Protein AF-0000000085197711 (afdb_homodimer)

pLDDT: mean 88.4, std 12.2, range [24.56, 98.56]

InterPro domains:
  IPR007246 GPI transamidase component Gaa1 [PF04114] (125-385)
  IPR007246 GPI transamidase component Gaa1 [PF04114] (389-580)
  IPR007246 GPI transamidase component Gaa1 [PIRSF036762] (1-586)
  IPR007246 GPI transamidase component Gaa1 [PTHR13304] (1-585)

Secondary structure (DSSP, 8-state):
--STT-HHHHHHHHHHHHHTHHHHHHHHHHHHHHHHHHTTSGGG-EEP----HHHHS---------HHHHHHHHHHHHHHHHHHTS--HHHHHHHHHHTT-EEEEEEEEEEEEEEETTTTEEEEEEEEEEEEE--SSS-TTEEEEEE--B-STTSSHHHHHHHHHHHHHHHT-S---SEEEEEE-BTHHHHHHHHHHHHHT--SS--EEPPPS---SEEEEEEEEE---S-BSEEEEE---GGG----HHHHHHHHHHHHHHT--EEETTEE--S-TTSHHHHHHHHHHHHHHHHHHHH-S-SSGGGGTGGGT-EEEEEEEE--S-S--B-HHHHHHHHHHHHHHHHT-SS-S-SS-SSEE-SSSSEEEEHHHHHHHHHHHHHTTHHHHHHHHHHHHHHHHHHHHHHHHHHHTHHHHHHHSS--HHHHHHHHHHHHHHHGGGTTTTHHHHS-SS-HHHHHHHHHHHHHHHHHHHHHHHHHH-HHHHHHHHHHHHHHHHH--TTS-HHHHHHHHHHTSHHHHHHHHHHHHHHHTT----HHHHHHHHHHHHHHHHHHHHHH--SHHHHIIIIIHHHHHHHHHHHT--/--STT-HHHHHHHHHHHHHTHHHHHHHHHHHHHHHHHHTTSGGG-EEP----HHHHH---------HHHHHHHHHHHHHHHHHHTS--HHHHHHHHHHTT-EEEEEEEEEEEEEEETTTTEEEEEEEEEEEEE--SSS-TTEEEEEE--B-STTTTHHHHHHHHHHHHHHHT-S---SEEEEEE-BTHHHHHHHHHHHHHT--SS--EEPPPS---SEEEEEEEEE---S-BSEEEEE---GGG----HHHHHHHHHHHHHHT--EEETTEE--S-TTSHHHHHHHHHHHHHHHHHHHH-S-SSGGGGTGGGT-EEEEEEEE--S-SPPBPHHHHHHHHHHHHHHHHT-SS-S-SS-SSEE-SSSSEEEEHHHHHHHHHHHHHTTHHHHHHHHHHHHHHHHHHHHHHHHHHHTHHHHHHHSS--HHHHHHHHHHHHHHHGGGTTSSHHHHS-SS-HHHHHHHHHHHHHHHHHHHHHHHHHH-HHHHHHHHHHHHHHHHH--TTS-HHHHHHHHHHTSHHHHHHHHHHHHHHHTT----HHHHHHHHHHHHHHHHHHHHHH--SHHHHIIIIIHHHHHHHHHHHT--

Nearest PDB structures (foldseek):
  8imx-assembly1_G  TM=6.578E-01  e=3.356E-67  Homo sapiens
  7w72-assembly1_A  TM=6.608E-01  e=1.188E-65  Homo sapiens
  8imy-assembly1_G  TM=6.482E-01  e=4.054E-66  Homo sapiens
  7wld-assembly1_G  TM=6.496E-01  e=4.002E-64  Homo sapiens
  8imx-assembly1_G  TM=6.578E-01  e=3.254E-66  Homo sapiens

Structure (mmCIF, N/CA/C/O backbone):
data_AF-0000000085197711-model_v1
#
loop_
_entity.id
_entity.type
_entity.pdbx_description
1 polymer 'GPI-anchor transamidase component GPAA1'
#
loop_
_atom_site.group_PDB
_atom_site.id
_atom_site.type_symbol
_atom_site.label_atom_id
_atom_site.label_alt_id
_atom_site.label_comp_id
_atom_site.label_asym_id
_atom_site.label_entity_id
_atom_site.label_seq_id
_atom_site.pdbx_PDB_ins_code
_atom_site.Cartn_x
_atom_site.Cartn_y
_atom_site.Cartn_z
_atom_site.occupancy
_atom_site.B_iso_or_equiv
_atom_site.auth_seq_id
_atom_site.auth_comp_id
_atom_site.auth_asym_id
_atom_site.auth_atom_id
_atom_site.pdbx_PDB_model_num
ATOM 1 N N . MET A 1 1 ? 33.625 -8.664 27.953 1 24.56 1 MET A N 1
ATOM 2 C CA . MET A 1 1 ? 34.188 -7.426 27.406 1 24.56 1 MET A CA 1
ATOM 3 C C . MET A 1 1 ? 35.125 -7.707 26.234 1 24.56 1 MET A C 1
ATOM 5 O O . MET A 1 1 ? 35.438 -6.809 25.469 1 24.56 1 MET A O 1
ATOM 9 N N . GLY A 1 2 ? 35.938 -8.727 26.344 1 32.25 2 GLY A N 1
ATOM 10 C CA . GLY A 1 2 ? 37.312 -8.984 25.984 1 32.25 2 GLY A CA 1
ATOM 11 C C . GLY A 1 2 ? 37.531 -9.336 24.531 1 32.25 2 GLY A C 1
ATOM 12 O O . GLY A 1 2 ? 38.531 -8.977 23.922 1 32.25 2 GLY A O 1
ATOM 13 N N . LEU A 1 3 ? 36.969 -10.461 24.172 1 36.84 3 LEU A N 1
ATOM 14 C CA . LEU A 1 3 ? 37.375 -11.102 22.938 1 36.84 3 LEU A CA 1
ATOM 15 C C . LEU A 1 3 ? 37.062 -10.227 21.719 1 36.84 3 LEU A C 1
ATOM 17 O O . LEU A 1 3 ? 37.812 -10.195 20.75 1 36.84 3 LEU A O 1
ATOM 21 N N . LEU A 1 4 ? 35.906 -9.617 21.75 1 40.38 4 LEU A N 1
ATOM 22 C CA . LEU A 1 4 ? 35.406 -8.789 20.656 1 40.38 4 LEU A CA 1
ATOM 23 C C . LEU A 1 4 ? 36.094 -7.43 20.656 1 40.38 4 LEU A C 1
ATOM 25 O O . LEU A 1 4 ? 35.875 -6.605 19.766 1 40.38 4 LEU A O 1
ATOM 29 N N . SER A 1 5 ? 36.875 -7.148 21.703 1 41.56 5 SER A N 1
ATOM 30 C CA . SER A 1 5 ? 37.531 -5.863 21.922 1 41.56 5 SER A CA 1
ATOM 31 C C . SER A 1 5 ? 38.906 -5.805 21.234 1 41.56 5 SER A C 1
ATOM 33 O O . SER A 1 5 ? 39.531 -4.758 21.219 1 41.56 5 SER A O 1
ATOM 35 N N . ASP A 1 6 ? 39.5 -6.969 21.016 1 42.88 6 ASP A N 1
ATOM 36 C CA . ASP A 1 6 ? 40.844 -6.898 20.484 1 42.88 6 ASP A CA 1
ATOM 37 C C . ASP A 1 6 ? 40.844 -6.629 18.984 1 42.88 6 ASP A C 1
ATOM 39 O O . ASP A 1 6 ? 40.25 -7.383 18.219 1 42.88 6 ASP A O 1
ATOM 43 N N . PRO A 1 7 ? 41.25 -5.445 18.5 1 52.22 7 PRO A N 1
ATOM 44 C CA . PRO A 1 7 ? 41.281 -5.031 17.094 1 52.22 7 PRO A CA 1
ATOM 45 C C . PRO A 1 7 ? 41.938 -6.066 16.188 1 52.22 7 PRO A C 1
ATOM 47 O O . PRO A 1 7 ? 41.5 -6.246 15.039 1 52.22 7 PRO A O 1
ATOM 50 N N . ASN A 1 8 ? 42.969 -6.734 16.734 1 53.31 8 ASN A N 1
ATOM 51 C CA . ASN A 1 8 ? 43.656 -7.73 15.914 1 53.31 8 ASN A CA 1
ATOM 52 C C . ASN A 1 8 ? 42.75 -8.922 15.617 1 53.31 8 ASN A C 1
ATOM 54 O O . ASN A 1 8 ? 42.75 -9.461 14.508 1 53.31 8 ASN A O 1
ATOM 58 N N . ARG A 1 9 ? 42.031 -9.312 16.516 1 52.09 9 ARG A N 1
ATOM 59 C CA . ARG A 1 9 ? 41.156 -10.453 16.328 1 52.09 9 ARG A CA 1
ATOM 60 C C . ARG A 1 9 ? 39.969 -10.086 15.438 1 52.09 9 ARG A C 1
ATOM 62 O O . ARG A 1 9 ? 39.531 -10.898 14.625 1 52.09 9 ARG A O 1
ATOM 69 N N . ARG A 1 10 ? 39.594 -8.898 15.594 1 49.94 10 ARG A N 1
ATOM 70 C CA . ARG A 1 10 ? 38.531 -8.43 14.719 1 49.94 10 ARG A CA 1
ATOM 71 C C . ARG A 1 10 ? 39 -8.391 13.266 1 49.94 10 ARG A C 1
ATOM 73 O O . ARG A 1 10 ? 38.25 -8.781 12.359 1 49.94 10 ARG A O 1
ATOM 80 N N . ARG A 1 11 ? 40.25 -7.965 13.148 1 53.25 11 ARG A N 1
ATOM 81 C CA . ARG A 1 11 ? 40.875 -7.996 11.82 1 53.25 11 ARG A CA 1
ATOM 82 C C . ARG A 1 11 ? 41 -9.43 11.305 1 53.25 11 ARG A C 1
ATOM 84 O O . ARG A 1 11 ? 40.75 -9.695 10.125 1 53.25 11 ARG A O 1
ATOM 91 N N . ALA A 1 12 ? 41.438 -10.148 12.18 1 54.91 12 ALA A N 1
ATOM 92 C CA . ALA A 1 12 ? 41.562 -11.555 11.805 1 54.91 12 ALA A CA 1
ATOM 93 C C . ALA A 1 12 ? 40.219 -12.148 11.453 1 54.91 12 ALA A C 1
ATOM 95 O O . ALA A 1 12 ? 40.094 -12.914 10.492 1 54.91 12 ALA A O 1
ATOM 96 N N . LEU A 1 13 ? 39.188 -11.75 12.125 1 52.06 13 LEU A N 1
ATOM 97 C CA . LEU A 1 13 ? 37.844 -12.25 11.867 1 52.06 13 LEU A CA 1
ATOM 98 C C . LEU A 1 13 ? 37.312 -11.68 10.562 1 52.06 13 LEU A C 1
ATOM 100 O O . LEU A 1 13 ? 36.688 -12.398 9.773 1 52.06 13 LEU A O 1
ATOM 104 N N . ILE A 1 14 ? 37.531 -10.5 10.383 1 50.88 14 ILE A N 1
ATOM 105 C CA . ILE A 1 14 ? 37.062 -9.875 9.148 1 50.88 14 ILE A CA 1
ATOM 106 C C . ILE A 1 14 ? 37.844 -10.445 7.961 1 50.88 14 ILE A C 1
ATOM 108 O O . ILE A 1 14 ? 37.25 -10.734 6.914 1 50.88 14 ILE A O 1
ATOM 112 N N . ASN A 1 15 ? 39.156 -10.531 8.133 1 52.81 15 ASN A N 1
ATOM 113 C CA . ASN A 1 15 ? 39.969 -11.172 7.094 1 52.81 15 ASN A CA 1
ATOM 114 C C . ASN A 1 15 ? 39.5 -12.602 6.836 1 52.81 15 ASN A C 1
ATOM 116 O O . ASN A 1 15 ? 39.438 -13.039 5.684 1 52.81 15 ASN A O 1
ATOM 120 N N . LEU A 1 16 ? 39.312 -13.164 7.879 1 52.69 16 LEU A N 1
ATOM 121 C CA . LEU A 1 16 ? 38.781 -14.531 7.766 1 52.69 16 LEU A CA 1
ATOM 122 C C . LEU A 1 16 ? 37.438 -14.539 7.094 1 52.69 16 LEU A C 1
ATOM 124 O O . LEU A 1 16 ? 37.156 -15.383 6.238 1 52.69 16 LEU A O 1
ATOM 128 N N . LEU A 1 17 ? 36.656 -13.594 7.488 1 53.94 17 LEU A N 1
ATOM 129 C CA . LEU A 1 17 ? 35.312 -13.516 6.887 1 53.94 17 LEU A CA 1
ATOM 130 C C . LEU A 1 17 ? 35.406 -13.148 5.41 1 53.94 17 LEU A C 1
ATOM 132 O O . LEU A 1 17 ? 34.656 -13.664 4.586 1 53.94 17 LEU A O 1
ATOM 136 N N . THR A 1 18 ? 36.312 -12.281 5.113 1 54.72 18 THR A N 1
ATOM 137 C CA . THR A 1 18 ? 36.5 -11.891 3.723 1 54.72 18 THR A CA 1
ATOM 138 C C . THR A 1 18 ? 37.125 -13.023 2.926 1 54.72 18 THR A C 1
ATOM 140 O O . THR A 1 18 ? 36.812 -13.234 1.76 1 54.72 18 THR A O 1
ATOM 143 N N . ARG A 1 19 ? 38.219 -13.617 3.533 1 55 19 ARG A N 1
ATOM 144 C CA . ARG A 1 19 ? 38.844 -14.758 2.873 1 55 19 ARG A CA 1
ATOM 145 C C . ARG A 1 19 ? 37.875 -15.93 2.764 1 55 19 ARG A C 1
ATOM 147 O O . ARG A 1 19 ? 37.906 -16.688 1.788 1 55 19 ARG A O 1
ATOM 154 N N . LEU A 1 20 ? 37.062 -15.992 3.852 1 55.34 20 LEU A N 1
ATOM 155 C CA . LEU A 1 20 ? 36.156 -17.141 3.924 1 55.34 20 LEU A CA 1
ATOM 156 C C . LEU A 1 20 ? 34.781 -16.781 3.361 1 55.34 20 LEU A C 1
ATOM 158 O O . LEU A 1 20 ? 33.812 -17.516 3.58 1 55.34 20 LEU A O 1
ATOM 162 N N . ASN A 1 21 ? 34.812 -15.719 2.66 1 67.56 21 ASN A N 1
ATOM 163 C CA . ASN A 1 21 ? 33.531 -15.305 2.127 1 67.56 21 ASN A CA 1
ATOM 164 C C . ASN A 1 21 ? 33 -16.297 1.1 1 67.56 21 ASN A C 1
ATOM 166 O O . ASN A 1 21 ? 31.828 -16.688 1.146 1 67.56 21 ASN A O 1
ATOM 170 N N . ALA A 1 22 ? 33.969 -16.797 0.358 1 76.44 22 ALA A N 1
ATOM 171 C CA . ALA A 1 22 ? 33.5 -17.688 -0.702 1 76.44 22 ALA A CA 1
ATOM 172 C C . ALA A 1 22 ? 33.062 -19.031 -0.134 1 76.44 22 ALA A C 1
ATOM 174 O O . ALA A 1 22 ? 31.969 -19.516 -0.425 1 76.44 22 ALA A O 1
ATOM 175 N N . PRO A 1 23 ? 33.969 -19.562 0.782 1 81.44 23 PRO A N 1
ATOM 176 C CA . PRO A 1 23 ? 33.531 -20.828 1.343 1 81.44 23 PRO A CA 1
ATOM 177 C C . PRO A 1 23 ? 32.25 -20.703 2.16 1 81.44 23 PRO A C 1
ATOM 179 O O . PRO A 1 23 ? 31.391 -21.609 2.141 1 81.44 23 PRO A O 1
ATOM 182 N N . ILE A 1 24 ? 32.062 -19.688 2.828 1 82.62 24 ILE A N 1
ATOM 183 C CA . ILE A 1 24 ? 30.859 -19.469 3.623 1 82.62 24 ILE A CA 1
ATOM 184 C C . ILE A 1 24 ? 29.656 -19.344 2.699 1 82.62 24 ILE A C 1
ATOM 186 O O . ILE A 1 24 ? 28.578 -19.859 3.004 1 82.62 24 ILE A O 1
ATOM 190 N N . CYS A 1 25 ? 29.875 -18.672 1.586 1 86.31 25 CYS A N 1
ATOM 191 C CA . CYS A 1 25 ? 28.797 -18.531 0.62 1 86.31 25 CYS A CA 1
ATOM 192 C C . CYS A 1 25 ? 28.359 -19.891 0.071 1 86.31 25 CYS A C 1
ATOM 194 O O . CYS A 1 25 ? 27.172 -20.156 -0.068 1 86.31 25 CYS A O 1
ATOM 196 N N . VAL A 1 26 ? 29.359 -20.688 -0.141 1 89.5 26 VAL A N 1
ATOM 197 C CA . VAL A 1 26 ? 29.062 -22.016 -0.691 1 89.5 26 VAL A CA 1
ATOM 198 C C . VAL A 1 26 ? 28.359 -22.859 0.361 1 89.5 26 VAL A C 1
ATOM 200 O O . VAL A 1 26 ? 27.391 -23.562 0.053 1 89.5 26 VAL A O 1
ATOM 203 N N . VAL A 1 27 ? 28.812 -22.766 1.55 1 91.56 27 VAL A N 1
ATOM 204 C CA . VAL A 1 27 ? 28.203 -23.547 2.625 1 91.56 27 VAL A CA 1
ATOM 205 C C . VAL A 1 27 ? 26.766 -23.078 2.846 1 91.56 27 VAL A C 1
ATOM 207 O O . VAL A 1 27 ? 25.859 -23.891 3.018 1 91.56 27 VAL A O 1
ATOM 210 N N . CYS A 1 28 ? 26.562 -21.797 2.818 1 91.62 28 CYS A N 1
ATOM 211 C CA . CYS A 1 28 ? 25.219 -21.25 3 1 91.62 28 CYS A CA 1
ATOM 212 C C . CYS A 1 28 ? 24.312 -21.672 1.856 1 91.62 28 CYS A C 1
ATOM 214 O O . CYS A 1 28 ? 23.141 -22 2.078 1 91.62 28 CYS A O 1
ATOM 216 N N . TYR A 1 29 ? 24.875 -21.625 0.708 1 93.38 29 TYR A N 1
ATOM 217 C CA . TYR A 1 29 ? 24.094 -22.047 -0.452 1 93.38 29 TYR A CA 1
ATOM 218 C C . TYR A 1 29 ? 23.688 -23.516 -0.331 1 93.38 29 TYR A C 1
ATOM 220 O O . TYR A 1 29 ? 22.516 -23.859 -0.5 1 93.38 29 TYR A O 1
ATOM 228 N N . MET A 1 30 ? 24.609 -24.375 0.024 1 95.75 30 MET A N 1
ATOM 229 C CA . MET A 1 30 ? 24.344 -25.797 0.162 1 95.75 30 MET A CA 1
ATOM 230 C C . MET A 1 30 ? 23.391 -26.062 1.325 1 95.75 30 MET A C 1
ATOM 232 O O . MET A 1 30 ? 22.516 -26.922 1.234 1 95.75 30 MET A O 1
ATOM 236 N N . ALA A 1 31 ? 23.562 -25.328 2.354 1 95.56 31 ALA A N 1
ATOM 237 C CA . ALA A 1 31 ? 22.672 -25.469 3.508 1 95.56 31 ALA A CA 1
ATOM 238 C C . ALA A 1 31 ? 21.25 -25.062 3.154 1 95.56 31 ALA A C 1
ATOM 240 O O . ALA A 1 31 ? 20.297 -25.688 3.611 1 95.56 31 ALA A O 1
ATOM 241 N N . GLY A 1 32 ? 21.125 -23.953 2.375 1 95.06 32 GLY A N 1
ATOM 242 C CA . GLY A 1 32 ? 19.797 -23.531 1.941 1 95.06 32 GLY A CA 1
ATOM 243 C C . GLY A 1 32 ? 19.094 -24.578 1.097 1 95.06 32 GLY A C 1
ATOM 244 O O . GLY A 1 32 ? 17.922 -24.875 1.322 1 95.06 32 GLY A O 1
ATOM 245 N N . VAL A 1 33 ? 19.828 -25.203 0.199 1 95.44 33 VAL A N 1
ATOM 246 C CA . VAL A 1 33 ? 19.281 -26.234 -0.669 1 95.44 33 VAL A CA 1
ATOM 247 C C . VAL A 1 33 ? 18.953 -27.469 0.152 1 95.44 33 VAL A C 1
ATOM 249 O O . VAL A 1 33 ? 17.875 -28.062 -0.005 1 95.44 33 VAL A O 1
ATOM 252 N N . ALA A 1 34 ? 19.812 -27.844 1.036 1 95.69 34 ALA A N 1
ATOM 253 C CA . ALA A 1 34 ? 19.594 -29.016 1.881 1 95.69 34 ALA A CA 1
ATOM 254 C C . ALA A 1 34 ? 18.391 -28.812 2.801 1 95.69 34 ALA A C 1
ATOM 256 O O . ALA A 1 34 ? 17.594 -29.734 2.998 1 95.69 34 ALA A O 1
ATOM 257 N N . TRP A 1 35 ? 18.328 -27.641 3.35 1 95.31 35 TRP A N 1
ATOM 258 C CA . TRP A 1 35 ? 17.188 -27.328 4.207 1 95.31 35 TRP A CA 1
ATOM 259 C C . TRP A 1 35 ? 15.883 -27.469 3.441 1 95.31 35 TRP A C 1
ATOM 261 O O . TRP A 1 35 ? 14.93 -28.078 3.932 1 95.31 35 TRP A O 1
ATOM 271 N N . PHE A 1 36 ? 15.852 -26.938 2.27 1 96 36 PHE A N 1
ATOM 272 C CA . PHE A 1 36 ? 14.641 -27.031 1.457 1 96 36 PHE A CA 1
ATOM 273 C C . PHE A 1 36 ? 14.305 -28.484 1.143 1 96 36 PHE A C 1
ATOM 275 O O . PHE A 1 36 ? 13.148 -28.891 1.261 1 96 36 PHE A O 1
ATOM 282 N N . MET A 1 37 ? 15.32 -29.25 0.783 1 94.75 37 MET A N 1
ATOM 283 C CA . MET A 1 37 ? 15.102 -30.656 0.476 1 94.75 37 MET A CA 1
ATOM 284 C C . MET A 1 37 ? 14.672 -31.422 1.722 1 94.75 37 MET A C 1
ATOM 286 O O . MET A 1 37 ? 13.953 -32.406 1.627 1 94.75 37 MET A O 1
ATOM 290 N N . GLY A 1 38 ? 15.055 -30.938 2.836 1 93.56 38 GLY A N 1
ATOM 291 C CA . GLY A 1 38 ? 14.711 -31.578 4.094 1 93.56 38 GLY A CA 1
ATOM 292 C C . GLY A 1 38 ? 13.289 -31.297 4.535 1 93.56 38 GLY A C 1
ATOM 293 O O . GLY A 1 38 ? 12.766 -31.953 5.434 1 93.56 38 GLY A O 1
ATOM 294 N N . LEU A 1 39 ? 12.625 -30.391 3.869 1 93.19 39 LEU A N 1
ATOM 295 C CA . LEU A 1 39 ? 11.281 -30 4.266 1 93.19 39 LEU A CA 1
ATOM 296 C C . LEU A 1 39 ? 10.297 -31.156 4.066 1 93.19 39 LEU A C 1
ATOM 298 O O . LEU A 1 39 ? 9.25 -31.203 4.711 1 93.19 39 LEU A O 1
ATOM 302 N N . ALA A 1 40 ? 10.609 -32.062 3.16 1 90.81 40 ALA A N 1
ATOM 303 C CA . ALA A 1 40 ? 9.719 -33.188 2.852 1 90.81 40 ALA A CA 1
ATOM 304 C C . ALA A 1 40 ? 9.938 -34.344 3.816 1 90.81 40 ALA A C 1
ATOM 306 O O . ALA A 1 40 ? 9.242 -35.375 3.75 1 90.81 40 ALA A O 1
ATOM 307 N N . PHE A 1 41 ? 10.898 -34.125 4.766 1 87.94 41 PHE A N 1
ATOM 308 C CA . PHE A 1 41 ? 11.164 -35.156 5.77 1 87.94 41 PHE A CA 1
ATOM 309 C C . PHE A 1 41 ? 10.172 -35.062 6.922 1 87.94 41 PHE A C 1
ATOM 311 O O . PHE A 1 41 ? 9.758 -33.938 7.293 1 87.94 41 PHE A O 1
ATOM 318 N N . GLU A 1 42 ? 9.852 -36.156 7.535 1 80.31 42 GLU A N 1
ATOM 319 C CA . GLU A 1 42 ? 8.766 -36.312 8.492 1 80.31 42 GLU A CA 1
ATOM 320 C C . GLU A 1 42 ? 8.938 -35.375 9.68 1 80.31 42 GLU A C 1
ATOM 322 O O . GLU A 1 42 ? 7.984 -34.719 10.109 1 80.31 42 GLU A O 1
ATOM 327 N N . PRO A 1 43 ? 10.148 -35.094 10.109 1 78.44 43 PRO A N 1
ATOM 328 C CA . PRO A 1 43 ? 10.25 -34.219 11.281 1 78.44 43 PRO A CA 1
ATOM 329 C C . PRO A 1 43 ? 9.914 -32.781 10.953 1 78.44 43 PRO A C 1
ATOM 331 O O . PRO A 1 43 ? 9.586 -32 11.852 1 78.44 43 PRO A O 1
ATOM 334 N N . PHE A 1 44 ? 9.977 -32.406 9.703 1 82.5 44 PHE A N 1
ATOM 335 C CA . PHE A 1 44 ? 9.742 -31 9.344 1 82.5 44 PHE A CA 1
ATOM 336 C C . PHE A 1 44 ? 8.328 -30.812 8.812 1 82.5 44 PHE A C 1
ATOM 338 O O . PHE A 1 44 ? 7.953 -29.703 8.406 1 82.5 44 PHE A O 1
ATOM 345 N N . THR A 1 45 ? 7.617 -31.859 8.805 1 84.75 45 THR A N 1
ATOM 346 C CA . THR A 1 45 ? 6.242 -31.781 8.328 1 84.75 45 THR A CA 1
ATOM 347 C C . THR A 1 45 ? 5.262 -31.875 9.5 1 84.75 45 THR A C 1
ATOM 349 O O . THR A 1 45 ? 5.527 -32.562 10.477 1 84.75 45 THR A O 1
ATOM 352 N N . LEU A 1 46 ? 4.281 -31.094 9.406 1 83.81 46 LEU A N 1
ATOM 353 C CA . LEU A 1 46 ? 3.205 -31.141 10.391 1 83.81 46 LEU A CA 1
ATOM 354 C C . LEU A 1 46 ? 1.984 -31.859 9.844 1 83.81 46 LEU A C 1
ATOM 356 O O . LEU A 1 46 ? 1.663 -31.734 8.656 1 83.81 46 LEU A O 1
ATOM 360 N N . ARG A 1 47 ? 1.406 -32.625 10.664 1 84.94 47 ARG A N 1
ATOM 361 C CA . ARG A 1 47 ? 0.16 -33.25 10.258 1 84.94 47 ARG A CA 1
ATOM 362 C C . ARG A 1 47 ? -0.968 -32.219 10.148 1 84.94 47 ARG A C 1
ATOM 364 O O . ARG A 1 47 ? -1.064 -31.312 10.969 1 84.94 47 ARG A O 1
ATOM 371 N N . THR A 1 48 ? -1.733 -32.406 9.156 1 82.62 48 THR A N 1
ATOM 372 C CA . THR A 1 48 ? -2.84 -31.484 8.945 1 82.62 48 THR A CA 1
ATOM 373 C C . THR A 1 48 ? -3.926 -31.688 10 1 82.62 48 THR A C 1
ATOM 375 O O . THR A 1 48 ? -4.148 -32.812 10.461 1 82.62 48 THR A O 1
ATOM 378 N N . TYR A 1 49 ? -4.535 -30.641 10.539 1 78.25 49 TYR A N 1
ATOM 379 C CA . TYR A 1 49 ? -5.633 -30.672 11.492 1 78.25 49 TYR A CA 1
ATOM 380 C C . TYR A 1 49 ? -6.645 -29.578 11.203 1 78.25 49 TYR A C 1
ATOM 382 O O . TYR A 1 49 ? -6.32 -28.578 10.547 1 78.25 49 TYR A O 1
ATOM 390 N N . MET A 1 50 ? -7.906 -29.859 11.539 1 76.38 50 MET A N 1
ATOM 391 C CA . MET A 1 50 ? -8.945 -28.844 11.375 1 76.38 50 MET A CA 1
ATOM 392 C C . MET A 1 50 ? -8.891 -27.812 12.492 1 76.38 50 MET A C 1
ATOM 394 O O . MET A 1 50 ? -9.062 -28.156 13.664 1 76.38 50 MET A O 1
ATOM 398 N N . SER A 1 51 ? -8.641 -26.594 12.117 1 72.5 51 SER A N 1
ATOM 399 C CA . SER A 1 51 ? -8.523 -25.547 13.133 1 72.5 51 SER A CA 1
ATOM 400 C C . SER A 1 51 ? -9.875 -24.906 13.43 1 72.5 51 SER A C 1
ATOM 402 O O . SER A 1 51 ? -10.133 -24.484 14.555 1 72.5 51 SER A O 1
ATOM 404 N N . GLU A 1 52 ? -10.688 -24.875 12.375 1 69.81 52 GLU A N 1
ATOM 405 C CA . GLU A 1 52 ? -12 -24.266 12.555 1 69.81 52 GLU A CA 1
ATOM 406 C C . GLU A 1 52 ? -12.938 -25.203 13.32 1 69.81 52 GLU A C 1
ATOM 408 O O . GLU A 1 52 ? -13.266 -26.281 12.836 1 69.81 52 GLU A O 1
ATOM 413 N N . ASN A 1 53 ? -13.344 -24.828 14.391 1 64.62 53 ASN A N 1
ATOM 414 C CA . ASN A 1 53 ? -14.164 -25.656 15.266 1 64.62 53 ASN A CA 1
ATOM 415 C C . ASN A 1 53 ? -15.516 -25.969 14.625 1 64.62 53 ASN A C 1
ATOM 417 O O . ASN A 1 53 ? -16.047 -27.062 14.805 1 64.62 53 ASN A O 1
ATOM 421 N N . ALA A 1 54 ? -15.984 -24.984 13.938 1 65.06 54 ALA A N 1
ATOM 422 C CA . ALA A 1 54 ? -17.297 -25.172 13.336 1 65.06 54 ALA A CA 1
ATOM 423 C C . ALA A 1 54 ? -17.281 -26.312 12.312 1 65.06 54 ALA A C 1
ATOM 425 O O . ALA A 1 54 ? -18.297 -26.953 12.07 1 65.06 54 ALA A O 1
ATOM 426 N N . MET A 1 55 ? -16.172 -26.672 11.805 1 71 55 MET A N 1
ATOM 427 C CA . MET A 1 55 ? -16.047 -27.703 10.781 1 71 55 MET A CA 1
ATOM 428 C C . MET A 1 55 ? -15.805 -29.078 11.414 1 71 55 MET A C 1
ATOM 430 O O . MET A 1 55 ? -16.172 -30.094 10.844 1 71 55 MET A O 1
ATOM 434 N N . GLY A 1 56 ? -15.18 -29.078 12.562 1 63.03 56 GLY A N 1
ATOM 435 C CA . GLY A 1 56 ? -14.844 -30.344 13.203 1 63.03 56 GLY A CA 1
ATOM 436 C C . GLY A 1 56 ? -15.984 -30.906 14.031 1 63.03 56 GLY A C 1
ATOM 437 O O . GLY A 1 56 ? -16.047 -32.125 14.242 1 63.03 56 GLY A O 1
ATOM 438 N N . SER A 1 57 ? -16.906 -30.141 14.578 1 56.59 57 SER A N 1
ATOM 439 C CA . SER A 1 57 ? -17.812 -30.547 15.641 1 56.59 57 SER A CA 1
ATOM 440 C C . SER A 1 57 ? -19.078 -31.188 15.078 1 56.59 57 SER A C 1
ATOM 442 O O . SER A 1 57 ? -19.719 -32 15.734 1 56.59 57 SER A O 1
ATOM 444 N N . THR A 1 58 ? -19.484 -30.828 13.891 1 59.38 58 THR A N 1
ATOM 445 C CA . THR A 1 58 ? -20.797 -31.297 13.5 1 59.38 58 THR A CA 1
ATOM 446 C C . THR A 1 58 ? -20.703 -32.438 12.5 1 59.38 58 THR A C 1
ATOM 448 O O . THR A 1 58 ? -19.953 -32.344 11.516 1 59.38 58 THR A O 1
ATOM 451 N N . MET A 1 59 ? -21.219 -33.562 12.938 1 69.75 59 MET A N 1
ATOM 452 C CA . MET A 1 59 ? -21.312 -34.688 12.016 1 69.75 59 MET A CA 1
ATOM 453 C C . MET A 1 59 ? -22.406 -34.438 10.984 1 69.75 59 MET A C 1
ATOM 455 O O . MET A 1 59 ? -23.5 -33.969 11.328 1 69.75 59 MET A O 1
ATOM 459 N N . VAL A 1 60 ? -22.062 -34.406 9.719 1 77.56 60 VAL A N 1
ATOM 460 C CA . VAL A 1 60 ? -23.031 -34.219 8.633 1 77.56 60 VAL A CA 1
ATOM 461 C C . VAL A 1 60 ? -23.25 -35.562 7.898 1 77.56 60 VAL A C 1
ATOM 463 O O . VAL A 1 60 ? -22.297 -36.281 7.617 1 77.56 60 VAL A O 1
ATOM 466 N N . GLU A 1 61 ? -24.562 -35.938 7.82 1 81.81 61 GLU A N 1
ATOM 467 C CA . GLU A 1 61 ? -24.906 -37.125 7.039 1 81.81 61 GLU A CA 1
ATOM 468 C C . GLU A 1 61 ? -25.25 -36.781 5.598 1 81.81 61 GLU A C 1
ATOM 470 O O . GLU A 1 61 ? -26.156 -35.969 5.359 1 81.81 61 GLU A O 1
ATOM 475 N N . GLU A 1 62 ? -24.469 -37.312 4.68 1 85.88 62 GLU A N 1
ATOM 476 C CA . GLU A 1 62 ? -24.672 -37.031 3.258 1 85.88 62 GLU A CA 1
ATOM 477 C C . GLU A 1 62 ? -25.641 -38.062 2.643 1 85.88 62 GLU A C 1
ATOM 479 O O . GLU A 1 62 ? -25.531 -39.25 2.9 1 85.88 62 GLU A O 1
ATOM 484 N N . ARG A 1 63 ? -26.641 -37.625 1.872 1 90.12 63 ARG A N 1
ATOM 485 C CA . ARG A 1 63 ? -27.672 -38.5 1.362 1 90.12 63 ARG A CA 1
ATOM 486 C C . ARG A 1 63 ? -27.938 -38.25 -0.121 1 90.12 63 ARG A C 1
ATOM 488 O O . ARG A 1 63 ? -28.984 -38.656 -0.649 1 90.12 63 ARG A O 1
ATOM 495 N N . PHE A 1 64 ? -27 -37.656 -0.798 1 92.88 64 PHE A N 1
ATOM 496 C CA . PHE A 1 64 ? -27.203 -37.375 -2.217 1 92.88 64 PHE A CA 1
ATOM 497 C C . PHE A 1 64 ? -27.438 -38.688 -2.977 1 92.88 64 PHE A C 1
ATOM 499 O O . PHE A 1 64 ? -26.547 -39.531 -3.035 1 92.88 64 PHE A O 1
ATOM 506 N N . PRO A 1 65 ? -28.562 -38.938 -3.568 1 88.5 65 PRO A N 1
ATOM 507 C CA . PRO A 1 65 ? -28.891 -40.219 -4.156 1 88.5 65 PRO A CA 1
ATOM 508 C C . PRO A 1 65 ? -28.812 -40.219 -5.684 1 88.5 65 PRO A C 1
ATOM 510 O O . PRO A 1 65 ? -28.844 -41.281 -6.312 1 88.5 65 PRO A O 1
ATOM 513 N N . SER A 1 66 ? -28.625 -39.156 -6.383 1 87.5 66 SER A N 1
ATOM 514 C CA . SER A 1 66 ? -28.984 -39.031 -7.789 1 87.5 66 SER A CA 1
ATOM 515 C C . SER A 1 66 ? -27.734 -38.906 -8.672 1 87.5 66 SER A C 1
ATOM 517 O O . SER A 1 66 ? -27.688 -38.094 -9.586 1 87.5 66 SER A O 1
ATOM 519 N N . GLY A 1 67 ? -26.828 -39.844 -8.484 1 91.31 67 GLY A N 1
ATOM 520 C CA . GLY A 1 67 ? -25.641 -39.844 -9.297 1 91.31 67 GLY A CA 1
ATOM 521 C C . GLY A 1 67 ? -25.891 -40.25 -10.742 1 91.31 67 GLY A C 1
ATOM 522 O O . GLY A 1 67 ? -25.359 -39.625 -11.664 1 91.31 67 GLY A O 1
ATOM 523 N N . GLU A 1 68 ? -26.703 -41.188 -10.953 1 92.44 68 GLU A N 1
ATOM 524 C CA . GLU A 1 68 ? -27.016 -41.656 -12.289 1 92.44 68 GLU A CA 1
ATOM 525 C C . GLU A 1 68 ? -27.781 -40.625 -13.094 1 92.44 68 GLU A C 1
ATOM 527 O O . GLU A 1 68 ? -27.547 -40.438 -14.289 1 92.44 68 GLU A O 1
ATOM 532 N N . ARG A 1 69 ? -28.688 -39.969 -12.461 1 94.56 69 ARG A N 1
ATOM 533 C CA . ARG A 1 69 ? -29.422 -38.906 -13.125 1 94.56 69 ARG A CA 1
ATOM 534 C C . ARG A 1 69 ? -28.5 -37.75 -13.516 1 94.56 69 ARG A C 1
ATOM 536 O O . ARG A 1 69 ? -28.703 -37.125 -14.555 1 94.56 69 ARG A O 1
ATOM 543 N N . ALA A 1 70 ? -27.562 -37.5 -12.68 1 95.06 70 ALA A N 1
ATOM 544 C CA . ALA A 1 70 ? -26.609 -36.438 -12.953 1 95.06 70 ALA A CA 1
ATOM 545 C C . ALA A 1 70 ? -25.766 -36.75 -14.188 1 95.06 70 ALA A C 1
ATOM 547 O O . ALA A 1 70 ? -25.5 -35.875 -15.008 1 95.06 70 ALA A O 1
ATOM 548 N N . VAL A 1 71 ? -25.375 -38.031 -14.297 1 95.12 71 VAL A N 1
ATOM 549 C CA . VAL A 1 71 ? -24.594 -38.469 -15.453 1 95.12 71 VAL A CA 1
ATOM 550 C C . VAL A 1 71 ? -25.438 -38.344 -16.719 1 95.12 71 VAL A C 1
ATOM 552 O O . VAL A 1 71 ? -24.938 -37.906 -17.766 1 95.12 71 VAL A O 1
ATOM 555 N N . ALA A 1 72 ? -26.672 -38.656 -16.609 1 95.81 72 ALA A N 1
ATOM 556 C CA . ALA A 1 72 ? -27.578 -38.531 -17.734 1 95.81 72 ALA A CA 1
ATOM 557 C C . ALA A 1 72 ? -27.75 -37.062 -18.141 1 95.81 72 ALA A C 1
ATOM 559 O O . ALA A 1 72 ? -27.781 -36.75 -19.328 1 95.81 72 ALA A O 1
ATOM 560 N N . THR A 1 73 ? -27.891 -36.25 -17.203 1 96.25 73 THR A N 1
ATOM 561 C CA . THR A 1 73 ? -28 -34.812 -17.469 1 96.25 73 THR A CA 1
ATOM 562 C C . THR A 1 73 ? -26.734 -34.312 -18.141 1 96.25 73 THR A C 1
ATOM 564 O O . THR A 1 73 ? -26.781 -33.438 -19 1 96.25 73 THR A O 1
ATOM 567 N N . GLY A 1 74 ? -25.625 -34.844 -17.719 1 95.88 74 GLY A N 1
ATOM 568 C CA . GLY A 1 74 ? -24.359 -34.469 -18.344 1 95.88 74 GLY A CA 1
ATOM 569 C C . GLY A 1 74 ? -24.297 -34.875 -19.812 1 95.88 74 GLY A C 1
ATOM 570 O O . GLY A 1 74 ? -23.781 -34.094 -20.641 1 95.88 74 GLY A O 1
ATOM 571 N N . ARG A 1 75 ? -24.844 -35.938 -20.109 1 95.62 75 ARG A N 1
ATOM 572 C CA . ARG A 1 75 ? -24.891 -36.375 -21.5 1 95.62 75 ARG A CA 1
ATOM 573 C C . ARG A 1 75 ? -25.844 -35.5 -22.312 1 95.62 75 ARG A C 1
ATOM 575 O O . ARG A 1 75 ? -25.578 -35.219 -23.484 1 95.62 75 ARG A O 1
ATOM 582 N N . GLU A 1 76 ? -26.906 -35.156 -21.688 1 96.38 76 GLU A N 1
ATOM 583 C CA . GLU A 1 76 ? -27.828 -34.25 -22.344 1 96.38 76 GLU A CA 1
ATOM 584 C C . GLU A 1 76 ? -27.141 -32.906 -22.625 1 96.38 76 GLU A C 1
ATOM 586 O O . GLU A 1 76 ? -27.312 -32.344 -23.703 1 96.38 76 GLU A O 1
ATOM 591 N N . PHE A 1 77 ? -26.469 -32.438 -21.672 1 96.56 77 PHE A N 1
ATOM 592 C CA . PHE A 1 77 ? -25.719 -31.219 -21.828 1 96.56 77 PHE A CA 1
ATOM 593 C C . PHE A 1 77 ? -24.734 -31.312 -22.984 1 96.56 77 PHE A C 1
ATOM 595 O O . PHE A 1 77 ? -24.625 -30.406 -23.812 1 96.56 77 PHE A O 1
ATOM 602 N N . ALA A 1 78 ? -24.047 -32.438 -23.031 1 95.94 78 ALA A N 1
ATOM 603 C CA . ALA A 1 78 ? -23.062 -32.656 -24.094 1 95.94 78 ALA A CA 1
ATOM 604 C C . ALA A 1 78 ? -23.703 -32.625 -25.469 1 95.94 78 ALA A C 1
ATOM 606 O O . ALA A 1 78 ? -23.125 -32.094 -26.422 1 95.94 78 ALA A O 1
ATOM 607 N N . ALA A 1 79 ? -24.844 -33.125 -25.562 1 96.06 79 ALA A N 1
ATOM 608 C CA . ALA A 1 79 ? -25.578 -33.156 -26.828 1 96.06 79 ALA A CA 1
ATOM 609 C C . ALA A 1 79 ? -25.969 -31.75 -27.266 1 96.06 79 ALA A C 1
ATOM 611 O O . ALA A 1 79 ? -25.812 -31.391 -28.438 1 96.06 79 ALA A O 1
ATOM 612 N N . HIS A 1 80 ? -26.438 -31 -26.359 1 95.75 80 HIS A N 1
ATOM 613 C CA . HIS A 1 80 ? -26.844 -29.625 -26.672 1 95.75 80 HIS A CA 1
ATOM 614 C C . HIS A 1 80 ? -25.625 -28.75 -26.969 1 95.75 80 HIS A C 1
ATOM 616 O O . HIS A 1 80 ? -25.688 -27.859 -27.812 1 95.75 80 HIS A O 1
ATOM 622 N N . LYS A 1 81 ? -24.609 -29.031 -26.25 1 95.19 81 LYS A N 1
ATOM 623 C CA . LYS A 1 81 ? -23.344 -28.328 -26.484 1 95.19 81 LYS A CA 1
ATOM 624 C C . LYS A 1 81 ? -22.828 -28.562 -27.891 1 95.19 81 LYS A C 1
ATOM 626 O O . LYS A 1 81 ? -22.391 -27.625 -28.562 1 95.19 81 LYS A O 1
ATOM 631 N N . LYS A 1 82 ? -22.859 -29.766 -28.312 1 94.06 82 LYS A N 1
ATOM 632 C CA . LYS A 1 82 ? -22.438 -30.125 -29.672 1 94.06 82 LYS A CA 1
ATOM 633 C C . LYS A 1 82 ? -23.328 -29.484 -30.719 1 94.06 82 LYS A C 1
ATOM 635 O O . LYS A 1 82 ? -22.859 -29.031 -31.766 1 94.06 82 LYS A O 1
ATOM 640 N N . LYS A 1 83 ? -24.562 -29.406 -30.422 1 93.88 83 LYS A N 1
ATOM 641 C CA . LYS A 1 83 ? -25.531 -28.844 -31.344 1 93.88 83 LYS A CA 1
ATOM 642 C C . LYS A 1 83 ? -25.297 -27.359 -31.562 1 93.88 83 LYS A C 1
ATOM 644 O O . LYS A 1 83 ? -25.359 -26.875 -32.688 1 93.88 83 LYS A O 1
ATOM 649 N N . VAL A 1 84 ? -24.969 -26.641 -30.531 1 92.81 84 VAL A N 1
ATOM 650 C CA . VAL A 1 84 ? -24.797 -25.203 -30.641 1 92.81 84 VAL A CA 1
ATOM 651 C C . VAL A 1 84 ? -23.328 -24.859 -30.828 1 92.81 84 VAL A C 1
ATOM 653 O O . VAL A 1 84 ? -22.984 -23.703 -31.078 1 92.81 84 VAL A O 1
ATOM 656 N N . SER A 1 85 ? -22.422 -25.797 -30.844 1 89.44 85 SER A N 1
ATOM 657 C CA . SER A 1 85 ? -20.984 -25.609 -30.953 1 89.44 85 SER A CA 1
ATOM 658 C C . SER A 1 85 ? -20.484 -24.594 -29.938 1 89.44 85 SER A C 1
ATOM 660 O O . SER A 1 85 ? -19.781 -23.641 -30.281 1 89.44 85 SER A O 1
ATOM 662 N N . GLY A 1 86 ? -20.906 -24.719 -28.75 1 89.94 86 GLY A N 1
ATOM 663 C CA . GLY A 1 86 ? -20.547 -23.828 -27.656 1 89.94 86 GLY A CA 1
ATOM 664 C C . GLY A 1 86 ? -21.406 -24.047 -26.422 1 89.94 86 GLY A C 1
ATOM 665 O O . GLY A 1 86 ? -22 -25.109 -26.234 1 89.94 86 GLY A O 1
ATOM 666 N N . MET A 1 87 ? -21.375 -23.062 -25.578 1 93.75 87 MET A N 1
ATOM 667 C CA . MET A 1 87 ? -22.172 -23.141 -24.359 1 93.75 87 MET A CA 1
ATOM 668 C C . MET A 1 87 ? -23.672 -23.078 -24.672 1 93.75 87 MET A C 1
ATOM 670 O O . MET A 1 87 ? -24.125 -22.125 -25.312 1 93.75 87 MET A O 1
ATOM 674 N N . PRO A 1 88 ? -24.422 -24.062 -24.344 1 96.5 88 PRO A N 1
ATOM 675 C CA . PRO A 1 88 ? -25.859 -24.031 -24.578 1 96.5 88 PRO A CA 1
ATOM 676 C C . PRO A 1 88 ? -26.609 -23.188 -23.547 1 96.5 88 PRO A C 1
ATOM 678 O O . PRO A 1 88 ? -27.297 -23.75 -22.688 1 96.5 88 PRO A O 1
ATOM 681 N N . VAL A 1 89 ? -26.609 -21.953 -23.766 1 97.44 89 VAL A N 1
ATOM 682 C CA . VAL A 1 89 ? -27.094 -20.969 -22.797 1 97.44 89 VAL A CA 1
ATOM 683 C C . VAL A 1 89 ? -28.594 -21.172 -22.578 1 97.44 89 VAL A C 1
ATOM 685 O O . VAL A 1 89 ? -29.047 -21.25 -21.438 1 97.44 89 VAL A O 1
ATOM 688 N N . GLU A 1 90 ? -29.391 -21.281 -23.609 1 96.81 90 GLU A N 1
ATOM 689 C CA . GLU A 1 90 ? -30.828 -21.406 -23.5 1 96.81 90 GLU A CA 1
ATOM 690 C C . GLU A 1 90 ? -31.234 -22.672 -22.75 1 96.81 90 GLU A C 1
ATOM 692 O O . GLU A 1 90 ? -32.094 -22.641 -21.875 1 96.81 90 GLU A O 1
ATOM 697 N N . TRP A 1 91 ? -30.594 -23.719 -23.109 1 97.56 91 TRP A N 1
ATOM 698 C CA . TRP A 1 91 ? -30.875 -24.984 -22.453 1 97.56 91 TRP A CA 1
ATOM 699 C C . TRP A 1 91 ? -30.531 -24.922 -20.969 1 97.56 91 TRP A C 1
ATOM 701 O O . TRP A 1 91 ? -31.297 -25.391 -20.125 1 97.56 91 TRP A O 1
ATOM 711 N N . LEU A 1 92 ? -29.375 -24.422 -20.672 1 98 92 LEU A N 1
ATOM 712 C CA . LEU A 1 92 ? -28.922 -24.297 -19.281 1 98 92 LEU A CA 1
ATOM 713 C C . LEU A 1 92 ? -29.891 -23.438 -18.469 1 98 92 LEU A C 1
ATOM 715 O O . LEU A 1 92 ? -30.234 -23.797 -17.344 1 98 92 LEU A O 1
ATOM 719 N N . VAL A 1 93 ? -30.297 -22.281 -19.016 1 97.81 93 VAL A N 1
ATOM 720 C CA . VAL A 1 93 ? -31.219 -21.375 -18.328 1 97.81 93 VAL A CA 1
ATOM 721 C C . VAL A 1 93 ? -32.531 -22.109 -18.031 1 97.81 93 VAL A C 1
ATOM 723 O O . VAL A 1 93 ? -33.031 -22.078 -16.906 1 97.81 93 VAL A O 1
ATOM 726 N N . LYS A 1 94 ? -33.031 -22.812 -19 1 97.38 94 LYS A N 1
ATOM 727 C CA . LYS A 1 94 ? -34.281 -23.547 -18.844 1 97.38 94 LYS A CA 1
ATOM 728 C C . LYS A 1 94 ? -34.125 -24.672 -17.812 1 97.38 94 LYS A C 1
ATOM 730 O O . LYS A 1 94 ? -35.031 -24.859 -16.984 1 97.38 94 LYS A O 1
ATOM 735 N N . THR A 1 95 ? -33.062 -25.375 -17.938 1 97.56 95 THR A N 1
ATOM 736 C CA . THR A 1 95 ? -32.844 -26.5 -17.047 1 97.56 95 THR A CA 1
ATOM 737 C C . THR A 1 95 ? -32.688 -26.016 -15.602 1 97.56 95 THR A C 1
ATOM 739 O O . THR A 1 95 ? -33.219 -26.641 -14.68 1 97.56 95 THR A O 1
ATOM 742 N N . MET A 1 96 ? -31.953 -24.969 -15.328 1 97.44 96 MET A N 1
ATOM 743 C CA . MET A 1 96 ? -31.75 -24.422 -13.984 1 97.44 96 MET A CA 1
ATOM 744 C C . MET A 1 96 ? -33.062 -23.828 -13.438 1 97.44 96 MET A C 1
ATOM 746 O O . MET A 1 96 ? -33.344 -23.984 -12.258 1 97.44 96 MET A O 1
ATOM 750 N N . GLN A 1 97 ? -33.781 -23.172 -14.328 1 96.88 97 GLN A N 1
ATOM 751 C CA . GLN A 1 97 ? -35.062 -22.625 -13.906 1 96.88 97 GLN A CA 1
ATOM 752 C C . GLN A 1 97 ? -36.031 -23.734 -13.492 1 96.88 97 GLN A C 1
ATOM 754 O O . GLN A 1 97 ? -36.781 -23.594 -12.516 1 96.88 97 GLN A O 1
ATOM 759 N N . ALA A 1 98 ? -36 -24.719 -14.25 1 95.19 98 ALA A N 1
ATOM 760 C CA . ALA A 1 98 ? -36.875 -25.859 -13.961 1 95.19 98 ALA A CA 1
ATOM 761 C C . ALA A 1 98 ? -36.562 -26.469 -12.594 1 95.19 98 ALA A C 1
ATOM 763 O O . ALA A 1 98 ? -37.406 -27.094 -11.969 1 95.19 98 ALA A O 1
ATOM 764 N N . ARG A 1 99 ? -35.406 -26.234 -12.164 1 91.94 99 ARG A N 1
ATOM 765 C CA . ARG A 1 99 ? -34.969 -26.766 -10.883 1 91.94 99 ARG A CA 1
ATOM 766 C C . ARG A 1 99 ? -35.156 -25.75 -9.766 1 91.94 99 ARG A C 1
ATOM 768 O O . ARG A 1 99 ? -34.688 -25.922 -8.648 1 91.94 99 ARG A O 1
ATOM 775 N N . GLY A 1 100 ? -35.812 -24.578 -10.055 1 92 100 GLY A N 1
ATOM 776 C CA . GLY A 1 100 ? -36.25 -23.609 -9.055 1 92 100 GLY A CA 1
ATOM 777 C C . GLY A 1 100 ? -35.156 -22.594 -8.703 1 92 100 GLY A C 1
ATOM 778 O O . GLY A 1 100 ? -35.25 -21.953 -7.656 1 92 100 GLY A O 1
ATOM 779 N N . LEU A 1 101 ? -34.188 -22.484 -9.492 1 95.88 101 LEU A N 1
ATOM 780 C CA . LEU A 1 101 ? -33.125 -21.5 -9.227 1 95.88 101 LEU A CA 1
ATOM 781 C C . LEU A 1 101 ? -33.469 -20.156 -9.836 1 95.88 101 LEU A C 1
ATOM 783 O O . LEU A 1 101 ? -34.281 -20.078 -10.773 1 95.88 101 LEU A O 1
ATOM 787 N N . GLU A 1 102 ? -32.969 -19.062 -9.172 1 96.12 102 GLU A N 1
ATOM 788 C CA . GLU A 1 102 ? -32.938 -17.766 -9.82 1 96.12 102 GLU A CA 1
ATOM 789 C C . GLU A 1 102 ? -31.781 -17.672 -10.836 1 96.12 102 GLU A C 1
ATOM 791 O O . GLU A 1 102 ? -30.625 -17.547 -10.453 1 96.12 102 GLU A O 1
ATOM 796 N N . VAL A 1 103 ? -32.188 -17.672 -12.117 1 97.19 103 VAL A N 1
ATOM 797 C CA . VAL A 1 103 ? -31.172 -17.875 -13.133 1 97.19 103 VAL A CA 1
ATOM 798 C C . VAL A 1 103 ? -30.891 -16.547 -13.844 1 97.19 103 VAL A C 1
ATOM 800 O O . VAL A 1 103 ? -31.812 -15.789 -14.141 1 97.19 103 VAL A O 1
ATOM 803 N N . TYR A 1 104 ? -29.547 -16.312 -14.094 1 96.62 104 TYR A N 1
ATOM 804 C CA . TYR A 1 104 ? -29.094 -15.109 -14.781 1 96.62 104 TYR A CA 1
ATOM 805 C C . TYR A 1 104 ? -27.984 -15.438 -15.781 1 96.62 104 TYR A C 1
ATOM 807 O O . TYR A 1 104 ? -27.375 -16.5 -15.703 1 96.62 104 TYR A O 1
ATOM 815 N N . THR A 1 105 ? -27.844 -14.602 -16.719 1 96.88 105 THR A N 1
ATOM 816 C CA . THR A 1 105 ? -26.781 -14.719 -17.719 1 96.88 105 THR A CA 1
ATOM 817 C C . THR A 1 105 ? -25.906 -13.477 -17.734 1 96.88 105 THR A C 1
ATOM 819 O O . THR A 1 105 ? -26.344 -12.391 -17.328 1 96.88 105 THR A O 1
ATOM 822 N N . GLN A 1 106 ? -24.656 -13.625 -18 1 96.19 106 GLN A N 1
ATOM 823 C CA . GLN A 1 106 ? -23.703 -12.523 -18.125 1 96.19 106 GLN A CA 1
ATOM 824 C C . GLN A 1 106 ? -22.922 -12.633 -19.422 1 96.19 106 GLN A C 1
ATOM 826 O O . GLN A 1 106 ? -22.172 -13.594 -19.625 1 96.19 106 GLN A O 1
ATOM 831 N N . ARG A 1 107 ? -23.125 -11.664 -20.391 1 96.31 107 ARG A N 1
ATOM 832 C CA . ARG A 1 107 ? -22.328 -11.594 -21.609 1 96.31 107 ARG A CA 1
ATOM 833 C C . ARG A 1 107 ? -21 -10.891 -21.359 1 96.31 107 ARG A C 1
ATOM 835 O O . ARG A 1 107 ? -20.938 -9.953 -20.562 1 96.31 107 ARG A O 1
ATOM 842 N N . PHE A 1 108 ? -19.875 -11.453 -21.953 1 95.06 108 PHE A N 1
ATOM 843 C CA . PHE A 1 108 ? -18.594 -10.789 -21.828 1 95.06 108 PHE A CA 1
ATOM 844 C C . PHE A 1 108 ? -17.797 -10.914 -23.125 1 95.06 108 PHE A C 1
ATOM 846 O O . PHE A 1 108 ? -18.094 -11.781 -23.969 1 95.06 108 PHE A O 1
ATOM 853 N N . SER A 1 109 ? -16.938 -10.047 -23.328 1 94.5 109 SER A N 1
ATOM 854 C CA . SER A 1 109 ? -16.047 -10.078 -24.484 1 94.5 109 SER A CA 1
ATOM 855 C C . SER A 1 109 ? -14.68 -9.516 -24.125 1 94.5 109 SER A C 1
ATOM 857 O O . SER A 1 109 ? -14.57 -8.594 -23.312 1 94.5 109 SER A O 1
ATOM 859 N N . ARG A 1 110 ? -13.68 -10.172 -24.672 1 91.94 110 ARG A N 1
ATOM 860 C CA . ARG A 1 110 ? -12.312 -9.727 -24.453 1 91.94 110 ARG A CA 1
ATOM 861 C C . ARG A 1 110 ? -11.445 -9.977 -25.672 1 91.94 110 ARG A C 1
ATOM 863 O O . ARG A 1 110 ? -11.445 -11.078 -26.234 1 91.94 110 ARG A O 1
ATOM 870 N N . THR A 1 111 ? -10.812 -8.93 -26.109 1 91.25 111 THR A N 1
ATOM 871 C CA . THR A 1 111 ? -9.812 -9.086 -27.156 1 91.25 111 THR A CA 1
ATOM 872 C C . THR A 1 111 ? -8.414 -9.227 -26.562 1 91.25 111 THR A C 1
ATOM 874 O O . THR A 1 111 ? -7.98 -8.375 -25.781 1 91.25 111 THR A O 1
ATOM 877 N N . LEU A 1 112 ? -7.754 -10.305 -26.906 1 91.5 112 LEU A N 1
ATOM 878 C CA . LEU A 1 112 ? -6.418 -10.562 -26.391 1 91.5 112 LEU A CA 1
ATOM 879 C C . LEU A 1 112 ? -5.391 -9.641 -27.047 1 91.5 112 LEU A C 1
ATOM 881 O O . LEU A 1 112 ? -5.605 -9.172 -28.172 1 91.5 112 LEU A O 1
ATOM 885 N N . PRO A 1 113 ? -4.277 -9.305 -26.359 1 89.38 113 PRO A N 1
ATOM 886 C CA . PRO A 1 113 ? -3.244 -8.445 -26.953 1 89.38 113 PRO A CA 1
ATOM 887 C C . PRO A 1 113 ? -2.576 -9.086 -28.172 1 89.38 113 PRO A C 1
ATOM 889 O O . PRO A 1 113 ? -2.064 -8.383 -29.031 1 89.38 113 PRO A O 1
ATOM 892 N N . PHE A 1 114 ? -2.535 -10.406 -28.266 1 91.81 114 PHE A N 1
ATOM 893 C CA . PHE A 1 114 ? -2.096 -11.227 -29.391 1 91.81 114 PHE A CA 1
ATOM 894 C C . PHE A 1 114 ? -2.721 -12.609 -29.328 1 91.81 114 PHE A C 1
ATOM 896 O O . PHE A 1 114 ? -3.23 -13.023 -28.281 1 91.81 114 PHE A O 1
ATOM 903 N N . PRO A 1 115 ? -2.775 -13.305 -30.406 1 91.69 115 PRO A N 1
ATOM 904 C CA . PRO A 1 115 ? -3.486 -14.586 -30.422 1 91.69 115 PRO A CA 1
ATOM 905 C C . PRO A 1 115 ? -2.857 -15.625 -29.5 1 91.69 115 PRO A C 1
ATOM 907 O O . PRO A 1 115 ? -1.631 -15.695 -29.391 1 91.69 115 PRO A O 1
ATOM 910 N N . ASP A 1 116 ? -3.768 -16.281 -28.797 1 91.19 116 ASP A N 1
ATOM 911 C CA . ASP A 1 116 ? -3.365 -17.469 -28.031 1 91.19 116 ASP A CA 1
ATOM 912 C C . ASP A 1 116 ? -3.314 -18.703 -28.922 1 91.19 116 ASP A C 1
ATOM 914 O O . ASP A 1 116 ? -4.352 -19.297 -29.234 1 91.19 116 ASP A O 1
ATOM 918 N N . GLU A 1 117 ? -2.16 -19.156 -29.266 1 88 117 GLU A N 1
ATOM 919 C CA . GLU A 1 117 ? -1.994 -20.281 -30.188 1 88 117 GLU A CA 1
ATOM 920 C C . GLU A 1 117 ? -2.311 -21.609 -29.5 1 88 117 GLU A C 1
ATOM 922 O O . GLU A 1 117 ? -2.719 -22.562 -30.156 1 88 117 GLU A O 1
ATOM 927 N N . ASN A 1 118 ? -2.066 -21.625 -28.203 1 84.06 118 ASN A N 1
ATOM 928 C CA . ASN A 1 118 ? -2.355 -22.859 -27.469 1 84.06 118 ASN A CA 1
ATOM 929 C C . ASN A 1 118 ? -3.85 -23.172 -27.469 1 84.06 118 ASN A C 1
ATOM 931 O O . ASN A 1 118 ? -4.246 -24.328 -27.625 1 84.06 118 ASN A O 1
ATOM 935 N N . LYS A 1 119 ? -4.707 -22.156 -27.375 1 86.31 119 LYS A N 1
ATOM 936 C CA . LYS A 1 119 ? -6.152 -22.344 -27.312 1 86.31 119 LYS A CA 1
ATOM 937 C C . LYS A 1 119 ? -6.832 -21.812 -28.562 1 86.31 119 LYS A C 1
ATOM 939 O O . LYS A 1 119 ? -8.062 -21.812 -28.656 1 86.31 119 LYS A O 1
ATOM 944 N N . GLU A 1 120 ? -6.074 -21.297 -29.516 1 86.12 120 GLU A N 1
ATOM 945 C CA . GLU A 1 120 ? -6.547 -20.812 -30.797 1 86.12 120 GLU A CA 1
ATOM 946 C C . GLU A 1 120 ? -7.641 -19.75 -30.641 1 86.12 120 GLU A C 1
ATOM 948 O O . GLU A 1 120 ? -8.727 -19.891 -31.203 1 86.12 120 GLU A O 1
ATOM 953 N N . ARG A 1 121 ? -7.262 -18.703 -29.906 1 90.06 121 ARG A N 1
ATOM 954 C CA . ARG A 1 121 ? -8.242 -17.656 -29.656 1 90.06 121 ARG A CA 1
ATOM 955 C C . ARG A 1 121 ? -7.586 -16.266 -29.719 1 90.06 121 ARG A C 1
ATOM 957 O O . ARG A 1 121 ? -6.426 -16.109 -29.328 1 90.06 121 ARG A O 1
ATOM 964 N N . TYR A 1 122 ? -8.312 -15.305 -30.25 1 89.62 122 TYR A N 1
ATOM 965 C CA . TYR A 1 122 ? -7.898 -13.906 -30.281 1 89.62 122 TYR A CA 1
ATOM 966 C C . TYR A 1 122 ? -8.984 -13 -29.703 1 89.62 122 TYR A C 1
ATOM 968 O O . TYR A 1 122 ? -8.742 -12.25 -28.75 1 89.62 122 TYR A O 1
ATOM 976 N N . MET A 1 123 ? -10.156 -13.102 -30.25 1 91.31 123 MET A N 1
ATOM 977 C CA . MET A 1 123 ? -11.328 -12.453 -29.672 1 91.31 123 MET A CA 1
ATOM 978 C C . MET A 1 123 ? -12.25 -13.469 -29.016 1 91.31 123 MET A C 1
ATOM 980 O O . MET A 1 123 ? -12.672 -14.43 -29.672 1 91.31 123 MET A O 1
ATOM 984 N N . VAL A 1 124 ? -12.453 -13.289 -27.75 1 92.12 124 VAL A N 1
ATOM 985 C CA . VAL A 1 124 ? -13.289 -14.234 -27.016 1 92.12 124 VAL A CA 1
ATOM 986 C C . VAL A 1 124 ? -14.617 -13.578 -26.641 1 92.12 124 VAL A C 1
ATOM 988 O O . VAL A 1 124 ? -14.633 -12.477 -26.094 1 92.12 124 VAL A O 1
ATOM 991 N N . LYS A 1 125 ? -15.695 -14.109 -27.109 1 94.06 125 LYS A N 1
ATOM 992 C CA . LYS A 1 125 ? -17.047 -13.734 -26.703 1 94.06 125 LYS A CA 1
ATOM 993 C C . LYS A 1 125 ? -17.766 -14.906 -26.047 1 94.06 125 LYS A C 1
ATOM 995 O O . LYS A 1 125 ? -17.797 -16 -26.594 1 94.06 125 LYS A O 1
ATOM 1000 N N . GLY A 1 126 ? -18.203 -14.711 -24.828 1 95 126 GLY A N 1
ATOM 1001 C CA . GLY A 1 126 ? -18.844 -15.805 -24.125 1 95 126 GLY A CA 1
ATOM 1002 C C . GLY A 1 126 ? -19.984 -15.344 -23.219 1 95 126 GLY A C 1
ATOM 1003 O O . GLY A 1 126 ? -20.281 -14.148 -23.156 1 95 126 GLY A O 1
ATOM 1004 N N . THR A 1 127 ? -20.734 -16.297 -22.688 1 97 127 THR A N 1
ATOM 1005 C CA . THR A 1 127 ? -21.844 -16.047 -21.766 1 97 127 THR A CA 1
ATOM 1006 C C . THR A 1 127 ? -21.766 -16.969 -20.562 1 97 127 THR A C 1
ATOM 1008 O O . THR A 1 127 ? -21.688 -18.203 -20.719 1 97 127 THR A O 1
ATOM 1011 N N . ASN A 1 128 ? -21.672 -16.406 -19.438 1 97.5 128 ASN A N 1
ATOM 1012 C CA . ASN A 1 128 ? -21.781 -17.172 -18.203 1 97.5 128 ASN A CA 1
ATOM 1013 C C . ASN A 1 128 ? -23.234 -17.375 -17.781 1 97.5 128 ASN A C 1
ATOM 1015 O O . ASN A 1 128 ? -24.078 -16.484 -18 1 97.5 128 ASN A O 1
ATOM 1019 N N . VAL A 1 129 ? -23.547 -18.547 -17.297 1 98.25 129 VAL A N 1
ATOM 1020 C CA . VAL A 1 129 ? -24.875 -18.828 -16.75 1 98.25 129 VAL A CA 1
ATOM 1021 C C . VAL A 1 129 ? -24.766 -19.234 -15.289 1 98.25 129 VAL A C 1
ATOM 1023 O O . VAL A 1 129 ? -23.938 -20.078 -14.93 1 98.25 129 VAL A O 1
ATOM 1026 N N . TYR A 1 130 ? -25.484 -18.562 -14.453 1 97.88 130 TYR A N 1
ATOM 1027 C CA . TYR A 1 130 ? -25.438 -18.906 -13.039 1 97.88 130 TYR A CA 1
ATOM 1028 C C . TYR A 1 130 ? -26.812 -18.859 -12.406 1 97.88 130 TYR A C 1
ATOM 1030 O O . TYR A 1 130 ? -27.672 -18.078 -12.836 1 97.88 130 TYR A O 1
ATOM 1038 N N . GLY A 1 131 ? -27.078 -19.781 -11.5 1 97.69 131 GLY A N 1
ATOM 1039 C CA . GLY A 1 131 ? -28.297 -19.859 -10.711 1 97.69 131 GLY A CA 1
ATOM 1040 C C . GLY A 1 131 ? -28.062 -19.688 -9.227 1 97.69 131 GLY A C 1
ATOM 1041 O O . GLY A 1 131 ? -27.078 -20.188 -8.688 1 97.69 131 GLY A O 1
ATOM 1042 N N . ILE A 1 132 ? -28.984 -18.984 -8.586 1 96.19 132 ILE A N 1
ATOM 1043 C CA . ILE A 1 132 ? -28.859 -18.719 -7.16 1 96.19 132 ILE A CA 1
ATOM 1044 C C . ILE A 1 132 ? -29.953 -19.453 -6.395 1 96.19 132 ILE A C 1
ATOM 1046 O O . ILE A 1 132 ? -31.141 -19.281 -6.691 1 96.19 132 ILE A O 1
ATOM 1050 N N . LEU A 1 133 ? -29.516 -20.297 -5.535 1 95.69 133 LEU A N 1
ATOM 1051 C CA . LEU A 1 133 ? -30.422 -20.875 -4.547 1 95.69 133 LEU A CA 1
ATOM 1052 C C . LEU A 1 133 ? -30.469 -20.031 -3.281 1 95.69 133 LEU A C 1
ATOM 1054 O O . LEU A 1 133 ? -29.484 -19.984 -2.527 1 95.69 133 LEU A O 1
ATOM 1058 N N . ARG A 1 134 ? -31.594 -19.438 -3.047 1 91.69 134 ARG A N 1
ATOM 1059 C CA . ARG A 1 134 ? -31.734 -18.547 -1.889 1 91.69 134 ARG A CA 1
ATOM 1060 C C . ARG A 1 134 ? -31.953 -19.359 -0.614 1 91.69 134 ARG A C 1
ATOM 1062 O O . ARG A 1 134 ? -32.75 -20.297 -0.602 1 91.69 134 ARG A O 1
ATOM 1069 N N . ALA A 1 135 ? -31.219 -18.938 0.394 1 86.94 135 ALA A N 1
ATOM 1070 C CA . ALA A 1 135 ? -31.406 -19.594 1.685 1 86.94 135 ALA A CA 1
ATOM 1071 C C . ALA A 1 135 ? -32.781 -19.281 2.266 1 86.94 135 ALA A C 1
ATOM 1073 O O . ALA A 1 135 ? -33.219 -18.125 2.262 1 86.94 135 ALA A O 1
ATOM 1074 N N . PRO A 1 136 ? -33.5 -20.172 2.74 1 79.62 136 PRO A N 1
ATOM 1075 C CA . PRO A 1 136 ? -34.875 -19.953 3.219 1 79.62 136 PRO A CA 1
ATOM 1076 C C . PRO A 1 136 ? -34.906 -19.188 4.539 1 79.62 136 PRO A C 1
ATOM 1078 O O . PRO A 1 136 ? -35.844 -18.422 4.777 1 79.62 136 PRO A O 1
ATOM 1081 N N . ARG A 1 137 ? -34.031 -19.391 5.555 1 68.88 137 ARG A N 1
ATOM 1082 C CA . ARG A 1 137 ? -34.188 -18.844 6.902 1 68.88 137 ARG A CA 1
ATOM 1083 C C . ARG A 1 137 ? -33.031 -17.938 7.281 1 68.88 137 ARG A C 1
ATOM 1085 O O . ARG A 1 137 ? -32.75 -17.734 8.461 1 68.88 137 ARG A O 1
ATOM 1092 N N . ALA A 1 138 ? -32.25 -17.5 6.418 1 65.31 138 ALA A N 1
ATOM 1093 C CA . ALA A 1 138 ? -31.078 -16.766 6.863 1 65.31 138 ALA A CA 1
ATOM 1094 C C . ALA A 1 138 ? -30.938 -15.445 6.109 1 65.31 138 ALA A C 1
ATOM 1096 O O . ALA A 1 138 ? -31.516 -15.273 5.035 1 65.31 138 ALA A O 1
ATOM 1097 N N . PRO A 1 139 ? -30.328 -14.578 6.902 1 65 139 PRO A N 1
ATOM 1098 C CA . PRO A 1 139 ? -30.062 -13.312 6.219 1 65 139 PRO A CA 1
ATOM 1099 C C . PRO A 1 139 ? -29.219 -13.484 4.957 1 65 139 PRO A C 1
ATOM 1101 O O . PRO A 1 139 ? -28.328 -14.336 4.922 1 65 139 PRO A O 1
ATOM 1104 N N . ARG A 1 140 ? -29.641 -13.305 3.822 1 71.81 140 ARG A N 1
ATOM 1105 C CA . ARG A 1 140 ? -29.062 -13.398 2.484 1 71.81 140 ARG A CA 1
ATOM 1106 C C . ARG A 1 140 ? -27.797 -12.562 2.371 1 71.81 140 ARG A C 1
ATOM 1108 O O . ARG A 1 140 ? -27.578 -11.891 1.361 1 71.81 140 ARG A O 1
ATOM 1115 N N . THR A 1 141 ? -26.859 -12.758 3.445 1 75.25 141 THR A N 1
ATOM 1116 C CA . THR A 1 141 ? -25.688 -11.898 3.471 1 75.25 141 THR A CA 1
ATOM 1117 C C . THR A 1 141 ? -24.438 -12.664 3.029 1 75.25 141 THR A C 1
ATOM 1119 O O . THR A 1 141 ? -23.422 -12.055 2.662 1 75.25 141 THR A O 1
ATOM 1122 N N . GLU A 1 142 ? -24.578 -13.961 3.092 1 86.56 142 GLU A N 1
ATOM 1123 C CA . GLU A 1 142 ? -23.422 -14.781 2.715 1 86.56 142 GLU A CA 1
ATOM 1124 C C . GLU A 1 142 ? -23.797 -15.781 1.624 1 86.56 142 GLU A C 1
ATOM 1126 O O . GLU A 1 142 ? -24.953 -16.156 1.482 1 86.56 142 GLU A O 1
ATOM 1131 N N . ALA A 1 143 ? -22.75 -16.203 0.875 1 93 143 ALA A N 1
ATOM 1132 C CA . ALA A 1 143 ? -23.016 -17.125 -0.223 1 93 143 ALA A CA 1
ATOM 1133 C C . ALA A 1 143 ? -21.859 -18.094 -0.418 1 93 143 ALA A C 1
ATOM 1135 O O . ALA A 1 143 ? -20.75 -17.859 0.075 1 93 143 ALA A O 1
ATOM 1136 N N . LEU A 1 144 ? -22.156 -19.188 -1.048 1 96.44 144 LEU A N 1
ATOM 1137 C CA . LEU A 1 144 ? -21.203 -20.188 -1.521 1 96.44 144 LEU A CA 1
ATOM 1138 C C . LEU A 1 144 ? -21.328 -20.391 -3.027 1 96.44 144 LEU A C 1
ATOM 1140 O O . LEU A 1 144 ? -22.391 -20.156 -3.602 1 96.44 144 LEU A O 1
ATOM 1144 N N . VAL A 1 145 ? -20.172 -20.797 -3.646 1 98.25 145 VAL A N 1
ATOM 1145 C CA . VAL A 1 145 ? -20.219 -20.938 -5.098 1 98.25 145 VAL A CA 1
ATOM 1146 C C . VAL A 1 145 ? -19.75 -22.328 -5.5 1 98.25 145 VAL A C 1
ATOM 1148 O O . VAL A 1 145 ? -18.734 -22.812 -4.984 1 98.25 145 VAL A O 1
ATOM 1151 N N . LEU A 1 146 ? -20.484 -23.016 -6.277 1 98.56 146 LEU A N 1
ATOM 1152 C CA . LEU A 1 146 ? -20.078 -24.219 -7 1 98.56 146 LEU A CA 1
ATOM 1153 C C . LEU A 1 146 ? -20.031 -23.953 -8.5 1 98.56 146 LEU A C 1
ATOM 1155 O O . LEU A 1 146 ? -21.047 -23.609 -9.109 1 98.56 146 LEU A O 1
ATOM 1159 N N . SER A 1 147 ? -18.844 -24.094 -9.07 1 98.44 147 SER A N 1
ATOM 1160 C CA . SER A 1 147 ? -18.703 -23.766 -10.484 1 98.44 147 SER A CA 1
ATOM 1161 C C . SER A 1 147 ? -18.188 -24.953 -11.281 1 98.44 147 SER A C 1
ATOM 1163 O O . SER A 1 147 ? -17.5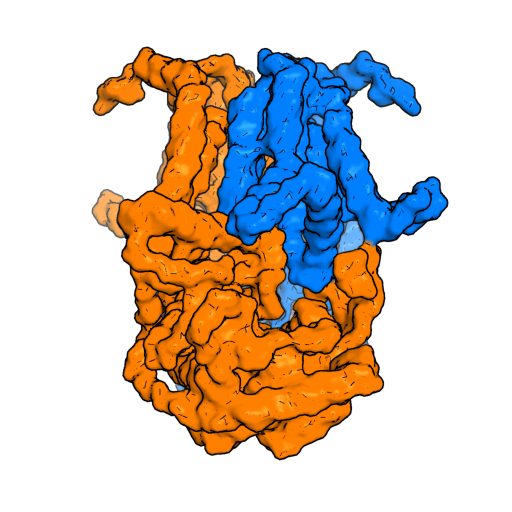62 -25.859 -10.727 1 98.44 147 SER A O 1
ATOM 1165 N N . ALA A 1 148 ? -18.547 -25.016 -12.516 1 98 148 ALA A N 1
ATOM 1166 C CA . ALA A 1 148 ? -18.062 -25.969 -13.508 1 98 148 ALA A CA 1
ATOM 1167 C C . ALA A 1 148 ? -17.859 -25.312 -14.867 1 98 148 ALA A C 1
ATOM 1169 O O . ALA A 1 148 ? -18.828 -24.875 -15.5 1 98 148 ALA A O 1
ATOM 1170 N N . PRO A 1 149 ? -16.656 -25.234 -15.305 1 96.31 149 PRO A N 1
ATOM 1171 C CA . PRO A 1 149 ? -16.406 -24.578 -16.594 1 96.31 149 PRO A CA 1
ATOM 1172 C C . PRO A 1 149 ? -16.906 -25.406 -17.781 1 96.31 149 PRO A C 1
ATOM 1174 O O . PRO A 1 149 ? -16.812 -26.625 -17.766 1 96.31 149 PRO A O 1
ATOM 1177 N N . CYS A 1 150 ? -17.422 -24.672 -18.703 1 94.81 150 CYS A N 1
ATOM 1178 C CA . CYS A 1 150 ? -17.781 -25.281 -19.984 1 94.81 150 CYS A CA 1
ATOM 1179 C C . CYS A 1 150 ? -16.578 -25.281 -20.938 1 94.81 150 CYS A C 1
ATOM 1181 O O . CYS A 1 150 ? -16.25 -24.25 -21.516 1 94.81 150 CYS A O 1
ATOM 1183 N N . THR A 1 151 ? -15.891 -26.359 -21.016 1 87.69 151 THR A N 1
ATOM 1184 C CA . THR A 1 151 ? -14.711 -26.469 -21.859 1 87.69 151 THR A CA 1
ATOM 1185 C C . THR A 1 151 ? -15.078 -27.031 -23.234 1 87.69 151 THR A C 1
ATOM 1187 O O . THR A 1 151 ? -16.031 -27.797 -23.359 1 87.69 151 THR A O 1
ATOM 1190 N N . PRO A 1 152 ? -14.359 -26.594 -24.219 1 84.06 152 PRO A N 1
ATOM 1191 C CA . PRO A 1 152 ? -14.656 -27.109 -25.562 1 84.06 152 PRO A CA 1
ATOM 1192 C C . PRO A 1 152 ? -14.453 -28.625 -25.656 1 84.06 152 PRO A C 1
ATOM 1194 O O . PRO A 1 152 ? -13.633 -29.188 -24.938 1 84.06 152 PRO A O 1
ATOM 1197 N N . GLY A 1 153 ? -15.227 -29.281 -26.562 1 83 153 GLY A N 1
ATOM 1198 C CA . GLY A 1 153 ? -15.125 -30.719 -26.75 1 83 153 GLY A CA 1
ATOM 1199 C C . GLY A 1 153 ? -15.953 -31.516 -25.766 1 83 153 GLY A C 1
ATOM 1200 O O . GLY A 1 153 ? -17.047 -31.094 -25.391 1 83 153 GLY A O 1
ATOM 1201 N N . ASP A 1 154 ? -15.469 -32.688 -25.422 1 84.31 154 ASP A N 1
ATOM 1202 C CA . ASP A 1 154 ? -16.219 -33.594 -24.547 1 84.31 154 ASP A CA 1
ATOM 1203 C C . ASP A 1 154 ? -15.695 -33.562 -23.125 1 84.31 154 ASP A C 1
ATOM 1205 O O . ASP A 1 154 ? -15.984 -34.438 -22.328 1 84.31 154 ASP A O 1
ATOM 1209 N N . ASN A 1 155 ? -15.078 -32.469 -22.922 1 88.81 155 ASN A N 1
ATOM 1210 C CA . ASN A 1 155 ? -14.492 -32.375 -21.594 1 88.81 155 ASN A CA 1
ATOM 1211 C C . ASN A 1 155 ? -15.422 -31.703 -20.609 1 88.81 155 ASN A C 1
ATOM 1213 O O . ASN A 1 155 ? -16.203 -30.812 -20.984 1 88.81 155 ASN A O 1
ATOM 1217 N N . ASN A 1 156 ? -15.5 -32.125 -19.406 1 93.44 156 ASN A N 1
ATOM 1218 C CA . ASN A 1 156 ? -16.078 -31.531 -18.203 1 93.44 156 ASN A CA 1
ATOM 1219 C C . ASN A 1 156 ? -17.594 -31.5 -18.266 1 93.44 156 ASN A C 1
ATOM 1221 O O . ASN A 1 156 ? -18.25 -30.781 -17.516 1 93.44 156 ASN A O 1
ATOM 1225 N N . ASN A 1 157 ? -18.203 -32.281 -19.172 1 95.75 157 ASN A N 1
ATOM 1226 C CA . ASN A 1 157 ? -19.672 -32.375 -19.234 1 95.75 157 ASN A CA 1
ATOM 1227 C C . ASN A 1 157 ? -20.234 -33.031 -17.969 1 95.75 157 ASN A C 1
ATOM 1229 O O . ASN A 1 157 ? -21.297 -32.625 -17.5 1 95.75 157 ASN A O 1
ATOM 1233 N N . GLN A 1 158 ? -19.531 -34 -17.453 1 95.31 158 GLN A N 1
ATOM 1234 C CA . GLN A 1 158 ? -19.969 -34.688 -16.266 1 95.31 158 GLN A CA 1
ATOM 1235 C C . GLN A 1 158 ? -20.031 -33.781 -15.062 1 95.31 158 GLN A C 1
ATOM 1237 O O . GLN A 1 158 ? -20.906 -33.906 -14.211 1 95.31 158 GLN A O 1
ATOM 1242 N N . ALA A 1 159 ? -19.094 -32.875 -15.023 1 97.25 159 ALA A N 1
ATOM 1243 C CA . ALA A 1 159 ? -19.078 -31.906 -13.922 1 97.25 159 ALA A CA 1
ATOM 1244 C C . ALA A 1 159 ? -20.328 -31.031 -13.953 1 97.25 159 ALA A C 1
ATOM 1246 O O . ALA A 1 159 ? -20.922 -30.75 -12.906 1 97.25 159 ALA A O 1
ATOM 1247 N N . VAL A 1 160 ? -20.719 -30.594 -15.148 1 97.56 160 VAL A N 1
ATOM 1248 C CA . VAL A 1 160 ? -21.922 -29.766 -15.281 1 97.56 160 VAL A CA 1
ATOM 1249 C C . VAL A 1 160 ? -23.156 -30.578 -14.891 1 97.56 160 VAL A C 1
ATOM 1251 O O . VAL A 1 160 ? -24.047 -30.062 -14.203 1 97.56 160 VAL A O 1
ATOM 1254 N N . GLY A 1 161 ? -23.188 -31.797 -15.352 1 97.38 161 GLY A N 1
ATOM 1255 C CA . GLY A 1 161 ? -24.281 -32.656 -14.953 1 97.38 161 GLY A CA 1
ATOM 1256 C C . GLY A 1 161 ? -24.406 -32.844 -13.453 1 97.38 161 GLY A C 1
ATOM 1257 O O . GLY A 1 161 ? -25.5 -32.75 -12.906 1 97.38 161 GLY A O 1
ATOM 1258 N N . LEU A 1 162 ? -23.312 -33.062 -12.805 1 97.38 162 LEU A N 1
ATOM 1259 C CA . LEU A 1 162 ? -23.312 -33.25 -11.359 1 97.38 162 LEU A CA 1
ATOM 1260 C C . LEU A 1 162 ? -23.719 -31.953 -10.656 1 97.38 162 LEU A C 1
ATOM 1262 O O . LEU A 1 162 ? -24.453 -32 -9.664 1 97.38 162 LEU A O 1
ATOM 1266 N N . LEU A 1 163 ? -23.203 -30.828 -11.148 1 97.94 163 LEU A N 1
ATOM 1267 C CA . LEU A 1 163 ? -23.562 -29.531 -10.602 1 97.94 163 LEU A CA 1
ATOM 1268 C C . LEU A 1 163 ? -25.078 -29.328 -10.633 1 97.94 163 LEU A C 1
ATOM 1270 O O . LEU A 1 163 ? -25.672 -28.938 -9.625 1 97.94 163 LEU A O 1
ATOM 1274 N N . LEU A 1 164 ? -25.703 -29.656 -11.742 1 97.81 164 LEU A N 1
ATOM 1275 C CA . LEU A 1 164 ? -27.156 -29.5 -11.891 1 97.81 164 LEU A CA 1
ATOM 1276 C C . LEU A 1 164 ? -27.891 -30.5 -11 1 97.81 164 LEU A C 1
ATOM 1278 O O . LEU A 1 164 ? -28.953 -30.172 -10.461 1 97.81 164 LEU A O 1
ATOM 1282 N N . GLY A 1 165 ? -27.328 -31.672 -10.938 1 96.94 165 GLY A N 1
ATOM 1283 C CA . GLY A 1 165 ? -27.922 -32.656 -10.031 1 96.94 165 GLY A CA 1
ATOM 1284 C C . GLY A 1 165 ? -27.891 -32.219 -8.578 1 96.94 165 GLY A C 1
ATOM 1285 O O . GLY A 1 165 ? -28.875 -32.375 -7.855 1 96.94 165 GLY A O 1
ATOM 1286 N N . LEU A 1 166 ? -26.812 -31.703 -8.148 1 97.19 166 LEU A N 1
ATOM 1287 C CA . LEU A 1 166 ? -26.688 -31.203 -6.785 1 97.19 166 LEU A CA 1
ATOM 1288 C C . LEU A 1 166 ? -27.609 -30.016 -6.547 1 97.19 166 LEU A C 1
ATOM 1290 O O . LEU A 1 166 ? -28.203 -29.891 -5.469 1 97.19 166 LEU A O 1
ATOM 1294 N N . ALA A 1 167 ? -27.703 -29.141 -7.551 1 96.94 167 ALA A N 1
ATOM 1295 C CA . ALA A 1 167 ? -28.594 -28 -7.43 1 96.94 167 ALA A CA 1
ATOM 1296 C C . ALA A 1 167 ? -30.016 -28.438 -7.141 1 96.94 167 ALA A C 1
ATOM 1298 O O . ALA A 1 167 ? -30.688 -27.891 -6.266 1 96.94 167 ALA A O 1
ATOM 1299 N N . GLN A 1 168 ? -30.469 -29.406 -7.855 1 95.56 168 GLN A N 1
ATOM 1300 C CA . GLN A 1 168 ? -31.812 -29.953 -7.652 1 95.56 168 GLN A CA 1
ATOM 1301 C C . GLN A 1 168 ? -31.969 -30.531 -6.254 1 95.56 168 GLN A C 1
ATOM 1303 O O . GLN A 1 168 ? -32.969 -30.312 -5.586 1 95.56 168 GLN A O 1
ATOM 1308 N N . TYR A 1 169 ? -31 -31.219 -5.863 1 95.38 169 TYR A N 1
ATOM 1309 C CA . TYR A 1 169 ? -31.031 -31.859 -4.551 1 95.38 169 TYR A CA 1
ATOM 1310 C C . TYR A 1 169 ? -31 -30.812 -3.441 1 95.38 169 TYR A C 1
ATOM 1312 O O . TYR A 1 169 ? -31.75 -30.922 -2.463 1 95.38 169 TYR A O 1
ATOM 1320 N N . PHE A 1 170 ? -30.078 -29.844 -3.523 1 95.38 170 PHE A N 1
ATOM 1321 C CA . PHE A 1 170 ? -29.906 -28.812 -2.51 1 95.38 170 PHE A CA 1
ATOM 1322 C C . PHE A 1 170 ? -31.188 -28 -2.332 1 95.38 170 PHE A C 1
ATOM 1324 O O . PHE A 1 170 ? -31.5 -27.562 -1.225 1 95.38 170 PHE A O 1
ATOM 1331 N N . ARG A 1 171 ? -31.906 -27.797 -3.408 1 93.38 171 ARG A N 1
ATOM 1332 C CA . ARG A 1 171 ? -33.125 -27.016 -3.367 1 93.38 171 ARG A CA 1
ATOM 1333 C C . ARG A 1 171 ? -34.156 -27.641 -2.416 1 93.38 171 ARG A C 1
ATOM 1335 O O . ARG A 1 171 ? -34.906 -26.938 -1.758 1 93.38 171 ARG A O 1
ATOM 1342 N N . ASN A 1 172 ? -34.094 -28.891 -2.283 1 90.38 172 ASN A N 1
ATOM 1343 C CA . ASN A 1 172 ? -35.094 -29.609 -1.487 1 90.38 172 ASN A CA 1
ATOM 1344 C C . ASN A 1 172 ? -34.625 -29.781 -0.043 1 90.38 172 ASN A C 1
ATOM 1346 O O . ASN A 1 172 ? -35.312 -30.438 0.758 1 90.38 172 ASN A O 1
ATOM 1350 N N . GLN A 1 173 ? -33.531 -29.266 0.222 1 89.75 173 GLN A N 1
ATOM 1351 C CA . GLN A 1 173 ? -33 -29.359 1.584 1 89.75 173 GLN A CA 1
ATOM 1352 C C . GLN A 1 173 ? -33.281 -28.094 2.373 1 89.75 173 GLN A C 1
ATOM 1354 O O . GLN A 1 173 ? -33.281 -27 1.811 1 89.75 173 GLN A O 1
ATOM 1359 N N . ILE A 1 174 ? -33.469 -28.094 3.744 1 85.5 174 ILE A N 1
ATOM 1360 C CA . ILE A 1 174 ? -33.906 -26.953 4.543 1 85.5 174 ILE A CA 1
ATOM 1361 C C . ILE A 1 174 ? -32.781 -26.422 5.387 1 85.5 174 ILE A C 1
ATOM 1363 O O . ILE A 1 174 ? -32.906 -25.375 6.031 1 85.5 174 ILE A O 1
ATOM 1367 N N . TYR A 1 175 ? -31.594 -27 5.285 1 83.62 175 TYR A N 1
ATOM 1368 C CA . TYR A 1 175 ? -30.562 -26.656 6.258 1 83.62 175 TYR A CA 1
ATOM 1369 C C . TYR A 1 175 ? -29.625 -25.594 5.699 1 83.62 175 TYR A C 1
ATOM 1371 O O . TYR A 1 175 ? -28.625 -25.25 6.336 1 83.62 175 TYR A O 1
ATOM 1379 N N . TRP A 1 176 ? -29.969 -25.047 4.645 1 90.44 176 TRP A N 1
ATOM 1380 C CA . TRP A 1 176 ? -29.062 -24.047 4.074 1 90.44 176 TRP A CA 1
ATOM 1381 C C . TRP A 1 176 ? -29.25 -22.703 4.746 1 90.44 176 TRP A C 1
ATOM 1383 O O . TRP A 1 176 ? -30.359 -22.172 4.793 1 90.44 176 TRP A O 1
ATOM 1393 N N . ALA A 1 177 ? -28.141 -22.141 5.227 1 88.12 177 ALA A N 1
ATOM 1394 C CA . ALA A 1 177 ? -28.141 -20.844 5.879 1 88.12 177 ALA A CA 1
ATOM 1395 C C . ALA A 1 177 ? -27.516 -19.781 4.973 1 88.12 177 ALA A C 1
ATOM 1397 O O . ALA A 1 177 ? -27.656 -18.578 5.238 1 88.12 177 ALA A O 1
ATOM 1398 N N . LYS A 1 178 ? -26.938 -20.188 3.934 1 91.44 178 LYS A N 1
ATOM 1399 C CA . LYS A 1 178 ? -26.281 -19.312 2.975 1 91.44 178 LYS A CA 1
ATOM 1400 C C . LYS A 1 178 ? -26.812 -19.547 1.562 1 91.44 178 LYS A C 1
ATOM 1402 O O . LYS A 1 178 ? -27.234 -20.656 1.229 1 91.44 178 LYS A O 1
ATOM 1407 N N . ASP A 1 179 ? -26.734 -18.469 0.768 1 93.81 179 ASP A N 1
ATOM 1408 C CA . ASP A 1 179 ? -27.062 -18.656 -0.641 1 93.81 179 ASP A CA 1
ATOM 1409 C C . ASP A 1 179 ? -26.031 -19.531 -1.342 1 93.81 179 ASP A C 1
ATOM 1411 O O . ASP A 1 179 ? -24.844 -19.5 -0.987 1 93.81 179 ASP A O 1
ATOM 1415 N N . ILE A 1 180 ? -26.5 -20.297 -2.242 1 96.25 180 ILE A N 1
ATOM 1416 C CA . ILE A 1 180 ? -25.578 -21.109 -3.029 1 96.25 180 ILE A CA 1
ATOM 1417 C C . ILE A 1 180 ? -25.688 -20.734 -4.504 1 96.25 180 ILE A C 1
ATOM 1419 O O . ILE A 1 180 ? -26.781 -20.734 -5.07 1 96.25 180 ILE A O 1
ATOM 1423 N N . ILE A 1 181 ? -24.578 -20.391 -5.059 1 97.75 181 ILE A N 1
ATOM 1424 C CA . ILE A 1 181 ? -24.547 -19.984 -6.461 1 97.75 181 ILE A CA 1
ATOM 1425 C C . ILE A 1 181 ? -23.953 -21.109 -7.305 1 97.75 181 ILE A C 1
ATOM 1427 O O . ILE A 1 181 ? -22.859 -21.609 -7.02 1 97.75 181 ILE A O 1
ATOM 1431 N N . PHE A 1 182 ? -24.703 -21.562 -8.25 1 98.5 182 PHE A N 1
ATOM 1432 C CA . PHE A 1 182 ? -24.25 -22.547 -9.227 1 98.5 182 PHE A CA 1
ATOM 1433 C C . PHE A 1 182 ? -23.859 -21.875 -10.531 1 98.5 182 PHE A C 1
ATOM 1435 O O . PHE A 1 182 ? -24.719 -21.344 -11.242 1 98.5 182 PHE A O 1
ATOM 1442 N N . LEU A 1 183 ? -22.562 -21.922 -10.828 1 98.44 183 LEU A N 1
ATOM 1443 C CA . LEU A 1 183 ? -22.031 -21.125 -11.938 1 98.44 183 LEU A CA 1
ATOM 1444 C C . LEU A 1 183 ? -21.438 -22.031 -13.016 1 98.44 183 LEU A C 1
ATOM 1446 O O . LEU A 1 183 ? -20.609 -22.891 -12.719 1 98.44 183 LEU A O 1
ATOM 1450 N N . VAL A 1 184 ? -21.906 -21.922 -14.211 1 98.25 184 VAL A N 1
ATOM 1451 C CA . VAL A 1 184 ? -21.281 -22.516 -15.398 1 98.25 184 VAL A CA 1
ATOM 1452 C C . VAL A 1 184 ? -20.656 -21.422 -16.266 1 98.25 184 VAL A C 1
ATOM 1454 O O . VAL A 1 184 ? -21.375 -20.609 -16.844 1 98.25 184 VAL A O 1
ATOM 1457 N N . ASN A 1 185 ? -19.359 -21.375 -16.25 1 97.25 185 ASN A N 1
ATOM 1458 C CA . ASN A 1 185 ? -18.672 -20.312 -16.969 1 97.25 185 ASN A CA 1
ATOM 1459 C C . ASN A 1 185 ? -18.141 -20.781 -18.312 1 97.25 185 ASN A C 1
ATOM 1461 O O . ASN A 1 185 ? -17.734 -21.938 -18.469 1 97.25 185 ASN A O 1
ATOM 1465 N N . ASP A 1 186 ? -18.172 -19.875 -19.219 1 95 186 ASP A N 1
ATOM 1466 C CA . ASP A 1 186 ? -17.672 -20.078 -20.578 1 95 186 ASP A CA 1
ATOM 1467 C C . ASP A 1 186 ? -16.219 -19.656 -20.703 1 95 186 ASP A C 1
ATOM 1469 O O . ASP A 1 186 ? -15.758 -18.766 -19.984 1 95 186 ASP A O 1
ATOM 1473 N N . HIS A 1 187 ? -15.438 -20.391 -21.531 1 91.56 187 HIS A N 1
ATOM 1474 C CA . HIS A 1 187 ? -14.055 -20.047 -21.859 1 91.56 187 HIS A CA 1
ATOM 1475 C C . HIS A 1 187 ? -13.164 -20.078 -20.625 1 91.56 187 HIS A C 1
ATOM 1477 O O . HIS A 1 187 ? -12.336 -19.203 -20.438 1 91.56 187 HIS A O 1
ATOM 1483 N N . ASP A 1 188 ? -13.445 -20.969 -19.75 1 90.44 188 ASP A N 1
ATOM 1484 C CA . ASP A 1 188 ? -12.617 -21.328 -18.594 1 90.44 188 ASP A CA 1
ATOM 1485 C C . ASP A 1 188 ? -12.258 -20.094 -17.766 1 90.44 188 ASP A C 1
ATOM 1487 O O . ASP A 1 188 ? -13.141 -19.391 -17.281 1 90.44 188 ASP A O 1
ATOM 1491 N N . LEU A 1 189 ? -11.016 -19.719 -17.672 1 94.19 189 LEU A N 1
ATOM 1492 C CA . LEU A 1 189 ? -10.539 -18.672 -16.766 1 94.19 189 LEU A CA 1
ATOM 1493 C C . LEU A 1 189 ? -11.078 -17.312 -17.188 1 94.19 189 LEU A C 1
ATOM 1495 O O . LEU A 1 189 ? -11.391 -16.484 -16.328 1 94.19 189 LEU A O 1
ATOM 1499 N N . ILE A 1 190 ? -11.242 -17.047 -18.469 1 94 190 ILE A N 1
ATOM 1500 C CA . ILE A 1 190 ? -11.688 -15.75 -18.938 1 94 190 ILE A CA 1
ATOM 1501 C C . ILE A 1 190 ? -13.125 -15.492 -18.484 1 94 190 ILE A C 1
ATOM 1503 O O . ILE A 1 190 ? -13.438 -14.398 -18 1 94 190 ILE A O 1
ATOM 1507 N N . GLY A 1 191 ? -13.961 -16.5 -18.641 1 95.94 191 GLY A N 1
ATOM 1508 C CA . GLY A 1 191 ? -15.328 -16.359 -18.156 1 95.94 191 GLY A CA 1
ATOM 1509 C C . GLY A 1 191 ? -15.422 -16.172 -16.656 1 95.94 191 GLY A C 1
ATOM 1510 O O . GLY A 1 191 ? -16.234 -15.375 -16.188 1 95.94 191 GLY A O 1
ATOM 1511 N N . MET A 1 192 ? -14.609 -16.922 -15.969 1 96.44 192 MET A N 1
ATOM 1512 C CA . MET A 1 192 ? -14.602 -16.781 -14.516 1 96.44 192 MET A CA 1
ATOM 1513 C C . MET A 1 192 ? -14.156 -15.391 -14.109 1 96.44 192 MET A C 1
ATOM 1515 O O . MET A 1 192 ? -14.734 -14.797 -13.195 1 96.44 192 MET A O 1
ATOM 1519 N N . GLN A 1 193 ? -13.148 -14.891 -14.797 1 94.94 193 GLN A N 1
ATOM 1520 C CA . GLN A 1 193 ? -12.664 -13.547 -14.516 1 94.94 193 GLN A CA 1
ATOM 1521 C C . GLN A 1 193 ? -13.758 -12.508 -14.742 1 94.94 193 GLN A C 1
ATOM 1523 O O . GLN A 1 193 ? -13.945 -11.602 -13.93 1 94.94 193 GLN A O 1
ATOM 1528 N N . ALA A 1 194 ? -14.477 -12.656 -15.828 1 95.06 194 ALA A N 1
ATOM 1529 C CA . ALA A 1 194 ? -15.57 -11.734 -16.125 1 95.06 194 ALA A CA 1
ATOM 1530 C C . ALA A 1 194 ? -16.625 -11.766 -15.031 1 95.06 194 ALA A C 1
ATOM 1532 O O . ALA A 1 194 ? -17.125 -10.719 -14.609 1 95.06 194 ALA A O 1
ATOM 1533 N N . TRP A 1 195 ? -16.922 -12.945 -14.594 1 96.56 195 TRP A N 1
ATOM 1534 C CA . TRP A 1 195 ? -17.969 -13.094 -13.594 1 96.56 195 TRP A CA 1
ATOM 1535 C C . TRP A 1 195 ? -17.531 -12.492 -12.258 1 96.56 195 TRP A C 1
ATOM 1537 O O . TRP A 1 195 ? -18.312 -11.789 -11.609 1 96.56 195 TRP A O 1
ATOM 1547 N N . LEU A 1 196 ? -16.359 -12.734 -11.883 1 95 196 LEU A N 1
ATOM 1548 C CA . LEU A 1 196 ? -15.844 -12.227 -10.609 1 95 196 LEU A CA 1
ATOM 1549 C C . LEU A 1 196 ? -15.719 -10.711 -10.633 1 95 196 LEU A C 1
ATOM 1551 O O . LEU A 1 196 ? -16.016 -10.039 -9.641 1 95 196 LEU A O 1
ATOM 1555 N N . GLU A 1 197 ? -15.219 -10.172 -11.789 1 90.25 197 GLU A N 1
ATOM 1556 C CA . GLU A 1 197 ? -15.148 -8.719 -11.906 1 90.25 197 GLU A CA 1
ATOM 1557 C C . GLU A 1 197 ? -16.547 -8.094 -11.836 1 90.25 197 GLU A C 1
ATOM 1559 O O . GLU A 1 197 ? -16.734 -7.059 -11.188 1 90.25 197 GLU A O 1
ATOM 1564 N N . GLY A 1 198 ? -17.5 -8.773 -12.43 1 89.06 198 GLY A N 1
ATOM 1565 C CA . GLY A 1 198 ? -18.859 -8.297 -12.367 1 89.06 198 GLY A CA 1
ATOM 1566 C C . GLY A 1 198 ? -19.469 -8.391 -10.977 1 89.06 198 GLY A C 1
ATOM 1567 O O . GLY A 1 198 ? -20.172 -7.488 -10.539 1 89.06 198 GLY A O 1
ATOM 1568 N N . TYR A 1 199 ? -19.156 -9.477 -10.352 1 90.94 199 TYR A N 1
ATOM 1569 C CA . TYR A 1 199 ? -19.703 -9.711 -9.016 1 90.94 199 TYR A CA 1
ATOM 1570 C C . TYR A 1 199 ? -19.188 -8.68 -8.023 1 90.94 199 TYR A C 1
ATOM 1572 O O . TYR A 1 199 ? -19.922 -8.234 -7.137 1 90.94 199 TYR A O 1
ATOM 1580 N N . HIS A 1 200 ? -17.953 -8.25 -8.117 1 83.5 200 HIS A N 1
ATOM 1581 C CA . HIS A 1 200 ? -17.328 -7.324 -7.176 1 83.5 200 HIS A CA 1
ATOM 1582 C C . HIS A 1 200 ? -17.25 -5.918 -7.754 1 83.5 200 HIS A C 1
ATOM 1584 O O . HIS A 1 200 ? -16.719 -5.008 -7.113 1 83.5 200 HIS A O 1
ATOM 1590 N N . HIS A 1 201 ? -17.672 -5.75 -8.914 1 77.44 201 HIS A N 1
ATOM 1591 C CA . HIS A 1 201 ? -17.703 -4.465 -9.609 1 77.44 201 HIS A CA 1
ATOM 1592 C C . HIS A 1 201 ? -16.312 -3.857 -9.695 1 77.44 201 HIS A C 1
ATOM 1594 O O . HIS A 1 201 ? -16.109 -2.691 -9.352 1 77.44 201 HIS A O 1
ATOM 1600 N N . THR A 1 202 ? -15.445 -4.668 -10.102 1 72.69 202 THR A N 1
ATOM 1601 C CA . THR A 1 202 ? -14.07 -4.25 -10.352 1 72.69 202 THR A CA 1
ATOM 1602 C C . THR A 1 202 ? -13.672 -4.523 -11.797 1 72.69 202 THR A C 1
ATOM 1604 O O . THR A 1 202 ? -14.336 -5.297 -12.492 1 72.69 202 THR A O 1
ATOM 1607 N N . ASN A 1 203 ? -12.867 -3.715 -12.352 1 76.81 203 ASN A N 1
ATOM 1608 C CA . ASN A 1 203 ? -12.336 -3.961 -13.688 1 76.81 203 ASN A CA 1
ATOM 1609 C C . ASN A 1 203 ? -10.812 -3.809 -13.711 1 76.81 203 ASN A C 1
ATOM 1611 O O . ASN A 1 203 ? -10.297 -2.748 -14.07 1 76.81 203 ASN A O 1
ATOM 1615 N N . THR A 1 204 ? -10.133 -4.801 -13.422 1 68.5 204 THR A N 1
ATOM 1616 C CA . THR A 1 204 ? -8.68 -4.789 -13.352 1 68.5 204 THR A CA 1
ATOM 1617 C C . THR A 1 204 ? -8.062 -5.184 -14.688 1 68.5 204 THR A C 1
ATOM 1619 O O . THR A 1 204 ? -6.922 -4.82 -14.984 1 68.5 204 THR A O 1
ATOM 1622 N N . THR A 1 205 ? -8.703 -5.914 -15.555 1 76.81 205 THR A N 1
ATOM 1623 C CA . THR A 1 205 ? -8.117 -6.48 -16.766 1 76.81 205 THR A CA 1
ATOM 1624 C C . THR A 1 205 ? -8.602 -5.738 -18 1 76.81 205 THR A C 1
ATOM 1626 O O . THR A 1 205 ? -8.055 -5.906 -19.094 1 76.81 205 THR A O 1
ATOM 1629 N N . GLY A 1 206 ? -9.578 -4.926 -17.891 1 77.81 206 GLY A N 1
ATOM 1630 C CA . GLY A 1 206 ? -10.109 -4.188 -19.031 1 77.81 206 GLY A CA 1
ATOM 1631 C C . GLY A 1 206 ? -11.109 -4.984 -19.844 1 77.81 206 GLY A C 1
ATOM 1632 O O . GLY A 1 206 ? -11.453 -4.605 -20.969 1 77.81 206 GLY A O 1
ATOM 1633 N N . MET A 1 207 ? -11.648 -6.066 -19.359 1 87.06 207 MET A N 1
ATOM 1634 C CA . MET A 1 207 ? -12.648 -6.914 -20.016 1 87.06 207 MET A CA 1
ATOM 1635 C C . MET A 1 207 ? -14.008 -6.223 -20.047 1 87.06 207 MET A C 1
ATOM 1637 O O . MET A 1 207 ? -14.359 -5.477 -19.141 1 87.06 207 MET A O 1
ATOM 1641 N N . ASP A 1 208 ? -14.703 -6.465 -21.172 1 88.75 208 ASP A N 1
ATOM 1642 C CA . ASP A 1 208 ? -16.062 -5.961 -21.281 1 88.75 208 ASP A CA 1
ATOM 1643 C C . ASP A 1 208 ? -17.078 -7.008 -20.812 1 88.75 208 ASP A C 1
ATOM 1645 O O . ASP A 1 208 ? -17.078 -8.141 -21.312 1 88.75 208 ASP A O 1
ATOM 1649 N N . TRP A 1 209 ? -17.797 -6.773 -19.812 1 89.19 209 TRP A N 1
ATOM 1650 C CA . TRP A 1 209 ? -18.812 -7.684 -19.312 1 89.19 209 TRP A CA 1
ATOM 1651 C C . TRP A 1 209 ? -20.109 -6.93 -18.984 1 89.19 209 TRP A C 1
ATOM 1653 O O . TRP A 1 209 ? -20.078 -5.727 -18.719 1 89.19 209 TRP A O 1
ATOM 1663 N N . SER A 1 210 ? -21.188 -7.633 -19.094 1 89.69 210 SER A N 1
ATOM 1664 C CA . SER A 1 210 ? -22.484 -7.062 -18.734 1 89.69 210 SER A CA 1
ATOM 1665 C C . SER A 1 210 ? -22.703 -7.125 -17.219 1 89.69 210 SER A C 1
ATOM 1667 O O . SER A 1 210 ? -22.281 -8.078 -16.562 1 89.69 210 SER A O 1
ATOM 1669 N N . PRO A 1 211 ? -23.312 -6.121 -16.703 1 85 211 PRO A N 1
ATOM 1670 C CA . PRO A 1 211 ? -23.578 -6.152 -15.258 1 85 211 PRO A CA 1
ATOM 1671 C C . PRO A 1 211 ? -24.438 -7.336 -14.844 1 85 211 PRO A C 1
ATOM 1673 O O . PRO A 1 211 ? -25.312 -7.766 -15.609 1 85 211 PRO A O 1
ATOM 1676 N N . LEU A 1 212 ? -24.125 -7.809 -13.648 1 86 212 LEU A N 1
ATOM 1677 C CA . LEU A 1 212 ? -24.875 -8.953 -13.141 1 86 212 LEU A CA 1
ATOM 1678 C C . LEU A 1 212 ? -26.281 -8.531 -12.711 1 86 212 LEU A C 1
ATOM 1680 O O . LEU A 1 212 ? -26.453 -7.543 -12 1 86 212 LEU A O 1
ATOM 1684 N N . GLN A 1 213 ? -27.25 -9.25 -13.195 1 85.12 213 GLN A N 1
ATOM 1685 C CA . GLN A 1 213 ? -28.641 -8.945 -12.883 1 85.12 213 GLN A CA 1
ATOM 1686 C C . GLN A 1 213 ? -29.016 -9.453 -11.492 1 85.12 213 GLN A C 1
ATOM 1688 O O . GLN A 1 213 ? -29.906 -8.914 -10.852 1 85.12 213 GLN A O 1
ATOM 1693 N N . GLY A 1 214 ? -28.344 -10.508 -11.07 1 86.56 214 GLY A N 1
ATOM 1694 C CA . GLY A 1 214 ? -28.562 -11.07 -9.742 1 86.56 214 GLY A CA 1
ATOM 1695 C C . GLY A 1 214 ? -27.266 -11.305 -8.977 1 86.56 214 GLY A C 1
ATOM 1696 O O . GLY A 1 214 ? -26.266 -11.711 -9.562 1 86.56 214 GLY A O 1
ATOM 1697 N N . ARG A 1 215 ? -27.344 -10.961 -7.629 1 85 215 ARG A N 1
ATOM 1698 C CA . ARG A 1 215 ? -26.188 -11.164 -6.77 1 85 215 ARG A CA 1
ATOM 1699 C C . ARG A 1 215 ? -26.594 -11.828 -5.457 1 85 215 ARG A C 1
ATOM 1701 O O . ARG A 1 215 ? -27.703 -11.648 -4.98 1 85 215 ARG A O 1
ATOM 1708 N N . GLY A 1 216 ? -25.734 -12.68 -5.039 1 84.88 216 GLY A N 1
ATOM 1709 C CA . GLY A 1 216 ? -25.891 -13.219 -3.697 1 84.88 216 GLY A CA 1
ATOM 1710 C C . GLY A 1 216 ? -25.109 -12.445 -2.648 1 84.88 216 GLY A C 1
ATOM 1711 O O . GLY A 1 216 ? -24.672 -11.32 -2.898 1 84.88 216 GLY A O 1
ATOM 1712 N N . GLY A 1 217 ? -25.031 -12.961 -1.525 1 82.06 217 GLY A N 1
ATOM 1713 C CA . GLY A 1 217 ? -24.266 -12.344 -0.456 1 82.06 217 GLY A CA 1
ATOM 1714 C C . GLY A 1 217 ? -22.766 -12.406 -0.685 1 82.06 217 GLY A C 1
ATOM 1715 O O . GLY A 1 217 ? -22.312 -12.719 -1.789 1 82.06 217 GLY A O 1
ATOM 1716 N N . SER A 1 218 ? -21.984 -12.039 0.303 1 83.75 218 SER A N 1
ATOM 1717 C CA . SER A 1 218 ? -20.531 -12.148 0.238 1 83.75 218 SER A CA 1
ATOM 1718 C C . SER A 1 218 ? -20.094 -13.602 0.129 1 83.75 218 SER A C 1
ATOM 1720 O O . SER A 1 218 ? -20.516 -14.445 0.923 1 83.75 218 SER A O 1
ATOM 1722 N N . ILE A 1 219 ? -19.359 -13.844 -0.857 1 92.12 219 ILE A N 1
ATOM 1723 C CA . ILE A 1 219 ? -18.938 -15.211 -1.109 1 92.12 219 ILE A CA 1
ATOM 1724 C C . ILE A 1 219 ? -17.891 -15.633 -0.081 1 92.12 219 ILE A C 1
ATOM 1726 O O . ILE A 1 219 ? -16.844 -14.992 0.046 1 92.12 219 ILE A O 1
ATOM 1730 N N . GLN A 1 220 ? -18.156 -16.656 0.594 1 91.56 220 GLN A N 1
ATOM 1731 C CA . GLN A 1 220 ? -17.266 -17.125 1.641 1 91.56 220 GLN A CA 1
ATOM 1732 C C . GLN A 1 220 ? -16.312 -18.203 1.11 1 91.56 220 GLN A C 1
ATOM 1734 O O . GLN A 1 220 ? -15.133 -18.234 1.489 1 91.56 220 GLN A O 1
ATOM 1739 N N . ALA A 1 221 ? -16.812 -19.031 0.338 1 95.88 221 ALA A N 1
ATOM 1740 C CA . ALA A 1 221 ? -16.031 -20.125 -0.216 1 95.88 221 ALA A CA 1
ATOM 1741 C C . ALA A 1 221 ? -16.562 -20.547 -1.583 1 95.88 221 ALA A C 1
ATOM 1743 O O . ALA A 1 221 ? -17.719 -20.297 -1.907 1 95.88 221 ALA A O 1
ATOM 1744 N N . ALA A 1 222 ? -15.688 -21.109 -2.363 1 97.94 222 ALA A N 1
ATOM 1745 C CA . ALA A 1 222 ? -16.062 -21.562 -3.701 1 97.94 222 ALA A CA 1
ATOM 1746 C C . ALA A 1 222 ? -15.305 -22.844 -4.07 1 97.94 222 ALA A C 1
ATOM 1748 O O . ALA A 1 222 ? -14.141 -23.016 -3.715 1 97.94 222 ALA A O 1
ATOM 1749 N N . LEU A 1 223 ? -15.992 -23.734 -4.703 1 98.31 223 LEU A N 1
ATOM 1750 C CA . LEU A 1 223 ? -15.375 -24.938 -5.266 1 98.31 223 LEU A CA 1
ATOM 1751 C C . LEU A 1 223 ? -15.641 -25.031 -6.766 1 98.31 223 LEU A C 1
ATOM 1753 O O . LEU A 1 223 ? -16.75 -24.75 -7.227 1 98.31 223 LEU A O 1
ATOM 1757 N N . SER A 1 224 ? -14.57 -25.297 -7.488 1 98.12 224 SER A N 1
ATOM 1758 C CA . SER A 1 224 ? -14.695 -25.578 -8.914 1 98.12 224 SER A CA 1
ATOM 1759 C C . SER A 1 224 ? -14.555 -27.062 -9.203 1 98.12 224 SER A C 1
ATOM 1761 O O . SER A 1 224 ? -13.695 -27.734 -8.625 1 98.12 224 SER A O 1
ATOM 1763 N N . LEU A 1 225 ? -15.453 -27.609 -10.031 1 97.75 225 LEU A N 1
ATOM 1764 C CA . LEU A 1 225 ? -15.484 -29.031 -10.312 1 97.75 225 LEU A CA 1
ATOM 1765 C C . LEU A 1 225 ? -15.031 -29.312 -11.75 1 97.75 225 LEU A C 1
ATOM 1767 O O . LEU A 1 225 ? -15.469 -28.641 -12.68 1 97.75 225 LEU A O 1
ATOM 1771 N N . GLU A 1 226 ? -14.094 -30.281 -11.906 1 96.81 226 GLU A N 1
ATOM 1772 C CA . GLU A 1 226 ? -13.648 -30.75 -13.211 1 96.81 226 GLU A CA 1
ATOM 1773 C C . GLU A 1 226 ? -13.742 -32.281 -13.305 1 96.81 226 GLU A C 1
ATOM 1775 O O . GLU A 1 226 ? -12.984 -33 -12.648 1 96.81 226 GLU A O 1
ATOM 1780 N N . LEU A 1 227 ? -14.711 -32.75 -14.086 1 95.5 227 LEU A N 1
ATOM 1781 C CA . LEU A 1 227 ? -14.953 -34.156 -14.336 1 95.5 227 LEU A CA 1
ATOM 1782 C C . LEU A 1 227 ? -15.102 -34.438 -15.828 1 95.5 227 LEU A C 1
ATOM 1784 O O . LEU A 1 227 ? -16.094 -34.031 -16.438 1 95.5 227 LEU A O 1
ATOM 1788 N N . SER A 1 228 ? -14.133 -35.188 -16.422 1 91.31 228 SER A N 1
ATOM 1789 C CA . SER A 1 228 ? -14.148 -35.375 -17.859 1 91.31 228 SER A CA 1
ATOM 1790 C C . SER A 1 228 ? -14.422 -36.812 -18.234 1 91.31 228 SER A C 1
ATOM 1792 O O . SER A 1 228 ? -14.398 -37.188 -19.406 1 91.31 228 SER A O 1
ATOM 1794 N N . SER A 1 229 ? -14.625 -37.625 -17.219 1 89.19 229 SER A N 1
ATOM 1795 C CA . SER A 1 229 ? -14.883 -39.031 -17.484 1 89.19 229 SER A CA 1
ATOM 1796 C C . SER A 1 229 ? -15.984 -39.562 -16.578 1 89.19 229 SER A C 1
ATOM 1798 O O . SER A 1 229 ? -16.219 -39.031 -15.484 1 89.19 229 SER A O 1
ATOM 1800 N N . ASP A 1 230 ? -16.609 -40.594 -17.078 1 86.5 230 ASP A N 1
ATOM 1801 C CA . ASP A 1 230 ? -17.641 -41.25 -16.297 1 86.5 230 ASP A CA 1
ATOM 1802 C C . ASP A 1 230 ? -17.016 -42.094 -15.18 1 86.5 230 ASP A C 1
ATOM 1804 O O . ASP A 1 230 ? -17.672 -42.375 -14.164 1 86.5 230 ASP A O 1
ATOM 1808 N N . VAL A 1 231 ? -15.797 -42.438 -15.539 1 87.88 231 VAL A N 1
ATOM 1809 C CA . VAL A 1 231 ? -15.094 -43.25 -14.562 1 87.88 231 VAL A CA 1
ATOM 1810 C C . VAL A 1 231 ? -14.039 -42.406 -13.844 1 87.88 231 VAL A C 1
ATOM 1812 O O . VAL A 1 231 ? -13.156 -41.844 -14.484 1 87.88 231 VAL A O 1
ATOM 1815 N N . VAL A 1 232 ? -14.188 -42.312 -12.578 1 92.38 232 VAL A N 1
ATOM 1816 C CA . VAL A 1 232 ? -13.25 -41.562 -11.766 1 92.38 232 VAL A CA 1
ATOM 1817 C C . VAL A 1 232 ? -12.57 -42.5 -10.758 1 92.38 232 VAL A C 1
ATOM 1819 O O . VAL A 1 232 ? -13.25 -43.219 -10.016 1 92.38 232 VAL A O 1
ATOM 1822 N N . THR A 1 233 ? -11.266 -42.469 -10.797 1 93.12 233 THR A N 1
ATOM 1823 C CA . THR A 1 233 ? -10.531 -43.375 -9.914 1 93.12 233 THR A CA 1
ATOM 1824 C C . THR A 1 233 ? -10.055 -42.625 -8.664 1 93.12 233 THR A C 1
ATOM 1826 O O . THR A 1 233 ? -9.867 -43.25 -7.609 1 93.12 233 THR A O 1
ATOM 1829 N N . SER A 1 234 ? -9.75 -41.406 -8.82 1 93.38 234 SER A N 1
ATOM 1830 C CA . SER A 1 234 ? -9.344 -40.625 -7.672 1 93.38 234 SER A CA 1
ATOM 1831 C C . SER A 1 234 ? -9.734 -39.156 -7.859 1 93.38 234 SER A C 1
ATOM 1833 O O . SER A 1 234 ? -9.953 -38.688 -8.984 1 93.38 234 SER A O 1
ATOM 1835 N N . MET A 1 235 ? -9.906 -38.5 -6.73 1 95.56 235 MET A N 1
ATOM 1836 C CA . MET A 1 235 ? -10.219 -37.062 -6.746 1 95.56 235 MET A CA 1
ATOM 1837 C C . MET A 1 235 ? -8.992 -36.219 -6.375 1 95.56 235 MET A C 1
ATOM 1839 O O . MET A 1 235 ? -8.383 -36.438 -5.324 1 95.56 235 MET A O 1
ATOM 1843 N N . ASP A 1 236 ? -8.617 -35.312 -7.266 1 96.88 236 ASP A N 1
ATOM 1844 C CA . ASP A 1 236 ? -7.43 -34.469 -7.066 1 96.88 236 ASP A CA 1
ATOM 1845 C C . ASP A 1 236 ? -7.809 -33.062 -6.617 1 96.88 236 ASP A C 1
ATOM 1847 O O . ASP A 1 236 ? -8.773 -32.5 -7.125 1 96.88 236 ASP A O 1
ATOM 1851 N N . LEU A 1 237 ? -7.035 -32.594 -5.676 1 97.62 237 LEU A N 1
ATOM 1852 C CA . LEU A 1 237 ? -7.254 -31.25 -5.168 1 97.62 237 LEU A CA 1
ATOM 1853 C C . LEU A 1 237 ? -6.238 -30.281 -5.754 1 97.62 237 LEU A C 1
ATOM 1855 O O . LEU A 1 237 ? -5.031 -30.516 -5.695 1 97.62 237 LEU A O 1
ATOM 1859 N N . VAL A 1 238 ? -6.695 -29.234 -6.379 1 98 238 VAL A N 1
ATOM 1860 C CA . VAL A 1 238 ? -5.844 -28.188 -6.922 1 98 238 VAL A CA 1
ATOM 1861 C C . VAL A 1 238 ? -5.996 -26.922 -6.086 1 98 238 VAL A C 1
ATOM 1863 O O . VAL A 1 238 ? -7.102 -26.406 -5.918 1 98 238 VAL A O 1
ATOM 1866 N N . LEU A 1 239 ? -4.871 -26.375 -5.598 1 97.62 239 LEU A N 1
ATOM 1867 C CA . LEU A 1 239 ? -4.938 -25.297 -4.625 1 97.62 239 LEU A CA 1
ATOM 1868 C C . LEU A 1 239 ? -4.27 -24.031 -5.168 1 97.62 239 LEU A C 1
ATOM 1870 O O . LEU A 1 239 ? -4.566 -22.922 -4.715 1 97.62 239 LEU A O 1
ATOM 1874 N N . GLU A 1 240 ? -3.34 -24.203 -6.098 1 96.75 240 GLU A N 1
ATOM 1875 C CA . GLU A 1 240 ? -2.482 -23.094 -6.512 1 96.75 240 GLU A CA 1
ATOM 1876 C C . GLU A 1 240 ? -3.271 -22.047 -7.293 1 96.75 240 GLU A C 1
ATOM 1878 O O . GLU A 1 240 ? -3.84 -22.359 -8.344 1 96.75 240 GLU A O 1
ATOM 1883 N N . GLY A 1 241 ? -3.254 -20.859 -6.801 1 96.38 241 GLY A N 1
ATOM 1884 C CA . GLY A 1 241 ? -4 -19.766 -7.414 1 96.38 241 GLY A CA 1
ATOM 1885 C C . GLY A 1 241 ? -3.109 -18.703 -8.031 1 96.38 241 GLY A C 1
ATOM 1886 O O . GLY A 1 241 ? -1.923 -18.938 -8.273 1 96.38 241 GLY A O 1
ATOM 1887 N N . LEU A 1 242 ? -3.725 -17.609 -8.367 1 95.12 242 LEU A N 1
ATOM 1888 C CA . LEU A 1 242 ? -3.053 -16.484 -9.023 1 95.12 242 LEU A CA 1
ATOM 1889 C C . LEU A 1 242 ? -1.955 -15.914 -8.133 1 95.12 242 LEU A C 1
ATOM 1891 O O . LEU A 1 242 ? -2.158 -15.727 -6.934 1 95.12 242 LEU A O 1
ATOM 1895 N N . ASN A 1 243 ? -0.717 -15.719 -8.711 1 93.69 243 ASN A N 1
ATOM 1896 C CA . ASN A 1 243 ? 0.423 -15.086 -8.055 1 93.69 243 ASN A CA 1
ATOM 1897 C C . ASN A 1 243 ? 0.85 -15.859 -6.812 1 93.69 243 ASN A C 1
ATOM 1899 O O . ASN A 1 243 ? 1.282 -15.266 -5.824 1 93.69 243 ASN A O 1
ATOM 1903 N N . GLY A 1 244 ? 0.542 -17.188 -6.816 1 93.62 244 GLY A N 1
ATOM 1904 C CA . GLY A 1 244 ? 1.017 -18.062 -5.754 1 93.62 244 GLY A CA 1
ATOM 1905 C C . GLY A 1 244 ? 0.116 -18.062 -4.531 1 93.62 244 GLY A C 1
ATOM 1906 O O . GLY A 1 244 ? 0.465 -18.625 -3.494 1 93.62 244 GLY A O 1
ATOM 1907 N N . GLN A 1 245 ? -1.01 -17.484 -4.609 1 94.19 245 GLN A N 1
ATOM 1908 C CA . GLN A 1 245 ? -1.946 -17.453 -3.49 1 94.19 245 GLN A CA 1
ATOM 1909 C C . GLN A 1 245 ? -2.57 -18.828 -3.266 1 94.19 245 GLN A C 1
ATOM 1911 O O . GLN A 1 245 ? -2.846 -19.562 -4.223 1 94.19 245 GLN A O 1
ATOM 1916 N N . LEU A 1 246 ? -2.729 -19.156 -1.996 1 95.75 246 LEU A N 1
ATOM 1917 C CA . LEU A 1 246 ? -3.346 -20.422 -1.604 1 95.75 246 LEU A CA 1
ATOM 1918 C C . LEU A 1 246 ? -4.562 -20.188 -0.72 1 95.75 246 LEU A C 1
ATOM 1920 O O . LEU A 1 246 ? -4.656 -19.156 -0.05 1 95.75 246 LEU A O 1
ATOM 1924 N N . PRO A 1 247 ? -5.539 -21.062 -0.816 1 95.38 247 PRO A N 1
ATOM 1925 C CA . PRO A 1 247 ? -6.645 -20.984 0.142 1 95.38 247 PRO A CA 1
ATOM 1926 C C . PRO A 1 247 ? -6.234 -21.391 1.555 1 95.38 247 PRO A C 1
ATOM 1928 O O . PRO A 1 247 ? -5.141 -21.922 1.753 1 95.38 247 PRO A O 1
ATOM 1931 N N . ASN A 1 248 ? -7.137 -21.078 2.488 1 93.62 248 ASN A N 1
ATOM 1932 C CA . ASN A 1 248 ? -6.914 -21.531 3.859 1 93.62 248 ASN A CA 1
ATOM 1933 C C . ASN A 1 248 ? -6.75 -23.047 3.93 1 93.62 248 ASN A C 1
ATOM 1935 O O . ASN A 1 248 ? -7.48 -23.781 3.271 1 93.62 248 ASN A O 1
ATOM 1939 N N . LEU A 1 249 ? -5.809 -23.5 4.688 1 93.56 249 LEU A N 1
ATOM 1940 C CA . LEU A 1 249 ? -5.453 -24.906 4.762 1 93.56 249 LEU A CA 1
ATOM 1941 C C . LEU A 1 249 ? -6.641 -25.75 5.234 1 93.56 249 LEU A C 1
ATOM 1943 O O . LEU A 1 249 ? -6.734 -26.938 4.922 1 93.56 249 LEU A O 1
ATOM 1947 N N . ASP A 1 250 ? -7.539 -25.156 5.875 1 92.62 250 ASP A N 1
ATOM 1948 C CA . ASP A 1 250 ? -8.703 -25.891 6.375 1 92.62 250 ASP A CA 1
ATOM 1949 C C . ASP A 1 250 ? -9.586 -26.375 5.227 1 92.62 250 ASP A C 1
ATOM 1951 O O . ASP A 1 250 ? -10.297 -27.375 5.359 1 92.62 250 ASP A O 1
ATOM 1955 N N . LEU A 1 251 ? -9.539 -25.672 4.188 1 94.5 251 LEU A N 1
ATOM 1956 C CA . LEU A 1 251 ? -10.297 -26.141 3.027 1 94.5 251 LEU A CA 1
ATOM 1957 C C . LEU A 1 251 ? -9.734 -27.453 2.496 1 94.5 251 LEU A C 1
ATOM 1959 O O . LEU A 1 251 ? -10.484 -28.359 2.145 1 94.5 251 LEU A O 1
ATOM 1963 N N . ALA A 1 252 ? -8.43 -27.531 2.438 1 94.69 252 ALA A N 1
ATOM 1964 C CA . ALA A 1 252 ? -7.785 -28.766 2.025 1 94.69 252 ALA A CA 1
ATOM 1965 C C . ALA A 1 252 ? -8.047 -29.891 3.037 1 94.69 252 ALA A C 1
ATOM 1967 O O . ALA A 1 252 ? -8.289 -31.031 2.658 1 94.69 252 ALA A O 1
ATOM 1968 N N . ASN A 1 253 ? -7.996 -29.516 4.273 1 93.12 253 ASN A N 1
ATOM 1969 C CA . ASN A 1 253 ? -8.266 -30.484 5.324 1 93.12 253 ASN A CA 1
ATOM 1970 C C . ASN A 1 253 ? -9.695 -31.016 5.254 1 93.12 253 ASN A C 1
ATOM 1972 O O . ASN A 1 253 ? -9.945 -32.188 5.504 1 93.12 253 ASN A O 1
ATOM 1976 N N . LEU A 1 254 ? -10.562 -30.094 4.988 1 93.06 254 LEU A N 1
ATOM 1977 C CA . LEU A 1 254 ? -11.969 -30.469 4.832 1 93.06 254 LEU A CA 1
ATOM 1978 C C . LEU A 1 254 ? -12.125 -31.5 3.711 1 93.06 254 LEU A C 1
ATOM 1980 O O . LEU A 1 254 ? -12.789 -32.531 3.891 1 93.06 254 LEU A O 1
ATOM 1984 N N . PHE A 1 255 ? -11.539 -31.281 2.635 1 95.56 255 PHE A N 1
ATOM 1985 C CA . PHE A 1 255 ? -11.57 -32.219 1.505 1 95.56 255 PHE A CA 1
ATOM 1986 C C . PHE A 1 255 ? -11.008 -33.562 1.9 1 95.56 255 PHE A C 1
ATOM 1988 O O . PHE A 1 255 ? -11.633 -34.594 1.637 1 95.56 255 PHE A O 1
ATOM 1995 N N . TYR A 1 256 ? -9.867 -33.531 2.475 1 93.25 256 TYR A N 1
ATOM 1996 C CA . TYR A 1 256 ? -9.203 -34.75 2.877 1 93.25 256 TYR A CA 1
ATOM 1997 C C . TYR A 1 256 ? -10.047 -35.531 3.883 1 93.25 256 TYR A C 1
ATOM 1999 O O . TYR A 1 256 ? -10.203 -36.75 3.766 1 93.25 256 TYR A O 1
ATOM 2007 N N . ALA A 1 257 ? -10.602 -34.906 4.848 1 91.88 257 ALA A N 1
ATOM 2008 C CA . ALA A 1 257 ? -11.422 -35.531 5.883 1 91.88 257 ALA A CA 1
ATOM 2009 C C . ALA A 1 257 ? -12.633 -36.219 5.27 1 91.88 257 ALA A C 1
ATOM 2011 O O . ALA A 1 257 ? -12.953 -37.375 5.645 1 91.88 257 ALA A O 1
ATOM 2012 N N . PHE A 1 258 ? -13.25 -35.656 4.332 1 93.56 258 PHE A N 1
ATOM 2013 C CA . PHE A 1 258 ? -14.453 -36.25 3.744 1 93.56 258 PHE A CA 1
ATOM 2014 C C . PHE A 1 258 ? -14.086 -37.375 2.787 1 93.56 258 PHE A C 1
ATOM 2016 O O . PHE A 1 258 ? -14.844 -38.344 2.646 1 93.56 258 PHE A O 1
ATOM 2023 N N . CYS A 1 259 ? -12.969 -37.219 2.104 1 93.19 259 CYS A N 1
ATOM 2024 C CA . CYS A 1 259 ? -12.508 -38.344 1.287 1 93.19 259 CYS A CA 1
ATOM 2025 C C . CYS A 1 259 ? -12.281 -39.594 2.141 1 93.19 259 CYS A C 1
ATOM 2027 O O . CYS A 1 259 ? -12.656 -40.688 1.746 1 93.19 259 CYS A O 1
ATOM 2029 N N . GLN A 1 260 ? -11.727 -39.375 3.305 1 90.69 260 GLN A N 1
ATOM 2030 C CA . GLN A 1 260 ? -11.484 -40.469 4.219 1 90.69 260 GLN A CA 1
ATOM 2031 C C . GLN A 1 260 ? -12.797 -41.031 4.77 1 90.69 260 GLN A C 1
ATOM 2033 O O . GLN A 1 260 ? -12.961 -42.25 4.891 1 90.69 260 GLN A O 1
ATOM 2038 N N . LYS A 1 261 ? -13.656 -40.156 5.051 1 90.12 261 LYS A N 1
ATOM 2039 C CA . LYS A 1 261 ? -14.938 -40.562 5.617 1 90.12 261 LYS A CA 1
ATOM 2040 C C . LYS A 1 261 ? -15.742 -41.406 4.617 1 90.12 261 LYS A C 1
ATOM 2042 O O . LYS A 1 261 ? -16.312 -42.438 4.973 1 90.12 261 LYS A O 1
ATOM 2047 N N . ILE A 1 262 ? -15.773 -40.938 3.318 1 90.88 262 ILE A N 1
ATOM 2048 C CA . ILE A 1 262 ? -16.609 -41.562 2.299 1 90.88 262 ILE A CA 1
ATOM 2049 C C . ILE A 1 262 ? -15.844 -42.719 1.626 1 90.88 262 ILE A C 1
ATOM 2051 O O . ILE A 1 262 ? -16.438 -43.594 0.99 1 90.88 262 ILE A O 1
ATOM 2055 N N . GLY A 1 263 ? -14.578 -42.75 1.818 1 89.19 263 GLY A N 1
ATOM 2056 C CA . GLY A 1 263 ? -13.758 -43.812 1.264 1 89.19 263 GLY A CA 1
ATOM 2057 C C . GLY A 1 263 ? -13.383 -43.562 -0.188 1 89.19 263 GLY A C 1
ATOM 2058 O O . GLY A 1 263 ? -13.414 -44.5 -0.998 1 89.19 263 GLY A O 1
ATOM 2059 N N . VAL A 1 264 ? -13.172 -42.375 -0.591 1 91.69 264 VAL A N 1
ATOM 2060 C CA . VAL A 1 264 ? -12.727 -42 -1.933 1 91.69 264 VAL A CA 1
ATOM 2061 C C . VAL A 1 264 ? -11.219 -41.75 -1.926 1 91.69 264 VAL A C 1
ATOM 2063 O O . VAL A 1 264 ? -10.695 -41.125 -0.996 1 91.69 264 VAL A O 1
ATOM 2066 N N . LEU A 1 265 ? -10.57 -42.281 -2.941 1 92.81 265 LEU A N 1
ATOM 2067 C CA . LEU A 1 265 ? -9.148 -41.969 -3.062 1 92.81 265 LEU A CA 1
ATOM 2068 C C . LEU A 1 265 ? -8.914 -40.531 -3.465 1 92.81 265 LEU A C 1
ATOM 2070 O O . LEU A 1 265 ? -9.523 -40.031 -4.414 1 92.81 265 LEU A O 1
ATOM 2074 N N . CYS A 1 266 ? -8.109 -39.906 -2.742 1 93.69 266 CYS A N 1
ATOM 2075 C CA . CYS A 1 266 ? -7.832 -38.5 -3.027 1 93.69 266 CYS A CA 1
ATOM 2076 C C . CYS A 1 266 ? -6.352 -38.281 -3.309 1 93.69 266 CYS A C 1
ATOM 2078 O O . CYS A 1 266 ? -5.504 -39 -2.768 1 93.69 266 CYS A O 1
ATOM 2080 N N . THR A 1 267 ? -6.02 -37.375 -4.145 1 94.88 267 THR A N 1
ATOM 2081 C CA . THR A 1 267 ? -4.656 -37.062 -4.559 1 94.88 267 THR A CA 1
ATOM 2082 C C . THR A 1 267 ? -4.406 -35.562 -4.539 1 94.88 267 THR A C 1
ATOM 2084 O O . THR A 1 267 ? -5.352 -34.781 -4.488 1 94.88 267 THR A O 1
ATOM 2087 N N . ILE A 1 268 ? -3.176 -35.219 -4.496 1 95.62 268 ILE A N 1
ATOM 2088 C CA . ILE A 1 268 ? -2.695 -33.844 -4.727 1 95.62 268 ILE A CA 1
ATOM 2089 C C . ILE A 1 268 ? -1.564 -33.875 -5.754 1 95.62 268 ILE A C 1
ATOM 2091 O O . ILE A 1 268 ? -0.728 -34.781 -5.746 1 95.62 268 ILE A O 1
ATOM 2095 N N . GLN A 1 269 ? -1.576 -33.062 -6.652 1 95.56 269 GLN A N 1
ATOM 2096 C CA . GLN A 1 269 ? -0.636 -33.031 -7.766 1 95.56 269 GLN A CA 1
ATOM 2097 C C . GLN A 1 269 ? -0.703 -34.344 -8.555 1 95.56 269 GLN A C 1
ATOM 2099 O O . GLN A 1 269 ? 0.31 -34.812 -9.078 1 95.56 269 GLN A O 1
ATOM 2104 N N . GLY A 1 270 ? -1.867 -35 -8.492 1 91.81 270 GLY A N 1
ATOM 2105 C CA . GLY A 1 270 ? -2.068 -36.25 -9.203 1 91.81 270 GLY A CA 1
ATOM 2106 C C . GLY A 1 270 ? -1.399 -37.438 -8.531 1 91.81 270 GLY A C 1
ATOM 2107 O O . GLY A 1 270 ? -1.343 -38.531 -9.102 1 91.81 270 GLY A O 1
ATOM 2108 N N . LYS A 1 271 ? -0.902 -37.25 -7.324 1 92.19 271 LYS A N 1
ATOM 2109 C CA . LYS A 1 271 ? -0.154 -38.281 -6.645 1 92.19 271 LYS A CA 1
ATOM 2110 C C . LYS A 1 271 ? -0.884 -38.781 -5.391 1 92.19 271 LYS A C 1
ATOM 2112 O O . LYS A 1 271 ? -1.454 -37.969 -4.656 1 92.19 271 LYS A O 1
ATOM 2117 N N . LEU A 1 272 ? -0.806 -40.094 -5.188 1 90.56 272 LEU A N 1
ATOM 2118 C CA . LEU A 1 272 ? -1.427 -40.688 -4.016 1 90.56 272 LEU A CA 1
ATOM 2119 C C . LEU A 1 272 ? -0.527 -40.562 -2.791 1 90.56 272 LEU A C 1
ATOM 2121 O O . LEU A 1 272 ? 0.7 -40.594 -2.91 1 90.56 272 LEU A O 1
ATOM 2125 N N . GLN A 1 273 ? -1.169 -40.406 -1.751 1 86.81 273 GLN A N 1
ATOM 2126 C CA . GLN A 1 273 ? -0.41 -40.312 -0.508 1 86.81 273 GLN A CA 1
ATOM 2127 C C . GLN A 1 273 ? 0.192 -41.656 -0.13 1 86.81 273 GLN A C 1
ATOM 2129 O O . GLN A 1 273 ? -0.453 -42.719 -0.285 1 86.81 273 GLN A O 1
ATOM 2134 N N . ARG A 1 274 ? 1.473 -41.562 0.185 1 86.25 274 ARG A N 1
ATOM 2135 C CA . ARG A 1 274 ? 2.146 -42.75 0.673 1 86.25 274 ARG A CA 1
ATOM 2136 C C . ARG A 1 274 ? 2.363 -42.688 2.182 1 86.25 274 ARG A C 1
ATOM 2138 O O . ARG A 1 274 ? 2.547 -41.594 2.738 1 86.25 274 ARG A O 1
ATOM 2145 N N . ASN A 1 275 ? 2.322 -43.844 2.855 1 80.75 275 ASN A N 1
ATOM 2146 C CA . ASN A 1 275 ? 2.459 -43.875 4.309 1 80.75 275 ASN A CA 1
ATOM 2147 C C . ASN A 1 275 ? 3.871 -44.25 4.73 1 80.75 275 ASN A C 1
ATOM 2149 O O . ASN A 1 275 ? 4.191 -44.25 5.922 1 80.75 275 ASN A O 1
ATOM 2153 N N . ASP A 1 276 ? 4.742 -44.562 3.781 1 84.19 276 ASP A N 1
ATOM 2154 C CA . ASP A 1 276 ? 6.113 -44.938 4.113 1 84.19 276 ASP A CA 1
ATOM 2155 C C . ASP A 1 276 ? 7.039 -43.719 4.062 1 84.19 276 ASP A C 1
ATOM 2157 O O . ASP A 1 276 ? 7.984 -43.688 3.275 1 84.19 276 ASP A O 1
ATOM 2161 N N . TRP A 1 277 ? 6.926 -42.906 4.988 1 78.06 277 TRP A N 1
ATOM 2162 C CA . TRP A 1 277 ? 7.633 -41.625 5 1 78.06 277 TRP A CA 1
ATOM 2163 C C . TRP A 1 277 ? 9.109 -41.844 5.32 1 78.06 277 TRP A C 1
ATOM 2165 O O . TRP A 1 277 ? 9.938 -40.969 5 1 78.06 277 TRP A O 1
ATOM 2175 N N . ASP A 1 278 ? 9.469 -43 5.895 1 81.81 278 ASP A N 1
ATOM 2176 C CA . ASP A 1 278 ? 10.836 -43.219 6.352 1 81.81 278 ASP A CA 1
ATOM 2177 C C . ASP A 1 278 ? 11.672 -43.875 5.262 1 81.81 278 ASP A C 1
ATOM 2179 O O . ASP A 1 278 ? 12.891 -43.969 5.379 1 81.81 278 ASP A O 1
ATOM 2183 N N . SER A 1 279 ? 11.008 -44.312 4.242 1 88.75 279 SER A N 1
ATOM 2184 C CA . SER A 1 279 ? 11.734 -44.969 3.15 1 88.75 279 SER A CA 1
ATOM 2185 C C . SER A 1 279 ? 12.211 -43.938 2.123 1 88.75 279 SER A C 1
ATOM 2187 O O . SER A 1 279 ? 11.703 -42.844 2.066 1 88.75 279 SER A O 1
ATOM 2189 N N . VAL A 1 280 ? 13.18 -44.312 1.377 1 90.31 280 VAL A N 1
ATOM 2190 C CA . VAL A 1 280 ? 13.75 -43.438 0.345 1 90.31 280 VAL A CA 1
ATOM 2191 C C . VAL A 1 280 ? 12.703 -43.188 -0.73 1 90.31 280 VAL A C 1
ATOM 2193 O O . VAL A 1 280 ? 12.594 -42.062 -1.229 1 90.31 280 VAL A O 1
ATOM 2196 N N . SER A 1 281 ? 12 -44.188 -1.025 1 91.25 281 SER A N 1
ATOM 2197 C CA . SER A 1 281 ? 10.961 -44 -2.035 1 91.25 281 SER A CA 1
ATOM 2198 C C . SER A 1 281 ? 9.852 -43.062 -1.539 1 91.25 281 SER A C 1
ATOM 2200 O O . SER A 1 281 ? 9.336 -42.25 -2.299 1 91.25 281 SER A O 1
ATOM 2202 N N . GLY A 1 282 ? 9.57 -43.25 -0.288 1 90.88 282 GLY A N 1
ATOM 2203 C CA . GLY A 1 282 ? 8.578 -42.375 0.301 1 90.88 282 GLY A CA 1
ATOM 2204 C C . GLY A 1 282 ? 9.023 -40.938 0.35 1 90.88 282 GLY A C 1
ATOM 2205 O O . GLY A 1 282 ? 8.25 -40.031 0.052 1 90.88 282 GLY A O 1
ATOM 2206 N N . TYR A 1 283 ? 10.234 -40.781 0.682 1 91.75 283 TYR A N 1
ATOM 2207 C CA . TYR A 1 283 ? 10.797 -39.438 0.714 1 91.75 283 TYR A CA 1
ATOM 2208 C C . TYR A 1 283 ? 10.82 -38.844 -0.679 1 91.75 283 TYR A C 1
ATOM 2210 O O . TYR A 1 283 ? 10.422 -37.688 -0.86 1 91.75 283 TYR A O 1
ATOM 2218 N N . SER A 1 284 ? 11.266 -39.562 -1.619 1 93.12 284 SER A N 1
ATOM 2219 C CA . SER A 1 284 ? 11.328 -39.094 -2.99 1 93.12 284 SER A CA 1
ATOM 2220 C C . SER A 1 284 ? 9.945 -38.688 -3.504 1 93.12 284 SER A C 1
ATOM 2222 O O . SER A 1 284 ? 9.797 -37.688 -4.195 1 93.12 284 SER A O 1
ATOM 2224 N N . HIS A 1 285 ? 9 -39.438 -3.123 1 93.62 285 HIS A N 1
ATOM 2225 C CA . HIS A 1 285 ? 7.629 -39.156 -3.518 1 93.62 285 HIS A CA 1
ATOM 2226 C C . HIS A 1 285 ? 7.133 -37.875 -2.881 1 93.62 285 HIS A C 1
ATOM 2228 O O . HIS A 1 285 ? 6.496 -37.062 -3.547 1 93.62 285 HIS A O 1
ATOM 2234 N N . ALA A 1 286 ? 7.469 -37.688 -1.663 1 93.75 286 ALA A N 1
ATOM 2235 C CA . ALA A 1 286 ? 7.051 -36.469 -0.936 1 93.75 286 ALA A CA 1
ATOM 2236 C C . ALA A 1 286 ? 7.73 -35.219 -1.497 1 93.75 286 ALA A C 1
ATOM 2238 O O . ALA A 1 286 ? 7.09 -34.188 -1.662 1 93.75 286 ALA A O 1
ATOM 2239 N N . VAL A 1 287 ? 8.969 -35.375 -1.796 1 94.44 287 VAL A N 1
ATOM 2240 C CA . VAL A 1 287 ? 9.719 -34.25 -2.344 1 94.44 287 VAL A CA 1
ATOM 2241 C C . VAL A 1 287 ? 9.188 -33.875 -3.73 1 94.44 287 VAL A C 1
ATOM 2243 O O . VAL A 1 287 ? 9.055 -32.719 -4.07 1 94.44 287 VAL A O 1
ATOM 2246 N N . GLN A 1 288 ? 8.898 -34.875 -4.477 1 95.31 288 GLN A N 1
ATOM 2247 C CA . GLN A 1 288 ? 8.359 -34.656 -5.816 1 95.31 288 GLN A CA 1
ATOM 2248 C C . GLN A 1 288 ? 7.016 -33.938 -5.75 1 95.31 288 GLN A C 1
ATOM 2250 O O . GLN A 1 288 ? 6.766 -33 -6.516 1 95.31 288 GLN A O 1
ATOM 2255 N N . THR A 1 289 ? 6.176 -34.312 -4.887 1 95.56 289 THR A N 1
ATOM 2256 C CA . THR A 1 289 ? 4.867 -33.688 -4.715 1 95.56 289 THR A CA 1
ATOM 2257 C C . THR A 1 289 ? 5.016 -32.25 -4.27 1 95.56 289 THR A C 1
ATOM 2259 O O . THR A 1 289 ? 4.367 -31.359 -4.82 1 95.56 289 THR A O 1
ATOM 2262 N N . MET A 1 290 ? 5.883 -32.094 -3.35 1 96 290 MET A N 1
ATOM 2263 C CA . MET A 1 290 ? 6.121 -30.734 -2.842 1 96 290 MET A CA 1
ATOM 2264 C C . MET A 1 290 ? 6.715 -29.844 -3.928 1 96 290 MET A C 1
ATOM 2266 O O . MET A 1 290 ? 6.305 -28.688 -4.078 1 96 290 MET A O 1
ATOM 2270 N N . MET A 1 291 ? 7.641 -30.375 -4.691 1 96.75 291 MET A N 1
ATOM 2271 C CA . MET A 1 291 ? 8.305 -29.609 -5.742 1 96.75 291 MET A CA 1
ATOM 2272 C C . MET A 1 291 ? 7.316 -29.234 -6.848 1 96.75 291 MET A C 1
ATOM 2274 O O . MET A 1 291 ? 7.426 -28.172 -7.457 1 96.75 291 MET A O 1
ATOM 2278 N N . LEU A 1 292 ? 6.375 -30.094 -7.078 1 97.25 292 LEU A N 1
ATOM 2279 C CA . LEU A 1 292 ? 5.336 -29.766 -8.047 1 97.25 292 LEU A CA 1
ATOM 2280 C C . LEU A 1 292 ? 4.508 -28.578 -7.582 1 97.25 292 LEU A C 1
ATOM 2282 O O . LEU A 1 292 ? 4.207 -27.688 -8.375 1 97.25 292 LEU A O 1
ATOM 2286 N N . MET A 1 293 ? 4.199 -28.578 -6.367 1 97.19 293 MET A N 1
ATOM 2287 C CA . MET A 1 293 ? 3.467 -27.438 -5.816 1 97.19 293 MET A CA 1
ATOM 2288 C C . MET A 1 293 ? 4.293 -26.156 -5.922 1 97.19 293 MET A C 1
ATOM 2290 O O . MET A 1 293 ? 3.768 -25.109 -6.293 1 97.19 293 MET A O 1
ATOM 2294 N N . VAL A 1 294 ? 5.59 -26.266 -5.633 1 97.19 294 VAL A N 1
ATOM 2295 C CA . VAL A 1 294 ? 6.496 -25.125 -5.668 1 97.19 294 VAL A CA 1
ATOM 2296 C C . VAL A 1 294 ? 6.562 -24.562 -7.09 1 97.19 294 VAL A C 1
ATOM 2298 O O . VAL A 1 294 ? 6.465 -23.359 -7.289 1 97.19 294 VAL A O 1
ATOM 2301 N N . MET A 1 295 ? 6.648 -25.469 -8.023 1 97.12 295 MET A N 1
ATOM 2302 C CA . MET A 1 295 ? 6.738 -25.031 -9.414 1 97.12 295 MET A CA 1
ATOM 2303 C C . MET A 1 295 ? 5.438 -24.375 -9.867 1 97.12 295 MET A C 1
ATOM 2305 O O . MET A 1 295 ? 5.461 -23.359 -10.547 1 97.12 295 MET A O 1
ATOM 2309 N N . LYS A 1 296 ? 4.379 -24.875 -9.453 1 96.94 296 LYS A N 1
ATOM 2310 C CA . LYS A 1 296 ? 3.082 -24.328 -9.828 1 96.94 296 LYS A CA 1
ATOM 2311 C C . LYS A 1 296 ? 2.855 -22.969 -9.164 1 96.94 296 LYS A C 1
ATOM 2313 O O . LYS A 1 296 ? 2.361 -22.031 -9.797 1 96.94 296 LYS A O 1
ATOM 2318 N N . GLN A 1 297 ? 3.244 -22.891 -7.98 1 96.44 297 GLN A N 1
ATOM 2319 C CA . GLN A 1 297 ? 3.127 -21.625 -7.273 1 96.44 297 GLN A CA 1
ATOM 2320 C C . GLN A 1 297 ? 4.008 -20.547 -7.914 1 96.44 297 GLN A C 1
ATOM 2322 O O . GLN A 1 297 ? 3.588 -19.406 -8.07 1 96.44 297 GLN A O 1
ATOM 2327 N N . ALA A 1 298 ? 5.188 -20.953 -8.227 1 96.31 298 ALA A N 1
ATOM 2328 C CA . ALA A 1 298 ? 6.168 -20.016 -8.766 1 96.31 298 ALA A CA 1
ATOM 2329 C C . ALA A 1 298 ? 5.723 -19.484 -10.125 1 96.31 298 ALA A C 1
ATOM 2331 O O . ALA A 1 298 ? 6.078 -18.359 -10.5 1 96.31 298 ALA A O 1
ATOM 2332 N N . SER A 1 299 ? 4.906 -20.203 -10.836 1 94.62 299 SER A N 1
ATOM 2333 C CA . SER A 1 299 ? 4.469 -19.781 -12.164 1 94.62 299 SER A CA 1
ATOM 2334 C C . SER A 1 299 ? 3.535 -18.578 -12.086 1 94.62 299 SER A C 1
ATOM 2336 O O . SER A 1 299 ? 3.377 -17.844 -13.07 1 94.62 299 SER A O 1
ATOM 2338 N N . GLY A 1 300 ? 2.92 -18.438 -11.008 1 93.25 300 GLY A N 1
ATOM 2339 C CA . GLY A 1 300 ? 2.068 -17.281 -10.805 1 93.25 300 GLY A CA 1
ATOM 2340 C C . GLY A 1 300 ? 0.745 -17.375 -11.539 1 93.25 300 GLY A C 1
ATOM 2341 O O . GLY A 1 300 ? -0.092 -16.469 -11.438 1 93.25 300 GLY A O 1
ATOM 2342 N N . ARG A 1 301 ? 0.505 -18.375 -12.297 1 94.25 301 ARG A N 1
ATOM 2343 C CA . ARG A 1 301 ? -0.768 -18.562 -12.984 1 94.25 301 ARG A CA 1
ATOM 2344 C C . ARG A 1 301 ? -1.735 -19.375 -12.148 1 94.25 301 ARG A C 1
ATOM 2346 O O . ARG A 1 301 ? -1.312 -20.172 -11.297 1 94.25 301 ARG A O 1
ATOM 2353 N N . PRO A 1 302 ? -2.986 -19.156 -12.367 1 95.12 302 PRO A N 1
ATOM 2354 C CA . PRO A 1 302 ? -3.955 -20.047 -11.719 1 95.12 302 PRO A CA 1
ATOM 2355 C C . PRO A 1 302 ? -4.031 -21.422 -12.375 1 95.12 302 PRO A C 1
ATOM 2357 O O . PRO A 1 302 ? -3.986 -21.516 -13.609 1 95.12 302 PRO A O 1
ATOM 2360 N N . TRP A 1 303 ? -4.043 -22.438 -11.602 1 96.12 303 TRP A N 1
ATOM 2361 C CA . TRP A 1 303 ? -4.062 -23.797 -12.133 1 96.12 303 TRP A CA 1
ATOM 2362 C C . TRP A 1 303 ? -5.477 -24.375 -12.117 1 96.12 303 TRP A C 1
ATOM 2364 O O . TRP A 1 303 ? -5.676 -25.562 -12.398 1 96.12 303 TRP A O 1
ATOM 2374 N N . GLY A 1 304 ? -6.402 -23.562 -11.859 1 95.38 304 GLY A N 1
ATOM 2375 C CA . GLY A 1 304 ? -7.836 -23.812 -11.891 1 95.38 304 GLY A CA 1
ATOM 2376 C C . GLY A 1 304 ? -8.656 -22.547 -11.773 1 95.38 304 GLY A C 1
ATOM 2377 O O . GLY A 1 304 ? -8.133 -21.484 -11.422 1 95.38 304 GLY A O 1
ATOM 2378 N N . ASP A 1 305 ? -9.906 -22.688 -12.031 1 95.56 305 ASP A N 1
ATOM 2379 C CA . ASP A 1 305 ? -10.781 -21.516 -11.969 1 95.56 305 ASP A CA 1
ATOM 2380 C C . ASP A 1 305 ? -10.797 -20.922 -10.57 1 95.56 305 ASP A C 1
ATOM 2382 O O . ASP A 1 305 ? -10.984 -19.703 -10.406 1 95.56 305 ASP A O 1
ATOM 2386 N N . HIS A 1 306 ? -10.539 -21.781 -9.625 1 96.81 306 HIS A N 1
ATOM 2387 C CA . HIS A 1 306 ? -10.586 -21.328 -8.234 1 96.81 306 HIS A CA 1
ATOM 2388 C C . HIS A 1 306 ? -9.547 -20.25 -7.973 1 96.81 306 HIS A C 1
ATOM 2390 O O . HIS A 1 306 ? -9.703 -19.438 -7.062 1 96.81 306 HIS A O 1
ATOM 2396 N N . GLY A 1 307 ? -8.492 -20.281 -8.719 1 96.38 307 GLY A N 1
ATOM 2397 C CA . GLY A 1 307 ? -7.352 -19.406 -8.477 1 96.38 307 GLY A CA 1
ATOM 2398 C C . GLY A 1 307 ? -7.703 -17.938 -8.578 1 96.38 307 GLY A C 1
ATOM 2399 O O . GLY A 1 307 ? -7.016 -17.094 -7.996 1 96.38 307 GLY A O 1
ATOM 2400 N N . LEU A 1 308 ? -8.758 -17.609 -9.289 1 96 308 LEU A N 1
ATOM 2401 C CA . LEU A 1 308 ? -9.133 -16.219 -9.492 1 96 308 LEU A CA 1
ATOM 2402 C C . LEU A 1 308 ? -9.992 -15.711 -8.344 1 96 308 LEU A C 1
ATOM 2404 O O . LEU A 1 308 ? -10.156 -14.5 -8.172 1 96 308 LEU A O 1
ATOM 2408 N N . PHE A 1 309 ? -10.523 -16.641 -7.492 1 96.62 309 PHE A N 1
ATOM 2409 C CA . PHE A 1 309 ? -11.344 -16.266 -6.348 1 96.62 309 PHE A CA 1
ATOM 2410 C C . PHE A 1 309 ? -10.484 -15.711 -5.219 1 96.62 309 PHE A C 1
ATOM 2412 O O . PHE A 1 309 ? -10.93 -14.852 -4.457 1 96.62 309 PHE A O 1
ATOM 2419 N N . LEU A 1 310 ? -9.297 -16.188 -5.199 1 94.25 310 LEU A N 1
ATOM 2420 C CA . LEU A 1 310 ? -8.438 -15.938 -4.047 1 94.25 310 LEU A CA 1
ATOM 2421 C C . LEU A 1 310 ? -8.07 -14.461 -3.945 1 94.25 310 LEU A C 1
ATOM 2423 O O . LEU A 1 310 ? -7.875 -13.945 -2.846 1 94.25 310 LEU A O 1
ATOM 2427 N N . ARG A 1 311 ? -8 -13.75 -5.051 1 89.12 311 ARG A N 1
ATOM 2428 C CA . ARG A 1 311 ? -7.66 -12.328 -5.043 1 89.12 311 ARG A CA 1
ATOM 2429 C C . ARG A 1 311 ? -8.719 -11.523 -4.305 1 89.12 311 ARG A C 1
ATOM 2431 O O . ARG A 1 311 ? -8.438 -10.438 -3.791 1 89.12 311 ARG A O 1
ATOM 2438 N N . TYR A 1 312 ? -9.953 -12.047 -4.242 1 87.94 312 TYR A N 1
ATOM 2439 C CA . TYR A 1 312 ? -11.055 -11.359 -3.58 1 87.94 312 TYR A CA 1
ATOM 2440 C C . TYR A 1 312 ? -11.242 -11.875 -2.158 1 87.94 312 TYR A C 1
ATOM 2442 O O . TYR A 1 312 ? -12.305 -11.688 -1.561 1 87.94 312 TYR A O 1
ATOM 2450 N N . HIS A 1 313 ? -10.273 -12.656 -1.644 1 84.94 313 HIS A N 1
ATOM 2451 C CA . HIS A 1 313 ? -10.273 -13.211 -0.295 1 84.94 313 HIS A CA 1
ATOM 2452 C C . HIS A 1 313 ? -11.391 -14.227 -0.116 1 84.94 313 HIS A C 1
ATOM 2454 O O . HIS A 1 313 ? -12.047 -14.266 0.932 1 84.94 313 HIS A O 1
ATOM 2460 N N . ILE A 1 314 ? -11.648 -14.914 -1.2 1 93.75 314 ILE A N 1
ATOM 2461 C CA . ILE A 1 314 ? -12.578 -16.031 -1.169 1 93.75 314 ILE A CA 1
ATOM 2462 C C . ILE A 1 314 ? -11.812 -17.344 -1.139 1 93.75 314 ILE A C 1
ATOM 2464 O O . ILE A 1 314 ? -10.977 -17.609 -2.01 1 93.75 314 ILE A O 1
ATOM 2468 N N . GLU A 1 315 ? -12.039 -18.141 -0.137 1 95.12 315 GLU A N 1
ATOM 2469 C CA . GLU A 1 315 ? -11.375 -19.438 -0.081 1 95.12 315 GLU A CA 1
ATOM 2470 C C . GLU A 1 315 ? -11.938 -20.391 -1.137 1 95.12 315 GLU A C 1
ATOM 2472 O O . GLU A 1 315 ? -13.133 -20.703 -1.134 1 95.12 315 GLU A O 1
ATOM 2477 N N . ALA A 1 316 ? -11.07 -20.797 -2.061 1 97.69 316 ALA A N 1
ATOM 2478 C CA . ALA A 1 316 ? -11.562 -21.594 -3.182 1 97.69 316 ALA A CA 1
ATOM 2479 C C . ALA A 1 316 ? -10.547 -22.672 -3.568 1 97.69 316 ALA A C 1
ATOM 2481 O O . ALA A 1 316 ? -9.344 -22.516 -3.334 1 97.69 316 ALA A O 1
ATOM 2482 N N . ALA A 1 317 ? -10.992 -23.734 -4.113 1 98.12 317 ALA A N 1
ATOM 2483 C CA . ALA A 1 317 ? -10.18 -24.844 -4.613 1 98.12 317 ALA A CA 1
ATOM 2484 C C . ALA A 1 317 ? -10.875 -25.547 -5.773 1 98.12 317 ALA A C 1
ATOM 2486 O O . ALA A 1 317 ? -12.086 -25.406 -5.969 1 98.12 317 ALA A O 1
ATOM 2487 N N . THR A 1 318 ? -10.102 -26.203 -6.562 1 98.38 318 THR A N 1
ATOM 2488 C CA . THR A 1 318 ? -10.648 -27 -7.652 1 98.38 318 THR A CA 1
ATOM 2489 C C . THR A 1 318 ? -10.516 -28.5 -7.344 1 98.38 318 THR A C 1
ATOM 2491 O O . THR A 1 318 ? -9.461 -28.953 -6.887 1 98.38 318 THR A O 1
ATOM 2494 N N . ILE A 1 319 ? -11.602 -29.219 -7.477 1 98 319 ILE A N 1
ATOM 2495 C CA . ILE A 1 319 ? -11.617 -30.672 -7.336 1 98 319 ILE A CA 1
ATOM 2496 C C . ILE A 1 319 ? -11.703 -31.328 -8.711 1 98 319 ILE A C 1
ATOM 2498 O O . ILE A 1 319 ? -12.664 -31.094 -9.453 1 98 319 ILE A O 1
ATOM 2502 N N . LYS A 1 320 ? -10.703 -32.094 -9.016 1 96.88 320 LYS A N 1
ATOM 2503 C CA . LYS A 1 320 ? -10.594 -32.719 -10.336 1 96.88 320 LYS A CA 1
ATOM 2504 C C . LYS A 1 320 ? -10.656 -34.219 -10.242 1 96.88 320 LYS A C 1
ATOM 2506 O O . LYS A 1 320 ? -10.016 -34.844 -9.375 1 96.88 320 LYS A O 1
ATOM 2511 N N . GLY A 1 321 ? -11.523 -34.812 -11.102 1 95.19 321 GLY A N 1
ATOM 2512 C CA . GLY A 1 321 ? -11.547 -36.25 -11.195 1 95.19 321 GLY A CA 1
ATOM 2513 C C . GLY A 1 321 ? -10.477 -36.812 -12.109 1 95.19 321 GLY A C 1
ATOM 2514 O O . GLY A 1 321 ? -10.305 -36.344 -13.234 1 95.19 321 GLY A O 1
ATOM 2515 N N . ILE A 1 322 ? -9.75 -37.781 -11.602 1 93.56 322 ILE A N 1
ATOM 2516 C CA . ILE A 1 322 ? -8.695 -38.406 -12.391 1 93.56 322 ILE A CA 1
ATOM 2517 C C . ILE A 1 322 ? -9.109 -39.812 -12.766 1 93.56 322 ILE A C 1
ATOM 2519 O O . ILE A 1 322 ? -9.695 -40.531 -11.945 1 93.56 322 ILE A O 1
ATOM 2523 N N . ASN A 1 323 ? -8.922 -40.094 -14.031 1 90.56 323 ASN A N 1
ATOM 2524 C CA . ASN A 1 323 ? -9.125 -41.469 -14.508 1 90.56 323 ASN A CA 1
ATOM 2525 C C . ASN A 1 323 ? -7.793 -42.156 -14.781 1 90.56 323 ASN A C 1
ATOM 2527 O O . ASN A 1 323 ? -7.16 -41.938 -15.812 1 90.56 323 ASN A O 1
ATOM 2531 N N . SER A 1 324 ? -7.309 -42.844 -13.805 1 83.38 324 SER A N 1
ATOM 2532 C CA . SER A 1 324 ? -6.062 -43.594 -13.953 1 83.38 324 SER A CA 1
ATOM 2533 C C . SER A 1 324 ? -6.316 -45.094 -13.953 1 83.38 324 SER A C 1
ATOM 2535 O O . SER A 1 324 ? -7.469 -45.531 -13.906 1 83.38 324 SER A O 1
ATOM 2537 N N . PHE A 1 325 ? -5.262 -45.875 -14.188 1 79.88 325 PHE A N 1
ATOM 2538 C CA . PHE A 1 325 ? -5.379 -47.344 -14.297 1 79.88 325 PHE A CA 1
ATOM 2539 C C . PHE A 1 325 ? -5.512 -47.969 -12.914 1 79.88 325 PHE A C 1
ATOM 2541 O O . PHE A 1 325 ? -4.574 -48.594 -12.422 1 79.88 325 PHE A O 1
ATOM 2548 N N . ARG A 1 326 ? -6.508 -47.5 -12.211 1 77.31 326 ARG A N 1
ATOM 2549 C CA . ARG A 1 326 ? -6.676 -48.062 -10.875 1 77.31 326 ARG A CA 1
ATOM 2550 C C . ARG A 1 326 ? -7.926 -48.938 -10.797 1 77.31 326 ARG A C 1
ATOM 2552 O O . ARG A 1 326 ? -8.852 -48.781 -11.594 1 77.31 326 ARG A O 1
ATOM 2559 N N . GLN A 1 327 ? -7.898 -49.781 -9.883 1 77.25 327 GLN A N 1
ATOM 2560 C CA . GLN A 1 327 ? -8.938 -50.812 -9.766 1 77.25 327 GLN A CA 1
ATOM 2561 C C . GLN A 1 327 ? -10.219 -50.219 -9.164 1 77.25 327 GLN A C 1
ATOM 2563 O O . GLN A 1 327 ? -11.32 -50.562 -9.586 1 77.25 327 GLN A O 1
ATOM 2568 N N . TYR A 1 328 ? -10.055 -49.312 -8.242 1 80.88 328 TYR A N 1
ATOM 2569 C CA . TYR A 1 328 ? -11.227 -48.781 -7.539 1 80.88 328 TYR A CA 1
ATOM 2570 C C . TYR A 1 328 ? -11.812 -47.594 -8.273 1 80.88 328 TYR A C 1
ATOM 2572 O O . TYR A 1 328 ? -11.094 -46.656 -8.625 1 80.88 328 TYR A O 1
ATOM 2580 N N . LYS A 1 329 ? -13.102 -47.781 -8.68 1 87.5 329 LYS A N 1
ATOM 2581 C CA . LYS A 1 329 ? -13.805 -46.719 -9.391 1 87.5 329 LYS A CA 1
ATOM 2582 C C . LYS A 1 329 ? -14.812 -46.031 -8.477 1 87.5 329 LYS A C 1
ATOM 2584 O O . LYS A 1 329 ? -15.422 -46.688 -7.621 1 87.5 329 LYS A O 1
ATOM 2589 N N . THR A 1 330 ? -14.812 -44.75 -8.555 1 89.19 330 THR A N 1
ATOM 2590 C CA . THR A 1 330 ? -15.75 -43.938 -7.793 1 89.19 330 THR A CA 1
ATOM 2591 C C . THR A 1 330 ? -16.922 -43.5 -8.672 1 89.19 330 THR A C 1
ATOM 2593 O O . THR A 1 330 ? -16.703 -42.938 -9.75 1 89.19 330 THR A O 1
ATOM 2596 N N . ASP A 1 331 ? -18.109 -43.719 -8.227 1 89.69 331 ASP A N 1
ATOM 2597 C CA . ASP A 1 331 ? -19.281 -43.344 -9 1 89.69 331 ASP A CA 1
ATOM 2598 C C . ASP A 1 331 ? -19.703 -41.906 -8.75 1 89.69 331 ASP A C 1
ATOM 2600 O O . ASP A 1 331 ? -19.219 -41.281 -7.805 1 89.69 331 ASP A O 1
ATOM 2604 N N . ALA A 1 332 ? -20.594 -41.406 -9.547 1 93.12 332 ALA A N 1
ATOM 2605 C CA . ALA A 1 332 ? -21.047 -40.031 -9.484 1 93.12 332 ALA A CA 1
ATOM 2606 C C . ALA A 1 332 ? -21.812 -39.781 -8.188 1 93.12 332 ALA A C 1
ATOM 2608 O O . ALA A 1 332 ? -21.766 -38.656 -7.656 1 93.12 332 ALA A O 1
ATOM 2609 N N . THR A 1 333 ? -22.516 -40.719 -7.664 1 94.44 333 THR A N 1
ATOM 2610 C CA . THR A 1 333 ? -23.234 -40.594 -6.41 1 94.44 333 THR A CA 1
ATOM 2611 C C . THR A 1 333 ? -22.281 -40.312 -5.254 1 94.44 333 THR A C 1
ATOM 2613 O O . THR A 1 333 ? -22.547 -39.438 -4.418 1 94.44 333 THR A O 1
ATOM 2616 N N . THR A 1 334 ? -21.188 -41.031 -5.289 1 94.25 334 THR A N 1
ATOM 2617 C CA . THR A 1 334 ? -20.203 -40.875 -4.23 1 94.25 334 THR A CA 1
ATOM 2618 C C . THR A 1 334 ? -19.562 -39.469 -4.309 1 94.25 334 THR A C 1
ATOM 2620 O O . THR A 1 334 ? -19.328 -38.844 -3.281 1 94.25 334 THR A O 1
ATOM 2623 N N . ILE A 1 335 ? -19.281 -39.062 -5.461 1 95.38 335 ILE A N 1
ATOM 2624 C CA . ILE A 1 335 ? -18.703 -37.719 -5.641 1 95.38 335 ILE A CA 1
ATOM 2625 C C . ILE A 1 335 ? -19.703 -36.656 -5.188 1 95.38 335 ILE A C 1
ATOM 2627 O O . ILE A 1 335 ? -19.328 -35.688 -4.543 1 95.38 335 ILE A O 1
ATOM 2631 N N . GLY A 1 336 ? -20.938 -36.812 -5.539 1 96.25 336 GLY A N 1
ATOM 2632 C CA . GLY A 1 336 ? -21.984 -35.906 -5.078 1 96.25 336 GLY A CA 1
ATOM 2633 C C . GLY A 1 336 ? -22.078 -35.812 -3.564 1 96.25 336 GLY A C 1
ATOM 2634 O O . GLY A 1 336 ? -22.266 -34.75 -3.006 1 96.25 336 GLY A O 1
ATOM 2635 N N . ARG A 1 337 ? -21.938 -36.969 -2.92 1 95.44 337 ARG A N 1
ATOM 2636 C CA . ARG A 1 337 ? -21.969 -37.031 -1.462 1 95.44 337 ARG A CA 1
ATOM 2637 C C . ARG A 1 337 ? -20.781 -36.281 -0.866 1 95.44 337 ARG A C 1
ATOM 2639 O O . ARG A 1 337 ? -20.906 -35.625 0.163 1 95.44 337 ARG A O 1
ATOM 2646 N N . LEU A 1 338 ? -19.688 -36.438 -1.501 1 95.12 338 LEU A N 1
ATOM 2647 C CA . LEU A 1 338 ? -18.484 -35.719 -1.079 1 95.12 338 LEU A CA 1
ATOM 2648 C C . LEU A 1 338 ? -18.719 -34.219 -1.111 1 95.12 338 LEU A C 1
ATOM 2650 O O . LEU A 1 338 ? -18.469 -33.531 -0.124 1 95.12 338 LEU A O 1
ATOM 2654 N N . LEU A 1 339 ? -19.281 -33.719 -2.188 1 96.81 339 LEU A N 1
ATOM 2655 C CA . LEU A 1 339 ? -19.516 -32.312 -2.352 1 96.81 339 LEU A CA 1
ATOM 2656 C C . LEU A 1 339 ? -20.609 -31.812 -1.395 1 96.81 339 LEU A C 1
ATOM 2658 O O . LEU A 1 339 ? -20.5 -30.734 -0.816 1 96.81 339 LEU A O 1
ATOM 2662 N N . GLU A 1 340 ? -21.609 -32.625 -1.272 1 95.62 340 GLU A N 1
ATOM 2663 C CA . GLU A 1 340 ? -22.656 -32.281 -0.318 1 95.62 340 GLU A CA 1
ATOM 2664 C C . GLU A 1 340 ? -22.094 -32.094 1.082 1 95.62 340 GLU A C 1
ATOM 2666 O O . GLU A 1 340 ? -22.391 -31.094 1.749 1 95.62 340 GLU A O 1
ATOM 2671 N N . GLY A 1 341 ? -21.25 -33.031 1.478 1 93.88 341 GLY A N 1
ATOM 2672 C CA . GLY A 1 341 ? -20.641 -32.938 2.793 1 93.88 341 GLY A CA 1
ATOM 2673 C C . GLY A 1 341 ? -19.797 -31.703 2.973 1 93.88 341 GLY A C 1
ATOM 2674 O O . GLY A 1 341 ? -19.891 -31.016 4 1 93.88 341 GLY A O 1
ATOM 2675 N N . MET A 1 342 ? -19.031 -31.391 2.041 1 94.56 342 MET A N 1
ATOM 2676 C CA . MET A 1 342 ? -18.172 -30.203 2.111 1 94.56 342 MET A CA 1
ATOM 2677 C C . MET A 1 342 ? -19.016 -28.938 2.184 1 94.56 342 MET A C 1
ATOM 2679 O O . MET A 1 342 ? -18.734 -28.062 3.004 1 94.56 342 MET A O 1
ATOM 2683 N N . TYR A 1 343 ? -20.062 -28.828 1.396 1 95.19 343 TYR A N 1
ATOM 2684 C CA . TYR A 1 343 ? -20.891 -27.625 1.36 1 95.19 343 TYR A CA 1
ATOM 2685 C C . TYR A 1 343 ? -21.672 -27.469 2.654 1 95.19 343 TYR A C 1
ATOM 2687 O O . TYR A 1 343 ? -21.906 -26.344 3.115 1 95.19 343 TYR A O 1
ATOM 2695 N N . ARG A 1 344 ? -22.047 -28.562 3.205 1 92.94 344 ARG A N 1
ATOM 2696 C CA . ARG A 1 344 ? -22.75 -28.5 4.484 1 92.94 344 ARG A CA 1
ATOM 2697 C C . ARG A 1 344 ? -21.844 -27.938 5.574 1 92.94 344 ARG A C 1
ATOM 2699 O O . ARG A 1 344 ? -22.266 -27.125 6.391 1 92.94 344 ARG A O 1
ATOM 2706 N N . LYS A 1 345 ? -20.656 -28.375 5.559 1 92.19 345 LYS A N 1
ATOM 2707 C CA . LYS A 1 345 ? -19.688 -27.875 6.543 1 92.19 345 LYS A CA 1
ATOM 2708 C C . LYS A 1 345 ? -19.375 -26.406 6.297 1 92.19 345 LYS A C 1
ATOM 2710 O O . LYS A 1 345 ? -19.266 -25.625 7.242 1 92.19 345 LYS A O 1
ATOM 2715 N N . LEU A 1 346 ? -19.234 -26.047 5.051 1 92.25 346 LEU A N 1
ATOM 2716 C CA . LEU A 1 346 ? -18.969 -24.656 4.707 1 92.25 346 LEU A CA 1
ATOM 2717 C C . LEU A 1 346 ? -20.156 -23.766 5.047 1 92.25 346 LEU A C 1
ATOM 2719 O O . LEU A 1 346 ? -19.984 -22.609 5.41 1 92.25 346 LEU A O 1
ATOM 2723 N N . ASN A 1 347 ? -21.281 -24.312 4.922 1 90.31 347 ASN A N 1
ATOM 2724 C CA . ASN A 1 347 ? -22.516 -23.609 5.262 1 90.31 347 ASN A CA 1
ATOM 2725 C C . ASN A 1 347 ? -22.594 -23.312 6.754 1 90.31 347 ASN A C 1
ATOM 2727 O O . ASN A 1 347 ? -23.188 -22.297 7.16 1 90.31 347 ASN A O 1
ATOM 2731 N N . ASN A 1 348 ? -22 -24.141 7.527 1 85.56 348 ASN A N 1
ATOM 2732 C CA . ASN A 1 348 ? -22.078 -24.016 8.977 1 85.56 348 ASN A CA 1
ATOM 2733 C C . ASN A 1 348 ? -21.016 -23.062 9.516 1 85.56 348 ASN A C 1
ATOM 2735 O O . ASN A 1 348 ? -21 -22.75 10.703 1 85.56 348 ASN A O 1
ATOM 2739 N N . LEU A 1 349 ? -20.219 -22.578 8.641 1 82.5 349 LEU A N 1
ATOM 2740 C CA . LEU A 1 349 ? -19.188 -21.641 9.078 1 82.5 349 LEU A CA 1
ATOM 2741 C C . LEU A 1 349 ? -19.797 -20.328 9.523 1 82.5 349 LEU A C 1
ATOM 2743 O O . LEU A 1 349 ? -20.672 -19.766 8.836 1 82.5 349 LEU A O 1
ATOM 2747 N N . LEU A 1 350 ? -19.422 -19.812 10.625 1 71.31 350 LEU A N 1
ATOM 2748 C CA . LEU A 1 350 ? -19.938 -18.547 11.141 1 71.31 350 LEU A CA 1
ATOM 2749 C C . LEU A 1 350 ? -19.094 -17.375 10.656 1 71.31 350 LEU A C 1
ATOM 2751 O O . LEU A 1 350 ? -19.609 -16.266 10.492 1 71.31 350 LEU A O 1
ATOM 2755 N N . GLU A 1 351 ? -17.828 -17.641 10.523 1 70.31 351 GLU A N 1
ATOM 2756 C CA . GLU A 1 351 ? -16.906 -16.609 10.062 1 70.31 351 GLU A CA 1
ATOM 2757 C C . GLU A 1 351 ? -16.062 -17.109 8.891 1 70.31 351 GLU A C 1
ATOM 2759 O O . GLU A 1 351 ? -16.078 -18.297 8.57 1 70.31 351 GLU A O 1
ATOM 2764 N N . ARG A 1 352 ? -15.445 -16.203 8.266 1 77.44 352 ARG A N 1
ATOM 2765 C CA . ARG A 1 352 ? -14.516 -16.562 7.203 1 77.44 352 ARG A CA 1
ATOM 2766 C C . ARG A 1 352 ? -13.383 -17.438 7.738 1 77.44 352 ARG A C 1
ATOM 2768 O O . ARG A 1 352 ? -12.938 -17.266 8.875 1 77.44 352 ARG A O 1
ATOM 2775 N N . LEU A 1 353 ? -13.039 -18.328 6.922 1 74.75 353 LEU A N 1
ATOM 2776 C CA . LEU A 1 353 ? -11.914 -19.188 7.293 1 74.75 353 LEU A CA 1
ATOM 2777 C C . LEU A 1 353 ? -10.656 -18.344 7.523 1 74.75 353 LEU A C 1
ATOM 2779 O O . LEU A 1 353 ? -10.211 -17.625 6.625 1 74.75 353 LEU A O 1
ATOM 2783 N N . HIS A 1 354 ? -10.203 -18.234 8.719 1 64.06 354 HIS A N 1
ATOM 2784 C CA . HIS A 1 354 ? -9.016 -17.438 8.969 1 64.06 354 HIS A CA 1
ATOM 2785 C C . HIS A 1 354 ? -8.125 -18.094 10.023 1 64.06 354 HIS A C 1
ATOM 2787 O O . HIS A 1 354 ? -7.035 -17.594 10.32 1 64.06 354 HIS A O 1
ATOM 2793 N N . GLN A 1 355 ? -8.516 -19.25 10.477 1 67.38 355 GLN A N 1
ATOM 2794 C CA . GLN A 1 355 ? -7.82 -19.797 11.633 1 67.38 355 GLN A CA 1
ATOM 2795 C C . GLN A 1 355 ? -6.602 -20.609 11.203 1 67.38 355 GLN A C 1
ATOM 2797 O O . GLN A 1 355 ? -5.594 -20.656 11.914 1 67.38 355 GLN A O 1
ATOM 2802 N N . SER A 1 356 ? -6.648 -21.078 10.039 1 79.88 356 SER A N 1
ATOM 2803 C CA . SER A 1 356 ? -5.547 -21.938 9.602 1 79.88 356 SER A CA 1
ATOM 2804 C C . SER A 1 356 ? -4.562 -21.156 8.734 1 79.88 356 SER A C 1
ATOM 2806 O O . SER A 1 356 ? -4.594 -19.922 8.695 1 79.88 356 SER A O 1
ATOM 2808 N N . TYR A 1 357 ? -3.604 -21.906 8.141 1 86.12 357 TYR A N 1
ATOM 2809 C CA . TYR A 1 357 ? -2.473 -21.312 7.426 1 86.12 357 TYR A CA 1
ATOM 2810 C C . TYR A 1 357 ? -2.871 -20.922 6.012 1 86.12 357 TYR A C 1
ATOM 2812 O O . TYR A 1 357 ? -3.641 -21.625 5.352 1 86.12 357 TYR A O 1
ATOM 2820 N N . PHE A 1 358 ? -2.338 -19.734 5.605 1 89.75 358 PHE A N 1
ATOM 2821 C CA . PHE A 1 358 ? -2.504 -19.297 4.223 1 89.75 358 PHE A CA 1
ATOM 2822 C C . PHE A 1 358 ? -1.216 -19.5 3.434 1 89.75 358 PHE A C 1
ATOM 2824 O O . PHE A 1 358 ? -1.224 -19.453 2.203 1 89.75 358 PHE A O 1
ATOM 2831 N N . PHE A 1 359 ? -0.139 -19.672 4.168 1 92.06 359 PHE A N 1
ATOM 2832 C CA . PHE A 1 359 ? 1.177 -19.906 3.582 1 92.06 359 PHE A CA 1
ATOM 2833 C C . PHE A 1 359 ? 1.708 -21.281 3.969 1 92.06 359 PHE A C 1
ATOM 2835 O O . PHE A 1 359 ? 2.051 -21.516 5.129 1 92.06 359 PHE A O 1
ATOM 2842 N N . TYR A 1 360 ? 1.69 -22.188 2.971 1 94.62 360 TYR A N 1
ATOM 2843 C CA . TYR A 1 360 ? 2.1 -23.562 3.27 1 94.62 360 TYR A CA 1
ATOM 2844 C C . TYR A 1 360 ? 2.561 -24.281 2.008 1 94.62 360 TYR A C 1
ATOM 2846 O O . TYR A 1 360 ? 2.27 -23.844 0.893 1 94.62 360 TYR A O 1
ATOM 2854 N N . LEU A 1 361 ? 3.34 -25.312 2.213 1 95.69 361 LEU A N 1
ATOM 2855 C CA . LEU A 1 361 ? 3.697 -26.312 1.212 1 95.69 361 LEU A CA 1
ATOM 2856 C C . LEU A 1 361 ? 3.205 -27.688 1.626 1 95.69 361 LEU A C 1
ATOM 2858 O O . LEU A 1 361 ? 3.234 -28.031 2.811 1 95.69 361 LEU A O 1
ATOM 2862 N N . MET A 1 362 ? 2.754 -28.422 0.604 1 95.56 362 MET A N 1
ATOM 2863 C CA . MET A 1 362 ? 2.174 -29.719 0.949 1 95.56 362 MET A CA 1
ATOM 2864 C C . MET A 1 362 ? 2.934 -30.844 0.267 1 95.56 362 MET A C 1
ATOM 2866 O O . MET A 1 362 ? 2.762 -31.078 -0.931 1 95.56 362 MET A O 1
ATOM 2870 N N . PRO A 1 363 ? 3.736 -31.609 1.048 1 94.44 363 PRO A N 1
ATOM 2871 C CA . PRO A 1 363 ? 4.344 -32.812 0.495 1 94.44 363 PRO A CA 1
ATOM 2872 C C . PRO A 1 363 ? 3.34 -33.969 0.325 1 94.44 363 PRO A C 1
ATOM 2874 O O . PRO A 1 363 ? 3.6 -34.906 -0.417 1 94.44 363 PRO A O 1
ATOM 2877 N N . SER A 1 364 ? 2.275 -33.844 1.041 1 93.19 364 SER A N 1
ATOM 2878 C CA . SER A 1 364 ? 1.144 -34.781 0.952 1 93.19 364 SER A CA 1
ATOM 2879 C C . SER A 1 364 ? -0.14 -34.125 1.453 1 93.19 364 SER A C 1
ATOM 2881 O O . SER A 1 364 ? -0.109 -33 1.988 1 93.19 364 SER A O 1
ATOM 2883 N N . LEU A 1 365 ? -1.256 -34.812 1.271 1 92.88 365 LEU A N 1
ATOM 2884 C CA . LEU A 1 365 ? -2.539 -34.281 1.704 1 92.88 365 LEU A CA 1
ATOM 2885 C C . LEU A 1 365 ? -2.648 -34.281 3.225 1 92.88 365 LEU A C 1
ATOM 2887 O O . LEU A 1 365 ? -3.365 -33.469 3.807 1 92.88 365 LEU A O 1
ATOM 2891 N N . SER A 1 366 ? -1.884 -35.125 3.852 1 91.44 366 SER A N 1
ATOM 2892 C CA . SER A 1 366 ? -1.997 -35.281 5.297 1 91.44 366 SER A CA 1
ATOM 2893 C C . SER A 1 366 ? -0.915 -34.5 6.023 1 91.44 366 SER A C 1
ATOM 2895 O O . SER A 1 366 ? -0.988 -34.281 7.238 1 91.44 366 SER A O 1
ATOM 2897 N N . HIS A 1 367 ? 0.079 -34 5.277 1 91.81 367 HIS A N 1
ATOM 2898 C CA . HIS A 1 367 ? 1.185 -33.281 5.887 1 91.81 367 HIS A CA 1
ATOM 2899 C C . HIS A 1 367 ? 1.447 -31.969 5.152 1 91.81 367 HIS A C 1
ATOM 2901 O O . HIS A 1 367 ? 1.291 -31.891 3.934 1 91.81 367 HIS A O 1
ATOM 2907 N N . PHE A 1 368 ? 1.782 -30.984 5.914 1 93.19 368 PHE A N 1
ATOM 2908 C CA . PHE A 1 368 ? 2.121 -29.688 5.309 1 93.19 368 PHE A CA 1
ATOM 2909 C C . PHE A 1 368 ? 3.318 -29.062 6.012 1 93.19 368 PHE A C 1
ATOM 2911 O O . PHE A 1 368 ? 3.713 -29.5 7.094 1 93.19 368 PHE A O 1
ATOM 2918 N N . VAL A 1 369 ? 3.957 -28.219 5.348 1 94.25 369 VAL A N 1
ATOM 2919 C CA . VAL A 1 369 ? 5.066 -27.438 5.883 1 94.25 369 VAL A CA 1
ATOM 2920 C C . VAL A 1 369 ? 4.652 -25.969 6.023 1 94.25 369 VAL A C 1
ATOM 2922 O O . VAL A 1 369 ? 4.242 -25.344 5.043 1 94.25 369 VAL A O 1
ATOM 2925 N N . SER A 1 370 ? 4.727 -25.422 7.18 1 91.62 370 SER A N 1
ATOM 2926 C CA . SER A 1 370 ? 4.312 -24.047 7.426 1 91.62 370 SER A CA 1
ATOM 2927 C C . SER A 1 370 ? 5.402 -23.062 7.023 1 91.62 370 SER A C 1
ATOM 2929 O O . SER A 1 370 ? 6.551 -23.453 6.809 1 91.62 370 SER A O 1
ATOM 2931 N N . ILE A 1 371 ? 5.082 -21.797 6.934 1 90.38 371 ILE A N 1
ATOM 2932 C CA . ILE A 1 371 ? 5.973 -20.719 6.527 1 90.38 371 ILE A CA 1
ATOM 2933 C C . ILE A 1 371 ? 7.152 -20.625 7.492 1 90.38 371 ILE A C 1
ATOM 2935 O O . ILE A 1 371 ? 8.273 -20.312 7.082 1 90.38 371 ILE A O 1
ATOM 2939 N N . GLY A 1 372 ? 6.957 -20.906 8.734 1 88.44 372 GLY A N 1
ATOM 2940 C CA . GLY A 1 372 ? 8.023 -20.859 9.719 1 88.44 372 GLY A CA 1
ATOM 2941 C C . GLY A 1 372 ? 9.133 -21.859 9.453 1 88.44 372 GLY A C 1
ATOM 2942 O O . GLY A 1 372 ? 10.281 -21.641 9.836 1 88.44 372 GLY A O 1
ATOM 2943 N N . TYR A 1 373 ? 8.812 -22.938 8.688 1 90.44 373 TYR A N 1
ATOM 2944 C CA . TYR A 1 373 ? 9.797 -24 8.445 1 90.44 373 TYR A CA 1
ATOM 2945 C C . TYR A 1 373 ? 10.484 -23.797 7.098 1 90.44 373 TYR A C 1
ATOM 2947 O O . TYR A 1 373 ? 11.633 -24.203 6.918 1 90.44 373 TYR A O 1
ATOM 2955 N N . TYR A 1 374 ? 9.781 -23.266 6.16 1 93.31 374 TYR A N 1
ATOM 2956 C CA . TYR A 1 374 ? 10.43 -23.219 4.855 1 93.31 374 TYR A CA 1
ATOM 2957 C C . TYR A 1 374 ? 11.094 -21.875 4.617 1 93.31 374 TYR A C 1
ATOM 2959 O O . TYR A 1 374 ? 11.953 -21.734 3.746 1 93.31 374 TYR A O 1
ATOM 2967 N N . MET A 1 375 ? 10.805 -20.781 5.316 1 92.94 375 MET A N 1
ATOM 2968 C CA . MET A 1 375 ? 11.391 -19.469 5.113 1 92.94 375 MET A CA 1
ATOM 2969 C C . MET A 1 375 ? 12.875 -19.469 5.473 1 92.94 375 MET A C 1
ATOM 2971 O O . MET A 1 375 ? 13.656 -18.719 4.883 1 92.94 375 MET A O 1
ATOM 2975 N N . PRO A 1 376 ? 13.297 -20.297 6.438 1 92.75 376 PRO A N 1
ATOM 2976 C CA . PRO A 1 376 ? 14.734 -20.328 6.73 1 92.75 376 PRO A CA 1
ATOM 2977 C C . PRO A 1 376 ? 15.57 -20.781 5.535 1 92.75 376 PRO A C 1
ATOM 2979 O O . PRO A 1 376 ? 16.719 -20.375 5.387 1 92.75 376 PRO A O 1
ATOM 2982 N N . ALA A 1 377 ? 15.047 -21.656 4.734 1 94.94 377 ALA A N 1
ATOM 2983 C CA . ALA A 1 377 ? 15.75 -22.031 3.516 1 94.94 377 ALA A CA 1
ATOM 2984 C C . ALA A 1 377 ? 16.062 -20.812 2.656 1 94.94 377 ALA A C 1
ATOM 2986 O O . ALA A 1 377 ? 17.188 -20.656 2.172 1 94.94 377 ALA A O 1
ATOM 2987 N N . PHE A 1 378 ? 15.125 -19.938 2.51 1 94.69 378 PHE A N 1
ATOM 2988 C CA . PHE A 1 378 ? 15.312 -18.688 1.789 1 94.69 378 PHE A CA 1
ATOM 2989 C C . PHE A 1 378 ? 16.297 -17.781 2.525 1 94.69 378 PHE A C 1
ATOM 2991 O O . PHE A 1 378 ? 17.156 -17.156 1.904 1 94.69 378 PHE A O 1
ATOM 2998 N N . GLY A 1 379 ? 16.125 -17.734 3.809 1 93.12 379 GLY A N 1
ATOM 2999 C CA . GLY A 1 379 ? 17.016 -16.922 4.621 1 93.12 379 GLY A CA 1
ATOM 3000 C C . GLY A 1 379 ? 18.484 -17.281 4.453 1 93.12 379 GLY A C 1
ATOM 3001 O O . GLY A 1 379 ? 19.344 -16.406 4.398 1 93.12 379 GLY A O 1
ATOM 3002 N N . LEU A 1 380 ? 18.781 -18.547 4.32 1 92.5 380 LEU A N 1
ATOM 3003 C CA . LEU A 1 380 ? 20.156 -19.016 4.16 1 92.5 380 LEU A CA 1
ATOM 3004 C C . LEU A 1 380 ? 20.734 -18.562 2.826 1 92.5 380 LEU A C 1
ATOM 3006 O O . LEU A 1 380 ? 21.922 -18.266 2.736 1 92.5 380 LEU A O 1
ATOM 3010 N N . LEU A 1 381 ? 19.922 -18.484 1.831 1 92.56 381 LEU A N 1
ATOM 3011 C CA . LEU A 1 381 ? 20.375 -17.969 0.547 1 92.56 381 LEU A CA 1
ATOM 3012 C C . LEU A 1 381 ? 20.578 -16.453 0.61 1 92.56 381 LEU A C 1
ATOM 3014 O O . LEU A 1 381 ? 21.562 -15.93 0.09 1 92.56 381 LEU A O 1
ATOM 3018 N N . ALA A 1 382 ? 19.672 -15.812 1.286 1 90 382 ALA A N 1
ATOM 3019 C CA . ALA A 1 382 ? 19.688 -14.359 1.38 1 90 382 ALA A CA 1
ATOM 3020 C C . ALA A 1 382 ? 20.906 -13.883 2.178 1 90 382 ALA A C 1
ATOM 3022 O O . ALA A 1 382 ? 21.469 -12.82 1.893 1 90 382 ALA A O 1
ATOM 3023 N N . VAL A 1 383 ? 21.375 -14.688 3.125 1 87.56 383 VAL A N 1
ATOM 3024 C CA . VAL A 1 383 ? 22.484 -14.32 4 1 87.56 383 VAL A CA 1
ATOM 3025 C C . VAL A 1 383 ? 23.766 -14.219 3.184 1 87.56 383 VAL A C 1
ATOM 3027 O O . VAL A 1 383 ? 24.688 -13.484 3.559 1 87.56 383 VAL A O 1
ATOM 3030 N N . ILE A 1 384 ? 23.828 -14.883 2.078 1 88.56 384 ILE A N 1
ATOM 3031 C CA . ILE A 1 384 ? 24.984 -14.859 1.193 1 88.56 384 ILE A CA 1
ATOM 3032 C C . ILE A 1 384 ? 25.234 -13.438 0.693 1 88.56 384 ILE A C 1
ATOM 3034 O O . ILE A 1 384 ? 26.375 -13.055 0.433 1 88.56 384 ILE A O 1
ATOM 3038 N N . LEU A 1 385 ? 24.203 -12.625 0.625 1 85.38 385 LEU A N 1
ATOM 3039 C CA . LEU A 1 385 ? 24.312 -11.258 0.112 1 85.38 385 LEU A CA 1
ATOM 3040 C C . LEU A 1 385 ? 24.781 -10.305 1.202 1 85.38 385 LEU A C 1
ATOM 3042 O O . LEU A 1 385 ? 25.188 -9.18 0.91 1 85.38 385 LEU A O 1
ATOM 3046 N N . LEU A 1 386 ? 24.828 -10.773 2.398 1 77.25 386 LEU A N 1
ATOM 3047 C CA . LEU A 1 386 ? 25.016 -9.906 3.561 1 77.25 386 LEU A CA 1
ATOM 3048 C C . LEU A 1 386 ? 26.438 -9.352 3.604 1 77.25 386 LEU A C 1
ATOM 3050 O O . LEU A 1 386 ? 26.625 -8.164 3.869 1 77.25 386 LEU A O 1
ATOM 3054 N N . PRO A 1 387 ? 27.469 -10.203 3.346 1 71.62 387 PRO A N 1
ATOM 3055 C CA . PRO A 1 387 ? 28.828 -9.68 3.441 1 71.62 387 PRO A CA 1
ATOM 3056 C C . PRO A 1 387 ? 29.078 -8.484 2.514 1 71.62 387 PRO A C 1
ATOM 3058 O O . PRO A 1 387 ? 29.859 -7.586 2.844 1 71.62 387 PRO A O 1
ATOM 3061 N N . GLY A 1 388 ? 28.344 -8.477 1.431 1 69.06 388 GLY A N 1
ATOM 3062 C CA . GLY A 1 388 ? 28.531 -7.387 0.486 1 69.06 388 GLY A CA 1
ATOM 3063 C C . GLY A 1 388 ? 27.922 -6.082 0.956 1 69.06 388 GLY A C 1
ATOM 3064 O O . GLY A 1 388 ? 28.297 -5.008 0.494 1 69.06 388 GLY A O 1
ATOM 3065 N N . VAL A 1 389 ? 27.047 -6.211 1.902 1 74 389 VAL A N 1
ATOM 3066 C CA . VAL A 1 389 ? 26.328 -5.004 2.303 1 74 389 VAL A CA 1
ATOM 3067 C C . VAL A 1 389 ? 26.656 -4.664 3.754 1 74 389 VAL A C 1
ATOM 3069 O O . VAL A 1 389 ? 26.203 -3.643 4.277 1 74 389 VAL A O 1
ATOM 3072 N N . LEU A 1 390 ? 27.5 -5.438 4.371 1 67.81 390 LEU A N 1
ATOM 3073 C CA . LEU A 1 390 ? 27.766 -5.316 5.801 1 67.81 390 LEU A CA 1
ATOM 3074 C C . LEU A 1 390 ? 28.375 -3.957 6.125 1 67.81 390 LEU A C 1
ATOM 3076 O O . LEU A 1 390 ? 28.078 -3.379 7.176 1 67.81 390 LEU A O 1
ATOM 3080 N N . SER A 1 391 ? 29.281 -3.459 5.164 1 66.56 391 SER A N 1
ATOM 3081 C CA . SER A 1 391 ? 29.953 -2.193 5.445 1 66.56 391 SER A CA 1
ATOM 3082 C C . SER A 1 391 ? 28.938 -1.053 5.57 1 66.56 391 SER A C 1
ATOM 3084 O O . SER A 1 391 ? 29.156 -0.107 6.332 1 66.56 391 SER A O 1
ATOM 3086 N N . VAL A 1 392 ? 27.922 -1.142 4.891 1 75.88 392 VAL A N 1
ATOM 3087 C CA . VAL A 1 392 ? 26.922 -0.073 4.902 1 75.88 392 VAL A CA 1
ATOM 3088 C C . VAL A 1 392 ? 25.781 -0.437 5.855 1 75.88 392 VAL A C 1
ATOM 3090 O O . VAL A 1 392 ? 25.094 0.445 6.383 1 75.88 392 VAL A O 1
ATOM 3093 N N . LEU A 1 393 ? 25.734 -1.659 6.16 1 76.44 393 LEU A N 1
ATOM 3094 C CA . LEU A 1 393 ? 24.594 -2.137 6.941 1 76.44 393 LEU A CA 1
ATOM 3095 C C . LEU A 1 393 ? 24.719 -1.719 8.406 1 76.44 393 LEU A C 1
ATOM 3097 O O . LEU A 1 393 ? 23.734 -1.378 9.047 1 76.44 393 LEU A O 1
ATOM 3101 N N . THR A 1 394 ? 26 -1.686 8.891 1 77.88 394 THR A N 1
ATOM 3102 C CA . THR A 1 394 ? 26.172 -1.412 10.312 1 77.88 394 THR A CA 1
ATOM 3103 C C . THR A 1 394 ? 25.719 0.003 10.648 1 77.88 394 THR A C 1
ATOM 3105 O O . THR A 1 394 ? 24.859 0.193 11.523 1 77.88 394 THR A O 1
ATOM 3108 N N . PRO A 1 395 ? 26.266 1.025 9.867 1 83.5 395 PRO A N 1
ATOM 3109 C CA . PRO A 1 395 ? 25.75 2.365 10.18 1 83.5 395 PRO A CA 1
ATOM 3110 C C . PRO A 1 395 ? 24.25 2.506 9.922 1 83.5 395 PRO A C 1
ATOM 3112 O O . PRO A 1 395 ? 23.578 3.242 10.641 1 83.5 395 PRO A O 1
ATOM 3115 N N . LEU A 1 396 ? 23.781 1.812 8.984 1 85.56 396 LEU A N 1
ATOM 3116 C CA . LEU A 1 396 ? 22.359 1.867 8.664 1 85.56 396 LEU A CA 1
ATOM 3117 C C . LEU A 1 396 ? 21.531 1.287 9.805 1 85.56 396 LEU A C 1
ATOM 3119 O O . LEU A 1 396 ? 20.562 1.906 10.25 1 85.56 396 LEU A O 1
ATOM 3123 N N . VAL A 1 397 ? 21.969 0.162 10.359 1 84.69 397 VAL A N 1
ATOM 3124 C CA . VAL A 1 397 ? 21.219 -0.52 11.414 1 84.69 397 VAL A CA 1
ATOM 3125 C C . VAL A 1 397 ? 21.281 0.293 12.703 1 84.69 397 VAL A C 1
ATOM 3127 O O . VAL A 1 397 ? 20.281 0.468 13.391 1 84.69 397 VAL A O 1
ATOM 3130 N N . ILE A 1 398 ? 22.453 0.79 12.961 1 86.19 398 ILE A N 1
ATOM 3131 C CA . ILE A 1 398 ? 22.609 1.56 14.188 1 86.19 398 ILE A CA 1
ATOM 3132 C C . ILE A 1 398 ? 21.766 2.826 14.117 1 86.19 398 ILE A C 1
ATOM 3134 O O . ILE A 1 398 ? 21.109 3.195 15.102 1 86.19 398 ILE A O 1
ATOM 3138 N N . SER A 1 399 ? 21.781 3.523 12.977 1 91.56 399 SER A N 1
ATOM 3139 C CA . SER A 1 399 ? 20.984 4.738 12.82 1 91.56 399 SER A CA 1
ATOM 3140 C C . SER A 1 399 ? 19.5 4.449 12.969 1 91.56 399 SER A C 1
ATOM 3142 O O . SER A 1 399 ? 18.781 5.195 13.633 1 91.56 399 SER A O 1
ATOM 3144 N N . HIS A 1 400 ? 19.031 3.352 12.445 1 92.12 400 HIS A N 1
ATOM 3145 C CA . HIS A 1 400 ? 17.609 3.025 12.531 1 92.12 400 HIS A CA 1
ATOM 3146 C C . HIS A 1 400 ? 17.25 2.516 13.914 1 92.12 400 HIS A C 1
ATOM 3148 O O . HIS A 1 400 ? 16.125 2.746 14.391 1 92.12 400 HIS A O 1
ATOM 3154 N N . LEU A 1 401 ? 18.203 1.831 14.602 1 91.88 401 LEU A N 1
ATOM 3155 C CA . LEU A 1 401 ? 17.953 1.437 15.984 1 91.88 401 LEU A CA 1
ATOM 3156 C C . LEU A 1 401 ? 17.828 2.66 16.891 1 91.88 401 LEU A C 1
ATOM 3158 O O . LEU A 1 401 ? 17 2.676 17.797 1 91.88 401 LEU A O 1
ATOM 3162 N N . THR A 1 402 ? 18.641 3.621 16.578 1 93.44 402 THR A N 1
ATOM 3163 C CA . THR A 1 402 ? 18.531 4.867 17.328 1 93.44 402 THR A CA 1
ATOM 3164 C C . THR A 1 402 ? 17.188 5.547 17.062 1 93.44 402 THR A C 1
ATOM 3166 O O . THR A 1 402 ? 16.562 6.09 17.969 1 93.44 402 THR A O 1
ATOM 3169 N N . GLY A 1 403 ? 16.75 5.543 15.828 1 95.62 403 GLY A N 1
ATOM 3170 C CA . GLY A 1 403 ? 15.438 6.066 15.492 1 95.62 403 GLY A CA 1
ATOM 3171 C C . GLY A 1 403 ? 14.305 5.324 16.172 1 95.62 403 GLY A C 1
ATOM 3172 O O . GLY A 1 403 ? 13.359 5.941 16.672 1 95.62 403 GLY A O 1
ATOM 3173 N N . ALA A 1 404 ? 14.414 4.023 16.25 1 95.19 404 ALA A N 1
ATOM 3174 C CA . ALA A 1 404 ? 13.414 3.209 16.938 1 95.19 404 ALA A CA 1
ATOM 3175 C C . ALA A 1 404 ? 13.391 3.516 18.438 1 95.19 404 ALA A C 1
ATOM 3177 O O . ALA A 1 404 ? 12.328 3.545 19.047 1 95.19 404 ALA A O 1
ATOM 3178 N N . ALA A 1 405 ? 14.562 3.705 18.969 1 95.56 405 ALA A N 1
ATOM 3179 C CA . ALA A 1 405 ? 14.648 4.094 20.375 1 95.56 405 ALA A CA 1
ATOM 3180 C C . ALA A 1 405 ? 13.961 5.434 20.609 1 95.56 405 ALA A C 1
ATOM 3182 O O . ALA A 1 405 ? 13.25 5.602 21.609 1 95.56 405 ALA A O 1
ATOM 3183 N N . LEU A 1 406 ? 14.195 6.344 19.719 1 96.5 406 LEU A N 1
ATOM 3184 C CA . LEU A 1 406 ? 13.562 7.652 19.828 1 96.5 406 LEU A CA 1
ATOM 3185 C C . LEU A 1 406 ? 12.039 7.523 19.781 1 96.5 406 LEU A C 1
ATOM 3187 O O . LEU A 1 406 ? 11.328 8.25 20.469 1 96.5 406 LEU A O 1
ATOM 3191 N N . TYR A 1 407 ? 11.516 6.637 19.016 1 96.31 407 TYR A N 1
ATOM 3192 C CA . TYR A 1 407 ? 10.078 6.434 18.859 1 96.31 407 TYR A CA 1
ATOM 3193 C C . TYR A 1 407 ? 9.492 5.746 20.094 1 96.31 407 TYR A C 1
ATOM 3195 O O . TYR A 1 407 ? 8.414 6.117 20.562 1 96.31 407 TYR A O 1
ATOM 3203 N N . MET A 1 408 ? 10.211 4.77 20.719 1 95.44 408 MET A N 1
ATOM 3204 C CA . MET A 1 408 ? 9.617 3.879 21.703 1 95.44 408 MET A CA 1
ATOM 3205 C C . MET A 1 408 ? 9.977 4.316 23.125 1 95.44 408 MET A C 1
ATOM 3207 O O . MET A 1 408 ? 9.141 4.254 24.031 1 95.44 408 MET A O 1
ATOM 3211 N N . LEU A 1 409 ? 11.109 4.793 23.391 1 94.44 409 LEU A N 1
ATOM 3212 C CA . LEU A 1 409 ? 11.672 4.918 24.719 1 94.44 409 LEU A CA 1
ATOM 3213 C C . LEU A 1 409 ? 11.016 6.059 25.484 1 94.44 409 LEU A C 1
ATOM 3215 O O . LEU A 1 409 ? 10.781 5.953 26.688 1 94.44 409 LEU A O 1
ATOM 3219 N N . PRO A 1 410 ? 10.711 7.172 24.844 1 94.69 410 PRO A N 1
ATOM 3220 C CA . PRO A 1 410 ? 10.133 8.281 25.625 1 94.69 410 PRO A CA 1
ATOM 3221 C C . PRO A 1 410 ? 8.859 7.879 26.359 1 94.69 410 PRO A C 1
ATOM 3223 O O . PRO A 1 410 ? 8.672 8.25 27.516 1 94.69 410 PRO A O 1
ATOM 3226 N N . ILE A 1 411 ? 7.988 7.156 25.75 1 92.62 411 ILE A N 1
ATOM 3227 C CA . ILE A 1 411 ? 6.719 6.762 26.359 1 92.62 411 ILE A CA 1
ATOM 3228 C C . ILE A 1 411 ? 6.941 5.578 27.297 1 92.62 411 ILE A C 1
ATOM 3230 O O . ILE A 1 411 ? 6.375 5.535 28.391 1 92.62 411 ILE A O 1
ATOM 3234 N N . ARG A 1 412 ? 7.832 4.66 26.984 1 91.94 412 ARG A N 1
ATOM 3235 C CA . ARG A 1 412 ? 8.047 3.438 27.75 1 91.94 412 ARG A CA 1
ATOM 3236 C C . ARG A 1 412 ? 8.758 3.732 29.062 1 91.94 412 ARG A C 1
ATOM 3238 O O . ARG A 1 412 ? 8.5 3.074 30.078 1 91.94 412 ARG A O 1
ATOM 3245 N N . PHE A 1 413 ? 9.625 4.723 29.078 1 90.5 413 PHE A N 1
ATOM 3246 C CA . PHE A 1 413 ? 10.445 4.977 30.25 1 90.5 413 PHE A CA 1
ATOM 3247 C C . PHE A 1 413 ? 9.938 6.188 31.031 1 90.5 413 PHE A C 1
ATOM 3249 O O . PHE A 1 413 ? 10.656 6.758 31.844 1 90.5 413 PHE A O 1
ATOM 3256 N N . GLN A 1 414 ? 8.75 6.629 30.703 1 89.94 414 GLN A N 1
ATOM 3257 C CA . GLN A 1 414 ? 8.227 7.824 31.359 1 89.94 414 GLN A CA 1
ATOM 3258 C C . GLN A 1 414 ? 8.078 7.605 32.844 1 89.94 414 GLN A C 1
ATOM 3260 O O . GLN A 1 414 ? 8.422 8.484 33.656 1 89.94 414 GLN A O 1
ATOM 3265 N N . GLU A 1 415 ? 7.586 6.434 33.281 1 90.19 415 GLU A N 1
ATOM 3266 C CA . GLU A 1 415 ? 7.383 6.137 34.719 1 90.19 415 GLU A CA 1
ATOM 3267 C C . GLU A 1 415 ? 8.711 6.09 35.469 1 90.19 415 GLU A C 1
ATOM 3269 O O . GLU A 1 415 ? 8.828 6.617 36.562 1 90.19 415 GLU A O 1
ATOM 3274 N N . MET A 1 416 ? 9.695 5.43 34.844 1 90.94 416 MET A N 1
ATOM 3275 C CA . MET A 1 416 ? 11.031 5.352 35.438 1 90.94 416 MET A CA 1
ATOM 3276 C C . MET A 1 416 ? 11.648 6.738 35.562 1 90.94 416 MET A C 1
ATOM 3278 O O . MET A 1 416 ? 12.297 7.035 36.594 1 90.94 416 MET A O 1
ATOM 3282 N N . ALA A 1 417 ? 11.453 7.578 34.594 1 90.06 417 ALA A N 1
ATOM 3283 C CA . ALA A 1 417 ? 12.008 8.93 34.594 1 90.06 417 ALA A CA 1
ATOM 3284 C C . ALA A 1 417 ? 11.391 9.766 35.719 1 90.06 417 ALA A C 1
ATOM 3286 O O . ALA A 1 417 ? 12.086 10.531 36.406 1 90.06 417 ALA A O 1
ATOM 3287 N N . VAL A 1 418 ? 10.023 9.656 35.938 1 90.81 418 VAL A N 1
ATOM 3288 C CA . VAL A 1 418 ? 9.32 10.422 36.938 1 90.81 418 VAL A CA 1
ATOM 3289 C C . VAL A 1 418 ? 9.75 9.945 38.344 1 90.81 418 VAL A C 1
ATOM 3291 O O . VAL A 1 418 ? 9.805 10.734 39.281 1 90.81 418 VAL A O 1
ATOM 3294 N N . GLU A 1 419 ? 10.086 8.672 38.469 1 92 419 GLU A N 1
ATOM 3295 C CA . GLU A 1 419 ? 10.516 8.102 39.75 1 92 419 GLU A CA 1
ATOM 3296 C C . GLU A 1 419 ? 11.906 8.594 40.125 1 92 419 GLU A C 1
ATOM 3298 O O . GLU A 1 419 ? 12.188 8.836 41.312 1 92 419 GLU A O 1
ATOM 3303 N N . HIS A 1 420 ? 12.758 8.805 39.219 1 90.69 420 HIS A N 1
ATOM 3304 C CA . HIS A 1 420 ? 14.156 9.109 39.5 1 90.69 420 HIS A CA 1
ATOM 3305 C C . HIS A 1 420 ? 14.422 10.609 39.406 1 90.69 420 HIS A C 1
ATOM 3307 O O . HIS A 1 420 ? 15.383 11.102 40.031 1 90.69 420 HIS A O 1
ATOM 3313 N N . PHE A 1 421 ? 13.578 11.383 38.656 1 90 421 PHE A N 1
ATOM 3314 C CA . PHE A 1 421 ? 13.789 12.812 38.5 1 90 421 PHE A CA 1
ATOM 3315 C C . PHE A 1 421 ? 12.531 13.594 38.844 1 90 421 PHE A C 1
ATOM 3317 O O . PHE A 1 421 ? 11.414 13.109 38.625 1 90 421 PHE A O 1
ATOM 3324 N N . PRO A 1 422 ? 12.664 14.742 39.375 1 91.06 422 PRO A N 1
ATOM 3325 C CA . PRO A 1 422 ? 11.508 15.578 39.719 1 91.06 422 PRO A CA 1
ATOM 3326 C C . PRO A 1 422 ? 10.906 16.297 38.531 1 91.06 422 PRO A C 1
ATOM 3328 O O . PRO A 1 422 ? 11.047 17.516 38.406 1 91.06 422 PRO A O 1
ATOM 3331 N N . VAL A 1 423 ? 10.266 15.664 37.625 1 91.62 423 VAL A N 1
ATOM 3332 C CA . VAL A 1 423 ? 9.648 16.219 36.438 1 91.62 423 VAL A CA 1
ATOM 3333 C C . VAL A 1 423 ? 8.258 15.617 36.25 1 91.62 423 VAL A C 1
ATOM 3335 O O . VAL A 1 423 ? 7.953 14.555 36.781 1 91.62 423 VAL A O 1
ATOM 3338 N N . SER A 1 424 ? 7.402 16.391 35.625 1 92.12 424 SER A N 1
ATOM 3339 C CA . SER A 1 424 ? 6.078 15.867 35.281 1 92.12 424 SER A CA 1
ATOM 3340 C C . SER A 1 424 ? 6.168 14.781 34.219 1 92.12 424 SER A C 1
ATOM 3342 O O . SER A 1 424 ? 7.211 14.602 33.594 1 92.12 424 SER A O 1
ATOM 3344 N N . GLU A 1 425 ? 5.199 13.977 34.062 1 92.25 425 GLU A N 1
ATOM 3345 C CA . GLU A 1 425 ? 5.184 12.891 33.094 1 92.25 425 GLU A CA 1
ATOM 3346 C C . GLU A 1 425 ? 5.418 13.422 31.672 1 92.25 425 GLU A C 1
ATOM 3348 O O . GLU A 1 425 ? 6.168 12.828 30.891 1 92.25 425 GLU A O 1
ATOM 3353 N N . THR A 1 426 ? 4.797 14.539 31.391 1 93.06 426 THR A N 1
ATOM 3354 C CA . THR A 1 426 ? 4.953 15.133 30.078 1 93.06 426 THR A CA 1
ATOM 3355 C C . THR A 1 426 ? 6.383 15.609 29.859 1 93.06 426 THR A C 1
ATOM 3357 O O . THR A 1 426 ? 6.961 15.398 28.781 1 93.06 426 THR A O 1
ATOM 3360 N N . GLU A 1 427 ? 6.926 16.234 30.844 1 94 427 GLU A N 1
ATOM 3361 C CA . GLU A 1 427 ? 8.312 16.688 30.75 1 94 427 GLU A CA 1
ATOM 3362 C C . GLU A 1 427 ? 9.273 15.508 30.625 1 94 427 GLU A C 1
ATOM 3364 O O . GLU A 1 427 ? 10.273 15.594 29.906 1 94 427 GLU A O 1
ATOM 3369 N N . ALA A 1 428 ? 8.945 14.422 31.344 1 94.62 428 ALA A N 1
ATOM 3370 C CA . ALA A 1 428 ? 9.773 13.219 31.281 1 94.62 428 ALA A CA 1
ATOM 3371 C C . ALA A 1 428 ? 9.836 12.672 29.844 1 94.62 428 ALA A C 1
ATOM 3373 O O . ALA A 1 428 ? 10.906 12.289 29.375 1 94.62 428 ALA A O 1
ATOM 3374 N N . VAL A 1 429 ? 8.688 12.688 29.203 1 95.62 429 VAL A N 1
ATOM 3375 C CA . VAL A 1 429 ? 8.609 12.164 27.844 1 95.62 429 VAL A CA 1
ATOM 3376 C C . VAL A 1 429 ? 9.445 13.031 26.922 1 95.62 429 VAL A C 1
ATOM 3378 O O . VAL A 1 429 ? 10.25 12.523 26.141 1 95.62 429 VAL A O 1
ATOM 3381 N N . VAL A 1 430 ? 9.305 14.352 27.031 1 96.12 430 VAL A N 1
ATOM 3382 C CA . VAL A 1 430 ? 10 15.281 26.141 1 96.12 430 VAL A CA 1
ATOM 3383 C C . VAL A 1 430 ? 11.5 15.25 26.422 1 96.12 430 VAL A C 1
ATOM 3385 O O . VAL A 1 430 ? 12.312 15.203 25.5 1 96.12 430 VAL A O 1
ATOM 3388 N N . LEU A 1 431 ? 11.914 15.234 27.656 1 94.62 431 LEU A N 1
ATOM 3389 C CA . LEU A 1 431 ? 13.328 15.211 28.031 1 94.62 431 LEU A CA 1
ATOM 3390 C C . LEU A 1 431 ? 13.977 13.898 27.625 1 94.62 431 LEU A C 1
ATOM 3392 O O . LEU A 1 431 ? 15.133 13.875 27.203 1 94.62 431 LEU A O 1
ATOM 3396 N N . THR A 1 432 ? 13.258 12.75 27.781 1 95.25 432 THR A N 1
ATOM 3397 C CA . THR A 1 432 ? 13.781 11.477 27.297 1 95.25 432 THR A CA 1
ATOM 3398 C C . THR A 1 432 ? 13.969 11.492 25.781 1 95.25 432 THR A C 1
ATOM 3400 O O . THR A 1 432 ? 14.969 10.984 25.281 1 95.25 432 THR A O 1
ATOM 3403 N N . ALA A 1 433 ? 12.969 12.094 25.109 1 96.38 433 ALA A N 1
ATOM 3404 C CA . ALA A 1 433 ? 13.086 12.211 23.656 1 96.38 433 ALA A CA 1
ATOM 3405 C C . ALA A 1 433 ? 14.328 13.008 23.266 1 96.38 433 ALA A C 1
ATOM 3407 O O . ALA A 1 433 ? 15.078 12.602 22.391 1 96.38 433 ALA A O 1
ATOM 3408 N N . ILE A 1 434 ? 14.586 14.133 23.953 1 95.19 434 ILE A N 1
ATOM 3409 C CA . ILE A 1 434 ? 15.742 14.977 23.672 1 95.19 434 ILE A CA 1
ATOM 3410 C C . ILE A 1 434 ? 17.031 14.227 24.016 1 95.19 434 ILE A C 1
ATOM 3412 O O . ILE A 1 434 ? 18.016 14.289 23.281 1 95.19 434 ILE A O 1
ATOM 3416 N N . ALA A 1 435 ? 17.031 13.422 25.094 1 94.12 435 ALA A N 1
ATOM 3417 C CA . ALA A 1 435 ? 18.188 12.656 25.516 1 94.12 435 ALA A CA 1
ATOM 3418 C C . ALA A 1 435 ? 18.562 11.602 24.484 1 94.12 435 ALA A C 1
ATOM 3420 O O . ALA A 1 435 ? 19.734 11.453 24.125 1 94.12 435 ALA A O 1
ATOM 3421 N N . VAL A 1 436 ? 17.562 10.914 24.031 1 94.25 436 VAL A N 1
ATOM 3422 C CA . VAL A 1 436 ? 17.812 9.867 23.047 1 94.25 436 VAL A CA 1
ATOM 3423 C C . VAL A 1 436 ? 18.281 10.508 21.75 1 94.25 436 VAL A C 1
ATOM 3425 O O . VAL A 1 436 ? 19.219 10.008 21.109 1 94.25 436 VAL A O 1
ATOM 3428 N N . TYR A 1 437 ? 17.641 11.609 21.375 1 95.5 437 TYR A N 1
ATOM 3429 C CA . TYR A 1 437 ? 18.031 12.328 20.172 1 95.5 437 TYR A CA 1
ATOM 3430 C C . TYR A 1 437 ? 19.484 12.773 20.234 1 95.5 437 TYR A C 1
ATOM 3432 O O . TYR A 1 437 ? 20.25 12.578 19.297 1 95.5 437 TYR A O 1
ATOM 3440 N N . THR A 1 438 ? 19.969 13.305 21.328 1 94.06 438 THR A N 1
ATOM 3441 C CA . THR A 1 438 ? 21.328 13.812 21.516 1 94.06 438 THR A CA 1
ATOM 3442 C C . THR A 1 438 ? 22.312 12.664 21.656 1 94.06 438 THR A C 1
ATOM 3444 O O . THR A 1 438 ? 23.453 12.758 21.203 1 94.06 438 THR A O 1
ATOM 3447 N N . ALA A 1 439 ? 21.859 11.562 22.281 1 91.69 439 ALA A N 1
ATOM 3448 C CA . ALA A 1 439 ? 22.719 10.391 22.422 1 91.69 439 ALA A CA 1
ATOM 3449 C C . ALA A 1 439 ? 23.062 9.812 21.047 1 91.69 439 ALA A C 1
ATOM 3451 O O . ALA A 1 439 ? 24.141 9.25 20.859 1 91.69 439 ALA A O 1
ATOM 3452 N N . GLY A 1 440 ? 22.109 10 20.172 1 90.06 440 GLY A N 1
ATOM 3453 C CA . GLY A 1 440 ? 22.375 9.523 18.828 1 90.06 440 GLY A CA 1
ATOM 3454 C C . GLY A 1 440 ? 23.516 10.242 18.141 1 90.06 440 GLY A C 1
ATOM 3455 O O . GLY A 1 440 ? 24.141 9.703 17.234 1 90.06 440 GLY A O 1
ATOM 3456 N N . LEU A 1 441 ? 23.875 11.414 18.594 1 87.88 441 LEU A N 1
ATOM 3457 C CA . LEU A 1 441 ? 24.969 12.188 18.031 1 87.88 441 LEU A CA 1
ATOM 3458 C C . LEU A 1 441 ? 26.312 11.578 18.422 1 87.88 441 LEU A C 1
ATOM 3460 O O . LEU A 1 441 ? 27.344 11.875 17.812 1 87.88 441 LEU A O 1
ATOM 3464 N N . ALA A 1 442 ? 26.312 10.719 19.375 1 82.31 442 ALA A N 1
ATOM 3465 C CA . ALA A 1 442 ? 27.547 10.094 19.844 1 82.31 442 ALA A CA 1
ATOM 3466 C C . ALA A 1 442 ? 27.859 8.836 19.047 1 82.31 442 ALA A C 1
ATOM 3468 O O . ALA A 1 442 ? 28.906 8.211 19.234 1 82.31 442 ALA A O 1
ATOM 3469 N N . LEU A 1 443 ? 27.078 8.477 18.062 1 70.12 443 LEU A N 1
ATOM 3470 C CA . LEU A 1 443 ? 27.188 7.227 17.328 1 70.12 443 LEU A CA 1
ATOM 3471 C C . LEU A 1 443 ? 28.438 7.219 16.453 1 70.12 443 LEU A C 1
ATOM 3473 O O . LEU A 1 443 ? 29.047 6.172 16.234 1 70.12 443 LEU A O 1
ATOM 3477 N N . PRO A 1 444 ? 28.797 8.32 15.57 1 61.56 444 PRO A N 1
ATOM 3478 C CA . PRO A 1 444 ? 29.859 8.242 14.562 1 61.56 444 PRO A CA 1
ATOM 3479 C C . PRO A 1 444 ? 31.125 7.57 15.086 1 61.56 444 PRO A C 1
ATOM 3481 O O . PRO A 1 444 ? 31.969 7.133 14.305 1 61.56 444 PRO A O 1
ATOM 3484 N N . HIS A 1 445 ? 31.344 7.445 16.281 1 56.28 445 HIS A N 1
ATOM 3485 C CA . HIS A 1 445 ? 32.719 7.012 16.547 1 56.28 445 HIS A CA 1
ATOM 3486 C C . HIS A 1 445 ? 32.969 5.648 15.906 1 56.28 445 HIS A C 1
ATOM 3488 O O . HIS A 1 445 ? 33.438 5.57 14.758 1 56.28 445 HIS A O 1
ATOM 3494 N N . ASN A 1 446 ? 33 4.488 16.625 1 53.97 446 ASN A N 1
ATOM 3495 C CA . ASN A 1 446 ? 33.75 3.273 16.359 1 53.97 446 ASN A CA 1
ATOM 3496 C C . ASN A 1 446 ? 33.031 2.365 15.375 1 53.97 446 ASN A C 1
ATOM 3498 O O . ASN A 1 446 ? 33.156 1.143 15.422 1 53.97 446 ASN A O 1
ATOM 3502 N N . THR A 1 447 ? 32 2.979 14.633 1 55.03 447 THR A N 1
ATOM 3503 C CA . THR A 1 447 ? 31.438 1.978 13.734 1 55.03 447 THR A CA 1
ATOM 3504 C C . THR A 1 447 ? 32.469 1.566 12.68 1 55.03 447 THR A C 1
ATOM 3506 O O . THR A 1 447 ? 32.406 0.46 12.141 1 55.03 447 THR A O 1
ATOM 3509 N N . HIS A 1 448 ? 33.312 2.59 12.273 1 54.41 448 HIS A N 1
ATOM 3510 C CA . HIS A 1 448 ? 34.375 2.275 11.328 1 54.41 448 HIS A CA 1
ATOM 3511 C C . HIS A 1 448 ? 35.281 1.188 11.875 1 54.41 448 HIS A C 1
ATOM 3513 O O . HIS A 1 448 ? 35.938 0.464 11.109 1 54.41 448 HIS A O 1
ATOM 3519 N N . ARG A 1 449 ? 35.344 1.288 13.195 1 52.44 449 ARG A N 1
ATOM 3520 C CA . ARG A 1 449 ? 36.25 0.29 13.758 1 52.44 449 ARG A CA 1
ATOM 3521 C C . ARG A 1 449 ? 35.75 -1.123 13.484 1 52.44 449 ARG A C 1
ATOM 3523 O O . ARG A 1 449 ? 36.531 -2.062 13.398 1 52.44 449 ARG A O 1
ATOM 3530 N N . LEU A 1 450 ? 34.5 -1.2 13.523 1 51.06 450 LEU A N 1
ATOM 3531 C CA . LEU A 1 450 ? 33.906 -2.508 13.234 1 51.06 450 LEU A CA 1
ATOM 3532 C C . LEU A 1 450 ? 34.125 -2.881 11.766 1 51.06 450 LEU A C 1
ATOM 3534 O O . LEU A 1 450 ? 33.969 -4.047 11.391 1 51.06 450 LEU A O 1
ATOM 3538 N N . LEU A 1 451 ? 34.188 -1.945 10.977 1 50.78 451 LEU A N 1
ATOM 3539 C CA . LEU A 1 451 ? 34.406 -2.172 9.547 1 50.78 451 LEU A CA 1
ATOM 3540 C C . LEU A 1 451 ? 35.875 -2.201 9.219 1 50.78 451 LEU A C 1
ATOM 3542 O O . LEU A 1 451 ? 36.531 -1.157 9.195 1 50.78 451 LEU A O 1
ATOM 3546 N N . SER A 1 452 ? 36.656 -2.998 9.969 1 41.72 452 SER A N 1
ATOM 3547 C CA . SER A 1 452 ? 38.125 -3.113 9.953 1 41.72 452 SER A CA 1
ATOM 3548 C C . SER A 1 452 ? 38.688 -2.928 8.547 1 41.72 452 SER A C 1
ATOM 3550 O O . SER A 1 452 ? 39.875 -2.793 8.359 1 41.72 452 SER A O 1
ATOM 3552 N N . GLY A 1 453 ? 38.188 -3.902 7.52 1 41.19 453 GLY A N 1
ATOM 3553 C CA . GLY A 1 453 ? 39.156 -4.098 6.477 1 41.19 453 GLY A CA 1
ATOM 3554 C C . GLY A 1 453 ? 39.562 -2.811 5.77 1 41.19 453 GLY A C 1
ATOM 3555 O O . GLY A 1 453 ? 39.219 -1.718 6.238 1 41.19 453 GLY A O 1
ATOM 3556 N N . GLU A 1 454 ? 39.688 -3.068 4.293 1 42.84 454 GLU A N 1
ATOM 3557 C CA . GLU A 1 454 ? 40.406 -2.213 3.336 1 42.84 454 GLU A CA 1
ATOM 3558 C C . GLU A 1 454 ? 39.938 -0.76 3.463 1 42.84 454 GLU A C 1
ATOM 3560 O O . GLU A 1 454 ? 38.906 -0.475 4.098 1 42.84 454 GLU A O 1
ATOM 3565 N N . GLY A 1 455 ? 40.281 0.146 2.312 1 47.72 455 GLY A N 1
ATOM 3566 C CA . GLY A 1 455 ? 40.5 1.559 2.057 1 47.72 455 GLY A CA 1
ATOM 3567 C C . GLY A 1 455 ? 39.312 2.43 2.412 1 47.72 455 GLY A C 1
ATOM 3568 O O . GLY A 1 455 ? 38.188 2.17 1.971 1 47.72 455 GLY A O 1
ATOM 3569 N N . THR A 1 456 ? 39.375 3.105 3.699 1 56.22 456 THR A N 1
ATOM 3570 C CA . THR A 1 456 ? 38.656 4.098 4.492 1 56.22 456 THR A CA 1
ATOM 3571 C C . THR A 1 456 ? 37.906 5.062 3.592 1 56.22 456 THR A C 1
ATOM 3573 O O . THR A 1 456 ? 36.75 5.414 3.881 1 56.22 456 THR A O 1
ATOM 3576 N N . GLU A 1 457 ? 38.5 5.332 2.561 1 64.5 457 GLU A N 1
ATOM 3577 C CA . GLU A 1 457 ? 37.906 6.391 1.747 1 64.5 457 GLU A CA 1
ATOM 3578 C C . GLU A 1 457 ? 36.688 5.875 0.973 1 64.5 457 GLU A C 1
ATOM 3580 O O . GLU A 1 457 ? 35.719 6.594 0.804 1 64.5 457 GLU A O 1
ATOM 3585 N N . GLN A 1 458 ? 36.75 4.516 0.687 1 67.06 458 GLN A N 1
ATOM 3586 C CA . GLN A 1 458 ? 35.656 3.961 -0.107 1 67.06 458 GLN A CA 1
ATOM 3587 C C . GLN A 1 458 ? 34.406 3.744 0.747 1 67.06 458 GLN A C 1
ATOM 3589 O O . GLN A 1 458 ? 33.281 3.84 0.249 1 67.06 458 GLN A O 1
ATOM 3594 N N . GLY A 1 459 ? 34.656 3.525 1.965 1 70.62 459 GLY A N 1
ATOM 3595 C CA . GLY A 1 459 ? 33.562 3.215 2.855 1 70.62 459 GLY A CA 1
ATOM 3596 C C . GLY A 1 459 ? 32.562 4.367 3.02 1 70.62 459 GLY A C 1
ATOM 3597 O O . GLY A 1 459 ? 31.359 4.184 2.9 1 70.62 459 GLY A O 1
ATOM 3598 N N . TRP A 1 460 ? 33.156 5.539 3.168 1 79.38 460 TRP A N 1
ATOM 3599 C CA . TRP A 1 460 ? 32.25 6.66 3.414 1 79.38 460 TRP A CA 1
ATOM 3600 C C . TRP A 1 460 ? 31.562 7.094 2.129 1 79.38 460 TRP A C 1
ATOM 3602 O O . TRP A 1 460 ? 30.438 7.59 2.164 1 79.38 460 TRP A O 1
ATOM 3612 N N . ARG A 1 461 ? 32.188 6.891 1.011 1 77.62 461 ARG A N 1
ATOM 3613 C CA . ARG A 1 461 ? 31.578 7.258 -0.256 1 77.62 461 ARG A CA 1
ATOM 3614 C C . ARG A 1 461 ? 30.359 6.383 -0.545 1 77.62 461 ARG A C 1
ATOM 3616 O O . ARG A 1 461 ? 29.344 6.863 -1.058 1 77.62 461 ARG A O 1
ATOM 3623 N N . VAL A 1 462 ? 30.547 5.164 -0.209 1 75.81 462 VAL A N 1
ATOM 3624 C CA . VAL A 1 462 ? 29.438 4.238 -0.41 1 75.81 462 VAL A CA 1
ATOM 3625 C C . VAL A 1 462 ? 28.297 4.574 0.556 1 75.81 462 VAL A C 1
ATOM 3627 O O . VAL A 1 462 ? 27.125 4.582 0.169 1 75.81 462 VAL A O 1
ATOM 3630 N N . LEU A 1 463 ? 28.656 4.801 1.711 1 81.5 463 LEU A N 1
ATOM 3631 C CA . LEU A 1 463 ? 27.656 5.176 2.695 1 81.5 463 LEU A CA 1
ATOM 3632 C C . LEU A 1 463 ? 26.938 6.453 2.279 1 81.5 463 LEU A C 1
ATOM 3634 O O . LEU A 1 463 ? 25.719 6.57 2.445 1 81.5 463 LEU A O 1
ATOM 3638 N N . LYS A 1 464 ? 27.672 7.371 1.762 1 85.75 464 LYS A N 1
ATOM 3639 C CA . LYS A 1 464 ? 27.078 8.633 1.323 1 85.75 464 LYS A CA 1
ATOM 3640 C C . LYS A 1 464 ? 26.109 8.406 0.168 1 85.75 464 LYS A C 1
ATOM 3642 O O . LYS A 1 464 ? 25.031 9 0.128 1 85.75 464 LYS A O 1
ATOM 3647 N N . LEU A 1 465 ? 26.516 7.578 -0.704 1 81.69 465 LEU A N 1
ATOM 3648 C CA . LEU A 1 465 ? 25.641 7.281 -1.83 1 81.69 465 LEU A CA 1
ATOM 3649 C C . LEU A 1 465 ? 24.328 6.66 -1.351 1 81.69 465 LEU A C 1
ATOM 3651 O O . LEU A 1 465 ? 23.25 7.066 -1.785 1 81.69 465 LEU A O 1
ATOM 3655 N N . VAL A 1 466 ? 24.453 5.719 -0.502 1 82.06 466 VAL A N 1
ATOM 3656 C CA . VAL A 1 466 ? 23.266 5.055 0.029 1 82.06 466 VAL A CA 1
ATOM 3657 C C . VAL A 1 466 ? 22.406 6.062 0.794 1 82.06 466 VAL A C 1
ATOM 3659 O O . VAL A 1 466 ? 21.172 6.059 0.674 1 82.06 466 VAL A O 1
ATOM 3662 N N . ALA A 1 467 ? 23.047 6.875 1.52 1 89.31 467 ALA A N 1
ATOM 3663 C CA . ALA A 1 467 ? 22.344 7.887 2.301 1 89.31 467 ALA A CA 1
ATOM 3664 C C . ALA A 1 467 ? 21.641 8.891 1.39 1 89.31 467 ALA A C 1
ATOM 3666 O O . ALA A 1 467 ? 20.516 9.32 1.679 1 89.31 467 ALA A O 1
ATOM 3667 N N . LEU A 1 468 ? 22.297 9.25 0.314 1 89.31 468 LEU A N 1
ATOM 3668 C CA . LEU A 1 468 ? 21.703 10.195 -0.629 1 89.31 468 LEU A CA 1
ATOM 3669 C C . LEU A 1 468 ? 20.484 9.586 -1.311 1 89.31 468 LEU A C 1
ATOM 3671 O O . LEU A 1 468 ? 19.453 10.258 -1.47 1 89.31 468 LEU A O 1
ATOM 3675 N N . LEU A 1 469 ? 20.609 8.375 -1.681 1 84 469 LEU A N 1
ATOM 3676 C CA . LEU A 1 469 ? 19.484 7.684 -2.289 1 84 469 LEU A CA 1
ATOM 3677 C C . LEU A 1 469 ? 18.328 7.543 -1.295 1 84 469 LEU A C 1
ATOM 3679 O O . LEU A 1 469 ? 17.172 7.75 -1.649 1 84 469 LEU A O 1
ATOM 3683 N N . TYR A 1 470 ? 18.688 7.121 -0.107 1 89.12 470 TYR A N 1
ATOM 3684 C CA . TYR A 1 470 ? 17.719 7.027 0.974 1 89.12 470 TYR A CA 1
ATOM 3685 C C . TYR A 1 470 ? 16.984 8.352 1.165 1 89.12 470 TYR A C 1
ATOM 3687 O O . TYR A 1 470 ? 15.75 8.383 1.217 1 89.12 470 TYR A O 1
ATOM 3695 N N . LEU A 1 471 ? 17.703 9.445 1.172 1 94.25 471 LEU A N 1
ATOM 3696 C CA . LEU A 1 471 ? 17.141 10.766 1.39 1 94.25 471 LEU A CA 1
ATOM 3697 C C . LEU A 1 471 ? 16.25 11.18 0.222 1 94.25 471 LEU A C 1
ATOM 3699 O O . LEU A 1 471 ? 15.156 11.727 0.425 1 94.25 471 LEU A O 1
ATOM 3703 N N . ALA A 1 472 ? 16.703 10.93 -0.959 1 89.62 472 ALA A N 1
ATOM 3704 C CA . ALA A 1 472 ? 15.93 11.289 -2.148 1 89.62 472 ALA A CA 1
ATOM 3705 C C . ALA A 1 472 ? 14.57 10.594 -2.152 1 89.62 472 ALA A C 1
ATOM 3707 O O . ALA A 1 472 ? 13.539 11.227 -2.391 1 89.62 472 ALA A O 1
ATOM 3708 N N . VAL A 1 473 ? 14.562 9.297 -1.866 1 87 473 VAL A N 1
ATOM 3709 C CA . VAL A 1 473 ? 13.32 8.539 -1.845 1 87 473 VAL A CA 1
ATOM 3710 C C . VAL A 1 473 ? 12.438 9.023 -0.697 1 87 473 VAL A C 1
ATOM 3712 O O . VAL A 1 473 ? 11.227 9.203 -0.868 1 87 473 VAL A O 1
ATOM 3715 N N . LEU A 1 474 ? 13.07 9.195 0.41 1 93.12 474 LEU A N 1
ATOM 3716 C CA . LEU A 1 474 ? 12.352 9.641 1.596 1 93.12 474 LEU A CA 1
ATOM 3717 C C . LEU A 1 474 ? 11.672 10.984 1.343 1 93.12 474 LEU A C 1
ATOM 3719 O O . LEU A 1 474 ? 10.477 11.141 1.593 1 93.12 474 LEU A O 1
ATOM 3723 N N . LEU A 1 475 ? 12.406 11.992 0.831 1 95.44 475 LEU A N 1
ATOM 3724 C CA . LEU A 1 475 ? 11.859 13.32 0.567 1 95.44 475 LEU A CA 1
ATOM 3725 C C . LEU A 1 475 ? 10.836 13.266 -0.559 1 95.44 475 LEU A C 1
ATOM 3727 O O . LEU A 1 475 ? 9.805 13.945 -0.494 1 95.44 475 LEU A O 1
ATOM 3731 N N . GLY A 1 476 ? 11.094 12.469 -1.567 1 92.25 476 GLY A N 1
ATOM 3732 C CA . GLY A 1 476 ? 10.141 12.32 -2.656 1 92.25 476 GLY A CA 1
ATOM 3733 C C . GLY A 1 476 ? 8.805 11.773 -2.205 1 92.25 476 GLY A C 1
ATOM 3734 O O . GLY A 1 476 ? 7.754 12.328 -2.539 1 92.25 476 GLY A O 1
ATOM 3735 N N . CYS A 1 477 ? 8.805 10.703 -1.44 1 90.5 477 CYS A N 1
ATOM 3736 C CA . CYS A 1 477 ? 7.582 10.102 -0.931 1 90.5 477 CYS A CA 1
ATOM 3737 C C . CYS A 1 477 ? 6.844 11.07 -0.01 1 90.5 477 CYS A C 1
ATOM 3739 O O . CYS A 1 477 ? 5.617 11.18 -0.072 1 90.5 477 CYS A O 1
ATOM 3741 N N . THR A 1 478 ? 7.602 11.789 0.827 1 93.88 478 THR A N 1
ATOM 3742 C CA . THR A 1 478 ? 6.988 12.734 1.751 1 93.88 478 THR A CA 1
ATOM 3743 C C . THR A 1 478 ? 6.328 13.875 0.992 1 93.88 478 THR A C 1
ATOM 3745 O O . THR A 1 478 ? 5.203 14.273 1.308 1 93.88 478 THR A O 1
ATOM 3748 N N . ALA A 1 479 ? 6.98 14.359 -0.059 1 93.81 479 ALA A N 1
ATOM 3749 C CA . ALA A 1 479 ? 6.453 15.484 -0.831 1 93.81 479 ALA A CA 1
ATOM 3750 C C . ALA A 1 479 ? 5.199 15.078 -1.6 1 93.81 479 ALA A C 1
ATOM 3752 O O . ALA A 1 479 ? 4.297 15.898 -1.801 1 93.81 479 ALA A O 1
ATOM 3753 N N . LEU A 1 480 ? 5.129 13.844 -1.968 1 89.69 480 LEU A N 1
ATOM 3754 C CA . LEU A 1 480 ? 3.963 13.359 -2.701 1 89.69 480 LEU A CA 1
ATOM 3755 C C . LEU A 1 480 ? 2.746 13.266 -1.787 1 89.69 480 LEU A C 1
ATOM 3757 O O . LEU A 1 480 ? 1.62 13.531 -2.219 1 89.69 480 LEU A O 1
ATOM 3761 N N . ILE A 1 481 ? 2.967 12.992 -0.56 1 88.31 481 ILE A N 1
ATOM 3762 C CA . ILE A 1 481 ? 1.873 12.852 0.396 1 88.31 481 ILE A CA 1
ATOM 3763 C C . ILE A 1 481 ? 1.566 14.203 1.035 1 88.31 481 ILE A C 1
ATOM 3765 O O . ILE A 1 481 ? 0.401 14.562 1.21 1 88.31 481 ILE A O 1
ATOM 3769 N N . ASN A 1 482 ? 2.525 14.906 1.374 1 93.94 482 ASN A N 1
ATOM 3770 C CA . ASN A 1 482 ? 2.492 16.219 2.014 1 93.94 482 ASN A CA 1
ATOM 3771 C C . ASN A 1 482 ? 3.604 17.125 1.493 1 93.94 482 ASN A C 1
ATOM 3773 O O . ASN A 1 482 ? 4.723 17.109 2.014 1 93.94 482 ASN A O 1
ATOM 3777 N N . PHE A 1 483 ? 3.279 17.906 0.487 1 93.88 483 PHE A N 1
ATOM 3778 C CA . PHE A 1 483 ? 4.266 18.766 -0.172 1 93.88 483 PHE A CA 1
ATOM 3779 C C . PHE A 1 483 ? 4.938 19.688 0.832 1 93.88 483 PHE A C 1
ATOM 3781 O O . PHE A 1 483 ? 6.16 19.844 0.814 1 93.88 483 PHE A O 1
ATOM 3788 N N . SER A 1 484 ? 4.109 20.266 1.671 1 97.06 484 SER A N 1
ATOM 3789 C CA . SER A 1 484 ? 4.613 21.266 2.602 1 97.06 484 SER A CA 1
ATOM 3790 C C . SER A 1 484 ? 5.68 20.688 3.521 1 97.06 484 SER A C 1
ATOM 3792 O O . SER A 1 484 ? 6.758 21.266 3.68 1 97.06 484 SER A O 1
ATOM 3794 N N . LEU A 1 485 ? 5.398 19.5 4.07 1 96.75 485 LEU A N 1
ATOM 3795 C CA . LEU A 1 485 ? 6.359 18.844 4.945 1 96.75 485 LEU A CA 1
ATOM 3796 C C . LEU A 1 485 ? 7.605 18.422 4.172 1 96.75 485 LEU A C 1
ATOM 3798 O O . LEU A 1 485 ? 8.727 18.641 4.629 1 96.75 485 LEU A O 1
ATOM 3802 N N . GLY A 1 486 ? 7.41 17.875 2.967 1 96.44 486 GLY A N 1
ATOM 3803 C CA . GLY A 1 486 ? 8.531 17.469 2.129 1 96.44 486 GLY A CA 1
ATOM 3804 C C . GLY A 1 486 ? 9.422 18.625 1.739 1 96.44 486 GLY A C 1
ATOM 3805 O O . GLY A 1 486 ? 10.648 18.516 1.759 1 96.44 486 GLY A O 1
ATOM 3806 N N . PHE A 1 487 ? 8.828 19.766 1.454 1 96.56 487 PHE A N 1
ATOM 3807 C CA . PHE A 1 487 ? 9.578 20.938 1.02 1 96.56 487 PHE A CA 1
ATOM 3808 C C . PHE A 1 487 ? 10.383 21.531 2.172 1 96.56 487 PHE A C 1
ATOM 3810 O O . PHE A 1 487 ? 11.562 21.859 2.006 1 96.56 487 PHE A O 1
ATOM 3817 N N . ILE A 1 488 ? 9.773 21.594 3.309 1 96.94 488 ILE A N 1
ATOM 3818 C CA . ILE A 1 488 ? 10.453 22.141 4.477 1 96.94 488 ILE A CA 1
ATOM 3819 C C . ILE A 1 488 ? 11.633 21.266 4.848 1 96.94 488 ILE A C 1
ATOM 3821 O O . ILE A 1 488 ? 12.727 21.766 5.129 1 96.94 488 ILE A O 1
ATOM 3825 N N . LEU A 1 489 ? 11.43 19.938 4.848 1 97.38 489 LEU A N 1
ATOM 3826 C CA . LEU A 1 489 ? 12.516 19.016 5.145 1 97.38 489 LEU A CA 1
ATOM 3827 C C . LEU A 1 489 ? 13.617 19.109 4.09 1 97.38 489 LEU A C 1
ATOM 3829 O O . LEU A 1 489 ? 14.805 19.031 4.414 1 97.38 489 LEU A O 1
ATOM 3833 N N . ALA A 1 490 ? 13.25 19.297 2.83 1 96.94 490 ALA A N 1
ATOM 3834 C CA . ALA A 1 490 ? 14.227 19.406 1.747 1 96.94 490 ALA A CA 1
ATOM 3835 C C . ALA A 1 490 ? 15.07 20.656 1.899 1 96.94 490 ALA A C 1
ATOM 3837 O O . ALA A 1 490 ? 16.266 20.656 1.604 1 96.94 490 ALA A O 1
ATOM 3838 N N . LEU A 1 491 ? 14.516 21.734 2.4 1 96 491 LEU A N 1
ATOM 3839 C CA . LEU A 1 491 ? 15.219 23 2.568 1 96 491 LEU A CA 1
ATOM 3840 C C . LEU A 1 491 ? 16.406 22.844 3.506 1 96 491 LEU A C 1
ATOM 3842 O O . LEU A 1 491 ? 17.438 23.5 3.328 1 96 491 LEU A O 1
ATOM 3846 N N . THR A 1 492 ? 16.297 21.922 4.426 1 96.06 492 THR A N 1
ATOM 3847 C CA . THR A 1 492 ? 17.359 21.812 5.418 1 96.06 492 THR A CA 1
ATOM 3848 C C . THR A 1 492 ? 18.203 20.562 5.16 1 96.06 492 THR A C 1
ATOM 3850 O O . THR A 1 492 ? 19.438 20.625 5.215 1 96.06 492 THR A O 1
ATOM 3853 N N . LEU A 1 493 ? 17.609 19.438 4.789 1 96.25 493 LEU A N 1
ATOM 3854 C CA . LEU A 1 493 ? 18.328 18.172 4.715 1 96.25 493 LEU A CA 1
ATOM 3855 C C . LEU A 1 493 ? 19.141 18.078 3.42 1 96.25 493 LEU A C 1
ATOM 3857 O O . LEU A 1 493 ? 20.203 17.453 3.389 1 96.25 493 LEU A O 1
ATOM 3861 N N . VAL A 1 494 ? 18.656 18.734 2.346 1 94.56 494 VAL A N 1
ATOM 3862 C CA . VAL A 1 494 ? 19.312 18.594 1.048 1 94.56 494 VAL A CA 1
ATOM 3863 C C . VAL A 1 494 ? 20.672 19.297 1.078 1 94.56 494 VAL A C 1
ATOM 3865 O O . VAL A 1 494 ? 21.688 18.703 0.719 1 94.56 494 VAL A O 1
ATOM 3868 N N . PRO A 1 495 ? 20.75 20.578 1.565 1 91.62 495 PRO A N 1
ATOM 3869 C CA . PRO A 1 495 ? 22.078 21.188 1.654 1 91.62 495 PRO A CA 1
ATOM 3870 C C . PRO A 1 495 ? 23.016 20.453 2.607 1 91.62 495 PRO A C 1
ATOM 3872 O O . PRO A 1 495 ? 24.219 20.359 2.352 1 91.62 495 PRO A O 1
ATOM 3875 N N . ALA A 1 496 ? 22.469 19.922 3.703 1 91.81 496 ALA A N 1
ATOM 3876 C CA . ALA A 1 496 ? 23.281 19.141 4.637 1 91.81 496 ALA A CA 1
ATOM 3877 C C . ALA A 1 496 ? 23.875 17.906 3.961 1 91.81 496 ALA A C 1
ATOM 3879 O O . ALA A 1 496 ? 25.047 17.594 4.121 1 91.81 496 ALA A O 1
ATOM 3880 N N . ALA A 1 497 ? 23.078 17.234 3.189 1 92.12 497 ALA A N 1
ATOM 3881 C CA . ALA A 1 497 ? 23.484 16.016 2.512 1 92.12 497 ALA A CA 1
ATOM 3882 C C . ALA A 1 497 ? 24.5 16.312 1.407 1 92.12 497 ALA A C 1
ATOM 3884 O O . ALA A 1 497 ? 25.438 15.547 1.196 1 92.12 497 ALA A O 1
ATOM 3885 N N . ALA A 1 498 ? 24.359 17.422 0.731 1 87.12 498 ALA A N 1
ATOM 3886 C CA . ALA A 1 498 ? 25.219 17.781 -0.402 1 87.12 498 ALA A CA 1
ATOM 3887 C C . ALA A 1 498 ? 26.609 18.203 0.066 1 87.12 498 ALA A C 1
ATOM 3889 O O . ALA A 1 498 ? 27.609 17.875 -0.584 1 87.12 498 ALA A O 1
ATOM 3890 N N . PHE A 1 499 ? 26.719 18.703 1.24 1 86.5 499 PHE A N 1
ATOM 3891 C CA . PHE A 1 499 ? 27.969 19.328 1.649 1 86.5 499 PHE A CA 1
ATOM 3892 C C . PHE A 1 499 ? 28.797 18.375 2.5 1 86.5 499 PHE A C 1
ATOM 3894 O O . PHE A 1 499 ? 30.031 18.453 2.525 1 86.5 499 PHE A O 1
ATOM 3901 N N . VAL A 1 500 ? 28.25 17.391 3.062 1 89.62 500 VAL A N 1
ATOM 3902 C CA . VAL A 1 500 ? 28.906 16.609 4.109 1 89.62 500 VAL A CA 1
ATOM 3903 C C . VAL A 1 500 ? 29.891 15.625 3.48 1 89.62 500 VAL A C 1
ATOM 3905 O O . VAL A 1 500 ? 29.531 14.883 2.561 1 89.62 500 VAL A O 1
ATOM 3908 N N . THR A 1 501 ? 31.109 15.727 3.787 1 87.19 501 THR A N 1
ATOM 3909 C CA . THR A 1 501 ? 32.219 14.797 3.514 1 87.19 501 THR A CA 1
ATOM 3910 C C . THR A 1 501 ? 33.156 14.734 4.695 1 87.19 501 THR A C 1
ATOM 3912 O O . THR A 1 501 ? 33.188 15.625 5.543 1 87.19 501 THR A O 1
ATOM 3915 N N . PRO A 1 502 ? 33.844 13.641 4.785 1 87.62 502 PRO A N 1
ATOM 3916 C CA . PRO A 1 502 ? 34.781 13.547 5.914 1 87.62 502 PRO A CA 1
ATOM 3917 C C . PRO A 1 502 ? 35.938 14.539 5.805 1 87.62 502 PRO A C 1
ATOM 3919 O O . PRO A 1 502 ? 36.688 14.742 6.773 1 87.62 502 PRO A O 1
ATOM 3922 N N . HIS A 1 503 ? 36.062 15.172 4.676 1 87.12 503 HIS A N 1
ATOM 3923 C CA . HIS A 1 503 ? 37.219 16.016 4.414 1 87.12 503 HIS A CA 1
ATOM 3924 C C . HIS A 1 503 ? 36.938 17.469 4.77 1 87.12 503 HIS A C 1
ATOM 3926 O O . HIS A 1 503 ? 37.844 18.297 4.73 1 87.12 503 HIS A O 1
ATOM 3932 N N . VAL A 1 504 ? 35.781 17.797 5.176 1 88 504 VAL A N 1
ATOM 3933 C CA . VAL A 1 504 ? 35.406 19.156 5.551 1 88 504 VAL A CA 1
ATOM 3934 C C . VAL A 1 504 ? 35.812 19.406 7.008 1 88 504 VAL A C 1
ATOM 3936 O O . VAL A 1 504 ? 36.031 18.469 7.773 1 88 504 VAL A O 1
ATOM 3939 N N . PRO A 1 505 ? 36 20.75 7.316 1 91.38 505 PRO A N 1
ATOM 3940 C CA . PRO A 1 505 ? 36.312 21.047 8.719 1 91.38 505 PRO A CA 1
ATOM 3941 C C . PRO A 1 505 ? 35.25 20.516 9.672 1 91.38 505 PRO A C 1
ATOM 3943 O O . PRO A 1 505 ? 34.062 20.797 9.516 1 91.38 505 PRO A O 1
ATOM 3946 N N . LYS A 1 506 ? 35.656 19.766 10.609 1 89.5 506 LYS A N 1
ATOM 3947 C CA . LYS A 1 506 ? 34.75 18.953 11.422 1 89.5 506 LYS A CA 1
ATOM 3948 C C . LYS A 1 506 ? 33.875 19.828 12.336 1 89.5 506 LYS A C 1
ATOM 3950 O O . LYS A 1 506 ? 32.656 19.703 12.344 1 89.5 506 LYS A O 1
ATOM 3955 N N . VAL A 1 507 ? 34.531 20.703 13.055 1 92.5 507 VAL A N 1
ATOM 3956 C CA . VAL A 1 507 ? 33.812 21.484 14.062 1 92.5 507 VAL A CA 1
ATOM 3957 C C . VAL A 1 507 ? 32.75 22.359 13.398 1 92.5 507 VAL A C 1
ATOM 3959 O O . VAL A 1 507 ? 31.594 22.359 13.789 1 92.5 507 VAL A O 1
ATOM 3962 N N . LEU A 1 508 ? 33.156 23.062 12.391 1 93.75 508 LEU A N 1
ATOM 3963 C CA . LEU A 1 508 ? 32.219 23.953 11.695 1 93.75 508 LEU A CA 1
ATOM 3964 C C . LEU A 1 508 ? 31.109 23.156 11.008 1 93.75 508 LEU A C 1
ATOM 3966 O O . LEU A 1 508 ? 29.938 23.516 11.07 1 93.75 508 LEU A O 1
ATOM 3970 N N . SER A 1 509 ? 31.484 22.094 10.391 1 94 509 SER A N 1
ATOM 3971 C CA . SER A 1 509 ? 30.516 21.266 9.688 1 94 509 SER A CA 1
ATOM 3972 C C . SER A 1 509 ? 29.547 20.594 10.656 1 94 509 SER A C 1
ATOM 3974 O O . SER A 1 509 ? 28.375 20.406 10.344 1 94 509 SER A O 1
ATOM 3976 N N . ALA A 1 510 ? 30.094 20.219 11.781 1 93.81 510 ALA A N 1
ATOM 3977 C CA . ALA A 1 510 ? 29.219 19.641 12.805 1 93.81 510 ALA A CA 1
ATOM 3978 C C . ALA A 1 510 ? 28.172 20.641 13.266 1 93.81 510 ALA A C 1
ATOM 3980 O O . ALA A 1 510 ? 27 20.281 13.43 1 93.81 510 ALA A O 1
ATOM 3981 N N . PHE A 1 511 ? 28.656 21.828 13.438 1 95.31 511 PHE A N 1
ATOM 3982 C CA . PHE A 1 511 ? 27.734 22.891 13.844 1 95.31 511 PHE A CA 1
ATOM 3983 C C . PHE A 1 511 ? 26.672 23.109 12.789 1 95.31 511 PHE A C 1
ATOM 3985 O O . PHE A 1 511 ? 25.484 23.219 13.109 1 95.31 511 PHE A O 1
ATOM 3992 N N . VAL A 1 512 ? 27.031 23.156 11.57 1 95.06 512 VAL A N 1
ATOM 3993 C CA . VAL A 1 512 ? 26.094 23.375 10.461 1 95.06 512 VAL A CA 1
ATOM 3994 C C . VAL A 1 512 ? 25.125 22.203 10.359 1 95.06 512 VAL A C 1
ATOM 3996 O O . VAL A 1 512 ? 23.922 22.391 10.164 1 95.06 512 VAL A O 1
ATOM 3999 N N . LEU A 1 513 ? 25.609 21 10.547 1 95.06 513 LEU A N 1
ATOM 4000 C CA . LEU A 1 513 ? 24.75 19.812 10.461 1 95.06 513 LEU A CA 1
ATOM 4001 C C . LEU A 1 513 ? 23.734 19.797 11.594 1 95.06 513 LEU A C 1
ATOM 4003 O O . LEU A 1 513 ? 22.594 19.344 11.398 1 95.06 513 LEU A O 1
ATOM 4007 N N . VAL A 1 514 ? 24.125 20.266 12.719 1 95.38 514 VAL A N 1
ATOM 4008 C CA . VAL A 1 514 ? 23.203 20.312 13.844 1 95.38 514 VAL A CA 1
ATOM 4009 C C . VAL A 1 514 ? 22.125 21.359 13.57 1 95.38 514 VAL A C 1
ATOM 4011 O O . VAL A 1 514 ? 20.938 21.109 13.828 1 95.38 514 VAL A O 1
ATOM 4014 N N . ILE A 1 515 ? 22.5 22.469 13 1 95.88 515 ILE A N 1
ATOM 4015 C CA . ILE A 1 515 ? 21.562 23.547 12.695 1 95.88 515 ILE A CA 1
ATOM 4016 C C . ILE A 1 515 ? 20.578 23.062 11.633 1 95.88 515 ILE A C 1
ATOM 4018 O O . ILE A 1 515 ? 19.406 23.453 11.664 1 95.88 515 ILE A O 1
ATOM 4022 N N . LEU A 1 516 ? 21.016 22.203 10.766 1 96.38 516 LEU A N 1
ATOM 4023 C CA . LEU A 1 516 ? 20.172 21.703 9.672 1 96.38 516 LEU A CA 1
ATOM 4024 C C . LEU A 1 516 ? 19.547 20.359 10.039 1 96.38 516 LEU A C 1
ATOM 4026 O O . LEU A 1 516 ? 19.031 19.672 9.164 1 96.38 516 LEU A O 1
ATOM 4030 N N . SER A 1 517 ? 19.578 19.984 11.32 1 96.38 517 SER A N 1
ATOM 4031 C CA . SER A 1 517 ? 18.984 18.734 11.789 1 96.38 517 SER A CA 1
ATOM 4032 C C . SER A 1 517 ? 17.469 18.859 11.906 1 96.38 517 SER A C 1
ATOM 4034 O O . SER A 1 517 ? 16.922 19.969 11.938 1 96.38 517 SER A O 1
ATOM 4036 N N . PRO A 1 518 ? 16.75 17.719 11.891 1 96.06 518 PRO A N 1
ATOM 4037 C CA . PRO A 1 518 ? 15.289 17.75 12.023 1 96.06 518 PRO A CA 1
ATOM 4038 C C . PRO A 1 518 ? 14.828 18.453 13.297 1 96.06 518 PRO A C 1
ATOM 4040 O O . PRO A 1 518 ? 13.805 19.156 13.289 1 96.06 518 PRO A O 1
ATOM 4043 N N . ALA A 1 519 ? 15.547 18.344 14.406 1 96.75 519 ALA A N 1
ATOM 4044 C CA . ALA A 1 519 ? 15.18 19 15.648 1 96.75 519 ALA A CA 1
ATOM 4045 C C . ALA A 1 519 ? 15.242 20.531 15.5 1 96.75 519 ALA A C 1
ATOM 4047 O O . ALA A 1 519 ? 14.336 21.234 15.938 1 96.75 519 ALA A O 1
ATOM 4048 N N . CYS A 1 520 ? 16.297 21.016 14.891 1 96.94 520 CYS A N 1
ATOM 4049 C CA . CYS A 1 520 ? 16.422 22.453 14.688 1 96.94 520 CYS A CA 1
ATOM 4050 C C . CYS A 1 520 ? 15.438 22.953 13.641 1 96.94 520 CYS A C 1
ATOM 4052 O O . CYS A 1 520 ? 14.938 24.078 13.734 1 96.94 520 CYS A O 1
ATOM 4054 N N . THR A 1 521 ? 15.188 22.141 12.602 1 97.56 521 THR A N 1
ATOM 4055 C CA . THR A 1 521 ? 14.156 22.484 11.625 1 97.56 521 THR A CA 1
ATOM 4056 C C . THR A 1 521 ? 12.812 22.719 12.32 1 97.56 521 THR A C 1
ATOM 4058 O O . THR A 1 521 ? 12.102 23.688 12 1 97.56 521 THR A O 1
ATOM 4061 N N . LEU A 1 522 ? 12.453 21.828 13.258 1 97.19 522 LEU A N 1
ATOM 4062 C CA . LEU A 1 522 ? 11.227 22 14.031 1 97.19 522 LEU A CA 1
ATOM 4063 C C . LEU A 1 522 ? 11.273 23.281 14.852 1 97.19 522 LEU A C 1
ATOM 4065 O O . LEU A 1 522 ? 10.289 24.031 14.906 1 97.19 522 LEU A O 1
ATOM 4069 N N . LEU A 1 523 ? 12.414 23.531 15.484 1 96.94 523 LEU A N 1
ATOM 4070 C CA . LEU A 1 523 ? 12.578 24.734 16.281 1 96.94 523 LEU A CA 1
ATOM 4071 C C . LEU A 1 523 ? 12.383 25.984 15.438 1 96.94 523 LEU A C 1
ATOM 4073 O O . LEU A 1 523 ? 11.625 26.891 15.812 1 96.94 523 LEU A O 1
ATOM 4077 N N . PHE A 1 524 ? 13.031 26.031 14.281 1 96.81 524 PHE A N 1
ATOM 4078 C CA . PHE A 1 524 ? 12.906 27.172 13.383 1 96.81 524 PHE A CA 1
ATOM 4079 C C . PHE A 1 524 ? 11.469 27.328 12.914 1 96.81 524 PHE A C 1
ATOM 4081 O O . PHE A 1 524 ? 10.969 28.453 12.781 1 96.81 524 PHE A O 1
ATOM 4088 N N . SER A 1 525 ? 10.82 26.234 12.641 1 96.81 525 SER A N 1
ATOM 4089 C CA . SER A 1 525 ? 9.445 26.266 12.164 1 96.81 525 SER A CA 1
ATOM 4090 C C . SER A 1 525 ? 8.508 26.844 13.219 1 96.81 525 SER A C 1
ATOM 4092 O O . SER A 1 525 ? 7.57 27.578 12.883 1 96.81 525 SER A O 1
ATOM 4094 N N . VAL A 1 526 ? 8.734 26.516 14.508 1 96.38 526 VAL A N 1
ATOM 4095 C CA . VAL A 1 526 ? 7.906 27.016 15.602 1 96.38 526 VAL A CA 1
ATOM 4096 C C . VAL A 1 526 ? 8.039 28.547 15.672 1 96.38 526 VAL A C 1
ATOM 4098 O O . VAL A 1 526 ? 7.035 29.25 15.734 1 96.38 526 VAL A O 1
ATOM 4101 N N . PHE A 1 527 ? 9.266 29.078 15.617 1 96.44 527 PHE A N 1
ATOM 4102 C CA . PHE A 1 527 ? 9.492 30.516 15.672 1 96.44 527 PHE A CA 1
ATOM 4103 C C . PHE A 1 527 ? 8.93 31.188 14.438 1 96.44 527 PHE A C 1
ATOM 4105 O O . PHE A 1 527 ? 8.312 32.25 14.531 1 96.44 527 PHE A O 1
ATOM 4112 N N . PHE A 1 528 ? 9.141 30.531 13.32 1 96.25 528 PHE A N 1
ATOM 4113 C CA . PHE A 1 528 ? 8.664 31.109 12.062 1 96.25 528 PHE A CA 1
ATOM 4114 C C . PHE A 1 528 ? 7.145 31.188 12.039 1 96.25 528 PHE A C 1
ATOM 4116 O O . PHE A 1 528 ? 6.574 32.156 11.562 1 96.25 528 PHE A O 1
ATOM 4123 N N . PHE A 1 529 ? 6.461 30.219 12.508 1 96.06 529 PHE A N 1
ATOM 4124 C CA . PHE A 1 529 ? 5.004 30.188 12.555 1 96.06 529 PHE A CA 1
ATOM 4125 C C . PHE A 1 529 ? 4.469 31.328 13.406 1 96.06 529 PHE A C 1
ATOM 4127 O O . PHE A 1 529 ? 3.5 32 13.023 1 96.06 529 PHE A O 1
ATOM 4134 N N . GLN A 1 530 ? 5.109 31.562 14.539 1 95.5 530 GLN A N 1
ATOM 4135 C CA . GLN A 1 530 ? 4.699 32.656 15.406 1 95.5 530 GLN A CA 1
ATOM 4136 C C . GLN A 1 530 ? 4.902 34 14.727 1 95.5 530 GLN A C 1
ATOM 4138 O O . GLN A 1 530 ? 4.082 34.906 14.883 1 95.5 530 GLN A O 1
ATOM 4143 N N . GLU A 1 531 ? 5.969 34.094 14.008 1 94.62 531 GLU A N 1
ATOM 4144 C CA . GLU A 1 531 ? 6.219 35.344 13.273 1 94.62 531 GLU A CA 1
ATOM 4145 C C . GLU A 1 531 ? 5.152 35.562 12.203 1 94.62 531 GLU A C 1
ATOM 4147 O O . GLU A 1 531 ? 4.707 36.688 11.992 1 94.62 531 GLU A O 1
ATOM 4152 N N . LEU A 1 532 ? 4.746 34.5 11.547 1 93.5 532 LEU A N 1
ATOM 4153 C CA . LEU A 1 532 ? 3.734 34.594 10.5 1 93.5 532 LEU A CA 1
ATOM 4154 C C . LEU A 1 532 ? 2.383 35 11.078 1 93.5 532 LEU A C 1
ATOM 4156 O O . LEU A 1 532 ? 1.592 35.656 10.414 1 93.5 532 LEU A O 1
ATOM 4160 N N . GLN A 1 533 ? 2.092 34.562 12.328 1 92.44 533 GLN A N 1
ATOM 4161 C CA . GLN A 1 533 ? 0.846 34.906 13.008 1 92.44 533 GLN A CA 1
ATOM 4162 C C . GLN A 1 533 ? 0.901 36.344 13.578 1 92.44 533 GLN A C 1
ATOM 4164 O O . GLN A 1 533 ? -0.048 36.781 14.219 1 92.44 533 GLN A O 1
ATOM 4169 N N . GLU A 1 534 ? 2.033 37.031 13.352 1 90.69 534 GLU A N 1
ATOM 4170 C CA . GLU A 1 534 ? 2.244 38.406 13.82 1 90.69 534 GLU A CA 1
ATOM 4171 C C . GLU A 1 534 ? 2.213 38.469 15.344 1 90.69 534 GLU A C 1
ATOM 4173 O O . GLU A 1 534 ? 1.699 39.438 15.914 1 90.69 534 GLU A O 1
ATOM 4178 N N . MET A 1 535 ? 2.631 37.406 15.984 1 89.5 535 MET A N 1
ATOM 4179 C CA . MET A 1 535 ? 2.803 37.312 17.438 1 89.5 535 MET A CA 1
ATOM 4180 C C . MET A 1 535 ? 4.188 36.781 17.797 1 89.5 535 MET A C 1
ATOM 4182 O O . MET A 1 535 ? 4.316 35.719 18.375 1 89.5 535 MET A O 1
ATOM 4186 N N . PRO A 1 536 ? 5.164 37.625 17.531 1 89.94 536 PRO A N 1
ATOM 4187 C CA . PRO A 1 536 ? 6.52 37.125 17.812 1 89.94 536 PRO A CA 1
ATOM 4188 C C . PRO A 1 536 ? 6.734 36.812 19.281 1 89.94 536 PRO A C 1
ATOM 4190 O O . PRO A 1 536 ? 6.188 37.5 20.156 1 89.94 536 PRO A O 1
ATOM 4193 N N . VAL A 1 537 ? 7.449 35.812 19.531 1 93.44 537 VAL A N 1
ATOM 4194 C CA . VAL A 1 537 ? 7.672 35.344 20.891 1 93.44 537 VAL A CA 1
ATOM 4195 C C . VAL A 1 537 ? 9.148 35.5 21.266 1 93.44 537 VAL A C 1
ATOM 4197 O O . VAL A 1 537 ? 10.016 35.5 20.391 1 93.44 537 VAL A O 1
ATOM 4200 N N . SER A 1 538 ? 9.398 35.656 22.562 1 94.69 538 SER A N 1
ATOM 4201 C CA . SER A 1 538 ? 10.758 35.688 23.078 1 94.69 538 SER A CA 1
ATOM 4202 C C . SER A 1 538 ? 11.422 34.312 22.969 1 94.69 538 SER A C 1
ATOM 4204 O O . SER A 1 538 ? 10.758 33.312 22.688 1 94.69 538 SER A O 1
ATOM 4206 N N . PHE A 1 539 ? 12.719 34.312 23.094 1 94.38 539 PHE A N 1
ATOM 4207 C CA . PHE A 1 539 ? 13.461 33.062 22.969 1 94.38 539 PHE A CA 1
ATOM 4208 C C . PHE A 1 539 ? 13 32.062 24 1 94.38 539 PHE A C 1
ATOM 4210 O O . PHE A 1 539 ? 12.836 30.875 23.703 1 94.38 539 PHE A O 1
ATOM 4217 N N . LEU A 1 540 ? 12.773 32.438 25.203 1 94.12 540 LEU A N 1
ATOM 4218 C CA . LEU A 1 540 ? 12.359 31.562 26.281 1 94.12 540 LEU A CA 1
ATOM 4219 C C . LEU A 1 540 ? 10.961 31.016 26.031 1 94.12 540 LEU A C 1
ATOM 4221 O O . LEU A 1 540 ? 10.719 29.812 26.203 1 94.12 540 LEU A O 1
ATOM 4225 N N . ASP A 1 541 ? 10.094 31.938 25.578 1 94.69 541 ASP A N 1
ATOM 4226 C CA . ASP A 1 541 ? 8.734 31.5 25.266 1 94.69 541 ASP A CA 1
ATOM 4227 C C . ASP A 1 541 ? 8.719 30.562 24.078 1 94.69 541 ASP A C 1
ATOM 4229 O O . ASP A 1 541 ? 7.941 29.609 24.047 1 94.69 541 ASP A O 1
ATOM 4233 N N . GLY A 1 542 ? 9.539 30.922 23.188 1 94.94 542 GLY A N 1
ATOM 4234 C CA . GLY A 1 542 ? 9.648 30.062 22.016 1 94.94 542 GLY A CA 1
ATOM 4235 C C . GLY A 1 542 ? 10.18 28.672 22.344 1 94.94 542 GLY A C 1
ATOM 4236 O O . GLY A 1 542 ? 9.727 27.688 21.766 1 94.94 542 GLY A O 1
ATOM 4237 N N . TRP A 1 543 ? 11.109 28.594 23.266 1 94.56 543 TRP A N 1
ATOM 4238 C CA . TRP A 1 543 ? 11.672 27.328 23.703 1 94.56 543 TRP A CA 1
ATOM 4239 C C . TRP A 1 543 ? 10.617 26.469 24.391 1 94.56 543 TRP A C 1
ATOM 4241 O O . TRP A 1 543 ? 10.523 25.266 24.141 1 94.56 543 TRP A O 1
ATOM 4251 N N . LEU A 1 544 ? 9.82 27.094 25.203 1 94.38 544 LEU A N 1
ATOM 4252 C CA . LEU A 1 544 ? 8.75 26.375 25.891 1 94.38 544 LEU A CA 1
ATOM 4253 C C . LEU A 1 544 ? 7.715 25.875 24.891 1 94.38 544 LEU A C 1
ATOM 4255 O O . LEU A 1 544 ? 7.195 24.766 25.047 1 94.38 544 LEU A O 1
ATOM 4259 N N . LEU A 1 545 ? 7.461 26.75 23.938 1 95.25 545 LEU A N 1
ATOM 4260 C CA . LEU A 1 545 ? 6.543 26.344 22.875 1 95.25 545 LEU A CA 1
ATOM 4261 C C . LEU A 1 545 ? 7.102 25.156 22.094 1 95.25 545 LEU A C 1
ATOM 4263 O O . LEU A 1 545 ? 6.355 24.25 21.719 1 95.25 545 LEU A O 1
ATOM 4267 N N . TYR A 1 546 ? 8.383 25.266 21.875 1 96.31 546 TYR A N 1
ATOM 4268 C CA . TYR A 1 546 ? 9.07 24.188 21.188 1 96.31 546 TYR A CA 1
ATOM 4269 C C . TYR A 1 546 ? 8.906 22.859 21.938 1 96.31 546 TYR A C 1
ATOM 4271 O O . TYR A 1 546 ? 8.57 21.844 21.328 1 96.31 546 TYR A O 1
ATOM 4279 N N . LEU A 1 547 ? 9.094 22.797 23.234 1 95.69 547 LEU A N 1
ATOM 4280 C CA . LEU A 1 547 ? 8.945 21.594 24.047 1 95.69 547 LEU A CA 1
ATOM 4281 C C . LEU A 1 547 ? 7.504 21.109 24.031 1 95.69 547 LEU A C 1
ATOM 4283 O O . LEU A 1 547 ? 7.258 19.906 23.953 1 95.69 547 LEU A O 1
ATOM 4287 N N . SER A 1 548 ? 6.598 22.047 23.984 1 95.5 548 SER A N 1
ATOM 4288 C CA . SER A 1 548 ? 5.184 21.688 23.938 1 95.5 548 SER A CA 1
ATOM 4289 C C . SER A 1 548 ? 4.816 21.062 22.594 1 95.5 548 SER A C 1
ATOM 4291 O O . SER A 1 548 ? 4.023 20.109 22.547 1 95.5 548 SER A O 1
ATOM 4293 N N . VAL A 1 549 ? 5.391 21.562 21.547 1 96.06 549 VAL A N 1
ATOM 4294 C CA . VAL A 1 549 ? 5.105 21.062 20.203 1 96.06 549 VAL A CA 1
ATOM 4295 C C . VAL A 1 549 ? 5.602 19.625 20.078 1 96.06 549 VAL A C 1
ATOM 4297 O O . VAL A 1 549 ? 4.969 18.797 19.422 1 96.06 549 VAL A O 1
ATOM 4300 N N . ILE A 1 550 ? 6.707 19.297 20.703 1 96 550 ILE A N 1
ATOM 4301 C CA . ILE A 1 550 ? 7.238 17.938 20.688 1 96 550 ILE A CA 1
ATOM 4302 C C . ILE A 1 550 ? 6.27 16.984 21.391 1 96 550 ILE A C 1
ATOM 4304 O O . ILE A 1 550 ? 5.906 15.945 20.828 1 96 550 ILE A O 1
ATOM 4308 N N . SER A 1 551 ? 5.824 17.344 22.578 1 96.06 551 SER A N 1
ATOM 4309 C CA . SER A 1 551 ? 4.891 16.5 23.312 1 96.06 551 SER A CA 1
ATOM 4310 C C . SER A 1 551 ? 3.564 16.359 22.578 1 96.06 551 SER A C 1
ATOM 4312 O O . SER A 1 551 ? 3.008 15.266 22.484 1 96.06 551 SER A O 1
ATOM 4314 N N . GLN A 1 552 ? 3.115 17.469 22 1 95.56 552 GLN A N 1
ATOM 4315 C CA . GLN A 1 552 ? 1.853 17.438 21.266 1 95.56 552 GLN A CA 1
ATOM 4316 C C . GLN A 1 552 ? 1.974 16.594 20 1 95.56 552 GLN A C 1
ATOM 4318 O O . GLN A 1 552 ? 1.018 15.922 19.594 1 95.56 552 GLN A O 1
ATOM 4323 N N . GLY A 1 553 ? 3.168 16.688 19.359 1 95.38 553 GLY A N 1
ATOM 4324 C CA . GLY A 1 553 ? 3.393 15.867 18.188 1 95.38 553 GLY A CA 1
ATOM 4325 C C . GLY A 1 553 ? 3.32 14.383 18.484 1 95.38 553 GLY A C 1
ATOM 4326 O O . GLY A 1 553 ? 2.779 13.609 17.688 1 95.38 553 GLY A O 1
ATOM 4327 N N . ILE A 1 554 ? 3.814 13.969 19.609 1 95.12 554 ILE A N 1
ATOM 4328 C CA . ILE A 1 554 ? 3.764 12.57 20.031 1 95.12 554 ILE A CA 1
ATOM 4329 C C . ILE A 1 554 ? 2.32 12.18 20.328 1 95.12 554 ILE A C 1
ATOM 4331 O O . ILE A 1 554 ? 1.855 11.117 19.906 1 95.12 554 ILE A O 1
ATOM 4335 N N . LEU A 1 555 ? 1.603 13.062 20.953 1 94.12 555 LEU A N 1
ATOM 4336 C CA . LEU A 1 555 ? 0.211 12.789 21.297 1 94.12 555 LEU A CA 1
ATOM 4337 C C . LEU A 1 555 ? -0.647 12.703 20.031 1 94.12 555 LEU A C 1
ATOM 4339 O O . LEU A 1 555 ? -1.521 11.836 19.938 1 94.12 555 LEU A O 1
ATOM 4343 N N . ASP A 1 556 ? -0.406 13.625 19.125 1 94.38 556 ASP A N 1
ATOM 4344 C CA . ASP A 1 556 ? -1.167 13.625 17.875 1 94.38 556 ASP A CA 1
ATOM 4345 C C . ASP A 1 556 ? -1.032 12.289 17.141 1 94.38 556 ASP A C 1
ATOM 4347 O O . ASP A 1 556 ? -1.975 11.836 16.5 1 94.38 556 ASP A O 1
ATOM 4351 N N . HIS A 1 557 ? 0.088 11.68 17.234 1 93.19 557 HIS A N 1
ATOM 4352 C CA . HIS A 1 557 ? 0.314 10.391 16.594 1 93.19 557 HIS A CA 1
ATOM 4353 C C . HIS A 1 557 ? -0.504 9.297 17.266 1 93.19 557 HIS A C 1
ATOM 4355 O O . HIS A 1 557 ? -1.204 8.531 16.594 1 93.19 557 HIS A O 1
ATOM 4361 N N . PHE A 1 558 ? -0.512 9.234 18.547 1 90.25 558 PHE A N 1
ATOM 4362 C CA . PHE A 1 558 ? -1.149 8.133 19.266 1 90.25 558 PHE A CA 1
ATOM 4363 C C . PHE A 1 558 ? -2.654 8.344 19.359 1 90.25 558 PHE A C 1
ATOM 4365 O O . PHE A 1 558 ? -3.422 7.387 19.422 1 90.25 558 PHE A O 1
ATOM 4372 N N . LEU A 1 559 ? -3.078 9.633 19.297 1 90 559 LEU A N 1
ATOM 4373 C CA . LEU A 1 559 ? -4.5 9.922 19.453 1 90 559 LEU A CA 1
ATOM 4374 C C . LEU A 1 559 ? -5.211 9.914 18.109 1 90 559 LEU A C 1
ATOM 4376 O O . LEU A 1 559 ? -6.344 9.438 18 1 90 559 LEU A O 1
ATOM 4380 N N . TYR A 1 560 ? -4.523 10.469 17.094 1 91.44 560 TYR A N 1
ATOM 4381 C CA . TYR A 1 560 ? -5.254 10.727 15.852 1 91.44 560 TYR A CA 1
ATOM 4382 C C . TYR A 1 560 ? -4.582 10.047 14.672 1 91.44 560 TYR A C 1
ATOM 4384 O O . TYR A 1 560 ? -5.133 10.016 13.57 1 91.44 560 TYR A O 1
ATOM 4392 N N . GLY A 1 561 ? -3.342 9.586 14.812 1 88.94 561 GLY A N 1
ATOM 4393 C CA . GLY A 1 561 ? -2.674 8.875 13.734 1 88.94 561 GLY A CA 1
ATOM 4394 C C . GLY A 1 561 ? -1.841 9.781 12.852 1 88.94 561 GLY A C 1
ATOM 4395 O O . GLY A 1 561 ? -1.648 9.492 11.664 1 88.94 561 GLY A O 1
ATOM 4396 N N . SER A 1 562 ? -1.407 10.898 13.406 1 93.38 562 SER A N 1
ATOM 4397 C CA . SER A 1 562 ? -0.484 11.742 12.656 1 93.38 562 SER A CA 1
ATOM 4398 C C . SER A 1 562 ? 0.812 11 12.344 1 93.38 562 SER A C 1
ATOM 4400 O O . SER A 1 562 ? 1.365 10.312 13.211 1 93.38 562 SER A O 1
ATOM 4402 N N . LEU A 1 563 ? 1.327 11.125 11.172 1 93.56 563 LEU A N 1
ATOM 4403 C CA . LEU A 1 563 ? 2.488 10.352 10.742 1 93.56 563 LEU A CA 1
ATOM 4404 C C . LEU A 1 563 ? 3.768 11.172 10.883 1 93.56 563 LEU A C 1
ATOM 4406 O O . LEU A 1 563 ? 4.855 10.688 10.57 1 93.56 563 LEU A O 1
ATOM 4410 N N . VAL A 1 564 ? 3.693 12.336 11.414 1 96 564 VAL A N 1
ATOM 4411 C CA . VAL A 1 564 ? 4.855 13.219 11.469 1 96 564 VAL A CA 1
ATOM 4412 C C . VAL A 1 564 ? 5.867 12.688 12.477 1 96 564 VAL A C 1
ATOM 4414 O O . VAL A 1 564 ? 7.059 12.578 12.164 1 96 564 VAL A O 1
ATOM 4417 N N . TYR A 1 565 ? 5.426 12.234 13.664 1 96.31 565 TYR A N 1
ATOM 4418 C CA . TYR A 1 565 ? 6.32 11.734 14.695 1 96.31 565 TYR A CA 1
ATOM 4419 C C . TYR A 1 565 ? 7.027 10.469 14.242 1 96.31 565 TYR A C 1
ATOM 4421 O O . TYR A 1 565 ? 8.258 10.391 14.273 1 96.31 565 TYR A O 1
ATOM 4429 N N . PRO A 1 566 ? 6.34 9.461 13.805 1 95.69 566 PRO A N 1
ATOM 4430 C CA . PRO A 1 566 ? 7.031 8.266 13.32 1 95.69 566 PRO A CA 1
ATOM 4431 C C . PRO A 1 566 ? 7.926 8.547 12.109 1 95.69 566 PRO A C 1
ATOM 4433 O O . PRO A 1 566 ? 8.992 7.945 11.977 1 95.69 566 PRO A O 1
ATOM 4436 N N . LEU A 1 567 ? 7.504 9.438 11.234 1 96.5 567 LEU A N 1
ATOM 4437 C CA . LEU A 1 567 ? 8.312 9.781 10.07 1 96.5 567 LEU A CA 1
ATOM 4438 C C . LEU A 1 567 ? 9.648 10.391 10.492 1 96.5 567 LEU A C 1
ATOM 4440 O O . LEU A 1 567 ? 10.703 9.992 9.984 1 96.5 567 LEU A O 1
ATOM 4444 N N . ILE A 1 568 ? 9.594 11.289 11.43 1 97 568 ILE A N 1
ATOM 4445 C CA . ILE A 1 568 ? 10.789 11.992 11.867 1 97 568 ILE A CA 1
ATOM 4446 C C . ILE A 1 568 ? 11.672 11.047 12.68 1 97 568 ILE A C 1
ATOM 4448 O O . ILE A 1 568 ? 12.891 10.992 12.477 1 97 568 ILE A O 1
ATOM 4452 N N . ALA A 1 569 ? 11.086 10.219 13.531 1 97.06 569 ALA A N 1
ATOM 4453 C CA . ALA A 1 569 ? 11.844 9.375 14.453 1 97.06 569 ALA A CA 1
ATOM 4454 C C . ALA A 1 569 ? 12.406 8.156 13.734 1 97.06 569 ALA A C 1
ATOM 4456 O O . ALA A 1 569 ? 13.578 7.801 13.914 1 97.06 569 ALA A O 1
ATOM 4457 N N . LEU A 1 570 ? 11.633 7.574 12.828 1 95.75 570 LEU A N 1
ATOM 4458 C CA . LEU A 1 570 ? 12 6.266 12.297 1 95.75 570 LEU A CA 1
ATOM 4459 C C . LEU A 1 570 ? 12.711 6.402 10.953 1 95.75 570 LEU A C 1
ATOM 4461 O O . LEU A 1 570 ? 13.414 5.484 10.523 1 95.75 570 LEU A O 1
ATOM 4465 N N . LEU A 1 571 ? 12.516 7.555 10.273 1 95.94 571 LEU A N 1
ATOM 4466 C CA . LEU A 1 571 ? 13.055 7.633 8.922 1 95.94 571 LEU A CA 1
ATOM 4467 C C . LEU A 1 571 ? 13.953 8.859 8.758 1 95.94 571 LEU A C 1
ATOM 4469 O O . LEU A 1 571 ? 15.133 8.734 8.43 1 95.94 571 LEU A O 1
ATOM 4473 N N . VAL A 1 572 ? 13.547 10.07 9.133 1 97.38 572 VAL A N 1
ATOM 4474 C CA . VAL A 1 572 ? 14.258 11.305 8.852 1 97.38 572 VAL A CA 1
ATOM 4475 C C . VAL A 1 572 ? 15.492 11.406 9.742 1 97.38 572 VAL A C 1
ATOM 4477 O O . VAL A 1 572 ? 16.594 11.68 9.266 1 97.38 572 VAL A O 1
ATOM 4480 N N . TYR A 1 573 ? 15.289 11.148 11.016 1 97.31 573 TYR A N 1
ATOM 4481 C CA . TYR A 1 573 ? 16.375 11.242 11.977 1 97.31 573 TYR A CA 1
ATOM 4482 C C . TYR A 1 573 ? 17.453 10.203 11.68 1 97.31 573 TYR A C 1
ATOM 4484 O O . TYR A 1 573 ? 18.641 10.531 11.594 1 97.31 573 TYR A O 1
ATOM 4492 N N . PRO A 1 574 ? 17.078 8.922 11.43 1 95.44 574 PRO A N 1
ATOM 4493 C CA . PRO A 1 574 ? 18.109 7.941 11.055 1 95.44 574 PRO A CA 1
ATOM 4494 C C . PRO A 1 574 ? 18.844 8.32 9.773 1 95.44 574 PRO A C 1
ATOM 4496 O O . PRO A 1 574 ? 20.062 8.102 9.664 1 95.44 574 PRO A O 1
ATOM 4499 N N . CYS A 1 575 ? 18.156 8.852 8.828 1 95.31 575 CYS A N 1
ATOM 4500 C CA . CYS A 1 575 ? 18.781 9.297 7.59 1 95.31 575 CYS A CA 1
ATOM 4501 C C . CYS A 1 575 ? 19.797 10.398 7.867 1 95.31 575 CYS A C 1
ATOM 4503 O O . CYS A 1 575 ? 20.922 10.367 7.352 1 95.31 575 CYS A O 1
ATOM 4505 N N . TRP A 1 576 ? 19.469 11.391 8.672 1 95.94 576 TRP A N 1
ATOM 4506 C CA . TRP A 1 576 ? 20.359 12.477 9.055 1 95.94 576 TRP A CA 1
ATOM 4507 C C . TRP A 1 576 ? 21.562 11.945 9.82 1 95.94 576 TRP A C 1
ATOM 4509 O O . TRP A 1 576 ? 22.688 12.414 9.617 1 95.94 576 TRP A O 1
ATOM 4519 N N . LEU A 1 577 ? 21.344 10.875 10.656 1 94.31 577 LEU A N 1
ATOM 4520 C CA . LEU A 1 577 ? 22.422 10.273 11.43 1 94.31 577 LEU A CA 1
ATOM 4521 C C . LEU A 1 577 ? 23.453 9.633 10.516 1 94.31 577 LEU A C 1
ATOM 4523 O O . LEU A 1 577 ? 24.656 9.609 10.836 1 94.31 577 LEU A O 1
ATOM 4527 N N . LEU A 1 578 ? 23.016 9.141 9.391 1 91.88 578 LEU A N 1
ATOM 4528 C CA . LEU A 1 578 ? 23.953 8.586 8.438 1 91.88 578 LEU A CA 1
ATOM 4529 C C . LEU A 1 578 ? 24.922 9.656 7.941 1 91.88 578 LEU A C 1
ATOM 4531 O O . LEU A 1 578 ? 26.125 9.406 7.832 1 91.88 578 LEU A O 1
ATOM 4535 N N . PHE A 1 579 ? 24.438 10.867 7.645 1 92.88 579 PHE A N 1
ATOM 4536 C CA . PHE A 1 579 ? 25.297 11.969 7.207 1 92.88 579 PHE A CA 1
ATOM 4537 C C . PHE A 1 579 ? 26.188 12.438 8.344 1 92.88 579 PHE A C 1
ATOM 4539 O O . PHE A 1 579 ? 27.344 12.805 8.117 1 92.88 579 PHE A O 1
ATOM 4546 N N . TRP A 1 580 ? 25.625 12.367 9.531 1 92.75 580 TRP A N 1
ATOM 4547 C CA . TRP A 1 580 ? 26.422 12.672 10.711 1 92.75 580 TRP A CA 1
ATOM 4548 C C . TRP A 1 580 ? 27.578 11.695 10.867 1 92.75 580 TRP A C 1
ATOM 4550 O O . TRP A 1 580 ? 28.703 12.094 11.156 1 92.75 580 TRP A O 1
ATOM 4560 N N . ASN A 1 581 ? 27.281 10.453 10.609 1 89.62 581 ASN A N 1
ATOM 4561 C CA . ASN A 1 581 ? 28.312 9.422 10.664 1 89.62 581 ASN A CA 1
ATOM 4562 C C . ASN A 1 581 ? 29.375 9.641 9.602 1 89.62 581 ASN A C 1
ATOM 4564 O O . ASN A 1 581 ? 30.562 9.398 9.852 1 89.62 581 ASN A O 1
ATOM 4568 N N . ILE A 1 582 ? 29 10.094 8.5 1 88.31 582 ILE A N 1
ATOM 4569 C CA . ILE A 1 582 ? 29.938 10.336 7.398 1 88.31 582 ILE A CA 1
ATOM 4570 C C . ILE A 1 582 ? 30.891 11.469 7.77 1 88.31 582 ILE A C 1
ATOM 4572 O O . ILE A 1 582 ? 32.094 11.406 7.465 1 88.31 582 ILE A O 1
ATOM 4576 N N . LEU A 1 583 ? 30.406 12.508 8.398 1 89.88 583 LEU A N 1
ATOM 4577 C CA . LEU A 1 583 ? 31.219 13.641 8.812 1 89.88 583 LEU A CA 1
ATOM 4578 C C . LEU A 1 583 ? 32.375 13.188 9.719 1 89.88 583 LEU A C 1
ATOM 4580 O O . LEU A 1 583 ? 33.469 13.695 9.617 1 89.88 583 LEU A O 1
ATOM 4584 N N . PHE A 1 584 ? 32.125 12.18 10.469 1 87.25 584 PHE A N 1
ATOM 4585 C CA . PHE A 1 584 ? 33.125 11.766 11.453 1 87.25 584 PHE A CA 1
ATOM 4586 C C . PHE A 1 584 ? 33.75 10.438 11.062 1 87.25 584 PHE A C 1
ATOM 4588 O O . PHE A 1 584 ? 34.281 9.727 11.906 1 87.25 584 PHE A O 1
ATOM 4595 N N . TRP A 1 585 ? 33.594 10.227 9.781 1 81.38 585 TRP A N 1
ATOM 4596 C CA . TRP A 1 585 ? 34.219 9.023 9.258 1 81.38 585 TRP A CA 1
ATOM 4597 C C . TRP A 1 585 ? 35.719 9.117 9.352 1 81.38 585 TRP A C 1
ATOM 4599 O O . TRP A 1 585 ? 36.312 10.141 8.984 1 81.38 585 TRP A O 1
ATOM 4609 N N . LYS A 1 586 ? 36.438 8.102 9.992 1 74.12 586 LYS A N 1
ATOM 4610 C CA . LYS A 1 586 ? 37.906 8.086 10.117 1 74.12 586 LYS A CA 1
ATOM 4611 C C . LYS A 1 586 ? 38.531 7.176 9.07 1 74.12 586 LYS A C 1
ATOM 4613 O O . LYS A 1 586 ? 38.031 6.086 8.797 1 74.12 586 LYS A O 1
ATOM 4618 N N . MET B 1 1 ? 26.344 13.359 -34.188 1 24.61 1 MET B N 1
ATOM 4619 C CA . MET B 1 1 ? 27.297 12.383 -33.688 1 24.61 1 MET B CA 1
ATOM 4620 C C . MET B 1 1 ? 28.188 13 -32.625 1 24.61 1 MET B C 1
ATOM 4622 O O . MET B 1 1 ? 29.016 12.312 -32.031 1 24.61 1 MET B O 1
ATOM 4626 N N . GLY B 1 2 ? 28.453 14.273 -32.688 1 31.53 2 GLY B N 1
ATOM 4627 C CA . GLY B 1 2 ? 29.625 15.125 -32.594 1 31.53 2 GLY B CA 1
ATOM 4628 C C . GLY B 1 2 ? 30.016 15.477 -31.172 1 31.53 2 GLY B C 1
ATOM 4629 O O . GLY B 1 2 ? 31.188 15.375 -30.797 1 31.53 2 GLY B O 1
ATOM 4630 N N . LEU B 1 3 ? 29.359 16.469 -30.641 1 36.41 3 LEU B N 1
ATOM 4631 C CA . LEU B 1 3 ? 29.828 17.219 -29.484 1 36.41 3 LEU B CA 1
ATOM 4632 C C . LEU B 1 3 ? 29.922 16.312 -28.25 1 36.41 3 LEU B C 1
ATOM 4634 O O . LEU B 1 3 ? 30.812 16.469 -27.422 1 36.41 3 LEU B O 1
ATOM 4638 N N . LEU B 1 4 ? 28.938 15.422 -28.094 1 40.16 4 LEU B N 1
ATOM 4639 C CA . LEU B 1 4 ? 28.844 14.547 -26.938 1 40.16 4 LEU B CA 1
ATOM 4640 C C . LEU B 1 4 ? 29.812 13.367 -27.062 1 40.16 4 LEU B C 1
ATOM 4642 O O . LEU B 1 4 ? 29.906 12.539 -26.156 1 40.16 4 LEU B O 1
ATOM 4646 N N . SER B 1 5 ? 30.422 13.195 -28.219 1 41.06 5 SER B N 1
ATOM 4647 C CA . SER B 1 5 ? 31.266 12.047 -28.547 1 41.06 5 SER B CA 1
ATOM 4648 C C . SER B 1 5 ? 32.688 12.273 -28.109 1 41.06 5 SER B C 1
ATOM 4650 O O . SER B 1 5 ? 33.531 11.375 -28.219 1 41.06 5 SER B O 1
ATOM 4652 N N . ASP B 1 6 ? 33.062 13.531 -27.984 1 40.97 6 ASP B N 1
ATOM 4653 C CA . ASP B 1 6 ? 34.5 13.734 -27.688 1 40.97 6 ASP B CA 1
ATOM 4654 C C . ASP B 1 6 ? 34.781 13.508 -26.203 1 40.97 6 ASP B C 1
ATOM 4656 O O . ASP B 1 6 ? 34.188 14.141 -25.344 1 40.97 6 ASP B O 1
ATOM 4660 N N . PRO B 1 7 ? 35.469 12.469 -25.781 1 51.72 7 PRO B N 1
ATOM 4661 C CA . PRO B 1 7 ? 35.812 12.086 -24.422 1 51.72 7 PRO B CA 1
ATOM 4662 C C . PRO B 1 7 ? 36.375 13.258 -23.609 1 51.72 7 PRO B C 1
ATOM 4664 O O . PRO B 1 7 ? 36.156 13.352 -22.406 1 51.72 7 PRO B O 1
ATOM 4667 N N . ASN B 1 8 ? 37.156 14.109 -24.312 1 50.5 8 ASN B N 1
ATOM 4668 C CA . ASN B 1 8 ? 37.75 15.25 -23.625 1 50.5 8 ASN B CA 1
ATOM 4669 C C . ASN B 1 8 ? 36.688 16.25 -23.156 1 50.5 8 ASN B C 1
ATOM 4671 O O . ASN B 1 8 ? 36.75 16.781 -22.062 1 50.5 8 ASN B O 1
ATOM 4675 N N . ARG B 1 9 ? 35.75 16.484 -23.922 1 51.09 9 ARG B N 1
ATOM 4676 C CA . ARG B 1 9 ? 34.719 17.453 -23.578 1 51.09 9 ARG B CA 1
ATOM 4677 C C . ARG B 1 9 ? 33.812 16.891 -22.484 1 51.09 9 ARG B C 1
ATOM 4679 O O . ARG B 1 9 ? 33.375 17.641 -21.594 1 51.09 9 ARG B O 1
ATOM 4686 N N . ARG B 1 10 ? 33.594 15.672 -22.516 1 47.34 10 ARG B N 1
ATOM 4687 C CA . ARG B 1 10 ? 32.812 15.031 -21.453 1 47.34 10 ARG B CA 1
ATOM 4688 C C . ARG B 1 10 ? 33.531 15.109 -20.125 1 47.34 10 ARG B C 1
ATOM 4690 O O . ARG B 1 10 ? 32.938 15.375 -19.078 1 47.34 10 ARG B O 1
ATOM 4697 N N . ARG B 1 11 ? 34.844 14.914 -20.312 1 51.91 11 ARG B N 1
ATOM 4698 C CA . ARG B 1 11 ? 35.688 15.07 -19.125 1 51.91 11 ARG B CA 1
ATOM 4699 C C . ARG B 1 11 ? 35.656 16.5 -18.609 1 51.91 11 ARG B C 1
ATOM 4701 O O . ARG B 1 11 ? 35.594 16.734 -17.391 1 51.91 11 ARG B O 1
ATOM 4708 N N . ALA B 1 12 ? 35.75 17.297 -19.562 1 53.59 12 ALA B N 1
ATOM 4709 C CA . ALA B 1 12 ? 35.656 18.703 -19.188 1 53.59 12 ALA B CA 1
ATOM 4710 C C . ALA B 1 12 ? 34.281 19.016 -18.594 1 53.59 12 ALA B C 1
ATOM 4712 O O . ALA B 1 12 ? 34.188 19.766 -17.609 1 53.59 12 ALA B O 1
ATOM 4713 N N . LEU B 1 13 ? 33.281 18.422 -19.094 1 51.91 13 LEU B N 1
ATOM 4714 C CA . LEU B 1 13 ? 31.922 18.656 -18.594 1 51.91 13 LEU B CA 1
ATOM 4715 C C . LEU B 1 13 ? 31.734 18 -17.219 1 51.91 13 LEU B C 1
ATOM 4717 O O . LEU B 1 13 ? 31.125 18.594 -16.328 1 51.91 13 LEU B O 1
ATOM 4721 N N . ILE B 1 14 ? 32.219 16.875 -17.109 1 50.25 14 ILE B N 1
ATOM 4722 C CA . ILE B 1 14 ? 32.125 16.188 -15.82 1 50.25 14 ILE B CA 1
ATOM 4723 C C . ILE B 1 14 ? 32.969 16.922 -14.781 1 50.25 14 ILE B C 1
ATOM 4725 O O . ILE B 1 14 ? 32.531 17.094 -13.641 1 50.25 14 ILE B O 1
ATOM 4729 N N . ASN B 1 15 ? 34.188 17.297 -15.195 1 51.97 15 ASN B N 1
ATOM 4730 C CA . ASN B 1 15 ? 35.031 18.094 -14.312 1 51.97 15 ASN B CA 1
ATOM 4731 C C . ASN B 1 15 ? 34.344 19.422 -13.953 1 51.97 15 ASN B C 1
ATOM 4733 O O . ASN B 1 15 ? 34.406 19.859 -12.805 1 51.97 15 ASN B O 1
ATOM 4737 N N . LEU B 1 16 ? 33.875 19.922 -14.945 1 52 16 LEU B N 1
ATOM 4738 C CA . LEU B 1 16 ? 33.125 21.141 -14.719 1 52 16 LEU B CA 1
ATOM 4739 C C . LEU B 1 16 ? 31.906 20.891 -13.812 1 52 16 LEU B C 1
ATOM 4741 O O . LEU B 1 16 ? 31.641 21.688 -12.906 1 52 16 LEU B O 1
ATOM 4745 N N . LEU B 1 17 ? 31.281 19.812 -14.086 1 53.59 17 LEU B N 1
ATOM 4746 C CA . LEU B 1 17 ? 30.125 19.484 -13.258 1 53.59 17 LEU B CA 1
ATOM 4747 C C . LEU B 1 17 ? 30.547 19.172 -11.828 1 53.59 17 LEU B C 1
ATOM 4749 O O . LEU B 1 17 ? 29.859 19.547 -10.867 1 53.59 17 LEU B O 1
ATOM 4753 N N . THR B 1 18 ? 31.641 18.5 -11.719 1 54.25 18 THR B N 1
ATOM 4754 C CA . THR B 1 18 ? 32.156 18.188 -10.391 1 54.25 18 THR B CA 1
ATOM 4755 C C . THR B 1 18 ? 32.688 19.438 -9.703 1 54.25 18 THR B C 1
ATOM 4757 O O . THR B 1 18 ? 32.531 19.609 -8.492 1 54.25 18 THR B O 1
ATOM 4760 N N . ARG B 1 19 ? 33.5 20.234 -10.492 1 54.31 19 ARG B N 1
ATOM 4761 C CA . ARG B 1 19 ? 34 21.484 -9.945 1 54.31 19 ARG B CA 1
ATOM 4762 C C . ARG B 1 19 ? 32.875 22.453 -9.641 1 54.31 19 ARG B C 1
ATOM 4764 O O . ARG B 1 19 ? 32.938 23.219 -8.68 1 54.31 19 ARG B O 1
ATOM 4771 N N . LEU B 1 20 ? 31.891 22.328 -10.562 1 54.84 20 LEU B N 1
ATOM 4772 C CA . LEU B 1 20 ? 30.781 23.266 -10.461 1 54.84 20 LEU B CA 1
ATOM 4773 C C . LEU B 1 20 ? 29.625 22.672 -9.672 1 54.84 20 LEU B C 1
ATOM 4775 O O . LEU B 1 20 ? 28.516 23.188 -9.703 1 54.84 20 LEU B O 1
ATOM 4779 N N . ASN B 1 21 ? 29.984 21.641 -9 1 67 21 ASN B N 1
ATOM 4780 C CA . ASN B 1 21 ? 28.922 20.984 -8.25 1 67 21 ASN B CA 1
ATOM 4781 C C . ASN B 1 21 ? 28.391 21.875 -7.129 1 67 21 ASN B C 1
ATOM 4783 O O . ASN B 1 21 ? 27.188 22.031 -6.965 1 67 21 ASN B O 1
ATOM 4787 N N . ALA B 1 22 ? 29.375 22.578 -6.57 1 76.06 22 ALA B N 1
ATOM 4788 C CA . ALA B 1 22 ? 28.938 23.375 -5.434 1 76.06 22 ALA B CA 1
ATOM 4789 C C . ALA B 1 22 ? 28.141 24.609 -5.895 1 76.06 22 ALA B C 1
ATOM 4791 O O . ALA B 1 22 ? 27.047 24.859 -5.402 1 76.06 22 ALA B O 1
ATOM 4792 N N . PRO B 1 23 ? 28.734 25.281 -6.949 1 81.31 23 PRO B N 1
ATOM 4793 C CA . PRO B 1 23 ? 27.953 26.438 -7.398 1 81.31 23 PRO B CA 1
ATOM 4794 C C . PRO B 1 23 ? 26.594 26.031 -7.98 1 81.31 23 PRO B C 1
ATOM 4796 O O . PRO B 1 23 ? 25.609 26.75 -7.797 1 81.31 23 PRO B O 1
ATOM 4799 N N . ILE B 1 24 ? 26.516 24.984 -8.617 1 82.38 24 ILE B N 1
ATOM 4800 C CA . ILE B 1 24 ? 25.25 24.531 -9.188 1 82.38 24 ILE B CA 1
ATOM 4801 C C . ILE B 1 24 ? 24.281 24.188 -8.07 1 82.38 24 ILE B C 1
ATOM 4803 O O . ILE B 1 24 ? 23.078 24.469 -8.172 1 82.38 24 ILE B O 1
ATOM 4807 N N . CYS B 1 25 ? 24.828 23.594 -7.027 1 86.12 25 CYS B N 1
ATOM 4808 C CA . CYS B 1 25 ? 23.984 23.266 -5.887 1 86.12 25 CYS B CA 1
ATOM 4809 C C . CYS B 1 25 ? 23.406 24.516 -5.246 1 86.12 25 CYS B C 1
ATOM 4811 O O . CYS B 1 25 ? 22.219 24.562 -4.895 1 86.12 25 CYS B O 1
ATOM 4813 N N . VAL B 1 26 ? 24.234 25.5 -5.199 1 89.44 26 VAL B N 1
ATOM 4814 C CA . VAL B 1 26 ? 23.797 26.75 -4.582 1 89.44 26 VAL B CA 1
ATOM 4815 C C . VAL B 1 26 ? 22.75 27.438 -5.477 1 89.44 26 VAL B C 1
ATOM 4817 O O . VAL B 1 26 ? 21.734 27.938 -4.988 1 89.44 26 VAL B O 1
ATOM 4820 N N . VAL B 1 27 ? 23 27.406 -6.734 1 91.56 27 VAL B N 1
ATOM 4821 C CA . VAL B 1 27 ? 22.062 28.016 -7.672 1 91.56 27 VAL B CA 1
ATOM 4822 C C . VAL B 1 27 ? 20.734 27.281 -7.641 1 91.56 27 VAL B C 1
ATOM 4824 O O . VAL B 1 27 ? 19.672 27.891 -7.629 1 91.56 27 VAL B O 1
ATOM 4827 N N . CYS B 1 28 ? 20.797 25.984 -7.594 1 91.62 28 CYS B N 1
ATOM 4828 C CA . CYS B 1 28 ? 19.578 25.188 -7.539 1 91.62 28 CYS B CA 1
ATOM 4829 C C . CYS B 1 28 ? 18.812 25.438 -6.246 1 91.62 28 CYS B C 1
ATOM 4831 O O . CYS B 1 28 ? 17.594 25.531 -6.25 1 91.62 28 CYS B O 1
ATOM 4833 N N . TYR B 1 29 ? 19.578 25.531 -5.223 1 93.38 29 TYR B N 1
ATOM 4834 C CA . TYR B 1 29 ? 18.953 25.812 -3.934 1 93.38 29 TYR B CA 1
ATOM 4835 C C . TYR B 1 29 ? 18.25 27.172 -3.955 1 93.38 29 TYR B C 1
ATOM 4837 O O . TYR B 1 29 ? 17.078 27.266 -3.572 1 93.38 29 TYR B O 1
ATOM 4845 N N . MET B 1 30 ? 18.906 28.172 -4.453 1 95.75 30 MET B N 1
ATOM 4846 C CA . MET B 1 30 ? 18.344 29.516 -4.516 1 95.75 30 MET B CA 1
ATOM 4847 C C . MET B 1 30 ? 17.156 29.562 -5.484 1 95.75 30 MET B C 1
ATOM 4849 O O . MET B 1 30 ? 16.172 30.25 -5.227 1 95.75 30 MET B O 1
ATOM 4853 N N . ALA B 1 31 ? 17.281 28.875 -6.543 1 95.5 31 ALA B N 1
ATOM 4854 C CA . ALA B 1 31 ? 16.203 28.812 -7.52 1 95.5 31 ALA B CA 1
ATOM 4855 C C . ALA B 1 31 ? 14.969 28.141 -6.926 1 95.5 31 ALA B C 1
ATOM 4857 O O . ALA B 1 31 ? 13.836 28.562 -7.195 1 95.5 31 ALA B O 1
ATOM 4858 N N . GLY B 1 32 ? 15.195 27.047 -6.156 1 95 32 GLY B N 1
ATOM 4859 C CA . GLY B 1 32 ? 14.078 26.375 -5.504 1 95 32 GLY B CA 1
ATOM 4860 C C . GLY B 1 32 ? 13.344 27.281 -4.527 1 95 32 GLY B C 1
ATOM 4861 O O . GLY B 1 32 ? 12.109 27.328 -4.535 1 95 32 GLY B O 1
ATOM 4862 N N . VAL B 1 33 ? 14.094 28.047 -3.762 1 95.44 33 VAL B N 1
ATOM 4863 C CA . VAL B 1 33 ? 13.508 28.969 -2.789 1 95.44 33 VAL B CA 1
ATOM 4864 C C . VAL B 1 33 ? 12.797 30.109 -3.518 1 95.44 33 VAL B C 1
ATOM 4866 O O . VAL B 1 33 ? 11.672 30.469 -3.162 1 95.44 33 VAL B O 1
ATOM 4869 N N . ALA B 1 34 ? 13.406 30.625 -4.535 1 95.62 34 ALA B N 1
ATOM 4870 C CA . ALA B 1 34 ? 12.82 31.719 -5.309 1 95.62 34 ALA B CA 1
ATOM 4871 C C . ALA B 1 34 ? 11.539 31.266 -6.004 1 95.62 34 ALA B C 1
ATOM 4873 O O . ALA B 1 34 ? 10.555 32 -6.039 1 95.62 34 ALA B O 1
ATOM 4874 N N . TRP B 1 35 ? 11.602 30.094 -6.551 1 95.31 35 TRP B N 1
ATOM 4875 C CA . TRP B 1 35 ? 10.414 29.547 -7.199 1 95.31 35 TRP B CA 1
ATOM 4876 C C . TRP B 1 35 ? 9.258 29.438 -6.211 1 95.31 35 TRP B C 1
ATOM 4878 O O . TRP B 1 35 ? 8.133 29.844 -6.516 1 95.31 35 TRP B O 1
ATOM 4888 N N . PHE B 1 36 ? 9.547 28.938 -5.062 1 95.94 36 PHE B N 1
ATOM 4889 C CA . PHE B 1 36 ? 8.508 28.797 -4.051 1 95.94 36 PHE B CA 1
ATOM 4890 C C . PHE B 1 36 ? 7.945 30.156 -3.652 1 95.94 36 PHE B C 1
ATOM 4892 O O . PHE B 1 36 ? 6.727 30.328 -3.557 1 95.94 36 PHE B O 1
ATOM 4899 N N . MET B 1 37 ? 8.836 31.125 -3.469 1 94.62 37 MET B N 1
ATOM 4900 C CA . MET B 1 37 ? 8.398 32.469 -3.102 1 94.62 37 MET B CA 1
ATOM 4901 C C . MET B 1 37 ? 7.613 33.094 -4.238 1 94.62 37 MET B C 1
ATOM 4903 O O . MET B 1 37 ? 6.734 33.938 -4 1 94.62 37 MET B O 1
ATOM 4907 N N . GLY B 1 38 ? 7.879 32.656 -5.406 1 93.5 38 GLY B N 1
ATOM 4908 C CA . GLY B 1 38 ? 7.195 33.219 -6.57 1 93.5 38 GLY B CA 1
ATOM 4909 C C . GLY B 1 38 ? 5.801 32.656 -6.758 1 93.5 38 GLY B C 1
ATOM 4910 O O . GLY B 1 38 ? 5.008 33.188 -7.539 1 93.5 38 GLY B O 1
ATOM 4911 N N . LEU B 1 39 ? 5.461 31.641 -6 1 93.06 39 LEU B N 1
ATOM 4912 C CA . LEU B 1 39 ? 4.164 31 -6.16 1 93.06 39 LEU B CA 1
ATOM 4913 C C . LEU B 1 39 ? 3.031 31.938 -5.766 1 93.06 39 LEU B C 1
ATOM 4915 O O . LEU B 1 39 ? 1.896 31.766 -6.219 1 93.06 39 LEU B O 1
ATOM 4919 N N . ALA B 1 40 ? 3.307 32.906 -4.918 1 90.69 40 ALA B N 1
ATOM 4920 C CA . ALA B 1 40 ? 2.283 33.844 -4.434 1 90.69 40 ALA B CA 1
ATOM 4921 C C . ALA B 1 40 ? 2.09 35 -5.402 1 90.69 40 ALA B C 1
ATOM 4923 O O . ALA B 1 40 ? 1.226 35.875 -5.191 1 90.69 40 ALA B O 1
ATOM 4924 N N . PHE B 1 41 ? 2.887 34.969 -6.52 1 87.75 41 PHE B N 1
ATOM 4925 C CA . PHE B 1 41 ? 2.758 36 -7.535 1 87.75 41 PHE B CA 1
ATOM 4926 C C . PHE B 1 41 ? 1.615 35.688 -8.492 1 87.75 41 PHE B C 1
ATOM 4928 O O . PHE B 1 41 ? 1.363 34.5 -8.797 1 87.75 41 PHE B O 1
ATOM 4935 N N . GLU B 1 42 ? 0.987 36.688 -9.016 1 79.88 42 GLU B N 1
ATOM 4936 C CA . GLU B 1 42 ? -0.264 36.625 -9.766 1 79.88 42 GLU B CA 1
ATOM 4937 C C . GLU B 1 42 ? -0.117 35.719 -10.984 1 79.88 42 GLU B C 1
ATOM 4939 O O . GLU B 1 42 ? -0.988 34.875 -11.266 1 79.88 42 GLU B O 1
ATOM 4944 N N . PRO B 1 43 ? 1.028 35.656 -11.625 1 78 43 PRO B N 1
ATOM 4945 C CA . PRO B 1 43 ? 1.095 34.812 -12.805 1 78 43 PRO B CA 1
ATOM 4946 C C . PRO B 1 43 ? 1.116 33.312 -12.445 1 78 43 PRO B C 1
ATOM 4948 O O . PRO B 1 43 ? 0.786 32.469 -13.281 1 78 43 PRO B O 1
ATOM 4951 N N . PHE B 1 44 ? 1.463 32.969 -11.242 1 81.62 44 PHE B N 1
ATOM 4952 C CA . PHE B 1 44 ? 1.574 31.578 -10.867 1 81.62 44 PHE B CA 1
ATOM 4953 C C . PHE B 1 44 ? 0.342 31.125 -10.094 1 81.62 44 PHE B C 1
ATOM 4955 O O . PHE B 1 44 ? 0.266 29.969 -9.656 1 81.62 44 PHE B O 1
ATOM 4962 N N . THR B 1 45 ? -0.544 32.031 -9.938 1 84.12 45 THR B N 1
ATOM 4963 C CA . THR B 1 45 ? -1.772 31.672 -9.227 1 84.12 45 THR B CA 1
ATOM 4964 C C . THR B 1 45 ? -2.943 31.562 -10.203 1 84.12 45 THR B C 1
ATOM 4966 O O . THR B 1 45 ? -2.998 32.281 -11.203 1 84.12 45 THR B O 1
ATOM 4969 N N . LEU B 1 46 ? -3.719 30.609 -9.961 1 83.06 46 LEU B N 1
ATOM 4970 C CA . LEU B 1 46 ? -4.934 30.422 -10.742 1 83.06 46 LEU B CA 1
ATOM 4971 C C . LEU B 1 46 ? -6.16 30.891 -9.969 1 83.06 46 LEU B C 1
ATOM 4973 O O . LEU B 1 46 ? -6.234 30.719 -8.75 1 83.06 46 LEU B O 1
ATOM 4977 N N . ARG B 1 47 ? -7.008 31.516 -10.672 1 84.44 47 ARG B N 1
ATOM 4978 C CA . ARG B 1 47 ? -8.266 31.891 -10.031 1 84.44 47 ARG B CA 1
ATOM 4979 C C . ARG B 1 47 ? -9.133 30.672 -9.75 1 84.44 47 ARG B C 1
ATOM 4981 O O . ARG B 1 47 ? -9.188 29.734 -10.555 1 84.44 47 ARG B O 1
ATOM 4988 N N . THR B 1 48 ? -9.734 30.719 -8.633 1 82.06 48 THR B N 1
ATOM 4989 C CA . THR B 1 48 ? -10.57 29.594 -8.242 1 82.06 48 THR B CA 1
ATOM 4990 C C . THR B 1 48 ? -11.852 29.562 -9.078 1 82.06 48 THR B C 1
ATOM 4992 O O . THR B 1 48 ? -12.367 30.594 -9.477 1 82.06 48 THR B O 1
ATOM 4995 N N . TYR B 1 49 ? -12.328 28.391 -9.516 1 78 49 TYR B N 1
ATOM 4996 C CA . TYR B 1 49 ? -13.562 28.188 -10.258 1 78 49 TYR B CA 1
ATOM 4997 C C . TYR B 1 49 ? -14.266 26.922 -9.805 1 78 49 TYR B C 1
ATOM 4999 O O . TYR B 1 49 ? -13.641 26.031 -9.227 1 78 49 TYR B O 1
ATOM 5007 N N . MET B 1 50 ? -15.602 26.938 -9.914 1 76 50 MET B N 1
ATOM 5008 C CA . MET B 1 50 ? -16.375 25.75 -9.578 1 76 50 MET B CA 1
ATOM 5009 C C . MET B 1 50 ? -16.312 24.719 -10.703 1 76 50 MET B C 1
ATOM 5011 O O . MET B 1 50 ? -16.75 25 -11.82 1 76 50 MET B O 1
ATOM 5015 N N . SER B 1 51 ? -15.766 23.578 -10.406 1 72.38 51 SER B N 1
ATOM 5016 C CA . SER B 1 51 ? -15.625 22.562 -11.438 1 72.38 51 SER B CA 1
ATOM 5017 C C . SER B 1 51 ? -16.859 21.672 -11.5 1 72.38 51 SER B C 1
ATOM 5019 O O . SER B 1 51 ? -17.219 21.172 -12.57 1 72.38 51 SER B O 1
ATOM 5021 N N . GLU B 1 52 ? -17.438 21.484 -10.32 1 69.88 52 GLU B N 1
ATOM 5022 C CA . GLU B 1 52 ? -18.625 20.625 -10.273 1 69.88 52 GLU B CA 1
ATOM 5023 C C . GLU B 1 52 ? -19.844 21.344 -10.836 1 69.88 52 GLU B C 1
ATOM 5025 O O . GLU B 1 52 ? -20.281 22.344 -10.289 1 69.88 52 GLU B O 1
ATOM 5030 N N . ASN B 1 53 ? -20.359 20.875 -11.828 1 64.12 53 ASN B N 1
ATOM 5031 C CA . ASN B 1 53 ? -21.469 21.516 -12.531 1 64.12 53 ASN B CA 1
ATOM 5032 C C . ASN B 1 53 ? -22.719 21.578 -11.648 1 64.12 53 ASN B C 1
ATOM 5034 O O . ASN B 1 53 ? -23.469 22.547 -11.711 1 64.12 53 ASN B O 1
ATOM 5038 N N . ALA B 1 54 ? -22.844 20.547 -10.906 1 64.56 54 ALA B N 1
ATOM 5039 C CA . ALA B 1 54 ? -24.047 20.484 -10.078 1 64.56 54 ALA B CA 1
ATOM 5040 C C . ALA B 1 54 ? -24.062 21.609 -9.047 1 64.56 54 ALA B C 1
ATOM 5042 O O . ALA B 1 54 ? -25.141 22.047 -8.609 1 64.56 54 ALA B O 1
ATOM 5043 N N . MET B 1 55 ? -22.984 22.188 -8.742 1 71.12 55 MET B N 1
ATOM 5044 C CA . MET B 1 55 ? -22.875 23.25 -7.734 1 71.12 55 MET B CA 1
ATOM 5045 C C . MET B 1 55 ? -23.031 24.625 -8.375 1 71.12 55 MET B C 1
ATOM 5047 O O . MET B 1 55 ? -23.484 25.562 -7.723 1 71.12 55 MET B O 1
ATOM 5051 N N . GLY B 1 56 ? -22.656 24.734 -9.617 1 62.56 56 GLY B N 1
ATOM 5052 C CA . GLY B 1 56 ? -22.703 26.031 -10.273 1 62.56 56 GLY B CA 1
ATOM 5053 C C . GLY B 1 56 ? -24.062 26.344 -10.875 1 62.56 56 GLY B C 1
ATOM 5054 O O . GLY B 1 56 ? -24.406 27.516 -11.055 1 62.56 56 GLY B O 1
ATOM 5055 N N . SER B 1 57 ? -24.891 25.391 -11.266 1 56.12 57 SER B N 1
ATOM 5056 C CA . SER B 1 57 ? -26.031 25.578 -12.148 1 56.12 57 SER B CA 1
ATOM 5057 C C . SER B 1 57 ? -27.281 25.984 -11.352 1 56.12 57 SER B C 1
ATOM 5059 O O . SER B 1 57 ? -28.172 26.656 -11.875 1 56.12 57 SER B O 1
ATOM 5061 N N . THR B 1 58 ? -27.375 25.578 -10.125 1 59.19 58 THR B N 1
ATOM 5062 C CA . THR B 1 58 ? -28.672 25.781 -9.492 1 59.19 58 THR B CA 1
ATOM 5063 C C . THR B 1 58 ? -28.625 26.953 -8.508 1 59.19 58 THR B C 1
ATOM 5065 O O . THR B 1 58 ? -27.703 27.031 -7.688 1 59.19 58 THR B O 1
ATOM 5068 N N . MET B 1 59 ? -29.422 27.906 -8.828 1 69.62 59 MET B N 1
ATOM 5069 C CA . MET B 1 59 ? -29.578 29.016 -7.887 1 69.62 59 MET B CA 1
ATOM 5070 C C . MET B 1 59 ? -30.406 28.578 -6.68 1 69.62 59 MET B C 1
ATOM 5072 O O . MET B 1 59 ? -31.438 27.906 -6.836 1 69.62 59 MET B O 1
ATOM 5076 N N . VAL B 1 60 ? -29.844 28.656 -5.5 1 77.19 60 VAL B N 1
ATOM 5077 C CA . VAL B 1 60 ? -30.531 28.297 -4.262 1 77.19 60 VAL B CA 1
ATOM 5078 C C . VAL B 1 60 ? -30.875 29.562 -3.48 1 77.19 60 VAL B C 1
ATOM 5080 O O . VAL B 1 60 ? -30.047 30.469 -3.359 1 77.19 60 VAL B O 1
ATOM 5083 N N . GLU B 1 61 ? -32.219 29.703 -3.164 1 81.81 61 GLU B N 1
ATOM 5084 C CA . GLU B 1 61 ? -32.625 30.812 -2.314 1 81.81 61 GLU B CA 1
ATOM 5085 C C . GLU B 1 61 ? -32.656 30.406 -0.842 1 81.81 61 GLU B C 1
ATOM 5087 O O . GLU B 1 61 ? -33.312 29.453 -0.459 1 81.81 61 GLU B O 1
ATOM 5092 N N . GLU B 1 62 ? -31.828 31.094 -0.063 1 85.69 62 GLU B N 1
ATOM 5093 C CA . GLU B 1 62 ? -31.719 30.812 1.367 1 85.69 62 GLU B CA 1
ATOM 5094 C C . GLU B 1 62 ? -32.75 31.641 2.164 1 85.69 62 GLU B C 1
ATOM 5096 O O . GLU B 1 62 ? -32.906 32.812 1.915 1 85.69 62 GLU B O 1
ATOM 5101 N N . ARG B 1 63 ? -33.469 31 3.094 1 90.06 63 ARG B N 1
ATOM 5102 C CA . ARG B 1 63 ? -34.562 31.688 3.799 1 90.06 63 ARG B CA 1
ATOM 5103 C C . ARG B 1 63 ? -34.5 31.422 5.297 1 90.06 63 ARG B C 1
ATOM 5105 O O . ARG B 1 63 ? -35.469 31.594 6.016 1 90.06 63 ARG B O 1
ATOM 5112 N N . PHE B 1 64 ? -33.344 31 5.781 1 92.94 64 PHE B N 1
ATOM 5113 C CA . PHE B 1 64 ? -33.25 30.734 7.211 1 92.94 64 PHE B CA 1
ATOM 5114 C C . PHE B 1 64 ? -33.594 31.984 8.023 1 92.94 64 PHE B C 1
ATOM 5116 O O . PHE B 1 64 ? -32.875 33 7.938 1 92.94 64 PHE B O 1
ATOM 5123 N N . PRO B 1 65 ? -34.625 32 8.82 1 88.25 65 PRO B N 1
ATOM 5124 C CA . PRO B 1 65 ? -35.094 33.219 9.477 1 88.25 65 PRO B CA 1
ATOM 5125 C C . PRO B 1 65 ? -34.75 33.25 10.961 1 88.25 65 PRO B C 1
ATOM 5127 O O . PRO B 1 65 ? -34.844 34.312 11.602 1 88.25 65 PRO B O 1
ATOM 5130 N N . SER B 1 66 ? -34.219 32.281 11.602 1 87.56 66 SER B N 1
ATOM 5131 C CA . SER B 1 66 ? -34.281 32.094 13.047 1 87.56 66 SER B CA 1
ATOM 5132 C C . SER B 1 66 ? -32.906 32.25 13.695 1 87.56 66 SER B C 1
ATOM 5134 O O . SER B 1 66 ? -32.531 31.453 14.562 1 87.56 66 SER B O 1
ATOM 5136 N N . GLY B 1 67 ? -32.25 33.344 13.359 1 91.38 67 GLY B N 1
ATOM 5137 C CA . GLY B 1 67 ? -30.953 33.562 13.945 1 91.38 67 GLY B CA 1
ATOM 5138 C C . GLY B 1 67 ? -31.016 33.938 15.414 1 91.38 67 GLY B C 1
ATOM 5139 O O . GLY B 1 67 ? -30.219 33.469 16.219 1 91.38 67 GLY B O 1
ATOM 5140 N N . GLU B 1 68 ? -31.969 34.688 15.797 1 92.31 68 GLU B N 1
ATOM 5141 C CA . GLU B 1 68 ? -32.125 35.125 17.188 1 92.31 68 GLU B CA 1
ATOM 5142 C C . GLU B 1 68 ? -32.5 33.969 18.094 1 92.31 68 GLU B C 1
ATOM 5144 O O . GLU B 1 68 ? -32.031 33.875 19.219 1 92.31 68 GLU B O 1
ATOM 5149 N N . ARG B 1 69 ? -33.344 33.156 17.609 1 94.5 69 ARG B N 1
ATOM 5150 C CA . ARG B 1 69 ? -33.75 31.984 18.391 1 94.5 69 ARG B CA 1
ATOM 5151 C C . ARG B 1 69 ? -32.562 31.047 18.578 1 94.5 69 ARG B C 1
ATOM 5153 O O . ARG B 1 69 ? -32.438 30.391 19.625 1 94.5 69 ARG B O 1
ATOM 5160 N N . ALA B 1 70 ? -31.75 30.953 17.578 1 95.06 70 ALA B N 1
ATOM 5161 C CA . ALA B 1 70 ? -30.562 30.109 17.656 1 95.06 70 ALA B CA 1
ATOM 5162 C C . ALA B 1 70 ? -29.594 30.609 18.719 1 95.06 70 ALA B C 1
ATOM 5164 O O . ALA B 1 70 ? -29 29.812 19.453 1 95.06 70 ALA B O 1
ATOM 5165 N N . VAL B 1 71 ? -29.453 31.938 18.781 1 95.12 71 VAL B N 1
ATOM 5166 C CA . VAL B 1 71 ? -28.578 32.531 19.797 1 95.12 71 VAL B CA 1
ATOM 5167 C C . VAL B 1 71 ? -29.141 32.25 21.188 1 95.12 71 VAL B C 1
ATOM 5169 O O . VAL B 1 71 ? -28.391 31.953 22.125 1 95.12 71 VAL B O 1
ATOM 5172 N N . ALA B 1 72 ? -30.406 32.344 21.297 1 95.88 72 ALA B N 1
ATOM 5173 C CA . ALA B 1 72 ? -31.062 32.031 22.562 1 95.88 72 ALA B CA 1
ATOM 5174 C C . ALA B 1 72 ? -30.859 30.594 22.969 1 95.88 72 ALA B C 1
ATOM 5176 O O . ALA B 1 72 ? -30.609 30.297 24.141 1 95.88 72 ALA B O 1
ATOM 5177 N N . THR B 1 73 ? -31 29.75 22.047 1 96.25 73 THR B N 1
ATOM 5178 C CA . THR B 1 73 ? -30.781 28.328 22.312 1 96.25 73 THR B CA 1
ATOM 5179 C C . THR B 1 73 ? -29.328 28.094 22.734 1 96.25 73 THR B C 1
ATOM 5181 O O . THR B 1 73 ? -29.062 27.234 23.578 1 96.25 73 THR B O 1
ATOM 5184 N N . GLY B 1 74 ? -28.453 28.828 22.125 1 95.88 74 GLY B N 1
ATOM 5185 C CA . GLY B 1 74 ? -27.047 28.734 22.516 1 95.88 74 GLY B CA 1
ATOM 5186 C C . GLY B 1 74 ? -26.797 29.141 23.953 1 95.88 74 GLY B C 1
ATOM 5187 O O . GLY B 1 74 ? -25.984 28.531 24.656 1 95.88 74 GLY B O 1
ATOM 5188 N N . ARG B 1 75 ? -27.484 30.094 24.375 1 95.62 75 ARG B N 1
ATOM 5189 C CA . ARG B 1 75 ? -27.375 30.547 25.75 1 95.62 75 ARG B CA 1
ATOM 5190 C C . ARG B 1 75 ? -27.969 29.5 26.703 1 95.62 75 ARG B C 1
ATOM 5192 O O . ARG B 1 75 ? -27.438 29.297 27.812 1 95.62 75 ARG B O 1
ATOM 5199 N N . GLU B 1 76 ? -29.031 28.969 26.266 1 96.38 76 GLU B N 1
ATOM 5200 C CA . GLU B 1 76 ? -29.625 27.891 27.062 1 96.38 76 GLU B CA 1
ATOM 5201 C C . GLU B 1 76 ? -28.656 26.719 27.203 1 96.38 76 GLU B C 1
ATOM 5203 O O . GLU B 1 76 ? -28.516 26.141 28.281 1 96.38 76 GLU B O 1
ATOM 5208 N N . PHE B 1 77 ? -28.094 26.391 26.141 1 96.56 77 PHE B N 1
ATOM 5209 C CA . PHE B 1 77 ? -27.094 25.328 26.141 1 96.56 77 PHE B CA 1
ATOM 5210 C C . PHE B 1 77 ? -25.969 25.641 27.109 1 96.56 77 PHE B C 1
ATOM 5212 O O . PHE B 1 77 ? -25.531 24.781 27.875 1 96.56 77 PHE B O 1
ATOM 5219 N N . ALA B 1 78 ? -25.5 26.875 27.047 1 95.94 78 ALA B N 1
ATOM 5220 C CA . ALA B 1 78 ? -24.406 27.312 27.906 1 95.94 78 ALA B CA 1
ATOM 5221 C C . ALA B 1 78 ? -24.781 27.156 29.391 1 95.94 78 ALA B C 1
ATOM 5223 O O . ALA B 1 78 ? -23.953 26.766 30.203 1 95.94 78 ALA B O 1
ATOM 5224 N N . ALA B 1 79 ? -25.969 27.453 29.688 1 96.06 79 ALA B N 1
ATOM 5225 C CA . ALA B 1 79 ? -26.453 27.344 31.062 1 96.06 79 ALA B CA 1
ATOM 5226 C C . ALA B 1 79 ? -26.469 25.891 31.531 1 96.06 79 ALA B C 1
ATOM 5228 O O . ALA B 1 79 ? -26.062 25.594 32.656 1 96.06 79 ALA B O 1
ATOM 5229 N N . HIS B 1 80 ? -26.938 25.047 30.703 1 95.62 80 HIS B N 1
ATOM 5230 C CA . HIS B 1 80 ? -26.984 23.641 31.062 1 95.62 80 HIS B CA 1
ATOM 5231 C C . HIS B 1 80 ? -25.594 23.031 31.125 1 95.62 80 HIS B C 1
ATOM 5233 O O . HIS B 1 80 ? -25.344 22.141 31.938 1 95.62 80 HIS B O 1
ATOM 5239 N N . LYS B 1 81 ? -24.797 23.484 30.234 1 95.19 81 LYS B N 1
ATOM 5240 C CA . LYS B 1 81 ? -23.406 23.047 30.234 1 95.19 81 LYS B CA 1
ATOM 5241 C C . LYS B 1 81 ? -22.703 23.406 31.547 1 95.19 81 LYS B C 1
ATOM 5243 O O . LYS B 1 81 ? -21.984 22.578 32.094 1 95.19 81 LYS B O 1
ATOM 5248 N N . LYS B 1 82 ? -22.891 24.594 31.969 1 94 82 LYS B N 1
ATOM 5249 C CA . LYS B 1 82 ? -22.312 25.047 33.219 1 94 82 LYS B CA 1
ATOM 5250 C C . LYS B 1 82 ? -22.875 24.25 34.406 1 94 82 LYS B C 1
ATOM 5252 O O . LYS B 1 82 ? -22.141 23.938 35.344 1 94 82 LYS B O 1
ATOM 5257 N N . LYS B 1 83 ? -24.094 23.938 34.344 1 93.81 83 LYS B N 1
ATOM 5258 C CA . LYS B 1 83 ? -24.75 23.203 35.406 1 93.81 83 LYS B CA 1
ATOM 5259 C C . LYS B 1 83 ? -24.188 21.797 35.562 1 93.81 83 LYS B C 1
ATOM 5261 O O . LYS B 1 83 ? -23.969 21.328 36.688 1 93.81 83 LYS B O 1
ATOM 5266 N N . VAL B 1 84 ? -23.922 21.156 34.469 1 92.88 84 VAL B N 1
ATOM 5267 C CA . VAL B 1 84 ? -23.453 19.766 34.5 1 92.88 84 VAL B CA 1
ATO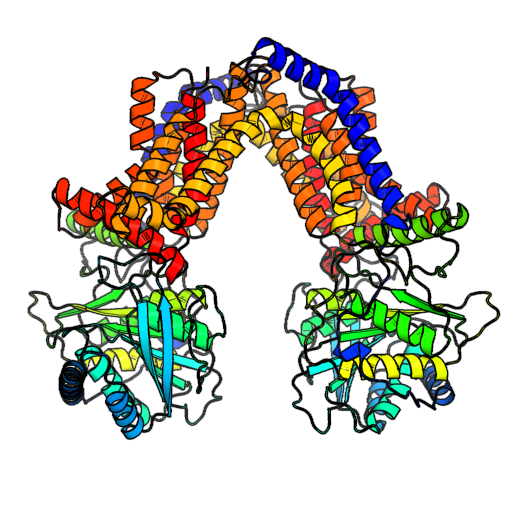M 5268 C C . VAL B 1 84 ? -21.938 19.719 34.438 1 92.88 84 VAL B C 1
ATOM 5270 O O . VAL B 1 84 ? -21.328 18.672 34.594 1 92.88 84 VAL B O 1
ATOM 5273 N N . SER B 1 85 ? -21.25 20.828 34.312 1 89.31 85 SER B N 1
ATOM 5274 C CA . SER B 1 85 ? -19.797 20.922 34.156 1 89.31 85 SER B CA 1
ATOM 5275 C C . SER B 1 85 ? -19.297 20.016 33.062 1 89.31 85 SER B C 1
ATOM 5277 O O . SER B 1 85 ? -18.375 19.219 33.281 1 89.31 85 SER B O 1
ATOM 5279 N N . GLY B 1 86 ? -19.938 20.047 31.969 1 89.94 86 GLY B N 1
ATOM 5280 C CA . GLY B 1 86 ? -19.609 19.219 30.812 1 89.94 86 GLY B CA 1
ATOM 5281 C C .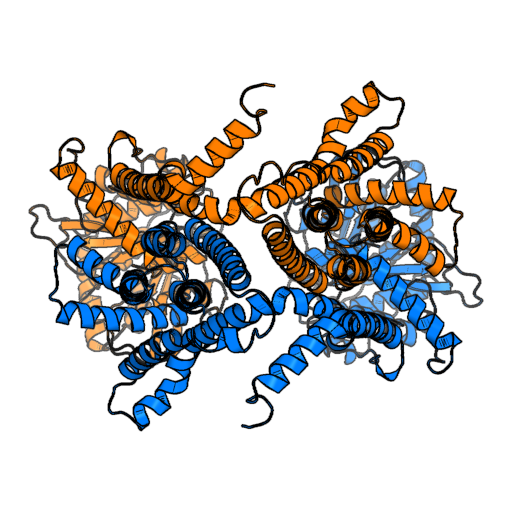 GLY B 1 86 ? -20.703 19.219 29.75 1 89.94 86 GLY B C 1
ATOM 5282 O O . GLY B 1 86 ? -21.516 20.156 29.703 1 89.94 86 GLY B O 1
ATOM 5283 N N . MET B 1 87 ? -20.625 18.266 28.906 1 93.75 87 MET B N 1
ATOM 5284 C CA . MET B 1 87 ? -21.625 18.156 27.844 1 93.75 87 MET B CA 1
ATOM 5285 C C . MET B 1 87 ? -23 17.797 28.422 1 93.75 87 MET B C 1
ATOM 5287 O O . MET B 1 87 ? -23.141 16.781 29.109 1 93.75 87 MET B O 1
ATOM 5291 N N . PRO B 1 88 ? -23.969 18.625 28.25 1 96.44 88 PRO B N 1
ATOM 5292 C CA . PRO B 1 88 ? -25.312 18.312 28.734 1 96.44 88 PRO B CA 1
ATOM 5293 C C . PRO B 1 88 ? -26.062 17.328 27.844 1 96.44 88 PRO B C 1
ATOM 5295 O O . PRO B 1 88 ? -26.984 17.703 27.125 1 96.44 88 PRO B O 1
ATOM 5298 N N . VAL B 1 89 ? -25.766 16.109 28.031 1 97.44 89 VAL B N 1
ATOM 5299 C CA . VAL B 1 89 ? -26.219 15.031 27.156 1 97.44 89 VAL B CA 1
ATOM 5300 C C . VAL B 1 89 ? -27.734 14.922 27.203 1 97.44 89 VAL B C 1
ATOM 5302 O O . VAL B 1 89 ? -28.406 14.891 26.156 1 97.44 89 VAL B O 1
ATOM 5305 N N . GLU B 1 90 ? -28.328 14.898 28.359 1 96.75 90 GLU B N 1
ATOM 5306 C CA . GLU B 1 90 ? -29.781 14.727 28.516 1 96.75 90 GLU B CA 1
ATOM 5307 C C . GLU B 1 90 ? -30.547 15.883 27.875 1 96.75 90 GLU B C 1
ATOM 5309 O O . GLU B 1 90 ? -31.531 15.672 27.172 1 96.75 90 GLU B O 1
ATOM 5314 N N . TRP B 1 91 ? -30.062 17.031 28.141 1 97.56 91 TRP B N 1
ATOM 5315 C CA . TRP B 1 91 ? -30.703 18.219 27.562 1 97.56 91 TRP B CA 1
ATOM 5316 C C . TRP B 1 91 ? -30.641 18.188 26.031 1 97.56 91 TRP B C 1
ATOM 5318 O O . TRP B 1 91 ? -31.609 18.5 25.359 1 97.56 91 TRP B O 1
ATOM 5328 N N . LEU B 1 92 ? -29.484 17.906 25.516 1 98 92 LEU B N 1
ATOM 5329 C CA . LEU B 1 92 ? -29.266 17.859 24.062 1 98 92 LEU B CA 1
ATOM 5330 C C . LEU B 1 92 ? -30.188 16.812 23.422 1 98 92 LEU B C 1
ATOM 5332 O O . LEU B 1 92 ? -30.781 17.062 22.375 1 98 92 LEU B O 1
ATOM 5336 N N . VAL B 1 93 ? -30.25 15.617 24.016 1 97.81 93 VAL B N 1
ATOM 5337 C CA . VAL B 1 93 ? -31.078 14.539 23.5 1 97.81 93 VAL B CA 1
ATOM 5338 C C . VAL B 1 93 ? -32.531 14.992 23.453 1 97.81 93 VAL B C 1
ATOM 5340 O O . VAL B 1 93 ? -33.219 14.844 22.422 1 97.81 93 VAL B O 1
ATOM 5343 N N . LYS B 1 94 ? -32.969 15.602 24.5 1 97.38 94 LYS B N 1
ATOM 5344 C CA . LYS B 1 94 ? -34.344 16.062 24.578 1 97.38 94 LYS B CA 1
ATOM 5345 C C . LYS B 1 94 ? -34.625 17.172 23.562 1 97.38 94 LYS B C 1
ATOM 5347 O O . LYS B 1 94 ? -35.656 17.172 22.906 1 97.38 94 LYS B O 1
ATOM 5352 N N . THR B 1 95 ? -33.719 18.078 23.5 1 97.56 95 THR B N 1
ATOM 5353 C CA . THR B 1 95 ? -33.875 19.203 22.609 1 97.56 95 THR B CA 1
ATOM 5354 C C . THR B 1 95 ? -33.906 18.734 21.156 1 97.56 95 THR B C 1
ATOM 5356 O O . THR B 1 95 ? -34.688 19.234 20.344 1 97.56 95 THR B O 1
ATOM 5359 N N . MET B 1 96 ? -33.031 17.859 20.734 1 97.38 96 MET B N 1
ATOM 5360 C CA . MET B 1 96 ? -32.969 17.344 19.375 1 97.38 96 MET B CA 1
ATOM 5361 C C . MET B 1 96 ? -34.188 16.5 19.062 1 97.38 96 MET B C 1
ATOM 5363 O O . MET B 1 96 ? -34.75 16.562 17.953 1 97.38 96 MET B O 1
ATOM 5367 N N . GLN B 1 97 ? -34.625 15.727 20.031 1 96.88 97 GLN B N 1
ATOM 5368 C CA . GLN B 1 97 ? -35.812 14.922 19.844 1 96.88 97 GLN B CA 1
ATOM 5369 C C . GLN B 1 97 ? -37.031 15.812 19.625 1 96.88 97 GLN B C 1
ATOM 5371 O O . GLN B 1 97 ? -37.906 15.508 18.797 1 96.88 97 GLN B O 1
ATOM 5376 N N . ALA B 1 98 ? -37.094 16.797 20.391 1 95.12 98 ALA B N 1
ATOM 5377 C CA . ALA B 1 98 ? -38.188 17.75 20.281 1 95.12 98 ALA B CA 1
ATOM 5378 C C . ALA B 1 98 ? -38.25 18.375 18.891 1 95.12 98 ALA B C 1
ATOM 5380 O O . ALA B 1 98 ? -39.281 18.812 18.438 1 95.12 98 ALA B O 1
ATOM 5381 N N . ARG B 1 99 ? -37.156 18.359 18.25 1 91.81 99 ARG B N 1
ATOM 5382 C CA . ARG B 1 99 ? -37.062 18.938 16.922 1 91.81 99 ARG B CA 1
ATOM 5383 C C . ARG B 1 99 ? -37.25 17.875 15.844 1 91.81 99 ARG B C 1
ATOM 5385 O O . ARG B 1 99 ? -37.031 18.141 14.664 1 91.81 99 ARG B O 1
ATOM 5392 N N . GLY B 1 100 ? -37.594 16.625 16.234 1 92 100 GLY B N 1
ATOM 5393 C CA . GLY B 1 100 ? -38 15.578 15.312 1 92 100 GLY B CA 1
ATOM 5394 C C . GLY B 1 100 ? -36.844 14.789 14.758 1 92 100 GLY B C 1
ATOM 5395 O O . GLY B 1 100 ? -36.969 14.117 13.734 1 92 100 GLY B O 1
ATOM 5396 N N . LEU B 1 101 ? -35.719 14.875 15.359 1 95.88 101 LEU B N 1
ATOM 5397 C CA . LEU B 1 101 ? -34.562 14.125 14.891 1 95.88 101 LEU B CA 1
ATOM 5398 C C . LEU B 1 101 ? -34.531 12.742 15.523 1 95.88 101 LEU B C 1
ATOM 5400 O O . LEU B 1 101 ? -35.094 12.531 16.594 1 95.88 101 LEU B O 1
ATOM 5404 N N . GLU B 1 102 ? -33.906 11.766 14.766 1 96.06 102 GLU B N 1
ATOM 5405 C CA . GLU B 1 102 ? -33.531 10.5 15.375 1 96.06 102 GLU B CA 1
ATOM 5406 C C . GLU B 1 102 ? -32.219 10.656 16.172 1 96.06 102 GLU B C 1
ATOM 5408 O O . GLU B 1 102 ? -31.141 10.773 15.578 1 96.06 102 GLU B O 1
ATOM 5413 N N . VAL B 1 103 ? -32.375 10.602 17.5 1 97.19 103 VAL B N 1
ATOM 5414 C CA . VAL B 1 103 ? -31.25 11.016 18.312 1 97.19 103 VAL B CA 1
ATOM 5415 C C . VAL B 1 103 ? -30.594 9.789 18.938 1 97.19 103 VAL B C 1
ATOM 5417 O O . VAL B 1 103 ? -31.281 8.867 19.391 1 97.19 103 VAL B O 1
ATOM 5420 N N . TYR B 1 104 ? -29.219 9.828 18.938 1 96.62 104 TYR B N 1
ATOM 5421 C CA . TYR B 1 104 ? -28.406 8.75 19.516 1 96.62 104 TYR B CA 1
ATOM 5422 C C . TYR B 1 104 ? -27.234 9.312 20.312 1 96.62 104 TYR B C 1
ATOM 5424 O O . TYR B 1 104 ? -26.875 10.477 20.141 1 96.62 104 TYR B O 1
ATOM 5432 N N . THR B 1 105 ? -26.75 8.539 21.188 1 96.88 105 THR B N 1
ATOM 5433 C CA . THR B 1 105 ? -25.578 8.883 21.984 1 96.88 105 THR B CA 1
ATOM 5434 C C . THR B 1 105 ? -24.484 7.832 21.812 1 96.88 105 THR B C 1
ATOM 5436 O O . THR B 1 105 ? -24.766 6.68 21.484 1 96.88 105 THR B O 1
ATOM 5439 N N . GLN B 1 106 ? -23.266 8.227 21.859 1 96.19 106 GLN B N 1
ATOM 5440 C CA . GLN B 1 106 ? -22.109 7.344 21.797 1 96.19 106 GLN B CA 1
ATOM 5441 C C . GLN B 1 106 ? -21.141 7.629 22.938 1 96.19 106 GLN B C 1
ATOM 5443 O O . GLN B 1 106 ? -20.578 8.719 23.016 1 96.19 106 GLN B O 1
ATOM 5448 N N . ARG B 1 107 ? -20.984 6.66 23.891 1 96.25 107 ARG B N 1
ATOM 5449 C CA . ARG B 1 107 ? -19.984 6.773 24.953 1 96.25 107 ARG B CA 1
ATOM 5450 C C . ARG B 1 107 ? -18.609 6.34 24.453 1 96.25 107 ARG B C 1
ATOM 5452 O O . ARG B 1 107 ? -18.5 5.418 23.641 1 96.25 107 ARG B O 1
ATOM 5459 N N . PHE B 1 108 ? -17.531 7.109 24.844 1 95.06 108 PHE B N 1
ATOM 5460 C CA . PHE B 1 108 ? -16.172 6.711 24.5 1 95.06 108 PHE B CA 1
ATOM 5461 C C . PHE B 1 108 ? -15.211 7.02 25.625 1 95.06 108 PHE B C 1
ATOM 5463 O O . PHE B 1 108 ? -15.516 7.816 26.516 1 95.06 108 PHE B O 1
ATOM 5470 N N . SER B 1 109 ? -14.18 6.34 25.656 1 94.56 109 SER B N 1
ATOM 5471 C CA . SER B 1 109 ? -13.125 6.566 26.641 1 94.56 109 SER B CA 1
ATOM 5472 C C . SER B 1 109 ? -11.75 6.277 26.047 1 94.56 109 SER B C 1
ATOM 5474 O O . SER B 1 109 ? -11.609 5.383 25.203 1 94.56 109 SER B O 1
ATOM 5476 N N . ARG B 1 110 ? -10.82 7.125 26.422 1 92 110 ARG B N 1
ATOM 5477 C CA . ARG B 1 110 ? -9.445 6.953 25.953 1 92 110 ARG B CA 1
ATOM 5478 C C . ARG B 1 110 ? -8.445 7.398 27.016 1 92 110 ARG B C 1
ATOM 5480 O O . ARG B 1 110 ? -8.57 8.484 27.578 1 92 110 ARG B O 1
ATOM 5487 N N . THR B 1 111 ? -7.551 6.516 27.297 1 91.38 111 THR B N 1
ATOM 5488 C CA . THR B 1 111 ? -6.43 6.887 28.156 1 91.38 111 THR B CA 1
ATOM 5489 C C . THR B 1 111 ? -5.219 7.285 27.312 1 91.38 111 THR B C 1
ATOM 5491 O O . THR B 1 111 ? -4.773 6.527 26.453 1 91.38 111 THR B O 1
ATOM 5494 N N . LEU B 1 112 ? -4.734 8.484 27.547 1 91.69 112 LEU B N 1
ATOM 5495 C CA . LEU B 1 112 ? -3.592 8.984 26.797 1 91.69 112 LEU B CA 1
ATOM 5496 C C . LEU B 1 112 ? -2.303 8.305 27.234 1 91.69 112 LEU B C 1
ATOM 5498 O O . LEU B 1 112 ? -2.211 7.828 28.375 1 91.69 112 LEU B O 1
ATOM 5502 N N . PRO B 1 113 ? -1.292 8.172 26.375 1 89.5 113 PRO B N 1
ATOM 5503 C CA . PRO B 1 113 ? -0.022 7.551 26.75 1 89.5 113 PRO B CA 1
ATOM 5504 C C . PRO B 1 113 ? 0.716 8.336 27.828 1 89.5 113 PRO B C 1
ATOM 5506 O O . PRO B 1 113 ? 1.504 7.754 28.594 1 89.5 113 PRO B O 1
ATOM 5509 N N . PHE B 1 114 ? 0.517 9.641 27.953 1 91.88 114 PHE B N 1
ATOM 5510 C CA . PHE B 1 114 ? 0.982 10.555 28.984 1 91.88 114 PHE B CA 1
ATOM 5511 C C . PHE B 1 114 ? 0.093 11.789 29.078 1 91.88 114 PHE B C 1
ATOM 5513 O O . PHE B 1 114 ? -0.665 12.07 28.141 1 91.88 114 PHE B O 1
ATOM 5520 N N . PRO B 1 115 ? 0.09 12.461 30.141 1 91.75 115 PRO B N 1
ATOM 5521 C CA . PRO B 1 115 ? -0.843 13.578 30.312 1 91.75 115 PRO B CA 1
ATOM 5522 C C . PRO B 1 115 ? -0.607 14.711 29.312 1 91.75 115 PRO B C 1
ATOM 5524 O O . PRO B 1 115 ? 0.541 15.023 28.984 1 91.75 115 PRO B O 1
ATOM 5527 N N . ASP B 1 116 ? -1.731 15.172 28.812 1 91.38 116 ASP B N 1
ATOM 5528 C CA . ASP B 1 116 ? -1.713 16.391 28 1 91.38 116 ASP B CA 1
ATOM 5529 C C . ASP B 1 116 ? -1.75 17.641 28.891 1 91.38 116 ASP B C 1
ATOM 5531 O O . ASP B 1 116 ? -2.809 18.016 29.391 1 91.38 116 ASP B O 1
ATOM 5535 N N . GLU B 1 117 ? -0.678 18.312 29.016 1 88.06 117 GLU B N 1
ATOM 5536 C CA . GLU B 1 117 ? -0.572 19.453 29.906 1 88.06 117 GLU B CA 1
ATOM 5537 C C . GLU B 1 117 ? -1.261 20.688 29.328 1 88.06 117 GLU B C 1
ATOM 5539 O O . GLU B 1 117 ? -1.723 21.562 30.062 1 88.06 117 GLU B O 1
ATOM 5544 N N . ASN B 1 118 ? -1.271 20.719 28 1 84.56 118 ASN B N 1
ATOM 5545 C CA . ASN B 1 118 ? -1.922 21.859 27.359 1 84.56 118 ASN B CA 1
ATOM 5546 C C . ASN B 1 118 ? -3.424 21.875 27.625 1 84.56 118 ASN B C 1
ATOM 5548 O O . ASN B 1 118 ? -4.004 22.938 27.875 1 84.56 118 ASN B O 1
ATOM 5552 N N . LYS B 1 119 ? -4.074 20.703 27.656 1 86.44 119 LYS B N 1
ATOM 5553 C CA . LYS B 1 119 ? -5.516 20.609 27.859 1 86.44 119 LYS B CA 1
ATOM 5554 C C . LYS B 1 119 ? -5.84 19.984 29.219 1 86.44 119 LYS B C 1
ATOM 5556 O O . LYS B 1 119 ? -7.004 19.734 29.531 1 86.44 119 LYS B O 1
ATOM 5561 N N . GLU B 1 120 ? -4.824 19.625 30 1 86.38 120 GLU B N 1
ATOM 5562 C CA . GLU B 1 120 ? -4.945 19.078 31.344 1 86.38 120 GLU B CA 1
ATOM 5563 C C . GLU B 1 120 ? -5.828 17.844 31.359 1 86.38 120 GLU B C 1
ATOM 5565 O O . GLU B 1 120 ? -6.797 17.766 32.125 1 86.38 120 GLU B O 1
ATOM 5570 N N . ARG B 1 121 ? -5.387 16.859 30.547 1 90.12 121 ARG B N 1
ATOM 5571 C CA . ARG B 1 121 ? -6.168 15.633 30.469 1 90.12 121 ARG B CA 1
ATOM 5572 C C . ARG B 1 121 ? -5.258 14.414 30.391 1 90.12 121 ARG B C 1
ATOM 5574 O O . ARG B 1 121 ? -4.172 14.484 29.812 1 90.12 121 ARG B O 1
ATOM 5581 N N . TYR B 1 122 ? -5.668 13.328 31.031 1 89.75 122 TYR B N 1
ATOM 5582 C CA . TYR B 1 122 ? -4.984 12.039 30.969 1 89.75 122 TYR B CA 1
ATOM 5583 C C . TYR B 1 122 ? -5.949 10.93 30.578 1 89.75 122 TYR B C 1
ATOM 5585 O O . TYR B 1 122 ? -5.738 10.219 29.594 1 89.75 122 TYR B O 1
ATOM 5593 N N . MET B 1 123 ? -7.008 10.805 31.312 1 91.38 123 MET B N 1
ATOM 5594 C CA . MET B 1 123 ? -8.109 9.922 30.953 1 91.38 123 MET B CA 1
ATOM 5595 C C . MET B 1 123 ? -9.328 10.727 30.5 1 91.38 123 MET B C 1
ATOM 5597 O O . MET B 1 123 ? -9.812 11.594 31.219 1 91.38 123 MET B O 1
ATOM 5601 N N . VAL B 1 124 ? -9.711 10.477 29.281 1 92.19 124 VAL B N 1
ATOM 5602 C CA . VAL B 1 124 ? -10.828 11.227 28.719 1 92.19 124 VAL B CA 1
ATOM 5603 C C . VAL B 1 124 ? -12.047 10.312 28.594 1 92.19 124 VAL B C 1
ATOM 5605 O O . VAL B 1 124 ? -11.945 9.219 28.016 1 92.19 124 VAL B O 1
ATOM 5608 N N . LYS B 1 125 ? -13.109 10.633 29.234 1 94.06 125 LYS B N 1
ATOM 5609 C CA . LYS B 1 125 ? -14.414 9.992 29.078 1 94.06 125 LYS B CA 1
ATOM 5610 C C . LYS B 1 125 ? -15.461 10.984 28.578 1 94.06 125 LYS B C 1
ATOM 5612 O O . LYS B 1 125 ? -15.609 12.07 29.141 1 94.06 125 LYS B O 1
ATOM 5617 N N . GLY B 1 126 ? -16.047 10.703 27.453 1 95 126 GLY B N 1
ATOM 5618 C CA . GLY B 1 126 ? -17.016 11.625 26.891 1 95 126 GLY B CA 1
ATOM 5619 C C . GLY B 1 126 ? -18.172 10.938 26.188 1 95 126 GLY B C 1
ATOM 5620 O O . GLY B 1 126 ? -18.234 9.703 26.156 1 95 126 GLY B O 1
ATOM 5621 N N . THR B 1 127 ? -19.188 11.711 25.812 1 97 127 THR B N 1
ATOM 5622 C CA . THR B 1 127 ? -20.359 11.227 25.109 1 97 127 THR B CA 1
ATOM 5623 C C . THR B 1 127 ? -20.688 12.133 23.922 1 97 127 THR B C 1
ATOM 5625 O O . THR B 1 127 ? -20.844 13.352 24.078 1 97 127 THR B O 1
ATOM 5628 N N . ASN B 1 128 ? -20.688 11.578 22.797 1 97.56 128 ASN B N 1
ATOM 5629 C CA . ASN B 1 128 ? -21.172 12.289 21.609 1 97.56 128 ASN B CA 1
ATOM 5630 C C . ASN B 1 128 ? -22.688 12.18 21.469 1 97.56 128 ASN B C 1
ATOM 5632 O O . ASN B 1 128 ? -23.266 11.156 21.797 1 97.56 128 ASN B O 1
ATOM 5636 N N . VAL B 1 129 ? -23.297 13.258 21.062 1 98.25 129 VAL B N 1
ATOM 5637 C CA . VAL B 1 129 ? -24.734 13.266 20.766 1 98.25 129 VAL B CA 1
ATOM 5638 C C . VAL B 1 129 ? -24.969 13.656 19.312 1 98.25 129 VAL B C 1
ATOM 5640 O O . VAL B 1 129 ? -24.406 14.648 18.828 1 98.25 129 VAL B O 1
ATOM 5643 N N . TYR B 1 130 ? -25.688 12.836 18.609 1 97.81 130 TYR B N 1
ATOM 5644 C CA . TYR B 1 130 ? -25.953 13.172 17.203 1 97.81 130 TYR B CA 1
ATOM 5645 C C . TYR B 1 130 ? -27.391 12.828 16.828 1 97.81 130 TYR B C 1
ATOM 5647 O O . TYR B 1 130 ? -27.984 11.906 17.391 1 97.81 130 TYR B O 1
ATOM 5655 N N . GLY B 1 131 ? -27.984 13.672 16 1 97.69 131 GLY B N 1
ATOM 5656 C CA . GLY B 1 131 ? -29.312 13.492 15.453 1 97.69 131 GLY B CA 1
ATOM 5657 C C . GLY B 1 131 ? -29.328 13.336 13.938 1 97.69 131 GLY B C 1
ATOM 5658 O O . GLY B 1 131 ? -28.562 14.016 13.242 1 97.69 131 GLY B O 1
ATOM 5659 N N . ILE B 1 132 ? -30.172 12.453 13.469 1 96.19 132 ILE B N 1
ATOM 5660 C CA . ILE B 1 132 ? -30.25 12.203 12.031 1 96.19 132 ILE B CA 1
ATOM 5661 C C . ILE B 1 132 ? -31.594 12.688 11.492 1 96.19 132 ILE B C 1
ATOM 5663 O O . ILE B 1 132 ? -32.656 12.305 11.992 1 96.19 132 ILE B O 1
ATOM 5667 N N . LEU B 1 133 ? -31.5 13.594 10.578 1 95.69 133 LEU B N 1
ATOM 5668 C CA . LEU B 1 133 ? -32.656 13.969 9.781 1 95.69 133 LEU B CA 1
ATOM 5669 C C . LEU B 1 133 ? -32.75 13.109 8.523 1 95.69 133 LEU B C 1
ATOM 5671 O O . LEU B 1 133 ? -31.953 13.242 7.609 1 95.69 133 LEU B O 1
ATOM 5675 N N . ARG B 1 134 ? -33.75 12.281 8.477 1 91.75 134 ARG B N 1
ATOM 5676 C CA . ARG B 1 134 ? -33.938 11.367 7.348 1 91.75 134 ARG B CA 1
ATOM 5677 C C . ARG B 1 134 ? -34.531 12.094 6.148 1 91.75 134 ARG B C 1
ATOM 5679 O O . ARG B 1 134 ? -35.5 12.859 6.301 1 91.75 134 ARG B O 1
ATOM 5686 N N . ALA B 1 135 ? -33.906 11.812 5.023 1 86.88 135 ALA B N 1
ATOM 5687 C CA . ALA B 1 135 ? -34.469 12.406 3.799 1 86.88 135 ALA B CA 1
ATOM 5688 C C . ALA B 1 135 ? -35.844 11.812 3.471 1 86.88 135 ALA B C 1
ATOM 5690 O O . ALA B 1 135 ? -36.031 10.602 3.535 1 86.88 135 ALA B O 1
ATOM 5691 N N . PRO B 1 136 ? -36.781 12.562 3.15 1 79.25 136 PRO B N 1
ATOM 5692 C CA . PRO B 1 136 ? -38.156 12.07 2.922 1 79.25 136 PRO B CA 1
ATOM 5693 C C . PRO B 1 136 ? -38.281 11.289 1.617 1 79.25 136 PRO B C 1
ATOM 5695 O O . PRO B 1 136 ? -39.062 10.344 1.538 1 79.25 136 PRO B O 1
ATOM 5698 N N . ARG B 1 137 ? -37.625 11.656 0.491 1 68.5 137 ARG B N 1
ATOM 5699 C CA . ARG B 1 137 ? -37.938 11.086 -0.815 1 68.5 137 ARG B CA 1
ATOM 5700 C C . ARG B 1 137 ? -36.719 10.391 -1.413 1 68.5 137 ARG B C 1
ATOM 5702 O O . ARG B 1 137 ? -36.625 10.219 -2.631 1 68.5 137 ARG B O 1
ATOM 5709 N N . ALA B 1 138 ? -35.719 10.164 -0.739 1 65.25 138 ALA B N 1
ATOM 5710 C CA . ALA B 1 138 ? -34.531 9.641 -1.404 1 65.25 138 ALA B CA 1
ATOM 5711 C C . ALA B 1 138 ? -34 8.391 -0.707 1 65.25 138 ALA B C 1
ATOM 5713 O O . ALA B 1 138 ? -34.344 8.141 0.458 1 65.25 138 ALA B O 1
ATOM 5714 N N . PRO B 1 139 ? -33.375 7.66 -1.59 1 67.94 139 PRO B N 1
ATOM 5715 C CA . PRO B 1 139 ? -32.75 6.477 -0.995 1 67.94 139 PRO B CA 1
ATOM 5716 C C . PRO B 1 139 ? -31.734 6.832 0.098 1 67.94 139 PRO B C 1
ATOM 5718 O O . PRO B 1 139 ? -31.031 7.836 -0.01 1 67.94 139 PRO B O 1
ATOM 5721 N N . ARG B 1 140 ? -31.875 6.543 1.276 1 73.31 140 ARG B N 1
ATOM 5722 C CA . ARG B 1 140 ? -31.109 6.781 2.494 1 73.31 140 ARG B CA 1
ATOM 5723 C C . ARG B 1 140 ? -29.688 6.215 2.375 1 73.31 140 ARG B C 1
ATOM 5725 O O . ARG B 1 140 ? -29.172 5.621 3.322 1 73.31 140 ARG B O 1
ATOM 5732 N N . THR B 1 141 ? -29.016 6.555 1.146 1 75.81 141 THR B N 1
ATOM 5733 C CA . THR B 1 141 ? -27.719 5.941 0.903 1 75.81 141 THR B CA 1
ATOM 5734 C C . THR B 1 141 ? -26.594 6.945 1.13 1 75.81 141 THR B C 1
ATOM 5736 O O . THR B 1 141 ? -25.438 6.562 1.301 1 75.81 141 THR B O 1
ATOM 5739 N N . GLU B 1 142 ? -27.016 8.203 1.104 1 86.81 142 GLU B N 1
ATOM 5740 C CA . GLU B 1 142 ? -26 9.242 1.283 1 86.81 142 GLU B CA 1
ATOM 5741 C C . GLU B 1 142 ? -26.359 10.172 2.439 1 86.81 142 GLU B C 1
ATOM 5743 O O . GLU B 1 142 ? -27.531 10.305 2.795 1 86.81 142 GLU B O 1
ATOM 5748 N N . ALA B 1 143 ? -25.312 10.805 2.996 1 93.06 143 ALA B N 1
ATOM 5749 C CA . ALA B 1 143 ? -25.547 11.672 4.141 1 93.06 143 ALA B CA 1
ATOM 5750 C C . ALA B 1 143 ? -24.594 12.859 4.145 1 93.06 143 ALA B C 1
ATOM 5752 O O . ALA B 1 143 ? -23.562 12.836 3.461 1 93.06 143 ALA B O 1
ATOM 5753 N N . LEU B 1 144 ? -24.984 13.883 4.836 1 96.5 144 LEU B N 1
ATOM 5754 C CA . LEU B 1 144 ? -24.172 15.055 5.148 1 96.5 144 LEU B CA 1
ATOM 5755 C C . LEU B 1 144 ? -24.062 15.258 6.66 1 96.5 144 LEU B C 1
ATOM 5757 O O . LEU B 1 144 ? -24.938 14.828 7.41 1 96.5 144 LEU B O 1
ATOM 5761 N N . VAL B 1 145 ? -22.922 15.898 7.062 1 98.25 145 VAL B N 1
ATOM 5762 C CA . VAL B 1 145 ? -22.734 16.047 8.5 1 98.25 145 VAL B CA 1
ATOM 5763 C C . VAL B 1 145 ? -22.484 17.516 8.836 1 98.25 145 VAL B C 1
ATOM 5765 O O . VAL B 1 145 ? -21.703 18.188 8.164 1 98.25 145 VAL B O 1
ATOM 5768 N N . LEU B 1 146 ? -23.188 18.047 9.75 1 98.56 146 LEU B N 1
ATOM 5769 C CA . LEU B 1 146 ? -22.906 19.328 10.406 1 98.56 146 LEU B CA 1
ATOM 5770 C C . LEU B 1 146 ? -22.531 19.109 11.875 1 98.56 146 LEU B C 1
ATOM 5772 O O . LEU B 1 146 ? -23.344 18.578 12.648 1 98.56 146 LEU B O 1
ATOM 5776 N N . SER B 1 147 ? -21.328 19.484 12.227 1 98.44 147 SER B N 1
ATOM 5777 C CA . SER B 1 147 ? -20.875 19.203 13.586 1 98.44 147 SER B CA 1
ATOM 5778 C C . SER B 1 147 ? -20.469 20.5 14.297 1 98.44 147 SER B C 1
ATOM 5780 O O . SER B 1 147 ? -20.141 21.5 13.656 1 98.44 147 SER B O 1
ATOM 5782 N N . ALA B 1 148 ? -20.609 20.5 15.578 1 98 148 ALA B N 1
ATOM 5783 C CA . ALA B 1 148 ? -20.156 21.562 16.484 1 98 148 ALA B CA 1
ATOM 5784 C C . ALA B 1 148 ? -19.594 20.969 17.766 1 98 148 ALA B C 1
ATOM 5786 O O . ALA B 1 148 ? -20.344 20.375 18.562 1 98 148 ALA B O 1
ATOM 5787 N N . PRO B 1 149 ? -18.344 21.141 17.984 1 96.31 149 PRO B N 1
ATOM 5788 C CA . PRO B 1 149 ? -17.75 20.578 19.203 1 96.31 149 PRO B CA 1
ATOM 5789 C C . PRO B 1 149 ? -18.172 21.297 20.469 1 96.31 149 PRO B C 1
ATOM 5791 O O . PRO B 1 149 ? -18.328 22.516 20.469 1 96.31 149 PRO B O 1
ATOM 5794 N N . CYS B 1 150 ? -18.359 20.5 21.469 1 94.81 150 CYS B N 1
ATOM 5795 C CA . CYS B 1 150 ? -18.594 21.047 22.797 1 94.81 150 CYS B CA 1
ATOM 5796 C C . CYS B 1 150 ? -17.266 21.297 23.531 1 94.81 150 CYS B C 1
ATOM 5798 O O . CYS B 1 150 ? -16.641 20.359 24 1 94.81 150 CYS B O 1
ATOM 5800 N N . THR B 1 151 ? -16.797 22.5 23.5 1 87.69 151 THR B N 1
ATOM 5801 C CA . THR B 1 151 ? -15.531 22.859 24.125 1 87.69 151 THR B CA 1
ATOM 5802 C C . THR B 1 151 ? -15.75 23.344 25.547 1 87.69 151 THR B C 1
ATOM 5804 O O . THR B 1 151 ? -16.797 23.922 25.859 1 87.69 151 THR B O 1
ATOM 5807 N N . PRO B 1 152 ? -14.797 23.078 26.375 1 84 152 PRO B N 1
ATOM 5808 C CA . PRO B 1 152 ? -14.945 23.547 27.75 1 84 152 PRO B CA 1
ATOM 5809 C C . PRO B 1 152 ? -15.031 25.078 27.844 1 84 152 PRO B C 1
ATOM 5811 O O . PRO B 1 152 ? -14.469 25.781 27 1 84 152 PRO B O 1
ATOM 5814 N N . GLY B 1 153 ? -15.75 25.578 28.875 1 82.88 153 GLY B N 1
ATOM 5815 C CA . GLY B 1 153 ? -15.906 27.016 29.062 1 82.88 153 GLY B CA 1
ATOM 5816 C C . GLY B 1 153 ? -17.031 27.609 28.25 1 82.88 153 GLY B C 1
ATOM 5817 O O . GLY B 1 153 ? -18.078 26.984 28.078 1 82.88 153 GLY B O 1
ATOM 5818 N N . ASP B 1 154 ? -16.859 28.844 27.859 1 84.19 154 ASP B N 1
ATOM 5819 C CA . ASP B 1 154 ? -17.922 29.562 27.156 1 84.19 154 ASP B CA 1
ATOM 5820 C C . ASP B 1 154 ? -17.672 29.594 25.641 1 84.19 154 ASP B C 1
ATOM 5822 O O . ASP B 1 154 ? -18.281 30.375 24.922 1 84.19 154 ASP B O 1
ATOM 5826 N N . ASN B 1 155 ? -16.875 28.672 25.344 1 88.81 155 ASN B N 1
ATOM 5827 C CA . ASN B 1 155 ? -16.531 28.688 23.922 1 88.81 155 ASN B CA 1
ATOM 5828 C C . ASN B 1 155 ? -17.469 27.812 23.109 1 88.81 155 ASN B C 1
ATOM 5830 O O . ASN B 1 155 ? -17.984 26.812 23.609 1 88.81 155 ASN B O 1
ATOM 5834 N N . ASN B 1 156 ? -17.844 28.188 21.938 1 93.38 156 ASN B N 1
ATOM 5835 C CA . ASN B 1 156 ? -18.5 27.469 20.859 1 93.38 156 ASN B CA 1
ATOM 5836 C C . ASN B 1 156 ? -19.953 27.156 21.188 1 93.38 156 ASN B C 1
ATOM 5838 O O . ASN B 1 156 ? -20.578 26.297 20.547 1 93.38 156 ASN B O 1
ATOM 5842 N N . ASN B 1 157 ? -20.531 27.797 22.188 1 95.75 157 ASN B N 1
ATOM 5843 C CA . ASN B 1 157 ? -21.953 27.609 22.516 1 95.75 157 ASN B CA 1
ATOM 5844 C C . ASN B 1 157 ? -22.844 28.125 21.391 1 95.75 157 ASN B C 1
ATOM 5846 O O . ASN B 1 157 ? -23.891 27.531 21.109 1 95.75 157 ASN B O 1
ATOM 5850 N N . GLN B 1 158 ? -22.453 29.188 20.781 1 95.31 158 GLN B N 1
ATOM 5851 C CA . GLN B 1 158 ? -23.219 29.781 19.688 1 95.31 158 GLN B CA 1
ATOM 5852 C C . GLN B 1 158 ? -23.328 28.828 18.5 1 95.31 158 GLN B C 1
ATOM 5854 O O . GLN B 1 158 ? -24.344 28.797 17.812 1 95.31 158 GLN B O 1
ATOM 5859 N N . ALA B 1 159 ? -22.25 28.141 18.297 1 97.25 159 ALA B N 1
ATOM 5860 C CA . ALA B 1 159 ? -22.234 27.172 17.188 1 97.25 159 ALA B CA 1
ATOM 5861 C C . ALA B 1 159 ? -23.266 26.062 17.422 1 97.25 159 ALA B C 1
ATOM 5863 O O . ALA B 1 159 ? -23.969 25.656 16.484 1 97.25 159 ALA B O 1
ATOM 5864 N N . VAL B 1 160 ? -23.344 25.578 18.656 1 97.56 160 VAL B N 1
ATOM 5865 C CA . VAL B 1 160 ? -24.312 24.531 18.984 1 97.56 160 VAL B CA 1
ATOM 5866 C C . VAL B 1 160 ? -25.734 25.078 18.844 1 97.56 160 VAL B C 1
ATOM 5868 O O . VAL B 1 160 ? -26.609 24.391 18.312 1 97.56 160 VAL B O 1
ATOM 5871 N N . GLY B 1 161 ? -25.922 26.281 19.328 1 97.38 161 GLY B N 1
ATOM 5872 C CA . GLY B 1 161 ? -27.219 26.906 19.141 1 97.38 161 GLY B CA 1
ATOM 5873 C C . GLY B 1 161 ? -27.641 27.016 17.688 1 97.38 161 GLY B C 1
ATOM 5874 O O . GLY B 1 161 ? -28.781 26.719 17.344 1 97.38 161 GLY B O 1
ATOM 5875 N N . LEU B 1 162 ? -26.75 27.469 16.859 1 97.38 162 LEU B N 1
ATOM 5876 C CA . LEU B 1 162 ? -27.031 27.609 15.438 1 97.38 162 LEU B CA 1
ATOM 5877 C C . LEU B 1 162 ? -27.297 26.25 14.797 1 97.38 162 LEU B C 1
ATOM 5879 O O . LEU B 1 162 ? -28.188 26.125 13.945 1 97.38 162 LEU B O 1
ATOM 5883 N N . LEU B 1 163 ? -26.484 25.25 15.172 1 97.94 163 LEU B N 1
ATOM 5884 C CA . LEU B 1 163 ? -26.688 23.891 14.672 1 97.94 163 LEU B CA 1
ATOM 5885 C C . LEU B 1 163 ? -28.094 23.406 14.969 1 97.94 163 LEU B C 1
ATOM 5887 O O . LEU B 1 163 ? -28.781 22.891 14.078 1 97.94 163 LEU B O 1
ATOM 5891 N N . LEU B 1 164 ? -28.578 23.625 16.172 1 97.81 164 LEU B N 1
ATOM 5892 C CA . LEU B 1 164 ? -29.906 23.188 16.578 1 97.81 164 LEU B CA 1
ATOM 5893 C C . LEU B 1 164 ? -30.984 24 15.859 1 97.81 164 LEU B C 1
ATOM 5895 O O . LEU B 1 164 ? -32.031 23.469 15.508 1 97.81 164 LEU B O 1
ATOM 5899 N N . GLY B 1 165 ? -30.688 25.266 15.711 1 96.94 165 GLY B N 1
ATOM 5900 C CA . GLY B 1 165 ? -31.609 26.078 14.938 1 96.94 165 GLY B CA 1
ATOM 5901 C C . GLY B 1 165 ? -31.75 25.625 13.5 1 96.94 165 GLY B C 1
ATOM 5902 O O . GLY B 1 165 ? -32.875 25.594 12.969 1 96.94 165 GLY B O 1
ATOM 5903 N N . LEU B 1 166 ? -30.688 25.359 12.875 1 97.19 166 LEU B N 1
ATOM 5904 C CA . LEU B 1 166 ? -30.703 24.859 11.5 1 97.19 166 LEU B CA 1
ATOM 5905 C C . LEU B 1 166 ? -31.406 23.516 11.414 1 97.19 166 LEU B C 1
ATOM 5907 O O . LEU B 1 166 ? -32.156 23.25 10.453 1 97.19 166 LEU B O 1
ATOM 5911 N N . ALA B 1 167 ? -31.141 22.656 12.406 1 96.94 167 ALA B N 1
ATOM 5912 C CA . ALA B 1 167 ? -31.797 21.359 12.422 1 96.94 167 ALA B CA 1
ATOM 5913 C C . ALA B 1 167 ? -33.312 21.5 12.406 1 96.94 167 ALA B C 1
ATOM 5915 O O . ALA B 1 167 ? -34 20.812 11.648 1 96.94 167 ALA B O 1
ATOM 5916 N N . GLN B 1 168 ? -33.812 22.375 13.203 1 95.56 168 GLN B N 1
ATOM 5917 C CA . GLN B 1 168 ? -35.25 22.625 13.258 1 95.56 168 GLN B CA 1
ATOM 5918 C C . GLN B 1 168 ? -35.75 23.156 11.914 1 95.56 168 GLN B C 1
ATOM 5920 O O . GLN B 1 168 ? -36.812 22.719 11.43 1 95.56 168 GLN B O 1
ATOM 5925 N N . TYR B 1 169 ? -35.031 24.016 11.367 1 95.38 169 TYR B N 1
ATOM 5926 C CA . TYR B 1 169 ? -35.438 24.609 10.094 1 95.38 169 TYR B CA 1
ATOM 5927 C C . TYR B 1 169 ? -35.375 23.562 8.977 1 95.38 169 TYR B C 1
ATOM 5929 O O . TYR B 1 169 ? -36.312 23.5 8.148 1 95.38 169 TYR B O 1
ATOM 5937 N N . PHE B 1 170 ? -34.281 22.812 8.883 1 95.31 170 PHE B N 1
ATOM 5938 C CA . PHE B 1 170 ? -34.094 21.812 7.832 1 95.31 170 PHE B CA 1
ATOM 5939 C C . PHE B 1 170 ? -35.219 20.766 7.875 1 95.31 170 PHE B C 1
ATOM 5941 O O . PHE B 1 170 ? -35.625 20.25 6.832 1 95.31 170 PHE B O 1
ATOM 5948 N N . ARG B 1 171 ? -35.656 20.438 9.047 1 93.38 171 ARG B N 1
ATOM 5949 C CA . ARG B 1 171 ? -36.719 19.422 9.219 1 93.38 171 ARG B CA 1
ATOM 5950 C C . ARG B 1 171 ? -37.969 19.812 8.469 1 93.38 171 ARG B C 1
ATOM 5952 O O . ARG B 1 171 ? -38.688 18.953 7.945 1 93.38 171 ARG B O 1
ATOM 5959 N N . ASN B 1 172 ? -38.188 21.047 8.352 1 90.38 172 ASN B N 1
ATOM 5960 C CA . ASN B 1 172 ? -39.438 21.547 7.758 1 90.38 172 ASN B CA 1
ATOM 5961 C C . ASN B 1 172 ? -39.281 21.781 6.258 1 90.38 172 ASN B C 1
ATOM 5963 O O . ASN B 1 172 ? -40.188 22.25 5.602 1 90.38 172 ASN B O 1
ATOM 5967 N N . GLN B 1 173 ? -38.156 21.5 5.789 1 89.75 173 GLN B N 1
ATOM 5968 C CA . GLN B 1 173 ? -37.938 21.672 4.359 1 89.75 173 GLN B CA 1
ATOM 5969 C C . GLN B 1 173 ? -38.094 20.344 3.609 1 89.75 173 GLN B C 1
ATOM 5971 O O . GLN B 1 173 ? -37.781 19.281 4.145 1 89.75 173 GLN B O 1
ATOM 5976 N N . ILE B 1 174 ? -38.5 20.312 2.291 1 85.38 174 ILE B N 1
ATOM 5977 C CA . ILE B 1 174 ? -38.844 19.094 1.566 1 85.38 174 ILE B CA 1
ATOM 5978 C C . ILE B 1 174 ? -37.781 18.781 0.521 1 85.38 174 ILE B C 1
ATOM 5980 O O . ILE B 1 174 ? -37.812 17.719 -0.112 1 85.38 174 ILE B O 1
ATOM 5984 N N . TYR B 1 175 ? -36.75 19.578 0.422 1 83.69 175 TYR B N 1
ATOM 5985 C CA . TYR B 1 175 ? -35.875 19.422 -0.726 1 83.69 175 TYR B CA 1
ATOM 5986 C C . TYR B 1 175 ? -34.656 18.578 -0.364 1 83.69 175 TYR B C 1
ATOM 5988 O O . TYR B 1 175 ? -33.75 18.422 -1.176 1 83.69 175 TYR B O 1
ATOM 5996 N N . TRP B 1 176 ? -34.688 17.984 0.732 1 90.44 176 TRP B N 1
ATOM 5997 C CA . TRP B 1 176 ? -33.5 17.203 1.113 1 90.44 176 TRP B CA 1
ATOM 5998 C C . TRP B 1 176 ? -33.531 15.82 0.46 1 90.44 176 TRP B C 1
ATOM 6000 O O . TRP B 1 176 ? -34.531 15.086 0.6 1 90.44 176 TRP B O 1
ATOM 6010 N N . ALA B 1 177 ? -32.438 15.492 -0.218 1 88.25 177 ALA B N 1
ATOM 6011 C CA . ALA B 1 177 ? -32.312 14.203 -0.884 1 88.25 177 ALA B CA 1
ATOM 6012 C C . ALA B 1 177 ? -31.344 13.297 -0.121 1 88.25 177 ALA B C 1
ATOM 6014 O O . ALA B 1 177 ? -31.297 12.094 -0.37 1 88.25 177 ALA B O 1
ATOM 6015 N N . LYS B 1 178 ? -30.672 13.836 0.81 1 91.5 178 LYS B N 1
ATOM 6016 C CA . LYS B 1 178 ? -29.703 13.117 1.619 1 91.5 178 LYS B CA 1
ATOM 6017 C C . LYS B 1 178 ? -30 13.266 3.107 1 91.5 178 LYS B C 1
ATOM 6019 O O . LYS B 1 178 ? -30.562 14.273 3.533 1 91.5 178 LYS B O 1
ATOM 6024 N N . ASP B 1 179 ? -29.578 12.25 3.854 1 93.81 179 ASP B N 1
ATOM 6025 C CA . ASP B 1 179 ? -29.672 12.391 5.301 1 93.81 179 ASP B CA 1
ATOM 6026 C C . ASP B 1 179 ? -28.734 13.461 5.824 1 93.81 179 ASP B C 1
ATOM 6028 O O . ASP B 1 179 ? -27.641 13.672 5.266 1 93.81 179 ASP B O 1
ATOM 6032 N N . ILE B 1 180 ? -29.172 14.125 6.801 1 96.31 180 ILE B N 1
ATOM 6033 C CA . ILE B 1 180 ? -28.297 15.117 7.426 1 96.31 180 ILE B CA 1
ATOM 6034 C C . ILE B 1 180 ? -28.078 14.75 8.891 1 96.31 180 ILE B C 1
ATOM 6036 O O . ILE B 1 180 ? -29.031 14.547 9.641 1 96.31 180 ILE B O 1
ATOM 6040 N N . ILE B 1 181 ? -26.844 14.641 9.227 1 97.75 181 ILE B N 1
ATOM 6041 C CA . ILE B 1 181 ? -26.484 14.281 10.594 1 97.75 181 ILE B CA 1
ATOM 6042 C C . ILE B 1 181 ? -25.984 15.523 11.336 1 97.75 181 ILE B C 1
ATOM 6044 O O . ILE B 1 181 ? -25.078 16.219 10.875 1 97.75 181 ILE B O 1
ATOM 6048 N N . PHE B 1 182 ? -26.641 15.828 12.414 1 98.5 182 PHE B N 1
ATOM 6049 C CA . PHE B 1 182 ? -26.219 16.906 13.312 1 98.5 182 PHE B CA 1
ATOM 6050 C C . PHE B 1 182 ? -25.469 16.328 14.516 1 98.5 182 PHE B C 1
ATOM 6052 O O . PHE B 1 182 ? -26.062 15.648 15.352 1 98.5 182 PHE B O 1
ATOM 6059 N N . LEU B 1 183 ? -24.156 16.641 14.57 1 98.44 183 LEU B N 1
ATOM 6060 C CA . LEU B 1 183 ? -23.297 15.992 15.555 1 98.44 183 LEU B CA 1
ATOM 6061 C C . LEU B 1 183 ? -22.719 17.016 16.531 1 98.44 183 LEU B C 1
ATOM 6063 O O . LEU B 1 183 ? -22.141 18.031 16.109 1 98.44 183 LEU B O 1
ATOM 6067 N N . VAL B 1 184 ? -22.938 16.844 17.797 1 98.25 184 VAL B N 1
ATOM 6068 C CA . VAL B 1 184 ? -22.25 17.562 18.859 1 98.25 184 VAL B CA 1
ATOM 6069 C C . VAL B 1 184 ? -21.281 16.641 19.578 1 98.25 184 VAL B C 1
ATOM 6071 O O . VAL B 1 184 ? -21.703 15.703 20.266 1 98.25 184 VAL B O 1
ATOM 6074 N N . ASN B 1 185 ? -20 16.844 19.328 1 97.25 185 ASN B N 1
ATOM 6075 C CA . ASN B 1 185 ? -19.016 15.945 19.891 1 97.25 185 ASN B CA 1
ATOM 6076 C C . ASN B 1 185 ? -18.359 16.547 21.141 1 97.25 185 ASN B C 1
ATOM 6078 O O . ASN B 1 185 ? -18.172 17.75 21.234 1 97.25 185 ASN B O 1
ATOM 6082 N N . ASP B 1 186 ? -18.031 15.656 22.016 1 95 186 ASP B N 1
ATOM 6083 C CA . ASP B 1 186 ? -17.359 15.984 23.266 1 95 186 ASP B CA 1
ATOM 6084 C C . ASP B 1 186 ? -15.852 15.859 23.125 1 95 186 ASP B C 1
ATOM 6086 O O . ASP B 1 186 ? -15.359 15.062 22.312 1 95 186 ASP B O 1
ATOM 6090 N N . HIS B 1 187 ? -15.102 16.734 23.812 1 91.69 187 HIS B N 1
ATOM 6091 C CA . HIS B 1 187 ? -13.641 16.703 23.891 1 91.69 187 HIS B CA 1
ATOM 6092 C C . HIS B 1 187 ? -13.008 16.875 22.516 1 91.69 187 HIS B C 1
ATOM 6094 O O . HIS B 1 187 ? -12.07 16.172 22.156 1 91.69 187 HIS B O 1
ATOM 6100 N N . ASP B 1 188 ? -13.602 17.672 21.719 1 90.31 188 ASP B N 1
ATOM 6101 C CA . ASP B 1 188 ? -13.078 18.172 20.453 1 90.31 188 ASP B CA 1
ATOM 6102 C C . ASP B 1 188 ? -12.641 17.031 19.547 1 90.31 188 ASP B C 1
ATOM 6104 O O . ASP B 1 188 ? -13.438 16.156 19.203 1 90.31 188 ASP B O 1
ATOM 6108 N N . LEU B 1 189 ? -11.383 16.875 19.219 1 94.19 189 LEU B N 1
ATOM 6109 C CA . LEU B 1 189 ? -10.883 15.945 18.219 1 94.19 189 LEU B CA 1
ATOM 6110 C C . LEU B 1 189 ? -11.062 14.5 18.703 1 94.19 189 LEU B C 1
ATOM 6112 O O . LEU B 1 189 ? -11.352 13.609 17.891 1 94.19 189 LEU B O 1
ATOM 6116 N N . ILE B 1 190 ? -10.938 14.25 19.984 1 94.06 190 ILE B N 1
ATOM 6117 C CA . ILE B 1 190 ? -11.031 12.891 20.516 1 94.06 190 ILE B CA 1
ATOM 6118 C C . ILE B 1 190 ? -12.438 12.344 20.297 1 94.06 190 ILE B C 1
ATOM 6120 O O . ILE B 1 190 ? -12.617 11.203 19.875 1 94.06 190 ILE B O 1
ATOM 6124 N N . GLY B 1 191 ? -13.414 13.172 20.625 1 96 191 GLY B N 1
ATOM 6125 C CA . GLY B 1 191 ? -14.797 12.766 20.391 1 96 191 GLY B CA 1
ATOM 6126 C C . GLY B 1 191 ? -15.109 12.523 18.938 1 96 191 GLY B C 1
ATOM 6127 O O . GLY B 1 191 ? -15.828 11.578 18.594 1 96 191 GLY B O 1
ATOM 6128 N N . MET B 1 192 ? -14.602 13.414 18.125 1 96.44 192 MET B N 1
ATOM 6129 C CA . MET B 1 192 ? -14.828 13.258 16.703 1 96.44 192 MET B CA 1
ATOM 6130 C C . MET B 1 192 ? -14.195 11.961 16.188 1 96.44 192 MET B C 1
ATOM 6132 O O . MET B 1 192 ? -14.797 11.25 15.383 1 96.44 192 MET B O 1
ATOM 6136 N N . GLN B 1 193 ? -13 11.688 16.672 1 94.88 193 GLN B N 1
ATOM 6137 C CA . GLN B 1 193 ? -12.312 10.453 16.281 1 94.88 193 GLN B CA 1
ATOM 6138 C C . GLN B 1 193 ? -13.133 9.227 16.688 1 94.88 193 GLN B C 1
ATOM 6140 O O . GLN B 1 193 ? -13.266 8.281 15.906 1 94.88 193 GLN B O 1
ATOM 6145 N N . ALA B 1 194 ? -13.656 9.258 17.875 1 95.06 194 ALA B N 1
ATOM 6146 C CA . ALA B 1 194 ? -14.477 8.141 18.344 1 95.06 194 ALA B CA 1
ATOM 6147 C C . ALA B 1 194 ? -15.703 7.945 17.469 1 95.06 194 ALA B C 1
ATOM 6149 O O . ALA B 1 194 ? -16.047 6.812 17.109 1 95.06 194 ALA B O 1
ATOM 6150 N N . TRP B 1 195 ? -16.297 9.039 17.109 1 96.56 195 TRP B N 1
ATOM 6151 C CA . TRP B 1 195 ? -17.516 8.969 16.312 1 96.56 195 TRP B CA 1
ATOM 6152 C C . TRP B 1 195 ? -17.219 8.438 14.914 1 96.56 195 TRP B C 1
ATOM 6154 O O . TRP B 1 195 ? -17.953 7.586 14.398 1 96.56 195 TRP B O 1
ATOM 6164 N N . LEU B 1 196 ? -16.188 8.883 14.336 1 95.06 196 LEU B N 1
ATOM 6165 C CA . LEU B 1 196 ? -15.828 8.469 12.984 1 95.06 196 LEU B CA 1
ATOM 6166 C C . LEU B 1 196 ? -15.406 7.004 12.961 1 95.06 196 LEU B C 1
ATOM 6168 O O . LEU B 1 196 ? -15.742 6.27 12.031 1 95.06 196 LEU B O 1
ATOM 6172 N N . GLU B 1 197 ? -14.602 6.598 13.992 1 90.38 197 GLU B N 1
ATOM 6173 C CA . GLU B 1 197 ? -14.227 5.188 14.078 1 90.38 197 GLU B CA 1
ATOM 6174 C C . GLU B 1 197 ? -15.461 4.301 14.242 1 90.38 197 GLU B C 1
ATOM 6176 O O . GLU B 1 197 ? -15.555 3.24 13.617 1 90.38 197 GLU B O 1
ATOM 6181 N N . GLY B 1 198 ? -16.406 4.785 15.008 1 89.25 198 GLY B N 1
ATOM 6182 C CA . GLY B 1 198 ? -17.656 4.043 15.18 1 89.25 198 GLY B CA 1
ATOM 6183 C C . GLY B 1 198 ? -18.484 3.994 13.922 1 89.25 198 GLY B C 1
ATOM 6184 O O . GLY B 1 198 ? -19.078 2.961 13.602 1 89.25 198 GLY B O 1
ATOM 6185 N N . TYR B 1 199 ? -18.516 5.102 13.273 1 90.94 199 TYR B N 1
ATOM 6186 C CA . TYR B 1 199 ? -19.328 5.199 12.062 1 90.94 199 TYR B CA 1
ATOM 6187 C C . TYR B 1 199 ? -18.797 4.273 10.977 1 90.94 199 TYR B C 1
ATOM 6189 O O . TYR B 1 199 ? -19.578 3.682 10.219 1 90.94 199 TYR B O 1
ATOM 6197 N N . HIS B 1 200 ? -17.5 4.098 10.836 1 83.69 200 HIS B N 1
ATOM 6198 C CA . HIS B 1 200 ? -16.891 3.301 9.773 1 83.69 200 HIS B CA 1
ATOM 6199 C C . HIS B 1 200 ? -16.422 1.948 10.305 1 83.69 200 HIS B C 1
ATOM 6201 O O . HIS B 1 200 ? -15.836 1.156 9.555 1 83.69 200 HIS B O 1
ATOM 6207 N N . HIS B 1 201 ? -16.594 1.719 11.516 1 77.69 201 HIS B N 1
ATOM 6208 C CA . HIS B 1 201 ? -16.234 0.466 12.18 1 77.69 201 HIS B CA 1
ATOM 6209 C C . HIS B 1 201 ? -14.75 0.154 12.008 1 77.69 201 HIS B C 1
ATOM 6211 O O . HIS B 1 201 ? -14.391 -0.952 11.594 1 77.69 201 HIS B O 1
ATOM 6217 N N . THR B 1 202 ? -14.023 1.122 12.273 1 72.94 202 THR B N 1
ATOM 6218 C CA . THR B 1 202 ? -12.57 0.991 12.266 1 72.94 202 THR B CA 1
ATOM 6219 C C . THR B 1 202 ? -11.984 1.361 13.625 1 72.94 202 THR B C 1
ATOM 6221 O O . THR B 1 202 ? -12.656 1.997 14.438 1 72.94 202 THR B O 1
ATOM 6224 N N . ASN B 1 203 ? -10.938 0.734 14 1 77 203 ASN B N 1
ATOM 6225 C CA . ASN B 1 203 ? -10.234 1.104 15.219 1 77 203 ASN B CA 1
ATOM 6226 C C . ASN B 1 203 ? -8.734 1.26 14.977 1 77 203 ASN B C 1
ATOM 6228 O O . ASN B 1 203 ? -7.965 0.326 15.203 1 77 203 ASN B O 1
ATOM 6232 N N . THR B 1 204 ? -8.336 2.363 14.594 1 68.56 204 THR B N 1
ATOM 6233 C CA . THR B 1 204 ? -6.945 2.643 14.258 1 68.56 204 THR B CA 1
ATOM 6234 C C . THR B 1 204 ? -6.195 3.176 15.477 1 68.56 204 THR B C 1
ATOM 6236 O O . THR B 1 204 ? -4.969 3.061 15.555 1 68.56 204 THR B O 1
ATOM 6239 N N . THR B 1 205 ? -6.809 3.766 16.453 1 77 205 THR B N 1
ATOM 6240 C CA . THR B 1 205 ? -6.141 4.461 17.562 1 77 205 THR B CA 1
ATOM 6241 C C . THR B 1 205 ? -6.242 3.654 18.844 1 77 205 THR B C 1
ATOM 6243 O O . THR B 1 205 ? -5.559 3.955 19.828 1 77 205 THR B O 1
ATOM 6246 N N . GLY B 1 206 ? -7.031 2.676 18.906 1 77.88 206 GLY B N 1
ATOM 6247 C CA . GLY B 1 206 ? -7.195 1.866 20.094 1 77.88 206 GLY B CA 1
ATOM 6248 C C . GLY B 1 206 ? -8.172 2.461 21.094 1 77.88 206 GLY B C 1
ATOM 6249 O O . GLY B 1 206 ? -8.227 2.043 22.25 1 77.88 206 GLY B O 1
ATOM 6250 N N . MET B 1 207 ? -8.992 3.41 20.75 1 87.25 207 MET B N 1
ATOM 6251 C CA . MET B 1 207 ? -10 4.055 21.578 1 87.25 207 MET B CA 1
ATOM 6252 C C . MET B 1 207 ? -11.164 3.107 21.844 1 87.25 207 MET B C 1
ATOM 6254 O O . MET B 1 207 ? -11.516 2.291 21 1 87.25 207 MET B O 1
ATOM 6258 N N . ASP B 1 208 ? -11.695 3.234 23.078 1 89.06 208 ASP B N 1
ATOM 6259 C CA . ASP B 1 208 ? -12.891 2.471 23.422 1 89.06 208 ASP B CA 1
ATOM 6260 C C . ASP B 1 208 ? -14.156 3.287 23.156 1 89.06 208 ASP B C 1
ATOM 6262 O O . ASP B 1 208 ? -14.289 4.406 23.656 1 89.06 208 ASP B O 1
ATOM 6266 N N . TRP B 1 209 ? -14.969 2.898 22.312 1 89.44 209 TRP B N 1
ATOM 6267 C CA . TRP B 1 209 ? -16.234 3.582 22.016 1 89.44 209 TRP B CA 1
ATOM 6268 C C . TRP B 1 209 ? -17.375 2.584 21.906 1 89.44 209 TRP B C 1
ATOM 6270 O O . TRP B 1 209 ? -17.156 1.404 21.625 1 89.44 209 TRP B O 1
ATOM 6280 N N . SER B 1 210 ? -18.547 3.055 22.219 1 89.88 210 SER B N 1
ATOM 6281 C CA . SER B 1 210 ? -19.75 2.236 22.078 1 89.88 210 SER B CA 1
ATOM 6282 C C . SER B 1 210 ? -20.234 2.229 20.625 1 89.88 210 SER B C 1
ATOM 6284 O O . SER B 1 210 ? -20.141 3.234 19.922 1 89.88 210 SER B O 1
ATOM 6286 N N . PRO B 1 211 ? -20.719 1.119 20.203 1 85.31 211 PRO B N 1
ATOM 6287 C CA . PRO B 1 211 ? -21.234 1.071 18.844 1 85.31 211 PRO B CA 1
ATOM 6288 C C . PRO B 1 211 ? -22.391 2.053 18.609 1 85.31 211 PRO B C 1
ATOM 6290 O O . PRO B 1 211 ? -23.172 2.314 19.516 1 85.31 211 PRO B O 1
ATOM 6293 N N . LEU B 1 212 ? -22.391 2.551 17.391 1 86.06 212 LEU B N 1
ATOM 6294 C CA . LEU B 1 212 ? -23.438 3.514 17.047 1 86.06 212 LEU B CA 1
ATOM 6295 C C . LEU B 1 212 ? -24.781 2.82 16.875 1 86.06 212 LEU B C 1
ATOM 6297 O O . LEU B 1 212 ? -24.875 1.797 16.188 1 86.06 212 LEU B O 1
ATOM 6301 N N . GLN B 1 213 ? -25.75 3.346 17.516 1 85.25 213 GLN B N 1
ATOM 6302 C CA . GLN B 1 213 ? -27.094 2.762 17.453 1 85.25 213 GLN B CA 1
ATOM 6303 C C . GLN B 1 213 ? -27.797 3.168 16.172 1 85.25 213 GLN B C 1
ATOM 6305 O O . GLN B 1 213 ? -28.688 2.453 15.688 1 85.25 213 GLN B O 1
ATOM 6310 N N . GLY B 1 214 ? -27.438 4.332 15.641 1 86.56 214 GLY B N 1
ATOM 6311 C CA . GLY B 1 214 ? -27.984 4.816 14.391 1 86.56 214 GLY B CA 1
ATOM 6312 C C . GLY B 1 214 ? -26.938 5.289 13.414 1 86.56 214 GLY B C 1
ATOM 6313 O O . GLY B 1 214 ? -25.922 5.887 13.812 1 86.56 214 GLY B O 1
ATOM 6314 N N . ARG B 1 215 ? -27.188 4.918 12.102 1 84.44 215 ARG B N 1
ATOM 6315 C CA . ARG B 1 215 ? -26.266 5.336 11.055 1 84.44 215 ARG B CA 1
ATOM 6316 C C . ARG B 1 215 ? -27 5.879 9.844 1 84.44 215 ARG B C 1
ATOM 6318 O O . ARG B 1 215 ? -28.125 5.461 9.562 1 84.44 215 ARG B O 1
ATOM 6325 N N . GLY B 1 216 ? -26.438 6.883 9.297 1 85.12 216 GLY B N 1
ATOM 6326 C CA . GLY B 1 216 ? -26.922 7.355 8.016 1 85.12 216 GLY B CA 1
ATOM 6327 C C . GLY B 1 216 ? -26.203 6.727 6.836 1 85.12 216 GLY B C 1
ATOM 6328 O O . GLY B 1 216 ? -25.516 5.723 6.988 1 85.12 216 GLY B O 1
ATOM 6329 N N . GLY B 1 217 ? -26.438 7.215 5.723 1 82.19 217 GLY B N 1
ATOM 6330 C CA . GLY B 1 217 ? -25.766 6.742 4.523 1 82.19 217 GLY B CA 1
ATOM 6331 C C . GLY B 1 217 ? -24.297 7.109 4.477 1 82.19 217 GLY B C 1
ATOM 6332 O O . GLY B 1 217 ? -23.719 7.527 5.484 1 82.19 217 GLY B O 1
ATOM 6333 N N . SER B 1 218 ? -23.641 6.895 3.348 1 84.06 218 SER B N 1
ATOM 6334 C CA . SER B 1 218 ? -22.25 7.293 3.15 1 84.06 218 SER B CA 1
ATOM 6335 C C . SER B 1 218 ? -22.094 8.805 3.207 1 84.06 218 SER B C 1
ATOM 6337 O O . SER B 1 218 ? -22.812 9.539 2.516 1 84.06 218 SER B O 1
ATOM 6339 N N . ILE B 1 219 ? -21.25 9.203 4.051 1 92.12 219 ILE B N 1
ATOM 6340 C CA . ILE B 1 219 ? -21.078 10.641 4.254 1 92.12 219 ILE B CA 1
ATOM 6341 C C . ILE B 1 219 ? -20.328 11.234 3.061 1 92.12 219 ILE B C 1
ATOM 6343 O O . ILE B 1 219 ? -19.219 10.82 2.74 1 92.12 219 ILE B O 1
ATOM 6347 N N . GLN B 1 220 ? -20.922 12.172 2.453 1 91.62 220 GLN B N 1
ATOM 6348 C CA . GLN B 1 220 ? -20.328 12.797 1.271 1 91.62 220 GLN B CA 1
ATOM 6349 C C . GLN B 1 220 ? -19.531 14.039 1.643 1 91.62 220 GLN B C 1
ATOM 6351 O O . GLN B 1 220 ? -18.484 14.305 1.057 1 91.62 220 GLN B O 1
ATOM 6356 N N . ALA B 1 221 ? -20.047 14.766 2.51 1 95.88 221 ALA B N 1
ATOM 6357 C CA . ALA B 1 221 ? -19.406 16 2.936 1 95.88 221 ALA B CA 1
ATOM 6358 C C . ALA B 1 221 ? -19.766 16.328 4.387 1 95.88 221 ALA B C 1
ATOM 6360 O O . ALA B 1 221 ? -20.781 15.867 4.906 1 95.88 221 ALA B O 1
ATOM 6361 N N . ALA B 1 222 ? -18.891 17.062 5.008 1 97.88 222 ALA B N 1
ATOM 6362 C CA . ALA B 1 222 ? -19.094 17.469 6.398 1 97.88 222 ALA B CA 1
ATOM 6363 C C . ALA B 1 222 ? -18.562 18.875 6.652 1 97.88 222 ALA B C 1
ATOM 6365 O O . ALA B 1 222 ? -17.531 19.266 6.098 1 97.88 222 ALA B O 1
ATOM 6366 N N . LEU B 1 223 ? -19.281 19.625 7.41 1 98.31 223 LEU B N 1
ATOM 6367 C CA . LEU B 1 223 ? -18.828 20.938 7.879 1 98.31 223 LEU B CA 1
ATOM 6368 C C . LEU B 1 223 ? -18.828 21 9.398 1 98.31 223 LEU B C 1
ATOM 6370 O O . LEU B 1 223 ? -19.766 20.5 10.047 1 98.31 223 LEU B O 1
ATOM 6374 N N . SER B 1 224 ? -17.734 21.484 9.922 1 98.12 224 SER B N 1
ATOM 6375 C CA . SER B 1 224 ? -17.656 21.766 11.352 1 98.12 224 SER B CA 1
ATOM 6376 C C . SER B 1 224 ? -17.766 23.25 11.641 1 98.12 224 SER B C 1
ATOM 6378 O O . SER B 1 224 ? -17.172 24.062 10.93 1 98.12 224 SER B O 1
ATOM 6380 N N . LEU B 1 225 ? -18.594 23.625 12.633 1 97.75 225 LEU B N 1
ATOM 6381 C CA . LEU B 1 225 ? -18.859 25.016 12.938 1 97.75 225 LEU B CA 1
ATOM 6382 C C . LEU B 1 225 ? -18.219 25.406 14.273 1 97.75 225 LEU B C 1
ATOM 6384 O O . LEU B 1 225 ? -18.328 24.672 15.258 1 97.75 225 LEU B O 1
ATOM 6388 N N . GLU B 1 226 ? -17.469 26.547 14.281 1 96.81 226 GLU B N 1
ATOM 6389 C CA . GLU B 1 226 ? -16.906 27.125 15.492 1 96.81 226 GLU B CA 1
ATOM 6390 C C . GLU B 1 226 ? -17.281 28.594 15.633 1 96.81 226 GLU B C 1
ATOM 6392 O O . GLU B 1 226 ? -16.828 29.438 14.867 1 96.81 226 GLU B O 1
ATOM 6397 N N . LEU B 1 227 ? -18.172 28.875 16.578 1 95.56 227 LEU B N 1
ATOM 6398 C CA . LEU B 1 227 ? -18.641 30.219 16.891 1 95.56 227 LEU B CA 1
ATOM 6399 C C . LEU B 1 227 ? -18.562 30.469 18.391 1 95.56 227 LEU B C 1
ATOM 6401 O O . LEU B 1 227 ? -19.344 29.906 19.156 1 95.56 227 LEU B O 1
ATOM 6405 N N . SER B 1 228 ? -17.688 31.406 18.828 1 91.38 228 SER B N 1
ATOM 6406 C CA . SER B 1 228 ? -17.5 31.609 20.25 1 91.38 228 SER B CA 1
ATOM 6407 C C . SER B 1 228 ? -17.984 33 20.688 1 91.38 228 SER B C 1
ATOM 6409 O O . SER B 1 228 ? -17.844 33.344 21.859 1 91.38 228 SER B O 1
ATOM 6411 N N . SER B 1 229 ? -18.516 33.719 19.734 1 89.31 229 SER B N 1
ATOM 6412 C CA . SER B 1 229 ? -19 35.062 20.078 1 89.31 229 SER B CA 1
ATOM 6413 C C . SER B 1 229 ? -20.328 35.344 19.375 1 89.31 229 SER B C 1
ATOM 6415 O O . SER B 1 229 ? -20.641 34.75 18.344 1 89.31 229 SER B O 1
ATOM 6417 N N . ASP B 1 230 ? -21.047 36.219 20.016 1 86.5 230 ASP B N 1
ATOM 6418 C CA . ASP B 1 230 ? -22.312 36.656 19.422 1 86.5 230 ASP B CA 1
ATOM 6419 C C . ASP B 1 230 ? -22.078 37.562 18.234 1 86.5 230 ASP B C 1
ATOM 6421 O O . ASP B 1 230 ? -22.938 37.688 17.359 1 86.5 230 ASP B O 1
ATOM 6425 N N . VAL B 1 231 ? -20.891 38.156 18.375 1 87.88 231 VAL B N 1
ATOM 6426 C CA . VAL B 1 231 ? -20.547 39.094 17.297 1 87.88 231 VAL B CA 1
ATOM 6427 C C . VAL B 1 231 ? -19.484 38.469 16.391 1 87.88 231 VAL B C 1
ATOM 6429 O O . VAL B 1 231 ? -18.406 38.094 16.859 1 87.88 231 VAL B O 1
ATOM 6432 N N . VAL B 1 232 ? -19.844 38.312 15.18 1 92.5 232 VAL B N 1
ATOM 6433 C CA . VAL B 1 232 ? -18.922 37.75 14.195 1 92.5 232 VAL B CA 1
ATOM 6434 C C . VAL B 1 232 ? -18.641 38.781 13.102 1 92.5 232 VAL B C 1
ATOM 6436 O O . VAL B 1 232 ? -19.562 39.344 12.516 1 92.5 232 VAL B O 1
ATOM 6439 N N . THR B 1 233 ? -17.375 39.031 12.906 1 93.19 233 THR B N 1
ATOM 6440 C CA . THR B 1 233 ? -17 40.031 11.93 1 93.19 233 THR B CA 1
ATOM 6441 C C . THR B 1 233 ? -16.609 39.375 10.602 1 93.19 233 THR B C 1
ATOM 6443 O O . THR B 1 233 ? -16.734 40 9.539 1 93.19 233 THR B O 1
ATOM 6446 N N . SER B 1 234 ? -16.047 38.25 10.672 1 93.38 234 SER B N 1
ATOM 6447 C CA . SER B 1 234 ? -15.695 37.531 9.461 1 93.38 234 SER B CA 1
ATOM 6448 C C . SER B 1 234 ? -15.75 36.031 9.688 1 93.38 234 SER B C 1
ATOM 6450 O O . SER B 1 234 ? -15.68 35.562 10.828 1 93.38 234 SER B O 1
ATOM 6452 N N . MET B 1 235 ? -15.984 35.312 8.594 1 95.5 235 MET B N 1
ATOM 6453 C CA . MET B 1 235 ? -16 33.875 8.633 1 95.5 235 MET B CA 1
ATOM 6454 C C . MET B 1 235 ? -14.719 33.281 8.039 1 95.5 235 MET B C 1
ATOM 6456 O O . MET B 1 235 ? -14.359 33.594 6.902 1 95.5 235 MET B O 1
ATOM 6460 N N . ASP B 1 236 ? -14.016 32.469 8.828 1 96.88 236 ASP B N 1
ATOM 6461 C CA . ASP B 1 236 ? -12.742 31.891 8.406 1 96.88 236 ASP B CA 1
ATOM 6462 C C . ASP B 1 236 ? -12.906 30.422 8.008 1 96.88 236 ASP B C 1
ATOM 6464 O O . ASP B 1 236 ? -13.633 29.672 8.664 1 96.88 236 ASP B O 1
ATOM 6468 N N . LEU B 1 237 ? -12.234 30.109 6.938 1 97.69 237 LEU B N 1
ATOM 6469 C CA . LEU B 1 237 ? -12.273 28.734 6.453 1 97.69 237 LEU B CA 1
ATOM 6470 C C . LEU B 1 237 ? -10.992 27.984 6.832 1 97.69 237 LEU B C 1
ATOM 6472 O O . LEU B 1 237 ? -9.891 28.453 6.555 1 97.69 237 LEU B O 1
ATOM 6476 N N . VAL B 1 238 ? -11.117 26.875 7.504 1 98 238 VAL B N 1
ATOM 6477 C CA . VAL B 1 238 ? -9.992 26.016 7.867 1 98 238 VAL B CA 1
ATOM 6478 C C . VAL B 1 238 ? -10.039 24.734 7.043 1 98 238 VAL B C 1
ATOM 6480 O O . VAL B 1 238 ? -11.039 24 7.07 1 98 238 VAL B O 1
ATOM 6483 N N . LEU B 1 239 ? -8.938 24.422 6.355 1 97.62 239 LEU B N 1
ATOM 6484 C CA . LEU B 1 239 ? -8.961 23.328 5.391 1 97.62 239 LEU B CA 1
ATOM 6485 C C . LEU B 1 239 ? -7.969 22.234 5.781 1 97.62 239 LEU B C 1
ATOM 6487 O O . LEU B 1 239 ? -8.117 21.094 5.367 1 97.62 239 LEU B O 1
ATOM 6491 N N . GLU B 1 240 ? -6.938 22.609 6.531 1 96.75 240 GLU B N 1
ATOM 6492 C CA . GLU B 1 240 ? -5.82 21.688 6.762 1 96.75 240 GLU B CA 1
ATOM 6493 C C . GLU B 1 240 ? -6.234 20.531 7.656 1 96.75 240 GLU B C 1
ATOM 6495 O O . GLU B 1 240 ? -6.656 20.734 8.797 1 96.75 240 GLU B O 1
ATOM 6500 N N . GLY B 1 241 ? -6.07 19.344 7.141 1 96.44 241 GLY B N 1
ATOM 6501 C CA . GLY B 1 241 ? -6.461 18.141 7.855 1 96.44 241 GLY B CA 1
ATOM 6502 C C . GLY B 1 241 ? -5.277 17.297 8.281 1 96.44 241 GLY B C 1
ATOM 6503 O O . GLY B 1 241 ? -4.141 17.766 8.312 1 96.44 241 GLY B O 1
ATOM 6504 N N . LEU B 1 242 ? -5.59 16.094 8.703 1 95.12 242 LEU B N 1
ATOM 6505 C CA . LEU B 1 242 ? -4.602 15.156 9.211 1 95.12 242 LEU B CA 1
ATOM 6506 C C . LEU B 1 242 ? -3.59 14.789 8.133 1 95.12 242 LEU B C 1
ATOM 6508 O O . LEU B 1 242 ? -3.965 14.539 6.984 1 95.12 242 LEU B O 1
ATOM 6512 N N . ASN B 1 243 ? -2.26 14.852 8.469 1 93.69 243 ASN B N 1
ATOM 6513 C CA . ASN B 1 243 ? -1.157 14.445 7.602 1 93.69 243 ASN B CA 1
ATOM 6514 C C . ASN B 1 243 ? -1.125 15.273 6.316 1 93.69 243 ASN B C 1
ATOM 6516 O O . ASN B 1 243 ? -0.783 14.75 5.254 1 93.69 243 ASN B O 1
ATOM 6520 N N . GLY B 1 244 ? -1.676 16.516 6.418 1 93.62 244 GLY B N 1
ATOM 6521 C CA . GLY B 1 244 ? -1.582 17.438 5.301 1 93.62 244 GLY B CA 1
ATOM 6522 C C . GLY B 1 244 ? -2.668 17.234 4.262 1 93.62 244 GLY B C 1
ATOM 6523 O O . GLY B 1 244 ? -2.629 17.844 3.189 1 93.62 244 GLY B O 1
ATOM 6524 N N . GLN B 1 245 ? -3.633 16.469 4.531 1 94.19 245 GLN B N 1
ATOM 6525 C CA . GLN B 1 245 ? -4.73 16.234 3.6 1 94.19 245 GLN B CA 1
ATOM 6526 C C . GLN B 1 245 ? -5.645 17.453 3.514 1 94.19 245 GLN B C 1
ATOM 6528 O O . GLN B 1 245 ? -5.879 18.141 4.52 1 94.19 245 GLN B O 1
ATOM 6533 N N . LEU B 1 246 ? -6.086 17.719 2.297 1 95.81 246 LEU B N 1
ATOM 6534 C CA . LEU B 1 246 ? -7 18.828 2.043 1 95.81 246 LEU B CA 1
ATOM 6535 C C . LEU B 1 246 ? -8.281 18.344 1.385 1 95.81 246 LEU B C 1
ATOM 6537 O O . LEU B 1 246 ? -8.289 17.297 0.725 1 95.81 246 LEU B O 1
ATOM 6541 N N . PRO B 1 247 ? -9.383 19.016 1.666 1 95.38 247 PRO B N 1
ATOM 6542 C CA . PRO B 1 247 ? -10.602 18.688 0.918 1 95.38 247 PRO B CA 1
ATOM 6543 C C . PRO B 1 247 ? -10.531 19.156 -0.538 1 95.38 247 PRO B C 1
ATOM 6545 O O . PRO B 1 247 ? -9.617 19.891 -0.917 1 95.38 247 PRO B O 1
ATOM 6548 N N . ASN B 1 248 ? -11.508 18.656 -1.306 1 93.69 248 ASN B N 1
ATOM 6549 C CA . ASN B 1 248 ? -11.625 19.125 -2.684 1 93.69 248 ASN B CA 1
ATOM 6550 C C . ASN B 1 248 ? -11.773 20.641 -2.756 1 93.69 248 ASN B C 1
ATOM 6552 O O . ASN B 1 248 ? -12.516 21.234 -1.965 1 93.69 248 ASN B O 1
ATOM 6556 N N . LEU B 1 249 ? -11.102 21.25 -3.654 1 93.5 249 LEU B N 1
ATOM 6557 C CA . LEU B 1 249 ? -11.047 22.703 -3.766 1 93.5 249 LEU B CA 1
ATOM 6558 C C . LEU B 1 249 ? -12.445 23.281 -4.004 1 93.5 249 LEU B C 1
ATOM 6560 O O . LEU B 1 249 ? -12.711 24.422 -3.658 1 93.5 249 LEU B O 1
ATOM 6564 N N . ASP B 1 250 ? -13.305 22.516 -4.484 1 92.62 250 ASP B N 1
ATOM 6565 C CA . ASP B 1 250 ? -14.664 22.984 -4.754 1 92.62 250 ASP B CA 1
ATOM 6566 C C . ASP B 1 250 ? -15.398 23.297 -3.455 1 92.62 250 ASP B C 1
ATOM 6568 O O . ASP B 1 250 ? -16.312 24.141 -3.443 1 92.62 250 ASP B O 1
ATOM 6572 N N . LEU B 1 251 ? -15.031 22.656 -2.449 1 94.5 251 LEU B N 1
ATOM 6573 C CA . LEU B 1 251 ? -15.648 22.969 -1.166 1 94.5 251 LEU B CA 1
ATOM 6574 C C . LEU B 1 251 ? -15.266 24.375 -0.72 1 94.5 251 LEU B C 1
ATOM 6576 O O . LEU B 1 251 ? -16.109 25.125 -0.223 1 94.5 251 LEU B O 1
ATOM 6580 N N . ALA B 1 252 ? -14.023 24.719 -0.899 1 94.69 252 ALA B N 1
ATOM 6581 C CA . ALA B 1 252 ? -13.57 26.062 -0.588 1 94.69 252 ALA B CA 1
ATOM 6582 C C . ALA B 1 252 ? -14.227 27.094 -1.516 1 94.69 252 ALA B C 1
ATOM 6584 O O . ALA B 1 252 ? -14.617 28.172 -1.076 1 94.69 252 ALA B O 1
ATOM 6585 N N . ASN B 1 253 ? -14.328 26.719 -2.738 1 93.19 253 ASN B N 1
ATOM 6586 C CA . ASN B 1 253 ? -14.969 27.609 -3.709 1 93.19 253 ASN B CA 1
ATOM 6587 C C . ASN B 1 253 ? -16.438 27.828 -3.373 1 93.19 253 ASN B C 1
ATOM 6589 O O . ASN B 1 253 ? -16.953 28.938 -3.557 1 93.19 253 ASN B O 1
ATOM 6593 N N . LEU B 1 254 ? -17.031 26.766 -2.969 1 93.06 254 LEU B N 1
ATOM 6594 C CA . LEU B 1 254 ? -18.438 26.875 -2.557 1 93.06 254 LEU B CA 1
ATOM 6595 C C . LEU B 1 254 ? -18.594 27.859 -1.409 1 93.06 254 LEU B C 1
ATOM 6597 O O . LEU B 1 254 ? -19.469 28.719 -1.447 1 93.06 254 LEU B O 1
ATOM 6601 N N . PHE B 1 255 ? -17.797 27.781 -0.454 1 95.56 255 PHE B N 1
ATOM 6602 C CA . PHE B 1 255 ? -17.812 28.688 0.679 1 95.56 255 PHE B CA 1
ATOM 6603 C C . PHE B 1 255 ? -17.609 30.141 0.214 1 95.56 255 PHE B C 1
ATOM 6605 O O . PHE B 1 255 ? -18.359 31.031 0.604 1 95.56 255 PHE B O 1
ATOM 6612 N N . TYR B 1 256 ? -16.609 30.312 -0.565 1 93.31 256 TYR B N 1
ATOM 6613 C CA . TYR B 1 256 ? -16.281 31.641 -1.059 1 93.31 256 TYR B CA 1
ATOM 6614 C C . TYR B 1 256 ? -17.422 32.219 -1.881 1 93.31 256 TYR B C 1
ATOM 6616 O O . TYR B 1 256 ? -17.797 33.375 -1.717 1 93.31 256 TYR B O 1
ATOM 6624 N N . ALA B 1 257 ? -18.016 31.469 -2.74 1 91.88 257 ALA B N 1
ATOM 6625 C CA . ALA B 1 257 ? -19.109 31.906 -3.598 1 91.88 257 ALA B CA 1
ATOM 6626 C C . ALA B 1 257 ? -20.297 32.375 -2.768 1 91.88 257 ALA B C 1
ATOM 6628 O O . ALA B 1 257 ? -20.906 33.406 -3.057 1 91.88 257 ALA B O 1
ATOM 6629 N N . PHE B 1 258 ? -20.625 31.688 -1.746 1 93.56 258 PHE B N 1
ATOM 6630 C CA . PHE B 1 258 ? -21.781 32.031 -0.945 1 93.56 258 PHE B CA 1
ATOM 6631 C C . PHE B 1 258 ? -21.484 33.219 -0.047 1 93.56 258 PHE B C 1
ATOM 6633 O O . PHE B 1 258 ? -22.375 34.031 0.244 1 93.56 258 PHE B O 1
ATOM 6640 N N . CYS B 1 259 ? -20.266 33.312 0.425 1 93.25 259 CYS B N 1
ATOM 6641 C CA . CYS B 1 259 ? -19.891 34.531 1.166 1 93.25 259 CYS B CA 1
ATOM 6642 C C . CYS B 1 259 ? -20.062 35.781 0.308 1 93.25 259 CYS B C 1
ATOM 6644 O O . CYS B 1 259 ? -20.578 36.781 0.785 1 93.25 259 CYS B O 1
ATOM 6646 N N . GLN B 1 260 ? -19.703 35.656 -0.937 1 90.75 260 GLN B N 1
ATOM 6647 C CA . GLN B 1 260 ? -19.844 36.781 -1.858 1 90.75 260 GLN B CA 1
ATOM 6648 C C . GLN B 1 260 ? -21.328 37.062 -2.152 1 90.75 260 GLN B C 1
ATOM 6650 O O . GLN B 1 260 ? -21.734 38.219 -2.219 1 90.75 260 GLN B O 1
ATOM 6655 N N . LYS B 1 261 ? -22.031 36.031 -2.303 1 90.19 261 LYS B N 1
ATOM 6656 C CA . LYS B 1 261 ? -23.438 36.156 -2.619 1 90.19 261 LYS B CA 1
ATOM 6657 C C . LYS B 1 261 ? -24.203 36.812 -1.477 1 90.19 261 LYS B C 1
ATOM 6659 O O . LYS B 1 261 ? -25.016 37.719 -1.707 1 90.19 261 LYS B O 1
ATOM 6664 N N . ILE B 1 262 ? -23.906 36.406 -0.207 1 90.88 262 ILE B N 1
ATOM 6665 C CA . ILE B 1 262 ? -24.656 36.875 0.958 1 90.88 262 ILE B CA 1
ATOM 6666 C C . ILE B 1 262 ? -24.016 38.156 1.503 1 90.88 262 ILE B C 1
ATOM 6668 O O . ILE B 1 262 ? -24.656 38.906 2.256 1 90.88 262 ILE B O 1
ATOM 6672 N N . GLY B 1 263 ? -22.844 38.406 1.096 1 89.19 263 GLY B N 1
ATOM 6673 C CA . GLY B 1 263 ? -22.172 39.625 1.51 1 89.19 263 GLY B CA 1
ATOM 6674 C C . GLY B 1 263 ? -21.5 39.5 2.865 1 89.19 263 GLY B C 1
ATOM 6675 O O . GLY B 1 263 ? -21.562 40.438 3.682 1 89.19 263 GLY B O 1
ATOM 6676 N N . VAL B 1 264 ? -20.984 38.375 3.205 1 91.75 264 VAL B N 1
ATOM 6677 C CA . VAL B 1 264 ? -20.234 38.156 4.441 1 91.75 264 VAL B CA 1
ATOM 6678 C C . VAL B 1 264 ? -18.734 38.188 4.16 1 91.75 264 VAL B C 1
ATOM 6680 O O . VAL B 1 264 ? -18.281 37.656 3.141 1 91.75 264 VAL B O 1
ATOM 6683 N N . LEU B 1 265 ? -18.047 38.844 5.062 1 92.88 265 LEU B N 1
ATOM 6684 C CA . LEU B 1 265 ? -16.594 38.844 4.922 1 92.88 265 LEU B CA 1
ATOM 6685 C C . LEU B 1 265 ? -16 37.469 5.246 1 92.88 265 LEU B C 1
ATOM 6687 O O . LEU B 1 265 ? -16.328 36.875 6.277 1 92.88 265 LEU B O 1
ATOM 6691 N N . CYS B 1 266 ? -15.234 37 4.379 1 93.69 266 CYS B N 1
ATOM 6692 C CA . CYS B 1 266 ? -14.641 35.688 4.582 1 93.69 266 CYS B CA 1
ATOM 6693 C C . CYS B 1 266 ? -13.117 35.781 4.594 1 93.69 266 CYS B C 1
ATOM 6695 O O . CYS B 1 266 ? -12.539 36.625 3.924 1 93.69 266 CYS B O 1
ATOM 6697 N N . THR B 1 267 ? -12.477 34.969 5.336 1 94.88 267 THR B N 1
ATOM 6698 C CA . THR B 1 267 ? -11.023 34.938 5.496 1 94.88 267 THR B CA 1
ATOM 6699 C C . THR B 1 267 ? -10.492 33.5 5.41 1 94.88 267 THR B C 1
ATOM 6701 O O . THR B 1 267 ? -11.258 32.562 5.508 1 94.88 267 THR B O 1
ATOM 6704 N N . ILE B 1 268 ? -9.234 33.406 5.129 1 95.62 268 ILE B N 1
ATOM 6705 C CA . ILE B 1 268 ? -8.469 32.188 5.25 1 95.62 268 ILE B CA 1
ATOM 6706 C C . ILE B 1 268 ? -7.199 32.438 6.059 1 95.62 268 ILE B C 1
ATOM 6708 O O . ILE B 1 268 ? -6.574 33.5 5.922 1 95.62 268 ILE B O 1
ATOM 6712 N N . GLN B 1 269 ? -6.891 31.641 6.92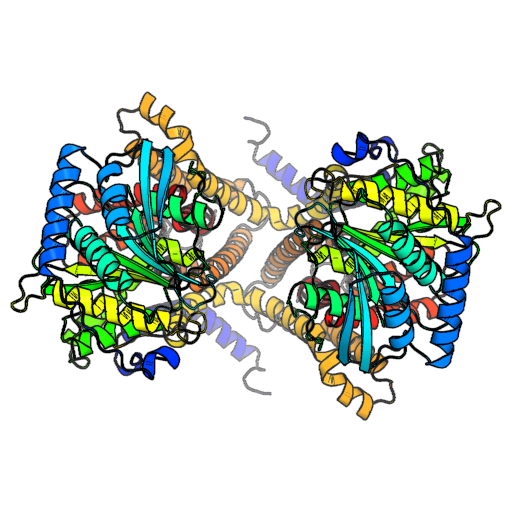2 1 95.56 269 GLN B N 1
ATOM 6713 C CA . GLN B 1 269 ? -5.785 31.828 7.852 1 95.56 269 GLN B CA 1
ATOM 6714 C C . GLN B 1 269 ? -5.965 33.094 8.664 1 95.56 269 GLN B C 1
ATOM 6716 O O . GLN B 1 269 ? -4.984 33.781 9.008 1 95.56 269 GLN B O 1
ATOM 6721 N N . GLY B 1 270 ? -7.223 33.5 8.836 1 91.81 270 GLY B N 1
ATOM 6722 C CA . GLY B 1 270 ? -7.535 34.719 9.594 1 91.81 270 GLY B CA 1
ATOM 6723 C C . GLY B 1 270 ? -7.242 36 8.836 1 91.81 270 GLY B C 1
ATOM 6724 O O . GLY B 1 270 ? -7.309 37.094 9.406 1 91.81 270 GLY B O 1
ATOM 6725 N N . LYS B 1 271 ? -6.941 35.906 7.547 1 92.19 271 LYS B N 1
ATOM 6726 C CA . LYS B 1 271 ? -6.551 37.062 6.77 1 92.19 271 LYS B CA 1
ATOM 6727 C C . LYS B 1 271 ? -7.57 37.375 5.672 1 92.19 271 LYS B C 1
ATOM 6729 O O . LYS B 1 271 ? -8.094 36.438 5.039 1 92.19 271 LYS B O 1
ATOM 6734 N N . LEU B 1 272 ? -7.785 38.656 5.48 1 90.5 272 LEU B N 1
ATOM 6735 C CA . LEU B 1 272 ? -8.711 39.125 4.445 1 90.5 272 LEU B CA 1
ATOM 6736 C C . LEU B 1 272 ? -8.039 39.125 3.08 1 90.5 272 LEU B C 1
ATOM 6738 O O . LEU B 1 272 ? -6.84 39.406 2.977 1 90.5 272 LEU B O 1
ATOM 6742 N N . GLN B 1 273 ? -8.82 38.844 2.168 1 86.62 273 GLN B N 1
ATOM 6743 C CA . GLN B 1 273 ? -8.289 38.875 0.809 1 86.62 273 GLN B CA 1
ATOM 6744 C C . GLN B 1 273 ? -8.047 40.312 0.357 1 86.62 273 GLN B C 1
ATOM 6746 O O . GLN B 1 273 ? -8.852 41.219 0.644 1 86.62 273 GLN B O 1
ATOM 6751 N N . ARG B 1 274 ? -6.836 40.469 -0.186 1 86.19 274 ARG B N 1
ATOM 6752 C CA . ARG B 1 274 ? -6.508 41.781 -0.761 1 86.19 274 ARG B CA 1
ATOM 6753 C C . ARG B 1 274 ? -6.555 41.719 -2.285 1 86.19 274 ARG B C 1
ATOM 6755 O O . ARG B 1 274 ? -6.25 40.688 -2.887 1 86.19 274 ARG B O 1
ATOM 6762 N N . ASN B 1 275 ? -6.949 42.812 -2.92 1 80.5 275 ASN B N 1
ATOM 6763 C CA . ASN B 1 275 ? -7.082 42.844 -4.371 1 80.5 275 ASN B CA 1
ATOM 6764 C C . ASN B 1 275 ? -5.875 43.5 -5.035 1 80.5 275 ASN B C 1
ATOM 6766 O O . ASN B 1 275 ? -5.773 43.531 -6.262 1 80.5 275 ASN B O 1
ATOM 6770 N N . ASP B 1 276 ? -4.93 44 -4.254 1 83.81 276 ASP B N 1
ATOM 6771 C CA . ASP B 1 276 ? -3.738 44.625 -4.82 1 83.81 276 ASP B CA 1
ATOM 6772 C C . ASP B 1 276 ? -2.6 43.625 -4.957 1 83.81 276 ASP B C 1
ATOM 6774 O O . ASP B 1 276 ? -1.538 43.812 -4.352 1 83.81 276 ASP B O 1
ATOM 6778 N N . TRP B 1 277 ? -2.707 42.781 -5.863 1 77.81 277 TRP B N 1
ATOM 6779 C CA . TRP B 1 277 ? -1.779 41.688 -6.023 1 77.81 277 TRP B CA 1
ATOM 6780 C C . TRP B 1 277 ? -0.45 42.156 -6.602 1 77.81 277 TRP B C 1
ATOM 6782 O O . TRP B 1 277 ? 0.575 41.5 -6.445 1 77.81 277 TRP B O 1
ATOM 6792 N N . ASP B 1 278 ? -0.431 43.344 -7.199 1 81.62 278 ASP B N 1
ATOM 6793 C CA . ASP B 1 278 ? 0.762 43.844 -7.887 1 81.62 278 ASP B CA 1
ATOM 6794 C C . ASP B 1 278 ? 1.632 44.688 -6.949 1 81.62 278 ASP B C 1
ATOM 6796 O O . ASP B 1 278 ? 2.779 45 -7.273 1 81.62 278 ASP B O 1
ATOM 6800 N N . SER B 1 279 ? 1.091 45 -5.816 1 88.44 279 SER B N 1
ATOM 6801 C CA . SER B 1 279 ? 1.854 45.781 -4.863 1 88.44 279 SER B CA 1
ATOM 6802 C C . SER B 1 279 ? 2.705 44.906 -3.959 1 88.44 279 SER B C 1
ATOM 6804 O O . SER B 1 279 ? 2.443 43.688 -3.836 1 88.44 279 SER B O 1
ATOM 6806 N N . VAL B 1 280 ? 3.688 45.469 -3.387 1 90.19 280 VAL B N 1
ATOM 6807 C CA . VAL B 1 280 ? 4.586 44.75 -2.49 1 90.19 280 VAL B CA 1
ATOM 6808 C C . VAL B 1 280 ? 3.822 44.281 -1.249 1 90.19 280 VAL B C 1
ATOM 6810 O O . VAL B 1 280 ? 4.031 43.156 -0.76 1 90.19 280 VAL B O 1
ATOM 6813 N N . SER B 1 281 ? 3.01 45.125 -0.821 1 91.19 281 SER B N 1
ATOM 6814 C CA . SER B 1 281 ? 2.221 44.781 0.355 1 91.19 281 SER B CA 1
ATOM 6815 C C . SER B 1 281 ? 1.248 43.625 0.048 1 91.19 281 SER B C 1
ATOM 6817 O O . SER B 1 281 ? 1.048 42.75 0.874 1 91.19 281 SER B O 1
ATOM 6819 N N . GLY B 1 282 ? 0.716 43.75 -1.131 1 90.75 282 GLY B N 1
ATOM 6820 C CA . GLY B 1 282 ? -0.172 42.656 -1.549 1 90.75 282 GLY B CA 1
ATOM 6821 C C . GLY B 1 282 ? 0.535 41.344 -1.705 1 90.75 282 GLY B C 1
ATOM 6822 O O . GLY B 1 282 ? 0.015 40.312 -1.289 1 90.75 282 GLY B O 1
ATOM 6823 N N . TYR B 1 283 ? 1.676 41.438 -2.244 1 91.62 283 TYR B N 1
ATOM 6824 C CA . TYR B 1 283 ? 2.477 40.219 -2.4 1 91.62 283 TYR B CA 1
ATOM 6825 C C . TYR B 1 283 ? 2.863 39.656 -1.045 1 91.62 283 TYR B C 1
ATOM 6827 O O . TYR B 1 283 ? 2.736 38.438 -0.818 1 91.62 283 TYR B O 1
ATOM 6835 N N . SER B 1 284 ? 3.314 40.469 -0.183 1 93.12 284 SER B N 1
ATOM 6836 C CA . SER B 1 284 ? 3.719 40.031 1.146 1 93.12 284 SER B CA 1
ATOM 6837 C C . SER B 1 284 ? 2.551 39.375 1.889 1 93.12 284 SER B C 1
ATOM 6839 O O . SER B 1 284 ? 2.727 38.375 2.578 1 93.12 284 SER B O 1
ATOM 6841 N N . HIS B 1 285 ? 1.426 39.938 1.689 1 93.5 285 HIS B N 1
ATOM 6842 C CA . HIS B 1 285 ? 0.227 39.375 2.316 1 93.5 285 HIS B CA 1
ATOM 6843 C C . HIS B 1 285 ? -0.11 38 1.756 1 93.5 285 HIS B C 1
ATOM 6845 O O . HIS B 1 285 ? -0.451 37.094 2.51 1 93.5 285 HIS B O 1
ATOM 6851 N N . ALA B 1 286 ? 0.031 37.875 0.492 1 93.69 286 ALA B N 1
ATOM 6852 C CA . ALA B 1 286 ? -0.268 36.594 -0.169 1 93.69 286 ALA B CA 1
ATOM 6853 C C . ALA B 1 286 ? 0.73 35.531 0.239 1 93.69 286 ALA B C 1
ATOM 6855 O O . ALA B 1 286 ? 0.346 34.375 0.498 1 93.69 286 ALA B O 1
ATOM 6856 N N . VAL B 1 287 ? 1.952 35.906 0.319 1 94.38 287 VAL B N 1
ATOM 6857 C CA . VAL B 1 287 ? 2.996 34.969 0.704 1 94.38 287 VAL B CA 1
ATOM 6858 C C . VAL B 1 287 ? 2.799 34.531 2.156 1 94.38 287 VAL B C 1
ATOM 6860 O O . VAL B 1 287 ? 2.969 33.344 2.492 1 94.38 287 VAL B O 1
ATOM 6863 N N . GLN B 1 288 ? 2.465 35.469 2.955 1 95.31 288 GLN B N 1
ATOM 6864 C CA . GLN B 1 288 ? 2.23 35.156 4.363 1 95.31 288 GLN B CA 1
ATOM 6865 C C . GLN B 1 288 ? 1.062 34.188 4.527 1 95.31 288 GLN B C 1
ATOM 6867 O O . GLN B 1 288 ? 1.141 33.219 5.305 1 95.31 288 GLN B O 1
ATOM 6872 N N . THR B 1 289 ? 0.021 34.375 3.836 1 95.56 289 THR B N 1
ATOM 6873 C CA . THR B 1 289 ? -1.147 33.5 3.889 1 95.56 289 THR B CA 1
ATOM 6874 C C . THR B 1 289 ? -0.799 32.094 3.396 1 95.56 289 THR B C 1
ATOM 6876 O O . THR B 1 289 ? -1.151 31.109 4.035 1 95.56 289 THR B O 1
ATOM 6879 N N . MET B 1 290 ? -0.092 32.094 2.34 1 96 290 MET B N 1
ATOM 6880 C CA . MET B 1 290 ? 0.316 30.812 1.771 1 96 290 MET B CA 1
ATOM 6881 C C . MET B 1 290 ? 1.254 30.078 2.719 1 96 290 MET B C 1
ATOM 6883 O O . MET B 1 290 ? 1.116 28.875 2.918 1 96 290 MET B O 1
ATOM 6887 N N . MET B 1 291 ? 2.18 30.797 3.311 1 96.75 291 MET B N 1
ATOM 6888 C CA . MET B 1 291 ? 3.154 30.188 4.215 1 96.75 291 MET B CA 1
ATOM 6889 C C . MET B 1 291 ? 2.473 29.656 5.469 1 96.75 291 MET B C 1
ATOM 6891 O O . MET B 1 291 ? 2.898 28.641 6.027 1 96.75 291 MET B O 1
ATOM 6895 N N . LEU B 1 292 ? 1.438 30.312 5.871 1 97.19 292 LEU B N 1
ATOM 6896 C CA . LEU B 1 292 ? 0.67 29.812 7.004 1 97.19 292 LEU B CA 1
ATOM 6897 C C . LEU B 1 292 ? 0.027 28.469 6.672 1 97.19 292 LEU B C 1
ATOM 6899 O O . LEU B 1 292 ? 0.054 27.547 7.484 1 97.19 292 LEU B O 1
ATOM 6903 N N . MET B 1 293 ? -0.487 28.391 5.535 1 97.19 293 MET B N 1
ATOM 6904 C CA . MET B 1 293 ? -1.066 27.125 5.102 1 97.19 293 MET B CA 1
ATOM 6905 C C . MET B 1 293 ? -0.002 26.031 5.031 1 97.19 293 MET B C 1
ATOM 6907 O O . MET B 1 293 ? -0.231 24.906 5.473 1 97.19 293 MET B O 1
ATOM 6911 N N . VAL B 1 294 ? 1.176 26.391 4.52 1 97.25 294 VAL B N 1
ATOM 6912 C CA . VAL B 1 294 ? 2.281 25.453 4.371 1 97.25 294 VAL B CA 1
ATOM 6913 C C . VAL B 1 294 ? 2.711 24.938 5.746 1 97.25 294 VAL B C 1
ATOM 6915 O O . VAL B 1 294 ? 2.896 23.734 5.934 1 97.25 294 VAL B O 1
ATOM 6918 N N . MET B 1 295 ? 2.777 25.844 6.668 1 97.12 295 MET B N 1
ATOM 6919 C CA . MET B 1 295 ? 3.195 25.469 8.016 1 97.12 295 MET B CA 1
ATOM 6920 C C . MET B 1 295 ? 2.154 24.578 8.68 1 97.12 295 MET B C 1
ATOM 6922 O O . MET B 1 295 ? 2.5 23.594 9.328 1 97.12 295 MET B O 1
ATOM 6926 N N . LYS B 1 296 ? 0.964 24.844 8.461 1 96.94 296 LYS B N 1
ATOM 6927 C CA . LYS B 1 296 ? -0.111 24.047 9.047 1 96.94 296 LYS B CA 1
ATOM 6928 C C . LYS B 1 296 ? -0.18 22.672 8.406 1 96.94 296 LYS B C 1
ATOM 6930 O O . LYS B 1 296 ? -0.361 21.672 9.102 1 96.94 296 LYS B O 1
ATOM 6935 N N . GLN B 1 297 ? 0.007 22.641 7.188 1 96.44 297 GLN B N 1
ATOM 6936 C CA . GLN B 1 297 ? 0.019 21.359 6.488 1 96.44 297 GLN B CA 1
ATOM 6937 C C . GLN B 1 297 ? 1.192 20.5 6.941 1 96.44 297 GLN B C 1
ATOM 6939 O O . GLN B 1 297 ? 1.037 19.297 7.152 1 96.44 297 GLN B O 1
ATOM 6944 N N . ALA B 1 298 ? 2.311 21.141 7.043 1 96.31 298 ALA B N 1
ATOM 6945 C CA . ALA B 1 298 ? 3.537 20.422 7.383 1 96.31 298 ALA B CA 1
ATOM 6946 C C . ALA B 1 298 ? 3.455 19.828 8.789 1 96.31 298 ALA B C 1
ATOM 6948 O O . ALA B 1 298 ? 4.078 18.797 9.07 1 96.31 298 ALA B O 1
ATOM 6949 N N . SER B 1 299 ? 2.65 20.391 9.648 1 94.62 299 SER B N 1
ATOM 6950 C CA . SER B 1 299 ? 2.549 19.922 11.023 1 94.62 299 SER B CA 1
ATOM 6951 C C . SER B 1 299 ? 1.871 18.562 11.102 1 94.62 299 SER B C 1
ATOM 6953 O O . SER B 1 299 ? 2.037 17.828 12.078 1 94.62 299 SER B O 1
ATOM 6955 N N . GLY B 1 300 ? 1.12 18.266 10.148 1 93.25 300 GLY B N 1
ATOM 6956 C CA . GLY B 1 300 ? 0.492 16.969 10.078 1 93.25 300 GLY B CA 1
ATOM 6957 C C . GLY B 1 300 ? -0.673 16.812 11.039 1 93.25 300 GLY B C 1
ATOM 6958 O O . GLY B 1 300 ? -1.318 15.758 11.078 1 93.25 300 GLY B O 1
ATOM 6959 N N . ARG B 1 301 ? -0.979 17.766 11.844 1 94.31 301 ARG B N 1
ATOM 6960 C CA . ARG B 1 301 ? -2.119 17.703 12.758 1 94.31 301 ARG B CA 1
ATOM 6961 C C . ARG B 1 301 ? -3.363 18.297 12.117 1 94.31 301 ARG B C 1
ATOM 6963 O O . ARG B 1 301 ? -3.262 19.141 11.219 1 94.31 301 ARG B O 1
ATOM 6970 N N . PRO B 1 302 ? -4.484 17.844 12.547 1 95.12 302 PRO B N 1
ATOM 6971 C CA . PRO B 1 302 ? -5.707 18.516 12.102 1 95.12 302 PRO B CA 1
ATOM 6972 C C . PRO B 1 302 ? -5.934 19.859 12.789 1 95.12 302 PRO B C 1
ATOM 6974 O O . PRO B 1 302 ? -5.691 19.984 13.992 1 95.12 302 PRO B O 1
ATOM 6977 N N . TRP B 1 303 ? -6.285 20.844 12.047 1 96.12 303 TRP B N 1
ATOM 6978 C CA . TRP B 1 303 ? -6.477 22.188 12.602 1 96.12 303 TRP B CA 1
ATOM 6979 C C . TRP B 1 303 ? -7.953 22.469 12.852 1 96.12 303 TRP B C 1
ATOM 6981 O O . TRP B 1 303 ? -8.328 23.594 13.195 1 96.12 303 TRP B O 1
ATOM 6991 N N . GLY B 1 304 ? -8.734 21.484 12.742 1 95.31 304 GLY B N 1
ATOM 6992 C CA . GLY B 1 304 ? -10.156 21.438 13.031 1 95.31 304 GLY B CA 1
ATOM 6993 C C . GLY B 1 304 ? -10.727 20.031 13.039 1 95.31 304 GLY B C 1
ATOM 6994 O O . GLY B 1 304 ? -10.062 19.078 12.594 1 95.31 304 GLY B O 1
ATOM 6995 N N . ASP B 1 305 ? -11.906 19.922 13.523 1 95.56 305 ASP B N 1
ATOM 6996 C CA . ASP B 1 305 ? -12.531 18.609 13.594 1 95.56 305 ASP B CA 1
ATOM 6997 C C . ASP B 1 305 ? -12.672 18 12.203 1 95.56 305 ASP B C 1
ATOM 6999 O O . ASP B 1 305 ? -12.641 16.766 12.055 1 95.56 305 ASP B O 1
ATOM 7003 N N . HIS B 1 306 ? -12.766 18.859 11.242 1 96.81 306 HIS B N 1
ATOM 7004 C CA . HIS B 1 306 ? -12.969 18.391 9.883 1 96.81 306 HIS B CA 1
ATOM 7005 C C . HIS B 1 306 ? -11.797 17.531 9.414 1 96.81 306 HIS B C 1
ATOM 7007 O O . HIS B 1 306 ? -11.953 16.688 8.531 1 96.81 306 HIS B O 1
ATOM 7013 N N . GLY B 1 307 ? -10.656 17.781 9.961 1 96.38 307 GLY B N 1
ATOM 7014 C CA . GLY B 1 307 ? -9.43 17.156 9.5 1 96.38 307 GLY B CA 1
ATOM 7015 C C . GLY B 1 307 ? -9.461 15.641 9.641 1 96.38 307 GLY B C 1
ATOM 7016 O O . GLY B 1 307 ? -8.734 14.938 8.93 1 96.38 307 GLY B O 1
ATOM 7017 N N . LEU B 1 308 ? -10.289 15.125 10.516 1 95.94 308 LEU B N 1
ATOM 7018 C CA . LEU B 1 308 ? -10.336 13.688 10.758 1 95.94 308 LEU B CA 1
ATOM 7019 C C . LEU B 1 308 ? -11.273 13.008 9.766 1 95.94 308 LEU B C 1
ATOM 7021 O O . LEU B 1 308 ? -11.219 11.781 9.602 1 95.94 308 LEU B O 1
ATOM 7025 N N . PHE B 1 309 ? -12.117 13.797 9.055 1 96.62 309 PHE B N 1
ATOM 7026 C CA . PHE B 1 309 ? -13.047 13.25 8.062 1 96.62 309 PHE B CA 1
ATOM 7027 C C . PHE B 1 309 ? -12.305 12.852 6.793 1 96.62 309 PHE B C 1
ATOM 7029 O O . PHE B 1 309 ? -12.703 11.906 6.109 1 96.62 309 PHE B O 1
ATOM 7036 N N . LEU B 1 310 ? -11.258 13.555 6.57 1 94.31 310 LEU B N 1
ATOM 7037 C CA . LEU B 1 310 ? -10.594 13.461 5.277 1 94.31 310 LEU B CA 1
ATOM 7038 C C . LEU B 1 310 ? -9.961 12.086 5.09 1 94.31 310 LEU B C 1
ATOM 7040 O O . LEU B 1 310 ? -9.867 11.586 3.963 1 94.31 310 LEU B O 1
ATOM 7044 N N . ARG B 1 311 ? -9.555 11.43 6.156 1 89.12 311 ARG B N 1
ATOM 7045 C CA . ARG B 1 311 ? -8.953 10.109 6.062 1 89.12 311 ARG B CA 1
ATOM 7046 C C . ARG B 1 311 ? -9.945 9.086 5.512 1 89.12 311 ARG B C 1
ATOM 7048 O O . ARG B 1 311 ? -9.547 8.07 4.945 1 89.12 311 ARG B O 1
ATOM 7055 N N . TYR B 1 312 ? -11.242 9.359 5.676 1 88.06 312 TYR B N 1
ATOM 7056 C CA . TYR B 1 312 ? -12.281 8.453 5.211 1 88.06 312 TYR B CA 1
ATOM 7057 C C . TYR B 1 312 ? -12.82 8.898 3.854 1 88.06 312 TYR B C 1
ATOM 7059 O O . TYR B 1 312 ? -13.914 8.492 3.449 1 88.06 312 TYR B O 1
ATOM 7067 N N . HIS B 1 313 ? -12.133 9.836 3.188 1 84.94 313 HIS B N 1
ATOM 7068 C CA . HIS B 1 313 ? -12.484 10.359 1.869 1 84.94 313 HIS B CA 1
ATOM 7069 C C . HIS B 1 313 ? -13.797 11.125 1.911 1 84.94 313 HIS B C 1
ATOM 7071 O O . HIS B 1 313 ? -14.617 11.016 0.996 1 84.94 313 HIS B O 1
ATOM 7077 N N . ILE B 1 314 ? -13.984 11.773 3.039 1 93.81 314 ILE B N 1
ATOM 7078 C CA . ILE B 1 314 ? -15.109 12.688 3.193 1 93.81 314 ILE B CA 1
ATOM 7079 C C . ILE B 1 314 ? -14.633 14.133 3.049 1 93.81 314 ILE B C 1
ATOM 7081 O O . ILE B 1 314 ? -13.727 14.562 3.764 1 93.81 314 ILE B O 1
ATOM 7085 N N . GLU B 1 315 ? -15.188 14.844 2.111 1 95.12 315 GLU B N 1
ATOM 7086 C CA . GLU B 1 315 ? -14.812 16.25 1.961 1 95.12 315 GLU B CA 1
ATOM 7087 C C . GLU B 1 315 ? -15.352 17.078 3.115 1 95.12 315 GLU B C 1
ATOM 7089 O O . GLU B 1 315 ? -16.562 17.156 3.328 1 95.12 315 GLU B O 1
ATOM 7094 N N . ALA B 1 316 ? -14.438 17.672 3.883 1 97.62 316 ALA B N 1
ATOM 7095 C CA . ALA B 1 316 ? -14.859 18.375 5.086 1 97.62 316 ALA B CA 1
ATOM 7096 C C . ALA B 1 316 ? -14.031 19.641 5.305 1 97.62 316 ALA B C 1
ATOM 7098 O O . ALA B 1 316 ? -12.883 19.719 4.855 1 97.62 316 ALA B O 1
ATOM 7099 N N . ALA B 1 317 ? -14.578 20.609 5.941 1 98.12 317 ALA B N 1
ATOM 7100 C CA . ALA B 1 317 ? -13.93 21.859 6.309 1 98.12 317 ALA B CA 1
ATOM 7101 C C . ALA B 1 317 ? -14.531 22.438 7.586 1 98.12 317 ALA B C 1
ATOM 7103 O O . ALA B 1 317 ? -15.625 22.047 7.996 1 98.12 317 ALA B O 1
ATOM 7104 N N . THR B 1 318 ? -13.773 23.234 8.227 1 98.38 318 THR B N 1
ATOM 7105 C CA . THR B 1 318 ? -14.258 23.938 9.414 1 98.38 318 THR B CA 1
ATOM 7106 C C . THR B 1 318 ? -14.484 25.422 9.117 1 98.38 318 THR B C 1
ATOM 7108 O O . THR B 1 318 ? -13.641 26.062 8.492 1 98.38 318 THR B O 1
ATOM 7111 N N . ILE B 1 319 ? -15.648 25.922 9.453 1 98 319 ILE B N 1
ATOM 7112 C CA . ILE B 1 319 ? -15.977 27.328 9.344 1 98 319 ILE B CA 1
ATOM 7113 C C . ILE B 1 319 ? -15.945 27.984 10.727 1 98 319 ILE B C 1
ATOM 7115 O O . ILE B 1 319 ? -16.688 27.562 11.625 1 98 319 ILE B O 1
ATOM 7119 N N . LYS B 1 320 ? -15.086 28.938 10.852 1 96.88 320 LYS B N 1
ATOM 7120 C CA . LYS B 1 320 ? -14.859 29.578 12.148 1 96.88 320 LYS B CA 1
ATOM 7121 C C . LYS B 1 320 ? -15.242 31.062 12.094 1 96.88 320 LYS B C 1
ATOM 7123 O O . LYS B 1 320 ? -14.891 31.766 11.148 1 96.88 320 LYS B O 1
ATOM 7128 N N . GLY B 1 321 ? -16.047 31.469 13.109 1 95.19 321 GLY B N 1
ATOM 7129 C CA . GLY B 1 321 ? -16.344 32.906 13.234 1 95.19 321 GLY B CA 1
ATOM 7130 C C . GLY B 1 321 ? -15.258 33.656 13.961 1 95.19 321 GLY B C 1
ATOM 7131 O O . GLY B 1 321 ? -14.797 33.25 15.023 1 95.19 321 GLY B O 1
ATOM 7132 N N . ILE B 1 322 ? -14.828 34.719 13.352 1 93.62 322 ILE B N 1
ATOM 7133 C CA . ILE B 1 322 ? -13.797 35.562 13.953 1 93.62 322 ILE B CA 1
ATOM 7134 C C . ILE B 1 322 ? -14.414 36.875 14.414 1 93.62 322 ILE B C 1
ATOM 7136 O O . ILE B 1 322 ? -15.266 37.469 13.727 1 93.62 322 ILE B O 1
ATOM 7140 N N . ASN B 1 323 ? -14.07 37.219 15.633 1 90.5 323 ASN B N 1
ATOM 7141 C CA . ASN B 1 323 ? -14.453 38.531 16.172 1 90.5 323 ASN B CA 1
ATOM 7142 C C . ASN B 1 323 ? -13.258 39.469 16.219 1 90.5 323 ASN B C 1
ATOM 7144 O O . ASN B 1 323 ? -12.43 39.406 17.125 1 90.5 323 ASN B O 1
ATOM 7148 N N . SER B 1 324 ? -13.094 40.219 15.18 1 83.25 324 SER B N 1
ATOM 7149 C CA . SER B 1 324 ? -12.016 41.219 15.117 1 83.25 324 SER B CA 1
ATOM 7150 C C . SER B 1 324 ? -12.562 42.625 15.195 1 83.25 324 SER B C 1
ATOM 7152 O O . SER B 1 324 ? -13.773 42.844 15.352 1 83.25 324 SER B O 1
ATOM 7154 N N . PHE B 1 325 ? -11.672 43.625 15.25 1 79.81 325 PHE B N 1
ATOM 7155 C CA . PHE B 1 325 ? -12.055 45 15.398 1 79.81 325 PHE B CA 1
ATOM 7156 C C . PHE B 1 325 ? -12.547 45.594 14.078 1 79.81 325 PHE B C 1
ATOM 7158 O O . PHE B 1 325 ? -11.859 46.375 13.445 1 79.81 325 PHE B O 1
ATOM 7165 N N . ARG B 1 326 ? -13.523 44.906 13.547 1 77.38 326 ARG B N 1
ATOM 7166 C CA . ARG B 1 326 ? -14.031 45.406 12.266 1 77.38 326 ARG B CA 1
ATOM 7167 C C . ARG B 1 326 ? -15.422 46 12.422 1 77.38 326 ARG B C 1
ATOM 7169 O O . ARG B 1 326 ? -16.141 45.688 13.367 1 77.38 326 ARG B O 1
ATOM 7176 N N . GLN B 1 327 ? -15.734 46.812 11.562 1 77.19 327 GLN B N 1
ATOM 7177 C CA . GLN B 1 327 ? -16.953 47.625 11.648 1 77.19 327 GLN B CA 1
ATOM 7178 C C . GLN B 1 327 ? -18.172 46.781 11.273 1 77.19 327 GLN B C 1
ATOM 7180 O O . GLN B 1 327 ? -19.234 46.906 11.883 1 77.19 327 GLN B O 1
ATOM 7185 N N . TYR B 1 328 ? -18.016 45.906 10.312 1 80.69 328 TYR B N 1
ATOM 7186 C CA . TYR B 1 328 ? -19.156 45.156 9.812 1 80.69 328 TYR B CA 1
ATOM 7187 C C . TYR B 1 328 ? -19.359 43.875 10.617 1 80.69 328 TYR B C 1
ATOM 7189 O O . TYR B 1 328 ? -18.422 43.094 10.797 1 80.69 328 TYR B O 1
ATOM 7197 N N . LYS B 1 329 ? -20.562 43.844 11.258 1 87.81 329 LYS B N 1
ATOM 7198 C CA . LYS B 1 329 ? -20.906 42.656 12.062 1 87.81 329 LYS B CA 1
ATOM 7199 C C . LYS B 1 329 ? -21.906 41.781 11.328 1 87.81 329 LYS B C 1
ATOM 7201 O O . LYS B 1 329 ? -22.781 42.281 10.617 1 87.81 329 LYS B O 1
ATOM 7206 N N . THR B 1 330 ? -21.641 40.531 11.383 1 89.25 330 THR B N 1
ATOM 7207 C CA . THR B 1 330 ? -22.516 39.531 10.789 1 89.25 330 THR B CA 1
ATOM 7208 C C . THR B 1 330 ? -23.391 38.875 11.852 1 89.25 330 THR B C 1
ATOM 7210 O O . THR B 1 330 ? -22.891 38.406 12.867 1 89.25 330 THR B O 1
ATOM 7213 N N . ASP B 1 331 ? -24.656 38.844 11.617 1 89.69 331 ASP B N 1
ATOM 7214 C CA . ASP B 1 331 ? -25.594 38.25 12.586 1 89.69 331 ASP B CA 1
ATOM 7215 C C . ASP B 1 331 ? -25.75 36.75 12.383 1 89.69 331 ASP B C 1
ATOM 7217 O O . ASP B 1 331 ? -25.328 36.219 11.359 1 89.69 331 ASP B O 1
ATOM 7221 N N . ALA B 1 332 ? -26.375 36.125 13.32 1 93.12 332 ALA B N 1
ATOM 7222 C CA . ALA B 1 332 ? -26.547 34.688 13.312 1 93.12 332 ALA B CA 1
ATOM 7223 C C . ALA B 1 332 ? -27.453 34.25 12.172 1 93.12 332 ALA B C 1
ATOM 7225 O O . ALA B 1 332 ? -27.281 33.156 11.617 1 93.12 332 ALA B O 1
ATOM 7226 N N . THR B 1 333 ? -28.406 35.031 11.789 1 94.44 333 THR B N 1
ATOM 7227 C CA . THR B 1 333 ? -29.312 34.719 10.68 1 94.44 333 THR B CA 1
ATOM 7228 C C . THR B 1 333 ? -28.531 34.625 9.367 1 94.44 333 THR B C 1
ATOM 7230 O O . THR B 1 333 ? -28.766 33.719 8.578 1 94.44 333 THR B O 1
ATOM 7233 N N . THR B 1 334 ? -27.625 35.562 9.227 1 94.25 334 THR B N 1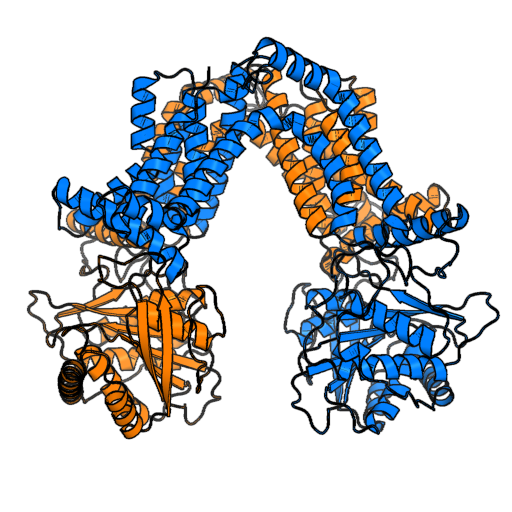
ATOM 7234 C CA . THR B 1 334 ? -26.828 35.562 8.008 1 94.25 334 THR B CA 1
ATOM 7235 C C . THR B 1 334 ? -25.922 34.344 7.945 1 94.25 334 THR B C 1
ATOM 7237 O O . THR B 1 334 ? -25.75 33.75 6.879 1 94.25 334 THR B O 1
ATOM 7240 N N . ILE B 1 335 ? -25.359 34 9.016 1 95.38 335 ILE B N 1
ATOM 7241 C CA . ILE B 1 335 ? -24.516 32.812 9.062 1 95.38 335 ILE B CA 1
ATOM 7242 C C . ILE B 1 335 ? -25.344 31.562 8.773 1 95.38 335 ILE B C 1
ATOM 7244 O O . ILE B 1 335 ? -24.906 30.656 8.055 1 95.38 335 ILE B O 1
ATOM 7248 N N . GLY B 1 336 ? -26.516 31.469 9.352 1 96.19 336 GLY B N 1
ATOM 7249 C CA . GLY B 1 336 ? -27.422 30.375 9.062 1 96.19 336 GLY B CA 1
ATOM 7250 C C . GLY B 1 336 ? -27.766 30.25 7.594 1 96.19 336 GLY B C 1
ATOM 7251 O O . GLY B 1 336 ? -27.844 29.141 7.055 1 96.19 336 GLY B O 1
ATOM 7252 N N . ARG B 1 337 ? -27.969 31.391 6.953 1 95.44 337 ARG B N 1
ATOM 7253 C CA . ARG B 1 337 ? -28.266 31.406 5.523 1 95.44 337 ARG B CA 1
ATOM 7254 C C . ARG B 1 337 ? -27.078 30.906 4.715 1 95.44 337 ARG B C 1
ATOM 7256 O O . ARG B 1 337 ? -27.25 30.203 3.709 1 95.44 337 ARG B O 1
ATOM 7263 N N . LEU B 1 338 ? -25.938 31.297 5.148 1 95.12 338 LEU B N 1
ATOM 7264 C CA . LEU B 1 338 ? -24.719 30.812 4.508 1 95.12 338 LEU B CA 1
ATOM 7265 C C . LEU B 1 338 ? -24.641 29.281 4.559 1 95.12 338 LEU B C 1
ATOM 7267 O O . LEU B 1 338 ? -24.438 28.641 3.529 1 95.12 338 LEU B O 1
ATOM 7271 N N . LEU B 1 339 ? -24.891 28.703 5.699 1 96.81 339 LEU B N 1
ATOM 7272 C CA . LEU B 1 339 ? -24.812 27.266 5.879 1 96.81 339 LEU B CA 1
ATOM 7273 C C . LEU B 1 339 ? -25.938 26.562 5.121 1 96.81 339 LEU B C 1
ATOM 7275 O O . LEU B 1 339 ? -25.719 25.516 4.512 1 96.81 339 LEU B O 1
ATOM 7279 N N . GLU B 1 340 ? -27.094 27.172 5.191 1 95.62 340 GLU B N 1
ATOM 7280 C CA . GLU B 1 340 ? -28.203 26.594 4.43 1 95.62 340 GLU B CA 1
ATOM 7281 C C . GLU B 1 340 ? -27.859 26.5 2.947 1 95.62 340 GLU B C 1
ATOM 7283 O O . GLU B 1 340 ? -28.078 25.453 2.328 1 95.62 340 GLU B O 1
ATOM 7288 N N . GLY B 1 341 ? -27.312 27.594 2.432 1 93.88 341 GLY B N 1
ATOM 7289 C CA . GLY B 1 341 ? -26.922 27.609 1.027 1 93.88 341 GLY B CA 1
ATOM 7290 C C . GLY B 1 341 ? -25.906 26.547 0.679 1 93.88 341 GLY B C 1
ATOM 7291 O O . GLY B 1 341 ? -26.047 25.844 -0.326 1 93.88 341 GLY B O 1
ATOM 7292 N N . MET B 1 342 ? -24.922 26.406 1.45 1 94.56 342 MET B N 1
ATOM 7293 C CA . MET B 1 342 ? -23.891 25.422 1.206 1 94.56 342 MET B CA 1
ATOM 7294 C C . MET B 1 342 ? -24.453 24 1.263 1 94.56 342 MET B C 1
ATOM 7296 O O . MET B 1 342 ? -24.156 23.172 0.392 1 94.56 342 MET B O 1
ATOM 7300 N N . TYR B 1 343 ? -25.312 23.703 2.227 1 95.19 343 TYR B N 1
ATOM 7301 C CA . TYR B 1 343 ? -25.859 22.359 2.385 1 95.19 343 TYR B CA 1
ATOM 7302 C C . TYR B 1 343 ? -26.812 22.031 1.249 1 95.19 343 TYR B C 1
ATOM 7304 O O . TYR B 1 343 ? -26.891 20.875 0.818 1 95.19 343 TYR B O 1
ATOM 7312 N N . ARG B 1 344 ? -27.5 23.031 0.797 1 92.94 344 ARG B N 1
ATOM 7313 C CA . ARG B 1 344 ? -28.391 22.797 -0.338 1 92.94 344 ARG B CA 1
ATOM 7314 C C . ARG B 1 344 ? -27.594 22.406 -1.583 1 92.94 344 ARG B C 1
ATOM 7316 O O . ARG B 1 344 ? -27.984 21.516 -2.324 1 92.94 344 ARG B O 1
ATOM 7323 N N . LYS B 1 345 ? -26.531 23.062 -1.769 1 92.25 345 LYS B N 1
ATOM 7324 C CA . LYS B 1 345 ? -25.688 22.75 -2.918 1 92.25 345 LYS B CA 1
ATOM 7325 C C . LYS B 1 345 ? -25.047 21.375 -2.764 1 92.25 345 LYS B C 1
ATOM 7327 O O . LYS B 1 345 ? -24.938 20.625 -3.729 1 92.25 345 LYS B O 1
ATOM 7332 N N . LEU B 1 346 ? -24.609 21.078 -1.57 1 92.25 346 LEU B N 1
ATOM 7333 C CA . LEU B 1 346 ? -24.016 19.766 -1.306 1 92.25 346 LEU B CA 1
ATOM 7334 C C . LEU B 1 346 ? -25.047 18.656 -1.445 1 92.25 346 LEU B C 1
ATOM 7336 O O . LEU B 1 346 ? -24.719 17.547 -1.858 1 92.25 346 LEU B O 1
ATOM 7340 N N . ASN B 1 347 ? -26.219 18.969 -1.103 1 90.31 347 ASN B N 1
ATOM 7341 C CA . ASN B 1 347 ? -27.328 18.031 -1.229 1 90.31 347 ASN B CA 1
ATOM 7342 C C . ASN B 1 347 ? -27.625 17.703 -2.689 1 90.31 347 ASN B C 1
ATOM 7344 O O . ASN B 1 347 ? -28.047 16.594 -3 1 90.31 347 ASN B O 1
ATOM 7348 N N . ASN B 1 348 ? -27.344 18.625 -3.541 1 85.5 348 ASN B N 1
ATOM 7349 C CA . ASN B 1 348 ? -27.656 18.469 -4.957 1 85.5 348 ASN B CA 1
ATOM 7350 C C . ASN B 1 348 ? -26.547 17.719 -5.691 1 85.5 348 ASN B C 1
ATOM 7352 O O . ASN B 1 348 ? -26.688 17.391 -6.871 1 85.5 348 ASN B O 1
ATOM 7356 N N . LEU B 1 349 ? -25.531 17.422 -4.984 1 82.56 349 LEU B N 1
ATOM 7357 C CA . LEU B 1 349 ? -24.422 16.703 -5.621 1 82.56 349 LEU B CA 1
ATOM 7358 C C . LEU B 1 349 ? -24.828 15.273 -5.965 1 82.56 349 LEU B C 1
ATOM 7360 O O . LEU B 1 349 ? -25.438 14.578 -5.141 1 82.56 349 LEU B O 1
ATOM 7364 N N . LEU B 1 350 ? -24.547 14.828 -7.113 1 71.25 350 LEU B N 1
ATOM 7365 C CA . LEU B 1 350 ? -24.891 13.477 -7.547 1 71.25 350 LEU B CA 1
ATOM 7366 C C . LEU B 1 350 ? -23.766 12.5 -7.238 1 71.25 350 LEU B C 1
ATOM 7368 O O . LEU B 1 350 ? -24.016 11.312 -7 1 71.25 350 LEU B O 1
ATOM 7372 N N . GLU B 1 351 ? -22.562 13.016 -7.336 1 70.38 351 GLU B N 1
ATOM 7373 C CA . GLU B 1 351 ? -21.391 12.195 -7.066 1 70.38 351 GLU B CA 1
ATOM 7374 C C . GLU B 1 351 ? -20.469 12.875 -6.062 1 70.38 351 GLU B C 1
ATOM 7376 O O . GLU B 1 351 ? -20.656 14.047 -5.723 1 70.38 351 GLU B O 1
ATOM 7381 N N . ARG B 1 352 ? -19.578 12.125 -5.57 1 77.19 352 ARG B N 1
ATOM 7382 C CA . ARG B 1 352 ? -18.562 12.68 -4.684 1 77.19 352 ARG B CA 1
ATOM 7383 C C . ARG B 1 352 ? -17.734 13.742 -5.398 1 77.19 352 ARG B C 1
ATOM 7385 O O . ARG B 1 352 ? -17.484 13.633 -6.602 1 77.19 352 ARG B O 1
ATOM 7392 N N . LEU B 1 353 ? -17.453 14.711 -4.648 1 74.75 353 LEU B N 1
ATOM 7393 C CA . LEU B 1 353 ? -16.594 15.758 -5.207 1 74.75 353 LEU B CA 1
ATOM 7394 C C . LEU B 1 353 ? -15.266 15.188 -5.668 1 74.75 353 LEU B C 1
ATOM 7396 O O . LEU B 1 353 ? -14.523 14.594 -4.875 1 74.75 353 LEU B O 1
ATOM 7400 N N . HIS B 1 354 ? -15.008 15.133 -6.926 1 63.97 354 HIS B N 1
ATOM 7401 C CA . HIS B 1 354 ? -13.75 14.586 -7.402 1 63.97 354 HIS B CA 1
ATOM 7402 C C . HIS B 1 354 ? -13.211 15.375 -8.594 1 63.97 354 HIS B C 1
ATOM 7404 O O . HIS B 1 354 ? -12.117 15.094 -9.086 1 63.97 354 HIS B O 1
ATOM 7410 N N . GLN B 1 355 ? -13.898 16.438 -8.938 1 67.25 355 GLN B N 1
ATOM 7411 C CA . GLN B 1 355 ? -13.539 17.094 -10.195 1 67.25 355 GLN B CA 1
ATOM 7412 C C . GLN B 1 355 ? -12.453 18.141 -9.977 1 67.25 355 GLN B C 1
ATOM 7414 O O . GLN B 1 355 ? -11.617 18.375 -10.852 1 67.25 355 GLN B O 1
ATOM 7419 N N . SER B 1 356 ? -12.391 18.625 -8.812 1 79.88 356 SER B N 1
ATOM 7420 C CA . SER B 1 356 ? -11.422 19.672 -8.57 1 79.88 356 SER B CA 1
ATOM 7421 C C . SER B 1 356 ? -10.164 19.141 -7.906 1 79.88 356 SER B C 1
ATOM 7423 O O . SER B 1 356 ? -9.938 17.922 -7.887 1 79.88 356 SER B O 1
ATOM 7425 N N . TYR B 1 357 ? -9.273 20.047 -7.477 1 86.06 357 TYR B N 1
ATOM 7426 C CA . TYR B 1 357 ? -7.945 19.719 -6.984 1 86.06 357 TYR B CA 1
ATOM 7427 C C . TYR B 1 357 ? -7.996 19.266 -5.527 1 86.06 357 TYR B C 1
ATOM 7429 O O . TYR B 1 357 ? -8.766 19.812 -4.73 1 86.06 357 TYR B O 1
ATOM 7437 N N . PHE B 1 358 ? -7.176 18.234 -5.246 1 89.69 358 PHE B N 1
ATOM 7438 C CA . PHE B 1 358 ? -7.004 17.781 -3.867 1 89.69 358 PHE B CA 1
ATOM 7439 C C . PHE B 1 358 ? -5.66 18.25 -3.314 1 89.69 358 PHE B C 1
ATOM 7441 O O . PHE B 1 358 ? -5.438 18.219 -2.102 1 89.69 358 PHE B O 1
ATOM 7448 N N . PHE B 1 359 ? -4.785 18.625 -4.227 1 91.94 359 PHE B N 1
ATOM 7449 C CA . PHE B 1 359 ? -3.461 19.125 -3.879 1 91.94 359 PHE B CA 1
ATOM 7450 C C . PHE B 1 359 ? -3.287 20.578 -4.328 1 91.94 359 PHE B C 1
ATOM 7452 O O . PHE B 1 359 ? -3.219 20.844 -5.527 1 91.94 359 PHE B O 1
ATOM 7459 N N . TYR B 1 360 ? -3.314 21.469 -3.326 1 94.5 360 TYR B N 1
ATOM 7460 C CA . TYR B 1 360 ? -3.24 22.891 -3.672 1 94.5 360 TYR B CA 1
ATOM 7461 C C . TYR B 1 360 ? -2.715 23.703 -2.498 1 94.5 360 TYR B C 1
ATOM 7463 O O . TYR B 1 360 ? -2.715 23.25 -1.357 1 94.5 360 TYR B O 1
ATOM 7471 N N . LEU B 1 361 ? -2.199 24.859 -2.82 1 95.62 361 LEU B N 1
ATOM 7472 C CA . LEU B 1 361 ? -1.876 25.922 -1.882 1 95.62 361 LEU B CA 1
ATOM 7473 C C . LEU B 1 361 ? -2.697 27.172 -2.178 1 95.62 361 LEU B C 1
ATOM 7475 O O . LEU B 1 361 ? -2.951 27.5 -3.342 1 95.62 361 LEU B O 1
ATOM 7479 N N . MET B 1 362 ? -3.094 27.812 -1.079 1 95.56 362 MET B N 1
ATOM 7480 C CA . MET B 1 362 ? -3.969 28.969 -1.292 1 95.56 362 MET B CA 1
ATOM 7481 C C . MET B 1 362 ? -3.34 30.234 -0.733 1 95.56 362 MET B C 1
ATOM 7483 O O . MET B 1 362 ? -3.34 30.453 0.48 1 95.56 362 MET B O 1
ATOM 7487 N N . PRO B 1 363 ? -2.857 31.141 -1.633 1 94.38 363 PRO B N 1
ATOM 7488 C CA . PRO B 1 363 ? -2.412 32.469 -1.173 1 94.38 363 PRO B CA 1
ATOM 7489 C C . PRO B 1 363 ? -3.574 33.375 -0.808 1 94.38 363 PRO B C 1
ATOM 7491 O O . PRO B 1 363 ? -3.381 34.375 -0.106 1 94.38 363 PRO B O 1
ATOM 7494 N N . SER B 1 364 ? -4.711 33.031 -1.324 1 93.19 364 SER B N 1
ATOM 7495 C CA . SER B 1 364 ? -5.965 33.719 -1.021 1 93.19 364 SER B CA 1
ATOM 7496 C C . SER B 1 364 ? -7.164 32.812 -1.297 1 93.19 364 SER B C 1
ATOM 7498 O O . SER B 1 364 ? -7.012 31.734 -1.852 1 93.19 364 SER B O 1
ATOM 7500 N N . LEU B 1 365 ? -8.352 33.312 -0.906 1 92.88 365 LEU B N 1
ATOM 7501 C CA . LEU B 1 365 ? -9.555 32.5 -1.112 1 92.88 365 LEU B CA 1
ATOM 7502 C C . LEU B 1 365 ? -9.938 32.469 -2.588 1 92.88 365 LEU B C 1
ATOM 7504 O O . LEU B 1 365 ? -10.586 31.531 -3.047 1 92.88 365 LEU B O 1
ATOM 7508 N N . SER B 1 366 ? -9.469 33.438 -3.326 1 91.38 366 SER B N 1
ATOM 7509 C CA . SER B 1 366 ? -9.867 33.531 -4.727 1 91.38 366 SER B CA 1
ATOM 7510 C C . SER B 1 366 ? -8.797 32.938 -5.648 1 91.38 366 SER B C 1
ATOM 7512 O O . SER B 1 366 ? -9.055 32.719 -6.828 1 91.38 366 SER B O 1
ATOM 7514 N N . HIS B 1 367 ? -7.609 32.688 -5.102 1 91.75 367 HIS B N 1
ATOM 7515 C CA . HIS B 1 367 ? -6.512 32.188 -5.91 1 91.75 367 HIS B CA 1
ATOM 7516 C C . HIS B 1 367 ? -5.863 30.969 -5.258 1 91.75 367 HIS B C 1
ATOM 7518 O O . HIS B 1 367 ? -5.781 30.891 -4.031 1 91.75 367 HIS B O 1
ATOM 7524 N N . PHE B 1 368 ? -5.484 30.062 -6.09 1 93.06 368 PHE B N 1
ATOM 7525 C CA . PHE B 1 368 ? -4.797 28.875 -5.578 1 93.06 368 PHE B CA 1
ATOM 7526 C C . PHE B 1 368 ? -3.643 28.484 -6.492 1 93.06 368 PHE B C 1
ATOM 7528 O O . PHE B 1 368 ? -3.537 28.984 -7.613 1 93.06 368 PHE B O 1
ATOM 7535 N N . VAL B 1 369 ? -2.736 27.781 -5.965 1 94.12 369 VAL B N 1
ATOM 7536 C CA . VAL B 1 369 ? -1.604 27.219 -6.699 1 94.12 369 VAL B CA 1
ATOM 7537 C C . VAL B 1 369 ? -1.742 25.703 -6.793 1 94.12 369 VAL B C 1
ATOM 7539 O O . VAL B 1 369 ? -1.853 25.031 -5.773 1 94.12 369 VAL B O 1
ATOM 7542 N N . SER B 1 370 ? -1.757 25.172 -7.965 1 91.5 370 SER B N 1
ATOM 7543 C CA . SER B 1 370 ? -1.928 23.734 -8.164 1 91.5 370 SER B CA 1
ATOM 7544 C C . SER B 1 370 ? -0.611 22.984 -7.973 1 91.5 370 SER B C 1
ATOM 7546 O O . SER B 1 370 ? 0.458 23.609 -7.949 1 91.5 370 SER B O 1
ATOM 7548 N N . ILE B 1 371 ? -0.653 21.672 -7.848 1 90.38 371 ILE B N 1
ATOM 7549 C CA . ILE B 1 371 ? 0.489 20.797 -7.625 1 90.38 371 ILE B CA 1
ATOM 7550 C C . ILE B 1 371 ? 1.475 20.922 -8.781 1 90.38 371 ILE B C 1
ATOM 7552 O O . ILE B 1 371 ? 2.689 20.859 -8.586 1 90.38 371 ILE B O 1
ATOM 7556 N N . GLY B 1 372 ? 1.011 21.156 -9.961 1 88.38 372 GLY B N 1
ATOM 7557 C CA . GLY B 1 372 ? 1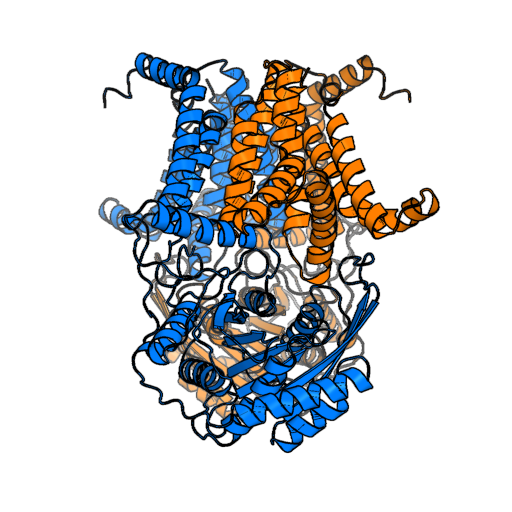.871 21.312 -11.125 1 88.38 372 GLY B CA 1
ATOM 7558 C C . GLY B 1 372 ? 2.791 22.516 -11.031 1 88.38 372 GLY B C 1
ATOM 7559 O O . GLY B 1 372 ? 3.877 22.516 -11.617 1 88.38 372 GLY B O 1
ATOM 7560 N N . TYR B 1 373 ? 2.406 23.516 -10.211 1 90.38 373 TYR B N 1
ATOM 7561 C CA . TYR B 1 373 ? 3.189 24.75 -10.133 1 90.38 373 TYR B CA 1
ATOM 7562 C C . TYR B 1 373 ? 4.121 24.719 -8.93 1 90.38 373 TYR B C 1
ATOM 7564 O O . TYR B 1 373 ? 5.188 25.344 -8.945 1 90.38 373 TYR B O 1
ATOM 7572 N N . TYR B 1 374 ? 3.732 24.062 -7.895 1 93.31 374 TYR B N 1
ATOM 7573 C CA . TYR B 1 374 ? 4.598 24.172 -6.727 1 93.31 374 TYR B CA 1
ATOM 7574 C C . TYR B 1 374 ? 5.543 22.984 -6.633 1 93.31 374 TYR B C 1
ATOM 7576 O O . TYR B 1 374 ? 6.559 23.031 -5.93 1 93.31 374 TYR B O 1
ATOM 7584 N N . MET B 1 375 ? 5.355 21.844 -7.297 1 92.94 375 MET B N 1
ATOM 7585 C CA . MET B 1 375 ? 6.215 20.672 -7.219 1 92.94 375 MET B CA 1
ATOM 7586 C C . MET B 1 375 ? 7.582 20.953 -7.832 1 92.94 375 MET B C 1
ATOM 7588 O O . MET B 1 375 ? 8.586 20.391 -7.406 1 92.94 375 MET B O 1
ATOM 7592 N N . PRO B 1 376 ? 7.664 21.844 -8.844 1 92.75 376 PRO B N 1
ATOM 7593 C CA . PRO B 1 376 ? 8.992 22.156 -9.383 1 92.75 376 PRO B CA 1
ATOM 7594 C C . PRO B 1 376 ? 9.914 22.781 -8.344 1 92.75 376 PRO B C 1
ATOM 7596 O O . PRO B 1 376 ? 11.133 22.609 -8.406 1 92.75 376 PRO B O 1
ATOM 7599 N N . ALA B 1 377 ? 9.383 23.531 -7.445 1 94.88 377 ALA B N 1
ATOM 7600 C CA . ALA B 1 377 ? 10.203 24.078 -6.367 1 94.88 377 ALA B CA 1
ATOM 7601 C C . ALA B 1 377 ? 10.898 22.953 -5.598 1 94.88 377 ALA B C 1
ATOM 7603 O O . ALA B 1 377 ? 12.094 23.031 -5.324 1 94.88 377 ALA B O 1
ATOM 7604 N N . PHE B 1 378 ? 10.195 21.906 -5.301 1 94.75 378 PHE B N 1
ATOM 7605 C CA . PHE B 1 378 ? 10.75 20.734 -4.648 1 94.75 378 PHE B CA 1
ATOM 7606 C C . PHE B 1 378 ? 11.742 20.031 -5.562 1 94.75 378 PHE B C 1
ATOM 7608 O O . PHE B 1 378 ? 12.805 19.594 -5.113 1 94.75 378 PHE B O 1
ATOM 7615 N N . GLY B 1 379 ? 11.367 19.922 -6.797 1 93.19 379 GLY B N 1
ATOM 7616 C CA . GLY B 1 379 ? 12.242 19.297 -7.77 1 93.19 379 GLY B CA 1
ATOM 7617 C C . GLY B 1 379 ? 13.609 19.938 -7.859 1 93.19 379 GLY B C 1
ATOM 7618 O O . GLY B 1 379 ? 14.625 19.25 -7.969 1 93.19 379 GLY B O 1
ATOM 7619 N N . LEU B 1 380 ? 13.672 21.234 -7.758 1 92.56 380 LEU B N 1
ATOM 7620 C CA . LEU B 1 380 ? 14.922 21.969 -7.832 1 92.56 380 LEU B CA 1
ATOM 7621 C C . LEU B 1 380 ? 15.812 21.672 -6.629 1 92.56 380 LEU B C 1
ATOM 7623 O O . LEU B 1 380 ? 17.031 21.609 -6.758 1 92.56 380 LEU B O 1
ATOM 7627 N N . LEU B 1 381 ? 15.227 21.438 -5.504 1 92.62 381 LEU B N 1
ATOM 7628 C CA . LEU B 1 381 ? 16 21.047 -4.332 1 92.62 381 LEU B CA 1
ATOM 7629 C C . LEU B 1 381 ? 16.469 19.594 -4.457 1 92.62 381 LEU B C 1
ATOM 7631 O O . LEU B 1 381 ? 17.625 19.281 -4.133 1 92.62 381 LEU B O 1
ATOM 7635 N N . ALA B 1 382 ? 15.609 18.781 -4.977 1 90.06 382 ALA B N 1
ATOM 7636 C CA . ALA B 1 382 ? 15.906 17.359 -5.102 1 90.06 382 ALA B CA 1
ATOM 7637 C C . ALA B 1 382 ? 17.031 17.125 -6.109 1 90.06 382 ALA B C 1
ATOM 7639 O O . ALA B 1 382 ? 17.828 16.203 -5.945 1 90.06 382 ALA B O 1
ATOM 7640 N N . VAL B 1 383 ? 17.141 17.984 -7.105 1 87.69 383 VAL B N 1
ATOM 7641 C CA . VAL B 1 383 ? 18.141 17.828 -8.164 1 87.69 383 VAL B CA 1
ATOM 7642 C C . VAL B 1 383 ? 19.547 18 -7.594 1 87.69 383 VAL B C 1
ATOM 7644 O O . VAL B 1 383 ? 20.5 17.453 -8.133 1 87.69 383 VAL B O 1
ATOM 7647 N N . ILE B 1 384 ? 19.672 18.672 -6.504 1 88.56 384 ILE B N 1
ATOM 7648 C CA . ILE B 1 384 ? 20.953 18.906 -5.84 1 88.56 384 ILE B CA 1
ATOM 7649 C C . ILE B 1 384 ? 21.562 17.562 -5.414 1 88.56 384 ILE B C 1
ATOM 7651 O O . ILE B 1 384 ? 22.781 17.422 -5.367 1 88.56 384 ILE B O 1
ATOM 7655 N N . LEU B 1 385 ? 20.734 16.562 -5.18 1 85.31 385 LEU B N 1
ATOM 7656 C CA . LEU B 1 385 ? 21.203 15.258 -4.719 1 85.31 385 LEU B CA 1
ATOM 7657 C C . LEU B 1 385 ? 21.641 14.391 -5.895 1 85.31 385 LEU B C 1
ATOM 7659 O O . LEU B 1 385 ? 22.328 13.383 -5.699 1 85.31 385 LEU B O 1
ATOM 7663 N N . LEU B 1 386 ? 21.391 14.836 -7.062 1 77.31 386 LEU B N 1
ATOM 7664 C CA . LEU B 1 386 ? 21.531 14.008 -8.258 1 77.31 386 LEU B CA 1
ATOM 7665 C C . LEU B 1 386 ? 23 13.742 -8.562 1 77.31 386 LEU B C 1
ATOM 7667 O O . LEU B 1 386 ? 23.375 12.609 -8.875 1 77.31 386 LEU B O 1
ATOM 7671 N N . PRO B 1 387 ? 23.891 14.789 -8.484 1 71.81 387 PRO B N 1
ATOM 7672 C CA . PRO B 1 387 ? 25.281 14.531 -8.828 1 71.81 387 PRO B CA 1
ATOM 7673 C C . PRO B 1 387 ? 25.922 13.43 -7.973 1 71.81 387 PRO B C 1
ATOM 7675 O O . PRO B 1 387 ? 26.781 12.695 -8.453 1 71.81 387 PRO B O 1
ATOM 7678 N N . GLY B 1 388 ? 25.406 13.297 -6.781 1 69.25 388 GLY B N 1
ATOM 7679 C CA . GLY B 1 388 ? 25.969 12.281 -5.902 1 69.25 388 GLY B CA 1
ATOM 7680 C C . GLY B 1 388 ? 25.547 10.875 -6.277 1 69.25 388 GLY B C 1
ATOM 7681 O O . GLY B 1 388 ? 26.203 9.906 -5.91 1 69.25 388 GLY B O 1
ATOM 7682 N N . VAL B 1 389 ? 24.516 10.812 -7.047 1 74 389 VAL B N 1
ATOM 7683 C CA . VAL B 1 389 ? 23.984 9.477 -7.34 1 74 389 VAL B CA 1
ATOM 7684 C C . VAL B 1 389 ? 24.109 9.188 -8.828 1 74 389 VAL B C 1
ATOM 7686 O O . VAL B 1 389 ? 23.797 8.086 -9.281 1 74 389 VAL B O 1
ATOM 7689 N N . LEU B 1 390 ? 24.672 10.094 -9.578 1 67.75 390 LEU B N 1
ATOM 7690 C CA . LEU B 1 390 ? 24.703 10 -11.031 1 67.75 390 LEU B CA 1
ATOM 7691 C C . LEU B 1 390 ? 25.5 8.789 -11.477 1 67.75 390 LEU B C 1
ATOM 7693 O O . LEU B 1 390 ? 25.156 8.141 -12.477 1 67.75 390 LEU B O 1
ATOM 7697 N N . SER B 1 391 ? 26.641 8.5 -10.695 1 66.38 391 SER B N 1
ATOM 7698 C CA . SER B 1 391 ? 27.5 7.387 -11.109 1 66.38 391 SER B CA 1
ATOM 7699 C C . SER B 1 391 ? 26.719 6.066 -11.078 1 66.38 391 SER B C 1
ATOM 7701 O O . SER B 1 391 ? 26.984 5.172 -11.883 1 66.38 391 SER B O 1
ATOM 7703 N N . VAL B 1 392 ? 25.844 5.957 -10.227 1 75.94 392 VAL B N 1
ATOM 7704 C CA . VAL B 1 392 ? 25.094 4.715 -10.086 1 75.94 392 VAL B CA 1
ATOM 7705 C C . VAL B 1 392 ? 23.75 4.832 -10.82 1 75.94 392 VAL B C 1
ATOM 7707 O O . VAL B 1 392 ? 23.172 3.822 -11.234 1 75.94 392 VAL B O 1
ATOM 7710 N N . LEU B 1 393 ? 23.422 6.02 -11.094 1 76.38 393 LEU B N 1
ATOM 7711 C CA . LEU B 1 393 ? 22.094 6.25 -11.656 1 76.38 393 LEU B CA 1
ATOM 7712 C C . LEU B 1 393 ? 22.047 5.836 -13.125 1 76.38 393 LEU B C 1
ATOM 7714 O O . LEU B 1 393 ? 21.047 5.289 -13.586 1 76.38 393 LEU B O 1
ATOM 7718 N N . THR B 1 394 ? 23.203 6.039 -13.836 1 77.69 394 THR B N 1
ATOM 7719 C CA . THR B 1 394 ? 23.172 5.773 -15.266 1 77.69 394 THR B CA 1
ATOM 7720 C C . THR B 1 394 ? 22.953 4.289 -15.539 1 77.69 394 THR B C 1
ATOM 7722 O O . THR B 1 394 ? 22.031 3.92 -16.266 1 77.69 394 THR B O 1
ATOM 7725 N N . PRO B 1 395 ? 23.812 3.416 -14.883 1 83.44 395 PRO B N 1
ATOM 7726 C CA . PRO B 1 395 ? 23.531 1.996 -15.117 1 83.44 395 PRO B CA 1
ATOM 7727 C C . PRO B 1 395 ? 22.156 1.566 -14.609 1 83.44 395 PRO B C 1
ATOM 7729 O O . PRO B 1 395 ? 21.531 0.697 -15.203 1 83.44 395 PRO B O 1
ATOM 7732 N N . LEU B 1 396 ? 21.734 2.168 -13.578 1 85.56 396 LEU B N 1
ATOM 7733 C CA . LEU B 1 396 ? 20.438 1.839 -13.023 1 85.56 396 LEU B CA 1
ATOM 7734 C C . LEU B 1 396 ? 19.312 2.223 -13.984 1 85.56 396 LEU B C 1
ATOM 7736 O O . LEU B 1 396 ? 18.422 1.416 -14.266 1 85.56 396 LEU B O 1
ATOM 7740 N N . VAL B 1 397 ? 19.406 3.402 -14.594 1 84.75 397 VAL B N 1
ATOM 7741 C CA . VAL B 1 397 ? 18.375 3.904 -15.484 1 84.75 397 VAL B CA 1
ATOM 7742 C C . VAL B 1 397 ? 18.375 3.1 -16.781 1 84.75 397 VAL B C 1
ATOM 7744 O O . VAL B 1 397 ? 17.312 2.717 -17.281 1 84.75 397 VAL B O 1
ATOM 7747 N N . ILE B 1 398 ? 19.547 2.84 -17.25 1 86.12 398 ILE B N 1
ATOM 7748 C CA . ILE B 1 398 ? 19.641 2.094 -18.5 1 86.12 398 ILE B CA 1
ATOM 7749 C C . ILE B 1 398 ? 19.078 0.688 -18.312 1 86.12 398 ILE B C 1
ATOM 7751 O O . ILE B 1 398 ? 18.359 0.183 -19.156 1 86.12 398 ILE B O 1
ATOM 7755 N N . SER B 1 399 ? 19.438 0.028 -17.188 1 91.5 399 SER B N 1
ATOM 7756 C CA . SER B 1 399 ? 18.938 -1.316 -16.922 1 91.5 399 SER B CA 1
ATOM 7757 C C . SER B 1 399 ? 17.406 -1.325 -16.797 1 91.5 399 SER B C 1
ATOM 7759 O O . SER B 1 399 ? 16.75 -2.209 -17.344 1 91.5 399 SER B O 1
ATOM 7761 N N . HIS B 1 400 ? 16.844 -0.327 -16.188 1 92.12 400 HIS B N 1
ATOM 7762 C CA . HIS B 1 400 ? 15.398 -0.287 -16.016 1 92.12 400 HIS B CA 1
ATOM 7763 C C . HIS B 1 400 ? 14.695 0.114 -17.312 1 92.12 400 HIS B C 1
ATOM 7765 O O . HIS B 1 400 ? 13.586 -0.341 -17.578 1 92.12 400 HIS B O 1
ATOM 7771 N N . LEU B 1 401 ? 15.367 0.962 -18.125 1 91.94 401 LEU B N 1
ATOM 7772 C CA . LEU B 1 401 ? 14.812 1.276 -19.438 1 91.94 401 LEU B CA 1
ATOM 7773 C C . LEU B 1 401 ? 14.766 0.035 -20.328 1 91.94 401 LEU B C 1
ATOM 7775 O O . LEU B 1 401 ? 13.812 -0.156 -21.094 1 91.94 401 LEU B O 1
ATOM 7779 N N . THR B 1 402 ? 15.781 -0.746 -20.188 1 93.31 402 THR B N 1
ATOM 7780 C CA . THR B 1 402 ? 15.789 -2.004 -20.938 1 93.31 402 THR B CA 1
ATOM 7781 C C . THR B 1 402 ? 14.68 -2.926 -20.438 1 93.31 402 THR B C 1
ATOM 7783 O O . THR B 1 402 ? 14.023 -3.594 -21.234 1 93.31 402 THR B O 1
ATOM 7786 N N . GLY B 1 403 ? 14.484 -2.996 -19.141 1 95.62 403 GLY B N 1
ATOM 7787 C CA . GLY B 1 403 ? 13.375 -3.76 -18.578 1 95.62 403 GLY B CA 1
ATOM 7788 C C . GLY B 1 403 ? 12.016 -3.268 -19.047 1 95.62 403 GLY B C 1
ATOM 7789 O O . GLY B 1 403 ? 11.141 -4.07 -19.375 1 95.62 403 GLY B O 1
ATOM 7790 N N . ALA B 1 404 ? 11.852 -1.968 -19.125 1 95.19 404 ALA B N 1
ATOM 7791 C CA . ALA B 1 404 ? 10.609 -1.376 -19.609 1 95.19 404 ALA B CA 1
ATOM 7792 C C . ALA B 1 404 ? 10.375 -1.712 -21.078 1 95.19 404 ALA B C 1
ATOM 7794 O O . ALA B 1 404 ? 9.242 -1.962 -21.5 1 95.19 404 ALA B O 1
ATOM 7795 N N . ALA B 1 405 ? 11.445 -1.667 -21.812 1 95.5 405 ALA B N 1
ATOM 7796 C CA . ALA B 1 405 ? 11.359 -2.059 -23.219 1 95.5 405 ALA B CA 1
ATOM 7797 C C . ALA B 1 405 ? 10.914 -3.51 -23.359 1 95.5 405 ALA B C 1
ATOM 7799 O O . ALA B 1 405 ? 10.086 -3.834 -24.219 1 95.5 405 ALA B O 1
ATOM 7800 N N . LEU B 1 406 ? 11.484 -4.352 -22.547 1 96.5 406 LEU B N 1
ATOM 7801 C CA . LEU B 1 406 ? 11.102 -5.758 -22.562 1 96.5 406 LEU B CA 1
ATOM 7802 C C . LEU B 1 406 ? 9.617 -5.93 -22.25 1 96.5 406 LEU B C 1
ATOM 7804 O O . LEU B 1 406 ? 8.953 -6.797 -22.812 1 96.5 406 LEU B O 1
ATOM 7808 N N . TYR B 1 407 ? 9.078 -5.152 -21.391 1 96.31 407 TYR B N 1
ATOM 7809 C CA . TYR B 1 407 ? 7.68 -5.234 -20.969 1 96.31 407 TYR B CA 1
ATOM 7810 C C . TYR B 1 407 ? 6.758 -4.699 -22.062 1 96.31 407 TYR B C 1
ATOM 7812 O O . TYR B 1 407 ? 5.711 -5.289 -22.344 1 96.31 407 TYR B O 1
ATOM 7820 N N . MET B 1 408 ? 7.156 -3.615 -22.797 1 95.38 408 MET B N 1
ATOM 7821 C CA . MET B 1 408 ? 6.23 -2.879 -23.641 1 95.38 408 MET B CA 1
ATOM 7822 C C . MET B 1 408 ? 6.414 -3.264 -25.109 1 95.38 408 MET B C 1
ATOM 7824 O O . MET B 1 408 ? 5.438 -3.381 -25.844 1 95.38 408 MET B O 1
ATOM 7828 N N . LEU B 1 409 ? 7.551 -3.51 -25.562 1 94.44 409 LEU B N 1
ATOM 7829 C CA . LEU B 1 409 ? 7.883 -3.545 -26.984 1 94.44 409 LEU B CA 1
ATOM 7830 C C . LEU B 1 409 ? 7.336 -4.809 -27.641 1 94.44 409 LEU B C 1
ATOM 7832 O O . LEU B 1 409 ? 6.879 -4.77 -28.797 1 94.44 409 LEU B O 1
ATOM 7836 N N . PRO B 1 410 ? 7.371 -5.941 -26.984 1 94.69 410 PRO B N 1
ATOM 7837 C CA . PRO B 1 410 ? 6.895 -7.152 -27.656 1 94.69 410 PRO B CA 1
ATOM 7838 C C . PRO B 1 410 ? 5.457 -7.023 -28.156 1 94.69 410 PRO B C 1
ATOM 7840 O O . PRO B 1 410 ? 5.145 -7.445 -29.266 1 94.69 410 PRO B O 1
ATOM 7843 N N . ILE B 1 411 ? 4.586 -6.473 -27.391 1 92.5 411 ILE B N 1
ATOM 7844 C CA . ILE B 1 411 ? 3.178 -6.344 -27.75 1 92.5 411 ILE B CA 1
ATOM 7845 C C . ILE B 1 411 ? 2.996 -5.156 -28.703 1 92.5 411 ILE B C 1
ATOM 7847 O O . ILE B 1 411 ? 2.248 -5.242 -29.672 1 92.5 411 ILE B O 1
ATOM 7851 N N . ARG B 1 412 ? 3.736 -4.082 -28.531 1 91.94 412 ARG B N 1
ATOM 7852 C CA . ARG B 1 412 ? 3.564 -2.855 -29.297 1 91.94 412 ARG B CA 1
ATOM 7853 C C . ARG B 1 412 ? 4.078 -3.027 -30.719 1 91.94 412 ARG B C 1
ATOM 7855 O O . ARG B 1 412 ? 3.523 -2.453 -31.672 1 91.94 412 ARG B O 1
ATOM 7862 N N . PHE B 1 413 ? 5.105 -3.832 -30.906 1 90.56 413 PHE B N 1
ATOM 7863 C CA . PHE B 1 413 ? 5.738 -3.938 -32.219 1 90.56 413 PHE B CA 1
ATOM 7864 C C . PHE B 1 413 ? 5.344 -5.238 -32.906 1 90.56 413 PHE B C 1
ATOM 7866 O O . PHE B 1 413 ? 6.008 -5.672 -33.844 1 90.56 413 PHE B O 1
ATOM 7873 N N . GLN B 1 414 ? 4.34 -5.898 -32.375 1 89.94 414 GLN B N 1
ATOM 7874 C CA . GLN B 1 414 ? 3.949 -7.184 -32.938 1 89.94 414 GLN B CA 1
ATOM 7875 C C . GLN B 1 414 ? 3.496 -7.027 -34.406 1 89.94 414 GLN B C 1
ATOM 7877 O O . GLN B 1 414 ? 3.859 -7.832 -35.25 1 89.94 414 GLN B O 1
ATOM 7882 N N . GLU B 1 415 ? 2.711 -5.977 -34.719 1 90.12 415 GLU B N 1
ATOM 7883 C CA . GLU B 1 415 ? 2.207 -5.75 -36.062 1 90.12 415 GLU B CA 1
ATOM 7884 C C . GLU B 1 415 ? 3.348 -5.457 -37.031 1 90.12 415 GLU B C 1
ATOM 7886 O O . GLU B 1 415 ? 3.365 -5.977 -38.156 1 90.12 415 GLU B O 1
ATOM 7891 N N . MET B 1 416 ? 4.273 -4.605 -36.625 1 90.94 416 MET B N 1
ATOM 7892 C CA . MET B 1 416 ? 5.434 -4.273 -37.438 1 90.94 416 MET B CA 1
ATOM 7893 C C . MET B 1 416 ? 6.277 -5.516 -37.719 1 90.94 416 MET B C 1
ATOM 7895 O O . MET B 1 416 ? 6.781 -5.699 -38.812 1 90.94 416 MET B O 1
ATOM 7899 N N . ALA B 1 417 ? 6.426 -6.363 -36.719 1 90 417 ALA B N 1
ATOM 7900 C CA . ALA B 1 417 ? 7.223 -7.578 -36.844 1 90 417 ALA B CA 1
ATOM 7901 C C . ALA B 1 417 ? 6.59 -8.539 -37.844 1 90 417 ALA B C 1
ATOM 7903 O O . ALA B 1 417 ? 7.293 -9.156 -38.656 1 90 417 ALA B O 1
ATOM 7904 N N . VAL B 1 418 ? 5.227 -8.703 -37.812 1 90.81 418 VAL B N 1
ATOM 7905 C CA . VAL B 1 418 ? 4.52 -9.609 -38.719 1 90.81 418 VAL B CA 1
ATOM 7906 C C . VAL B 1 418 ? 4.586 -9.086 -40.125 1 90.81 418 VAL B C 1
ATOM 7908 O O . VAL B 1 418 ? 4.625 -9.867 -41.094 1 90.81 418 VAL B O 1
ATOM 7911 N N . GLU B 1 419 ? 4.625 -7.77 -40.312 1 91.81 419 GLU B N 1
ATOM 7912 C CA . GLU B 1 419 ? 4.707 -7.152 -41.656 1 91.81 419 GLU B CA 1
ATOM 7913 C C . GLU B 1 419 ? 6.078 -7.367 -42.281 1 91.81 419 GLU B C 1
ATOM 7915 O O . GLU B 1 419 ? 6.188 -7.57 -43.5 1 91.81 419 GLU B O 1
ATOM 7920 N N . HIS B 1 420 ? 7.117 -7.391 -41.531 1 90.75 420 HIS B N 1
ATOM 7921 C CA . HIS B 1 420 ? 8.477 -7.418 -42.062 1 90.75 420 HIS B CA 1
ATOM 7922 C C . HIS B 1 420 ? 9.039 -8.836 -42.062 1 90.75 420 HIS B C 1
ATOM 7924 O O . HIS B 1 420 ? 9.953 -9.141 -42.812 1 90.75 420 HIS B O 1
ATOM 7930 N N . PHE B 1 421 ? 8.516 -9.727 -41.156 1 90 421 PHE B N 1
ATOM 7931 C CA . PHE B 1 421 ? 9.023 -11.086 -41.062 1 90 421 PHE B CA 1
ATOM 7932 C C . PHE B 1 421 ? 7.898 -12.109 -41.188 1 90 421 PHE B C 1
ATOM 7934 O O . PHE B 1 421 ? 6.77 -11.852 -40.781 1 90 421 PHE B O 1
ATOM 7941 N N . PRO B 1 422 ? 8.141 -13.211 -41.781 1 90.94 422 PRO B N 1
ATOM 7942 C CA . PRO B 1 422 ? 7.133 -14.266 -41.938 1 90.94 422 PRO B CA 1
ATOM 7943 C C . PRO B 1 422 ? 6.906 -15.062 -40.656 1 90.94 422 PRO B C 1
ATOM 7945 O O . PRO B 1 422 ? 7.305 -16.234 -40.562 1 90.94 422 PRO B O 1
ATOM 7948 N N . VAL B 1 423 ? 6.336 -14.578 -39.625 1 91.56 423 VAL B N 1
ATOM 7949 C CA . VAL B 1 423 ? 6.059 -15.219 -38.344 1 91.56 423 VAL B CA 1
ATOM 7950 C C . VAL B 1 423 ? 4.629 -14.898 -37.906 1 91.56 423 VAL B C 1
ATOM 7952 O O . VAL B 1 423 ? 4.035 -13.922 -38.375 1 91.56 423 VAL B O 1
ATOM 7955 N N . SER B 1 424 ? 4.066 -15.812 -37.156 1 92 424 SER B N 1
ATOM 7956 C CA . SER B 1 424 ? 2.75 -15.562 -36.594 1 92 424 SER B CA 1
ATOM 7957 C C . SER B 1 424 ? 2.811 -14.461 -35.531 1 92 424 SER B C 1
ATOM 7959 O O . SER B 1 424 ? 3.895 -14.07 -35.094 1 92 424 SER B O 1
ATOM 7961 N N . GLU B 1 425 ? 1.749 -13.859 -35.188 1 92.19 425 GLU B N 1
ATOM 7962 C CA . GLU B 1 425 ? 1.695 -12.781 -34.219 1 92.19 425 GLU B CA 1
ATOM 7963 C C . GLU B 1 425 ? 2.273 -13.227 -32.875 1 92.19 425 GLU B C 1
ATOM 7965 O O . GLU B 1 425 ? 3.021 -12.484 -32.25 1 92.19 425 GLU B O 1
ATOM 7970 N N . THR B 1 426 ? 1.943 -14.43 -32.5 1 93 426 THR B N 1
ATOM 7971 C CA . THR B 1 426 ? 2.443 -14.961 -31.25 1 93 426 THR B CA 1
ATOM 7972 C C . THR B 1 426 ? 3.957 -15.141 -31.297 1 93 426 THR B C 1
ATOM 7974 O O . THR B 1 426 ? 4.664 -14.797 -30.344 1 93 426 THR B O 1
ATOM 7977 N N . GLU B 1 427 ? 4.426 -15.672 -32.344 1 94 427 GLU B N 1
ATOM 7978 C CA . GLU B 1 427 ? 5.867 -15.844 -32.531 1 94 427 GLU B CA 1
ATOM 7979 C C . GLU B 1 427 ? 6.586 -14.5 -32.562 1 94 427 GLU B C 1
ATOM 7981 O O . GLU B 1 427 ? 7.695 -14.375 -32.031 1 94 427 GLU B O 1
ATOM 7986 N N . ALA B 1 428 ? 5.918 -13.5 -33.188 1 94.56 428 ALA B N 1
ATOM 7987 C CA . ALA B 1 428 ? 6.496 -12.156 -33.25 1 94.56 428 ALA B CA 1
ATOM 7988 C C . ALA B 1 428 ? 6.703 -11.586 -31.844 1 94.56 428 ALA B C 1
ATOM 7990 O O . ALA B 1 428 ? 7.742 -10.992 -31.562 1 94.56 428 ALA B O 1
ATOM 7991 N N . VAL B 1 429 ? 5.707 -11.82 -31.016 1 95.62 429 VAL B N 1
ATOM 7992 C CA . VAL B 1 429 ? 5.773 -11.297 -29.656 1 95.62 429 VAL B CA 1
ATOM 7993 C C . VAL B 1 429 ? 6.918 -11.969 -28.906 1 95.62 429 VAL B C 1
ATOM 7995 O O . VAL B 1 429 ? 7.734 -11.289 -28.281 1 95.62 429 VAL B O 1
ATOM 7998 N N . VAL B 1 430 ? 7.023 -13.281 -29.016 1 96.12 430 VAL B N 1
ATOM 7999 C CA . VAL B 1 430 ? 8.031 -14.047 -28.281 1 96.12 430 VAL B CA 1
ATOM 8000 C C . VAL B 1 430 ? 9.422 -13.727 -28.828 1 96.12 430 VAL B C 1
ATOM 8002 O O . VAL B 1 430 ? 10.359 -13.508 -28.047 1 96.12 430 VAL B O 1
ATOM 8005 N N . LEU B 1 431 ? 9.594 -13.648 -30.109 1 94.62 431 LEU B N 1
ATOM 8006 C CA . LEU B 1 431 ? 10.883 -13.367 -30.719 1 94.62 431 LEU B CA 1
ATOM 8007 C C . LEU B 1 431 ? 11.328 -11.938 -30.422 1 94.62 431 LEU B C 1
ATOM 8009 O O . LEU B 1 431 ? 12.523 -11.688 -30.219 1 94.62 431 LEU B O 1
ATOM 8013 N N . THR B 1 432 ? 10.391 -10.953 -30.422 1 95.19 432 THR B N 1
ATOM 8014 C CA . THR B 1 432 ? 10.727 -9.594 -30.031 1 95.19 432 THR B CA 1
ATOM 8015 C C . THR B 1 432 ? 11.188 -9.547 -28.578 1 95.19 432 THR B C 1
ATOM 8017 O O . THR B 1 432 ? 12.141 -8.844 -28.234 1 95.19 432 THR B O 1
ATOM 8020 N N . ALA B 1 433 ? 10.461 -10.32 -27.734 1 96.31 433 ALA B N 1
ATOM 8021 C CA . ALA B 1 433 ? 10.859 -10.383 -26.328 1 96.31 433 ALA B CA 1
ATOM 8022 C C . ALA B 1 433 ? 12.281 -10.914 -26.188 1 96.31 433 ALA B C 1
ATOM 8024 O O . ALA B 1 433 ? 13.086 -10.352 -25.453 1 96.31 433 ALA B O 1
ATOM 8025 N N . ILE B 1 434 ? 12.625 -11.977 -26.922 1 95.25 434 ILE B N 1
ATOM 8026 C CA . ILE B 1 434 ? 13.953 -12.578 -26.875 1 95.25 434 ILE B CA 1
ATOM 8027 C C . ILE B 1 434 ? 14.984 -11.594 -27.422 1 95.25 434 ILE B C 1
ATOM 8029 O O . ILE B 1 434 ? 16.078 -11.453 -26.859 1 95.25 434 ILE B O 1
ATOM 8033 N N . ALA B 1 435 ? 14.633 -10.836 -28.469 1 94.06 435 ALA B N 1
ATOM 8034 C CA . ALA B 1 435 ? 15.531 -9.859 -29.094 1 94.06 435 ALA B CA 1
ATOM 8035 C C . ALA B 1 435 ? 15.859 -8.734 -28.109 1 94.06 435 ALA B C 1
ATOM 8037 O O . ALA B 1 435 ? 17.031 -8.359 -27.969 1 94.06 435 ALA B O 1
ATOM 8038 N N . VAL B 1 436 ? 14.844 -8.25 -27.484 1 94.19 436 VAL B N 1
ATOM 8039 C CA . VAL B 1 436 ? 15.055 -7.16 -26.531 1 94.19 436 VAL B CA 1
ATOM 8040 C C . VAL B 1 436 ? 15.875 -7.664 -25.344 1 94.19 436 VAL B C 1
ATOM 8042 O O . VAL B 1 436 ? 16.797 -6.984 -24.875 1 94.19 436 VAL B O 1
ATOM 8045 N N . TYR B 1 437 ? 15.547 -8.867 -24.891 1 95.44 437 TYR B N 1
ATOM 8046 C CA . TYR B 1 437 ? 16.281 -9.469 -23.781 1 95.44 437 TYR B CA 1
ATOM 8047 C C . TYR B 1 437 ? 17.75 -9.625 -24.109 1 95.44 437 TYR B C 1
ATOM 8049 O O . TYR B 1 437 ? 18.625 -9.266 -23.312 1 95.44 437 TYR B O 1
ATOM 8057 N N . THR B 1 438 ? 18.125 -10.078 -25.281 1 93.94 438 THR B N 1
ATOM 8058 C CA . THR B 1 438 ? 19.5 -10.312 -25.703 1 93.94 438 THR B CA 1
ATOM 8059 C C . THR B 1 438 ? 20.203 -9 -26.016 1 93.94 438 THR B C 1
ATOM 8061 O O . THR B 1 438 ? 21.406 -8.859 -25.766 1 93.94 438 THR B O 1
ATOM 8064 N N . ALA B 1 439 ? 19.422 -8.023 -26.531 1 91.69 439 ALA B N 1
ATOM 8065 C CA . ALA B 1 439 ? 20 -6.703 -26.797 1 91.69 439 ALA B CA 1
ATOM 8066 C C . ALA B 1 439 ? 20.469 -6.039 -25.5 1 91.69 439 ALA B C 1
ATOM 8068 O O . ALA B 1 439 ? 21.438 -5.277 -25.5 1 91.69 439 ALA B O 1
ATOM 8069 N N . GLY B 1 440 ? 19.734 -6.395 -24.469 1 90.06 440 GLY B N 1
ATOM 8070 C CA . GLY B 1 440 ? 20.125 -5.848 -23.188 1 90.06 440 GLY B CA 1
ATOM 8071 C C . GLY B 1 440 ? 21.5 -6.32 -22.719 1 90.06 440 GLY B C 1
ATOM 8072 O O . GLY B 1 440 ? 22.156 -5.652 -21.922 1 90.06 440 GLY B O 1
ATOM 8073 N N . LEU B 1 441 ? 21.984 -7.422 -23.25 1 87.88 441 LEU B N 1
ATOM 8074 C CA . LEU B 1 441 ? 23.297 -7.953 -22.906 1 87.88 441 LEU B CA 1
ATOM 8075 C C . LEU B 1 441 ? 24.406 -7.105 -23.516 1 87.88 441 LEU B C 1
ATOM 8077 O O . LEU B 1 441 ? 25.562 -7.188 -23.094 1 87.88 441 LEU B O 1
ATOM 8081 N N . ALA B 1 442 ? 24.062 -6.293 -24.453 1 82.19 442 ALA B N 1
ATOM 8082 C CA . ALA B 1 442 ? 25.047 -5.453 -25.109 1 82.19 442 ALA B CA 1
ATOM 8083 C C . ALA B 1 442 ? 25.25 -4.145 -24.359 1 82.19 442 ALA B C 1
ATOM 8085 O O . ALA B 1 442 ? 26.094 -3.326 -24.734 1 82.19 442 ALA B O 1
ATOM 8086 N N . LEU B 1 443 ? 24.609 -3.955 -23.25 1 70.06 443 LEU B N 1
ATOM 8087 C CA . LEU B 1 443 ? 24.609 -2.697 -22.516 1 70.06 443 LEU B CA 1
ATOM 8088 C C . LEU B 1 443 ? 25.969 -2.441 -21.891 1 70.06 443 LEU B C 1
ATOM 8090 O O . LEU B 1 443 ? 26.375 -1.289 -21.719 1 70.06 443 LEU B O 1
ATOM 8094 N N . PRO B 1 444 ? 26.719 -3.477 -21.203 1 61.72 444 PRO B N 1
ATOM 8095 C CA . PRO B 1 444 ? 27.906 -3.164 -20.422 1 61.72 444 PRO B CA 1
ATOM 8096 C C . PRO B 1 444 ? 28.844 -2.178 -21.125 1 61.72 444 PRO B C 1
ATOM 8098 O O . PRO B 1 444 ? 29.875 -1.789 -20.578 1 61.72 444 PRO B O 1
ATOM 8101 N N . HIS B 1 445 ? 28.516 -1.861 -22.281 1 55.09 445 HIS B N 1
ATOM 8102 C CA . HIS B 1 445 ? 29.594 -1.052 -22.844 1 55.09 445 HIS B CA 1
ATOM 8103 C C . HIS B 1 445 ? 29.812 0.221 -22.031 1 55.09 445 HIS B C 1
ATOM 8105 O O . HIS B 1 445 ? 29.078 0.474 -21.062 1 55.09 445 HIS B O 1
ATOM 8111 N N . ASN B 1 446 ? 30 1.458 -22.609 1 53.5 446 ASN B N 1
ATOM 8112 C CA . ASN B 1 446 ? 30.688 2.691 -22.234 1 53.5 446 ASN B CA 1
ATOM 8113 C C . ASN B 1 446 ? 29.891 3.482 -21.203 1 53.5 446 ASN B C 1
ATOM 8115 O O . ASN B 1 446 ? 29.828 4.711 -21.281 1 53.5 446 ASN B O 1
ATOM 8119 N N . THR B 1 447 ? 29.062 2.66 -20.391 1 54.62 447 THR B N 1
ATOM 8120 C CA . THR B 1 447 ? 28.453 3.561 -19.406 1 54.62 447 THR B CA 1
ATOM 8121 C C . THR B 1 447 ? 29.531 4.191 -18.531 1 54.62 447 THR B C 1
ATOM 8123 O O . THR B 1 447 ? 29.328 5.262 -17.953 1 54.62 447 THR B O 1
ATOM 8126 N N . HIS B 1 448 ? 30.609 3.326 -18.281 1 54.12 448 HIS B N 1
ATOM 8127 C CA . HIS B 1 448 ? 31.734 3.865 -17.531 1 54.12 448 HIS B CA 1
ATOM 8128 C C . HIS B 1 448 ? 32.312 5.105 -18.203 1 54.12 448 HIS B C 1
ATOM 8130 O O . HIS B 1 448 ? 32.906 5.961 -17.547 1 54.12 448 HIS B O 1
ATOM 8136 N N . ARG B 1 449 ? 32.156 4.992 -19.5 1 51.84 449 ARG B N 1
ATOM 8137 C CA . ARG B 1 449 ? 32.719 6.141 -20.188 1 51.84 449 ARG B CA 1
ATOM 8138 C C . ARG B 1 449 ? 32 7.43 -19.812 1 51.84 449 ARG B C 1
ATOM 8140 O O . ARG B 1 449 ? 32.594 8.508 -19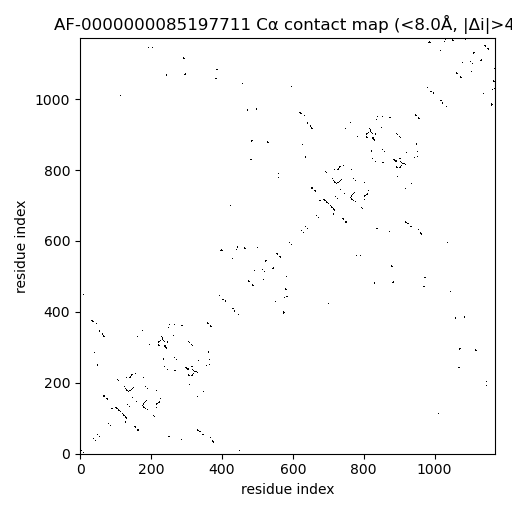.828 1 51.84 449 ARG B O 1
ATOM 8147 N N . LEU B 1 450 ? 30.781 7.273 -19.656 1 50.69 450 LEU B N 1
ATOM 8148 C CA . LEU B 1 450 ? 30.016 8.438 -19.234 1 50.69 450 LEU B CA 1
ATOM 8149 C C . LEU B 1 450 ? 30.375 8.836 -17.797 1 50.69 450 LEU B C 1
ATOM 8151 O O . LEU B 1 450 ? 30.078 9.945 -17.359 1 50.69 450 LEU B O 1
ATOM 8155 N N . LEU B 1 451 ? 30.766 7.926 -17.062 1 50.56 451 LEU B N 1
ATOM 8156 C CA . LEU B 1 451 ? 31.172 8.172 -15.688 1 50.56 451 LEU B CA 1
ATOM 8157 C C . LEU B 1 451 ? 32.656 8.516 -15.617 1 50.56 451 LEU B C 1
ATOM 8159 O O . LEU B 1 451 ? 33.5 7.625 -15.711 1 50.56 451 LEU B O 1
ATOM 8163 N N . SER B 1 452 ? 33.125 9.391 -16.531 1 41.72 452 SER B N 1
ATOM 8164 C CA . SER B 1 452 ? 34.5 9.789 -16.766 1 41.72 452 SER B CA 1
ATOM 8165 C C . SER B 1 452 ? 35.312 9.773 -15.469 1 41.72 452 SER B C 1
ATOM 8167 O O . SER B 1 452 ? 36.562 9.867 -15.5 1 41.72 452 SER B O 1
ATOM 8169 N N . GLY B 1 453 ? 34.844 10.664 -14.383 1 41.06 453 GLY B N 1
ATOM 8170 C CA . GLY B 1 453 ? 35.938 11.07 -13.531 1 41.06 453 GLY B CA 1
ATOM 8171 C C . GLY B 1 453 ? 36.688 9.906 -12.906 1 41.06 453 GLY B C 1
ATOM 8172 O O . GLY B 1 453 ? 36.531 8.766 -13.359 1 41.06 453 GLY B O 1
ATOM 8173 N N . GLU B 1 454 ? 36.906 10.156 -11.453 1 43.28 454 GLU B N 1
ATOM 8174 C CA . GLU B 1 454 ? 37.875 9.461 -10.617 1 43.28 454 GLU B CA 1
ATOM 8175 C C . GLU B 1 454 ? 37.75 7.949 -10.75 1 43.28 454 GLU B C 1
ATOM 8177 O O . GLU B 1 454 ? 36.75 7.457 -11.273 1 43.28 454 GLU B O 1
ATOM 8182 N N . GLY B 1 455 ? 38.5 7.113 -9.781 1 48 455 GLY B N 1
ATOM 8183 C CA . GLY B 1 455 ? 39.031 5.773 -9.664 1 48 455 GLY B CA 1
ATOM 8184 C C . GLY B 1 455 ? 38 4.684 -9.852 1 48 455 GLY B C 1
ATOM 8185 O O . GLY B 1 455 ? 36.938 4.707 -9.203 1 48 455 GLY B O 1
ATOM 8186 N N . THR B 1 456 ? 37.969 4.059 -11.156 1 56.19 456 THR B N 1
ATOM 8187 C CA . THR B 1 456 ? 37.312 2.941 -11.836 1 56.19 456 THR B CA 1
ATOM 8188 C C . THR B 1 456 ? 36.938 1.858 -10.836 1 56.19 456 THR B C 1
ATOM 8190 O O . THR B 1 456 ? 35.844 1.293 -10.922 1 56.19 456 THR B O 1
ATOM 8193 N N . GLU B 1 457 ? 37.75 1.727 -9.922 1 64.38 457 GLU B N 1
ATOM 8194 C CA . GLU B 1 457 ? 37.531 0.591 -9.031 1 64.38 457 GLU B CA 1
ATOM 8195 C C . GLU B 1 457 ? 36.406 0.877 -8.055 1 64.38 457 GLU B C 1
ATOM 8197 O O . GLU B 1 457 ? 35.594 -0.014 -7.723 1 64.38 457 GLU B O 1
ATOM 8202 N N . GLN B 1 458 ? 36.25 2.23 -7.762 1 66.88 458 GLN B N 1
ATOM 8203 C CA . GLN B 1 458 ? 35.219 2.582 -6.781 1 66.88 458 GLN B CA 1
ATOM 8204 C C . GLN B 1 458 ? 33.812 2.537 -7.395 1 66.88 458 GLN B C 1
ATOM 8206 O O . GLN B 1 458 ? 32.844 2.234 -6.707 1 66.88 458 GLN B O 1
ATOM 8211 N N . GLY B 1 459 ? 33.812 2.758 -8.633 1 70.69 459 GLY B N 1
ATOM 8212 C CA . GLY B 1 459 ? 32.531 2.832 -9.312 1 70.69 459 GLY B CA 1
ATOM 8213 C C . GLY B 1 459 ? 31.781 1.51 -9.32 1 70.69 459 GLY B C 1
ATOM 8214 O O . GLY B 1 459 ? 30.594 1.457 -8.992 1 70.69 459 GLY B O 1
ATOM 8215 N N . TRP B 1 460 ? 32.562 0.472 -9.586 1 79.31 460 TRP B N 1
ATOM 8216 C CA . TRP B 1 460 ? 31.859 -0.806 -9.695 1 79.31 460 TRP B CA 1
ATOM 8217 C C . TRP B 1 460 ? 31.5 -1.345 -8.312 1 79.31 460 TRP B C 1
ATOM 8219 O O . TRP B 1 460 ? 30.5 -2.053 -8.156 1 79.31 460 TRP B O 1
ATOM 8229 N N . ARG B 1 461 ? 32.25 -1.005 -7.32 1 77.62 461 ARG B N 1
ATOM 8230 C CA . ARG B 1 461 ? 31.953 -1.468 -5.969 1 77.62 461 ARG B CA 1
ATOM 8231 C C . ARG B 1 461 ? 30.656 -0.841 -5.457 1 77.62 461 ARG B C 1
ATOM 8233 O O . ARG B 1 461 ? 29.859 -1.504 -4.785 1 77.62 461 ARG B O 1
ATOM 8240 N N . VAL B 1 462 ? 30.547 0.395 -5.801 1 75.69 462 VAL B N 1
ATOM 8241 C CA . VAL B 1 462 ? 29.328 1.089 -5.391 1 75.69 462 VAL B CA 1
ATOM 8242 C C . VAL B 1 462 ? 28.141 0.518 -6.148 1 75.69 462 VAL B C 1
ATOM 8244 O O . VAL B 1 462 ? 27.078 0.288 -5.559 1 75.69 462 VAL B O 1
ATOM 8247 N N . LEU B 1 463 ? 28.328 0.345 -7.355 1 81.44 463 LEU B N 1
ATOM 8248 C CA . LEU B 1 463 ? 27.25 -0.239 -8.148 1 81.44 463 LEU B CA 1
ATOM 8249 C C . LEU B 1 463 ? 26.891 -1.627 -7.637 1 81.44 463 LEU B C 1
ATOM 8251 O O . LEU B 1 463 ? 25.703 -1.983 -7.59 1 81.44 463 LEU B O 1
ATOM 8255 N N . LYS B 1 464 ? 27.875 -2.377 -7.273 1 85.75 464 LYS B N 1
ATOM 8256 C CA . LYS B 1 464 ? 27.625 -3.721 -6.758 1 85.75 464 LYS B CA 1
ATOM 8257 C C . LYS B 1 464 ? 26.844 -3.67 -5.445 1 85.75 464 LYS B C 1
ATOM 8259 O O . LYS B 1 464 ? 25.938 -4.469 -5.223 1 85.75 464 LYS B O 1
ATOM 8264 N N . LEU B 1 465 ? 27.234 -2.764 -4.641 1 81.56 465 LEU B N 1
ATOM 8265 C CA . LEU B 1 465 ? 26.531 -2.627 -3.373 1 81.56 465 LEU B CA 1
ATOM 8266 C C . LEU B 1 465 ? 25.062 -2.285 -3.602 1 81.56 465 LEU B C 1
ATOM 8268 O O . LEU B 1 465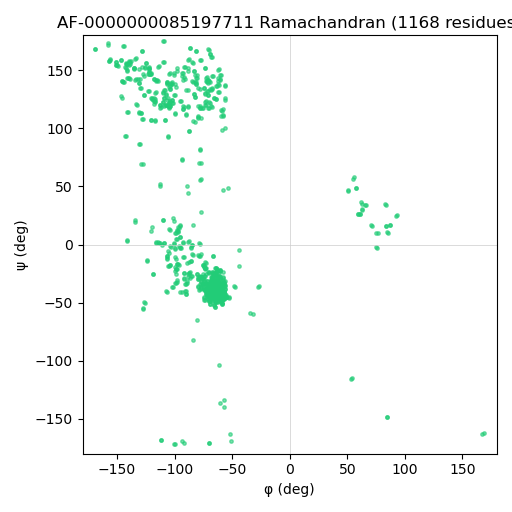 ? 24.172 -2.891 -2.992 1 81.56 465 LEU B O 1
ATOM 8272 N N . VAL B 1 466 ? 24.828 -1.354 -4.449 1 82 466 VAL B N 1
ATOM 8273 C CA . VAL B 1 466 ? 23.453 -0.948 -4.75 1 82 466 VAL B CA 1
ATOM 8274 C C . VAL B 1 466 ? 22.703 -2.117 -5.371 1 82 466 VAL B C 1
ATOM 8276 O O . VAL B 1 466 ? 21.531 -2.357 -5.035 1 82 466 VAL B O 1
ATOM 8279 N N . ALA B 1 467 ? 23.359 -2.797 -6.203 1 89.19 467 ALA B N 1
ATOM 8280 C CA . ALA B 1 467 ? 22.734 -3.941 -6.863 1 89.19 467 ALA B CA 1
ATOM 8281 C C . ALA B 1 467 ? 22.422 -5.043 -5.859 1 89.19 467 ALA B C 1
ATOM 8283 O O . ALA B 1 467 ? 21.375 -5.695 -5.953 1 89.19 467 ALA B O 1
ATOM 8284 N N . LEU B 1 468 ? 23.312 -5.254 -4.93 1 89.19 468 LEU B N 1
ATOM 8285 C CA . LEU B 1 468 ? 23.094 -6.277 -3.912 1 89.19 468 LEU B CA 1
ATOM 8286 C C . LEU B 1 468 ? 21.906 -5.91 -3.016 1 89.19 468 LEU B C 1
ATOM 8288 O O . LEU B 1 468 ? 21.078 -6.766 -2.691 1 89.19 468 LEU B O 1
ATOM 8292 N N . LEU B 1 469 ? 21.875 -4.684 -2.654 1 83.94 469 LEU B N 1
ATOM 8293 C CA . LEU B 1 469 ? 20.75 -4.223 -1.844 1 83.94 469 LEU B CA 1
ATOM 8294 C C . LEU B 1 469 ? 19.438 -4.328 -2.617 1 83.94 469 LEU B C 1
ATOM 8296 O O . LEU B 1 469 ? 18.422 -4.75 -2.066 1 83.94 469 LEU B O 1
ATOM 8300 N N . TYR B 1 470 ? 19.484 -3.861 -3.836 1 88.94 470 TYR B N 1
ATOM 8301 C CA . TYR B 1 470 ? 18.344 -3.979 -4.727 1 88.94 470 TYR B CA 1
ATOM 8302 C C . TYR B 1 470 ? 17.859 -5.422 -4.809 1 88.94 470 TYR B C 1
ATOM 8304 O O . TYR B 1 470 ? 16.672 -5.699 -4.645 1 88.94 470 TYR B O 1
ATOM 8312 N N . LEU B 1 471 ? 18.766 -6.355 -4.969 1 94.19 471 LEU B N 1
ATOM 8313 C CA . LEU B 1 471 ? 18.438 -7.77 -5.105 1 94.19 471 LEU B CA 1
ATOM 8314 C C . LEU B 1 471 ? 17.859 -8.328 -3.805 1 94.19 471 LEU B C 1
ATOM 8316 O O . LEU B 1 471 ? 16.891 -9.086 -3.824 1 94.19 471 LEU B O 1
ATOM 8320 N N . ALA B 1 472 ? 18.469 -7.98 -2.715 1 89.5 472 ALA B N 1
ATOM 8321 C CA . ALA B 1 472 ? 18 -8.461 -1.416 1 89.5 472 ALA B CA 1
ATOM 8322 C C . ALA B 1 472 ? 16.562 -8.047 -1.158 1 89.5 472 ALA B C 1
ATOM 8324 O O . ALA B 1 472 ? 15.734 -8.867 -0.754 1 89.5 472 ALA B O 1
ATOM 8325 N N . VAL B 1 473 ? 16.25 -6.781 -1.415 1 86.94 473 VAL B N 1
ATOM 8326 C CA . VAL B 1 473 ? 14.898 -6.281 -1.202 1 86.94 473 VAL B CA 1
ATOM 8327 C C . VAL B 1 473 ? 13.938 -6.953 -2.184 1 86.94 473 VAL B C 1
ATOM 8329 O O . VAL B 1 473 ? 12.836 -7.363 -1.806 1 86.94 473 VAL B O 1
ATOM 8332 N N . LEU B 1 474 ? 14.391 -7.016 -3.391 1 93.06 474 LEU B N 1
ATOM 8333 C CA . LEU B 1 474 ? 13.578 -7.621 -4.438 1 93.06 474 LEU B CA 1
ATOM 8334 C C . LEU B 1 474 ? 13.234 -9.062 -4.094 1 93.06 474 LEU B C 1
ATOM 8336 O O . LEU B 1 474 ? 12.062 -9.453 -4.133 1 93.06 474 LEU B O 1
ATOM 8340 N N . LEU B 1 475 ? 14.227 -9.891 -3.746 1 95.31 475 LEU B N 1
ATOM 8341 C CA . LEU B 1 475 ? 14.008 -11.297 -3.414 1 95.31 475 LEU B CA 1
ATOM 8342 C C . LEU B 1 475 ? 13.203 -11.43 -2.125 1 95.31 475 LEU B C 1
ATOM 8344 O O . LEU B 1 475 ? 12.328 -12.289 -2.018 1 95.31 475 LEU B O 1
ATOM 8348 N N . GLY B 1 476 ? 13.484 -10.578 -1.157 1 92.25 476 GLY B N 1
ATOM 8349 C CA . GLY B 1 476 ? 12.727 -10.602 0.086 1 92.25 476 GLY B CA 1
ATOM 8350 C C . GLY B 1 476 ? 11.25 -10.336 -0.11 1 92.25 476 GLY B C 1
ATOM 8351 O O . GLY B 1 476 ? 10.406 -11.086 0.391 1 92.25 476 GLY B O 1
ATOM 8352 N N . CYS B 1 477 ? 10.898 -9.289 -0.844 1 90.5 477 CYS B N 1
ATOM 8353 C CA . CYS B 1 477 ? 9.508 -8.953 -1.116 1 90.5 477 CYS B CA 1
ATOM 8354 C C . CYS B 1 477 ? 8.82 -10.062 -1.909 1 90.5 477 CYS B C 1
ATOM 8356 O O . CYS B 1 477 ? 7.676 -10.414 -1.633 1 90.5 477 CYS B O 1
ATOM 8358 N N . THR B 1 478 ? 9.555 -10.633 -2.875 1 93.81 478 THR B N 1
ATOM 8359 C CA . THR B 1 478 ? 8.984 -11.703 -3.693 1 93.81 478 THR B CA 1
ATOM 8360 C C . THR B 1 478 ? 8.711 -12.945 -2.848 1 93.81 478 THR B C 1
ATOM 8362 O O . THR B 1 478 ? 7.645 -13.555 -2.967 1 93.81 478 THR B O 1
ATOM 8365 N N . ALA B 1 479 ? 9.625 -13.273 -1.945 1 93.81 479 ALA B N 1
ATOM 8366 C CA . ALA B 1 479 ? 9.469 -14.461 -1.113 1 93.81 479 ALA B CA 1
ATOM 8367 C C . ALA B 1 479 ? 8.32 -14.297 -0.126 1 93.81 479 ALA B C 1
ATOM 8369 O O . ALA B 1 479 ? 7.645 -15.273 0.218 1 93.81 479 ALA B O 1
ATOM 8370 N N . LEU B 1 480 ? 8.078 -13.086 0.276 1 89.75 480 LEU B N 1
ATOM 8371 C CA . LEU B 1 480 ? 6.988 -12.836 1.215 1 89.75 480 LEU B CA 1
ATOM 8372 C C . LEU B 1 480 ? 5.633 -13 0.534 1 89.75 480 LEU B C 1
ATOM 8374 O O . LEU B 1 480 ? 4.676 -13.461 1.154 1 89.75 480 LEU B O 1
ATOM 8378 N N . ILE B 1 481 ? 5.57 -12.703 -0.71 1 88.38 481 ILE B N 1
ATOM 8379 C CA . ILE B 1 481 ? 4.316 -12.789 -1.452 1 88.38 481 ILE B CA 1
ATOM 8380 C C . ILE B 1 481 ? 4.172 -14.188 -2.053 1 88.38 481 ILE B C 1
ATOM 8382 O O . ILE B 1 481 ? 3.088 -14.781 -2.02 1 88.38 481 ILE B O 1
ATOM 8386 N N . ASN B 1 482 ? 5.172 -14.703 -2.566 1 93.94 482 ASN B N 1
ATOM 8387 C CA . ASN B 1 482 ? 5.285 -16.016 -3.213 1 93.94 482 ASN B CA 1
ATOM 8388 C C . ASN B 1 482 ? 6.629 -16.672 -2.916 1 93.94 482 ASN B C 1
ATOM 8390 O O . ASN B 1 482 ? 7.605 -16.438 -3.627 1 93.94 482 ASN B O 1
ATOM 8394 N N . PHE B 1 483 ? 6.648 -17.484 -1.88 1 93.94 483 PHE B N 1
ATOM 8395 C CA . PHE B 1 483 ? 7.883 -18.109 -1.423 1 93.94 483 PHE B CA 1
ATOM 8396 C C . PHE B 1 483 ? 8.531 -18.906 -2.547 1 93.94 483 PHE B C 1
ATOM 8398 O O . PHE B 1 483 ? 9.75 -18.828 -2.752 1 93.94 483 PHE B O 1
ATOM 8405 N N . SER B 1 484 ? 7.707 -19.656 -3.24 1 97.12 484 SER B N 1
ATOM 8406 C CA . SER B 1 484 ? 8.227 -20.547 -4.266 1 97.12 484 SER B CA 1
ATOM 8407 C C . SER B 1 484 ? 8.977 -19.781 -5.348 1 97.12 484 SER B C 1
ATOM 8409 O O . SER B 1 484 ? 10.102 -20.141 -5.707 1 97.12 484 SER B O 1
ATOM 8411 N N . LEU B 1 485 ? 8.359 -18.688 -5.82 1 96.75 485 LEU B N 1
ATOM 8412 C CA . LEU B 1 485 ? 9.008 -17.859 -6.84 1 96.75 485 LEU B CA 1
ATOM 8413 C C . LEU B 1 485 ? 10.258 -17.203 -6.293 1 96.75 485 LEU B C 1
ATOM 8415 O O . LEU B 1 485 ? 11.305 -17.203 -6.945 1 96.75 485 LEU B O 1
ATOM 8419 N N . GLY B 1 486 ? 10.18 -16.672 -5.059 1 96.44 486 GLY B N 1
ATOM 8420 C CA . GLY B 1 486 ? 11.328 -16.062 -4.422 1 96.44 486 GLY B CA 1
ATOM 8421 C C . GLY B 1 486 ? 12.492 -17.016 -4.219 1 96.44 486 GLY B C 1
ATOM 8422 O O . GLY B 1 486 ? 13.648 -16.656 -4.457 1 96.44 486 GLY B O 1
ATOM 8423 N N . PHE B 1 487 ? 12.188 -18.234 -3.857 1 96.62 487 PHE B N 1
ATOM 8424 C CA . PHE B 1 487 ? 13.219 -19.234 -3.586 1 96.62 487 PHE B CA 1
ATOM 8425 C C . PHE B 1 487 ? 13.906 -19.656 -4.871 1 96.62 487 PHE B C 1
ATOM 8427 O O . PHE B 1 487 ? 15.133 -19.75 -4.922 1 96.62 487 PHE B O 1
ATOM 8434 N N . ILE B 1 488 ? 13.125 -19.859 -5.883 1 96.94 488 ILE B N 1
ATOM 8435 C CA . ILE B 1 488 ? 13.688 -20.297 -7.16 1 96.94 488 ILE B CA 1
ATOM 8436 C C . ILE B 1 488 ? 14.586 -19.188 -7.723 1 96.94 488 ILE B C 1
ATOM 8438 O O . ILE B 1 488 ? 15.688 -19.469 -8.203 1 96.94 488 ILE B O 1
ATOM 8442 N N . LEU B 1 489 ? 14.133 -17.953 -7.656 1 97.31 489 LEU B N 1
ATOM 8443 C CA . LEU B 1 489 ? 14.945 -16.828 -8.125 1 97.31 489 LEU B CA 1
ATOM 8444 C C . LEU B 1 489 ? 16.203 -16.688 -7.281 1 97.31 489 LEU B C 1
ATOM 8446 O O . LEU B 1 489 ? 17.281 -16.375 -7.809 1 97.31 489 LEU B O 1
ATOM 8450 N N . ALA B 1 490 ? 16.109 -16.922 -5.98 1 96.88 490 ALA B N 1
ATOM 8451 C CA . ALA B 1 490 ? 17.266 -16.812 -5.086 1 96.88 490 ALA B CA 1
ATOM 8452 C C . ALA B 1 490 ? 18.312 -17.875 -5.406 1 96.88 490 ALA B C 1
ATOM 8454 O O . ALA B 1 490 ? 19.516 -17.625 -5.328 1 96.88 490 ALA B O 1
ATOM 8455 N N . LEU B 1 491 ? 17.891 -19.047 -5.82 1 95.94 491 LEU B N 1
ATOM 8456 C CA . LEU B 1 491 ? 18.781 -20.156 -6.133 1 95.94 491 LEU B CA 1
ATOM 8457 C C . LEU B 1 491 ? 19.734 -19.781 -7.258 1 95.94 491 LEU B C 1
ATOM 8459 O O . LEU B 1 491 ? 20.891 -20.219 -7.273 1 95.94 491 LEU B O 1
ATOM 8463 N N . THR B 1 492 ? 19.281 -18.922 -8.125 1 96.06 492 THR B N 1
ATOM 8464 C CA . THR B 1 492 ? 20.094 -18.625 -9.289 1 96.06 492 THR B CA 1
ATOM 8465 C C . THR B 1 492 ? 20.719 -17.234 -9.164 1 96.06 492 THR B C 1
ATOM 8467 O O . THR B 1 492 ? 21.906 -17.062 -9.445 1 96.06 492 THR B O 1
ATOM 8470 N N . LEU B 1 493 ? 20 -16.25 -8.68 1 96.25 493 LEU B N 1
ATOM 8471 C CA . LEU B 1 493 ? 20.469 -14.859 -8.711 1 96.25 493 LEU B CA 1
ATOM 8472 C C . LEU B 1 493 ? 21.453 -14.594 -7.578 1 96.25 493 LEU B C 1
ATOM 8474 O O . LEU B 1 493 ? 22.359 -13.766 -7.723 1 96.25 493 LEU B O 1
ATOM 8478 N N . VAL B 1 494 ? 21.312 -15.305 -6.449 1 94.44 494 VAL B N 1
ATOM 8479 C CA . VAL B 1 494 ? 22.141 -15.023 -5.285 1 94.44 494 VAL B CA 1
ATOM 8480 C C . VAL B 1 494 ? 23.594 -15.438 -5.566 1 94.44 494 VAL B C 1
ATOM 8482 O O . VAL B 1 494 ? 24.516 -14.648 -5.383 1 94.44 494 VAL B O 1
ATOM 8485 N N . PRO B 1 495 ? 23.812 -16.672 -6.094 1 91.62 495 PRO B N 1
ATOM 8486 C CA . PRO B 1 495 ? 25.203 -17.031 -6.422 1 91.62 495 PRO B CA 1
ATOM 8487 C C . PRO B 1 495 ? 25.797 -16.141 -7.516 1 91.62 495 PRO B C 1
ATOM 8489 O O . PRO B 1 495 ? 26.984 -15.812 -7.477 1 91.62 495 PRO B O 1
ATOM 8492 N N . ALA B 1 496 ? 24.984 -15.742 -8.484 1 91.94 496 ALA B N 1
ATOM 8493 C CA . ALA B 1 496 ? 25.438 -14.836 -9.531 1 91.94 496 ALA B CA 1
ATOM 8494 C C . ALA B 1 496 ? 25.875 -13.5 -8.945 1 91.94 496 ALA B C 1
ATOM 8496 O O . ALA B 1 496 ? 26.938 -12.977 -9.305 1 91.94 496 ALA B O 1
ATOM 8497 N N . ALA B 1 497 ? 25.125 -12.984 -8.039 1 92.12 497 ALA B N 1
ATOM 8498 C CA . ALA B 1 497 ? 25.406 -11.688 -7.422 1 92.12 497 ALA B CA 1
ATOM 8499 C C . ALA B 1 497 ? 26.625 -11.766 -6.516 1 92.12 497 ALA B C 1
ATOM 8501 O O . ALA B 1 497 ? 27.422 -10.828 -6.461 1 92.12 497 ALA B O 1
ATOM 8502 N N . ALA B 1 498 ? 26.844 -12.875 -5.848 1 87 498 ALA B N 1
ATOM 8503 C CA . ALA B 1 498 ? 27.938 -13.031 -4.891 1 87 498 ALA B CA 1
ATOM 8504 C C . ALA B 1 498 ? 29.266 -13.172 -5.609 1 87 498 ALA B C 1
ATOM 8506 O O . ALA B 1 498 ? 30.281 -12.648 -5.141 1 87 498 ALA B O 1
ATOM 8507 N N . PHE B 1 499 ? 29.281 -13.664 -6.797 1 86.44 499 PHE B N 1
ATOM 8508 C CA . PHE B 1 499 ? 30.531 -14.039 -7.441 1 86.44 499 PHE B CA 1
ATOM 8509 C C . PHE B 1 499 ? 31 -12.945 -8.406 1 86.44 499 PHE B C 1
ATOM 8511 O O . PHE B 1 499 ? 32.188 -12.805 -8.656 1 86.44 499 PHE B O 1
ATOM 8518 N N . VAL B 1 500 ? 30.156 -12.109 -8.852 1 89.5 500 VAL B N 1
ATOM 8519 C CA . VAL B 1 500 ? 30.453 -11.227 -9.977 1 89.5 500 VAL B CA 1
ATOM 8520 C C . VAL B 1 500 ? 31.328 -10.062 -9.516 1 89.5 500 VAL B C 1
ATOM 8522 O O . VAL B 1 500 ? 31 -9.383 -8.539 1 89.5 500 VAL B O 1
ATOM 8525 N N . THR B 1 501 ? 32.469 -9.922 -10.031 1 87.06 501 THR B N 1
ATOM 8526 C CA . THR B 1 501 ? 33.406 -8.797 -9.938 1 87.06 501 THR B CA 1
ATOM 8527 C C . THR B 1 501 ? 34.094 -8.562 -11.273 1 87.06 501 THR B C 1
ATOM 8529 O O . THR B 1 501 ? 34.125 -9.445 -12.125 1 87.06 501 THR B O 1
ATOM 8532 N N . PRO B 1 502 ? 34.531 -7.363 -11.461 1 87.56 502 PRO B N 1
ATOM 8533 C CA . PRO B 1 502 ? 35.219 -7.109 -12.734 1 87.56 502 PRO B CA 1
ATOM 8534 C C . PRO B 1 502 ? 36.531 -7.852 -12.852 1 87.56 502 PRO B C 1
ATOM 8536 O O . PRO B 1 502 ? 37.125 -7.922 -13.938 1 87.56 502 PRO B O 1
ATOM 8539 N N . HIS B 1 503 ? 36.969 -8.445 -11.766 1 87 503 HIS B N 1
ATOM 8540 C CA . HIS B 1 503 ? 38.312 -9.031 -11.727 1 87 503 HIS B CA 1
ATOM 8541 C C . HIS B 1 503 ? 38.25 -10.523 -12.055 1 87 503 HIS B C 1
ATOM 8543 O O . HIS B 1 503 ? 39.312 -11.164 -12.188 1 87 503 HIS B O 1
ATOM 8549 N N . VAL B 1 504 ? 37.125 -11.07 -12.266 1 88 504 VAL B N 1
ATOM 8550 C CA . VAL B 1 504 ? 36.969 -12.484 -12.594 1 88 504 VAL B CA 1
ATOM 8551 C C . VAL B 1 504 ? 37.156 -12.688 -14.102 1 88 504 VAL B C 1
ATOM 8553 O O . VAL B 1 504 ? 37.031 -11.734 -14.875 1 88 504 VAL B O 1
ATOM 8556 N N . PRO B 1 505 ? 37.531 -13.977 -14.461 1 91.31 505 PRO B N 1
ATOM 8557 C CA . PRO B 1 505 ? 37.625 -14.234 -15.898 1 91.31 505 PRO B CA 1
ATOM 8558 C C . PRO B 1 505 ? 36.344 -13.922 -16.641 1 91.31 505 PRO B C 1
ATOM 8560 O O . PRO B 1 505 ? 35.281 -14.438 -16.281 1 91.31 505 PRO B O 1
ATOM 8563 N N . LYS B 1 506 ? 36.406 -13.117 -17.609 1 89.31 506 LYS B N 1
ATOM 8564 C CA . LYS B 1 506 ? 35.25 -12.516 -18.234 1 89.31 506 LYS B CA 1
ATOM 8565 C C . LYS B 1 506 ? 34.438 -13.555 -19 1 89.31 506 LYS B C 1
ATOM 8567 O O . LYS B 1 506 ? 33.219 -13.672 -18.797 1 89.31 506 LYS B O 1
ATOM 8572 N N . VAL B 1 507 ? 35.094 -14.297 -19.828 1 92.44 507 VAL B N 1
ATOM 8573 C CA . VAL B 1 507 ? 34.375 -15.211 -20.719 1 92.44 507 VAL B CA 1
ATOM 8574 C C . VAL B 1 507 ? 33.656 -16.266 -19.891 1 92.44 507 VAL B C 1
ATOM 8576 O O . VAL B 1 507 ? 32.438 -16.5 -20.062 1 92.44 507 VAL B O 1
ATOM 8579 N N . LEU B 1 508 ? 34.344 -16.875 -18.984 1 93.69 508 LEU B N 1
ATOM 8580 C CA . LEU B 1 508 ? 33.719 -17.906 -18.156 1 93.69 508 LEU B CA 1
ATOM 8581 C C . LEU B 1 508 ? 32.625 -17.328 -17.266 1 93.69 508 LEU B C 1
ATOM 8583 O O . LEU B 1 508 ? 31.562 -17.922 -17.125 1 93.69 508 LEU B O 1
ATOM 8587 N N . SER B 1 509 ? 32.906 -16.203 -16.703 1 93.88 509 SER B N 1
ATOM 8588 C CA . SER B 1 509 ? 31.922 -15.578 -15.82 1 93.88 509 SER B CA 1
ATOM 8589 C C . SER B 1 509 ? 30.688 -15.125 -16.594 1 93.88 509 SER B C 1
ATOM 8591 O O . SER B 1 509 ? 29.578 -15.164 -16.078 1 93.88 509 SER B O 1
ATOM 8593 N N . ALA B 1 510 ? 30.953 -14.68 -17.797 1 93.75 510 ALA B N 1
ATOM 8594 C CA . ALA B 1 510 ? 29.828 -14.297 -18.641 1 93.75 510 ALA B CA 1
ATOM 8595 C C . ALA B 1 510 ? 28.922 -15.5 -18.922 1 93.75 510 ALA B C 1
ATOM 8597 O O . ALA B 1 510 ? 27.688 -15.383 -18.875 1 93.75 510 ALA B O 1
ATOM 8598 N N . PHE B 1 511 ? 29.594 -16.578 -19.203 1 95.19 511 PHE B N 1
ATOM 8599 C CA . PHE B 1 511 ? 28.844 -17.797 -19.469 1 95.19 511 PHE B CA 1
ATOM 8600 C C . PHE B 1 511 ? 28.031 -18.203 -18.234 1 95.19 511 PHE B C 1
ATOM 8602 O O . PHE B 1 511 ? 26.859 -18.547 -18.344 1 95.19 511 PHE B O 1
ATOM 8609 N N . VAL B 1 512 ? 28.609 -18.156 -17.094 1 95.06 512 VAL B N 1
ATOM 8610 C CA . VAL B 1 512 ? 27.953 -18.531 -15.836 1 95.06 512 VAL B CA 1
ATOM 8611 C C . VAL B 1 512 ? 26.797 -17.578 -15.555 1 95.06 512 VAL B C 1
ATOM 8613 O O . VAL B 1 512 ? 25.719 -18 -15.148 1 95.06 512 VAL B O 1
ATOM 8616 N N . LEU B 1 513 ? 26.984 -16.297 -15.797 1 95 513 LEU B N 1
ATOM 8617 C CA . LEU B 1 513 ? 25.953 -15.305 -15.539 1 95 513 LEU B CA 1
ATOM 8618 C C . LEU B 1 513 ? 24.766 -15.508 -16.469 1 95 513 LEU B C 1
ATOM 8620 O O . LEU B 1 513 ? 23.609 -15.297 -16.078 1 95 513 LEU B O 1
ATOM 8624 N N . VAL B 1 514 ? 25.031 -15.898 -17.656 1 95.25 514 VAL B N 1
ATOM 8625 C CA . VAL B 1 514 ? 23.953 -16.141 -18.594 1 95.25 514 VAL B CA 1
ATOM 8626 C C . VAL B 1 514 ? 23.156 -17.375 -18.156 1 95.25 514 VAL B C 1
ATOM 8628 O O . VAL B 1 514 ? 21.922 -17.375 -18.203 1 95.25 514 VAL B O 1
ATOM 8631 N N . ILE B 1 515 ? 23.859 -18.391 -17.703 1 95.81 515 ILE B N 1
ATOM 8632 C CA . ILE B 1 515 ? 23.203 -19.625 -17.25 1 95.81 515 ILE B CA 1
ATOM 8633 C C . ILE B 1 515 ? 22.344 -19.328 -16.016 1 95.81 515 ILE B C 1
ATOM 8635 O O . ILE B 1 515 ? 21.281 -19.938 -15.844 1 95.81 515 ILE B O 1
ATOM 8639 N N . LEU B 1 516 ? 22.766 -18.375 -15.227 1 96.38 516 LEU B N 1
ATOM 8640 C CA . LEU B 1 516 ? 22.047 -18.031 -13.992 1 96.38 516 LEU B CA 1
ATOM 8641 C C . LEU B 1 516 ? 21.109 -16.859 -14.211 1 96.38 516 LEU B C 1
ATOM 8643 O O . LEU B 1 516 ? 20.625 -16.25 -13.25 1 96.38 516 LEU B O 1
ATOM 8647 N N . SER B 1 517 ? 20.844 -16.5 -15.477 1 96.38 517 SER B N 1
ATOM 8648 C CA . SER B 1 517 ? 19.953 -15.406 -15.805 1 96.38 517 SER B CA 1
ATOM 8649 C C . SER B 1 517 ? 18.484 -15.82 -15.656 1 96.38 517 SER B C 1
ATOM 8651 O O . SER B 1 517 ? 18.172 -17.016 -15.609 1 96.38 517 SER B O 1
ATOM 8653 N N . PRO B 1 518 ? 17.562 -14.844 -15.5 1 96.06 518 PRO B N 1
ATOM 8654 C CA . PRO B 1 518 ? 16.141 -15.172 -15.367 1 96.06 518 PRO B CA 1
ATOM 8655 C C . PRO B 1 518 ? 15.617 -15.984 -16.547 1 96.06 518 PRO B C 1
ATOM 8657 O O . PRO B 1 518 ? 14.773 -16.859 -16.375 1 96.06 518 PRO B O 1
ATOM 8660 N N . ALA B 1 519 ? 16.094 -15.734 -17.766 1 96.75 519 ALA B N 1
ATOM 8661 C CA . ALA B 1 519 ? 15.648 -16.484 -18.938 1 96.75 519 ALA B CA 1
ATOM 8662 C C . ALA B 1 519 ? 16.031 -17.953 -18.828 1 96.75 519 ALA B C 1
ATOM 8664 O O . ALA B 1 519 ? 15.219 -18.844 -19.109 1 96.75 519 ALA B O 1
ATOM 8665 N N . CYS B 1 520 ? 17.25 -18.219 -18.438 1 96.88 520 CYS B N 1
ATOM 8666 C CA . CYS B 1 520 ? 17.688 -19.609 -18.281 1 96.88 520 CYS B CA 1
ATOM 8667 C C . CYS B 1 520 ? 17.016 -20.266 -17.078 1 96.88 520 CYS B C 1
ATOM 8669 O O . CYS B 1 520 ? 16.75 -21.469 -17.094 1 96.88 520 CYS B O 1
ATOM 8671 N N . THR B 1 521 ? 16.812 -19.5 -16 1 97.5 521 THR B N 1
ATOM 8672 C CA . THR B 1 521 ? 16.062 -20.031 -14.859 1 97.5 521 THR B CA 1
ATOM 8673 C C . THR B 1 521 ? 14.688 -20.547 -15.305 1 97.5 521 THR B C 1
ATOM 8675 O O . THR B 1 521 ? 14.25 -21.609 -14.883 1 97.5 521 THR B O 1
ATOM 8678 N N . LEU B 1 522 ? 14 -19.75 -16.141 1 97.19 522 LEU B N 1
ATOM 8679 C CA . LEU B 1 522 ? 12.711 -20.172 -16.688 1 97.19 522 LEU B CA 1
ATOM 8680 C C . LEU B 1 522 ? 12.859 -21.438 -17.531 1 97.19 522 LEU B C 1
ATOM 8682 O O . LEU B 1 522 ? 12.055 -22.359 -17.422 1 97.19 522 LEU B O 1
ATOM 8686 N N . LEU B 1 523 ? 13.906 -21.469 -18.375 1 96.94 523 LEU B N 1
ATOM 8687 C CA . LEU B 1 523 ? 14.156 -22.625 -19.203 1 96.94 523 LEU B CA 1
ATOM 8688 C C . LEU B 1 523 ? 14.367 -23.875 -18.359 1 96.94 523 LEU B C 1
ATOM 8690 O O . LEU B 1 523 ? 13.75 -24.906 -18.609 1 96.94 523 LEU B O 1
ATOM 8694 N N . PHE B 1 524 ? 15.203 -23.781 -17.344 1 96.81 524 PHE B N 1
ATOM 8695 C CA . PHE B 1 524 ? 15.469 -24.906 -16.453 1 96.81 524 PHE B CA 1
ATOM 8696 C C . PHE B 1 524 ? 14.195 -25.328 -15.734 1 96.81 524 PHE B C 1
ATOM 8698 O O . PHE B 1 524 ? 13.961 -26.516 -15.531 1 96.81 524 PHE B O 1
ATOM 8705 N N . SER B 1 525 ? 13.406 -24.375 -15.328 1 96.81 525 SER B N 1
ATOM 8706 C CA . SER B 1 525 ? 12.172 -24.672 -14.609 1 96.81 525 SER B CA 1
ATOM 8707 C C . SER B 1 525 ? 11.195 -25.438 -15.492 1 96.81 525 SER B C 1
ATOM 8709 O O . SER B 1 525 ? 10.492 -26.328 -15.016 1 96.81 525 SER B O 1
ATOM 8711 N N . VAL B 1 526 ? 11.109 -25.094 -16.797 1 96.38 526 VAL B N 1
ATOM 8712 C CA . VAL B 1 526 ? 10.219 -25.766 -17.734 1 96.38 526 VAL B CA 1
ATOM 8713 C C . VAL B 1 526 ? 10.633 -27.234 -17.859 1 96.38 526 VAL B C 1
ATOM 8715 O O . VAL B 1 526 ? 9.797 -28.141 -17.75 1 96.38 526 VAL B O 1
ATOM 8718 N N . PHE B 1 527 ? 11.938 -27.516 -18.047 1 96.38 527 PHE B N 1
ATOM 8719 C CA . PHE B 1 527 ? 12.43 -28.875 -18.156 1 96.38 527 PHE B CA 1
ATOM 8720 C C . PHE B 1 527 ? 12.242 -29.641 -16.844 1 96.38 527 PHE B C 1
ATOM 8722 O O . PHE B 1 527 ? 11.844 -30.797 -16.859 1 96.38 527 PHE B O 1
ATOM 8729 N N . PHE B 1 528 ? 12.516 -28.938 -15.773 1 96.19 528 PHE B N 1
ATOM 8730 C CA . PHE B 1 528 ? 12.398 -29.562 -14.461 1 96.19 528 PHE B CA 1
ATOM 8731 C C . PHE B 1 528 ? 10.945 -29.938 -14.164 1 96.19 528 PHE B C 1
ATOM 8733 O O . PHE B 1 528 ? 10.68 -31 -13.609 1 96.19 528 PHE B O 1
ATOM 8740 N N . PHE B 1 529 ? 10.016 -29.125 -14.484 1 96.06 529 PHE B N 1
ATOM 8741 C CA . PHE B 1 529 ? 8.594 -29.391 -14.273 1 96.06 529 PHE B CA 1
ATOM 8742 C C . PHE B 1 529 ? 8.156 -30.641 -15.031 1 96.06 529 PHE B C 1
ATOM 8744 O O . PHE B 1 529 ? 7.418 -31.469 -14.5 1 96.06 529 PHE B O 1
ATOM 8751 N N . GLN B 1 530 ? 8.617 -30.75 -16.266 1 95.44 530 GLN B N 1
ATOM 8752 C CA . GLN B 1 530 ? 8.281 -31.922 -17.078 1 95.44 530 GLN B CA 1
ATOM 8753 C C . GLN B 1 530 ? 8.859 -33.188 -16.469 1 95.44 530 GLN B C 1
ATOM 8755 O O . GLN B 1 530 ? 8.219 -34.25 -16.484 1 95.44 530 GLN B O 1
ATOM 8760 N N . GLU B 1 531 ? 10.047 -33.062 -15.945 1 94.56 531 GLU B N 1
ATOM 8761 C CA . GLU B 1 531 ? 10.656 -34.219 -15.281 1 94.56 531 GLU B CA 1
ATOM 8762 C C . GLU B 1 531 ? 9.867 -34.625 -14.047 1 94.56 531 GLU B C 1
ATOM 8764 O O . GLU B 1 531 ? 9.695 -35.812 -13.781 1 94.56 531 GLU B O 1
ATOM 8769 N N . LEU B 1 532 ? 9.375 -33.656 -13.312 1 93.5 532 LEU B N 1
ATOM 8770 C CA . LEU B 1 532 ? 8.602 -33.906 -12.102 1 93.5 532 LEU B CA 1
ATOM 8771 C C . LEU B 1 532 ? 7.273 -34.594 -12.438 1 93.5 532 LEU B C 1
ATOM 8773 O O . LEU B 1 532 ? 6.762 -35.375 -11.656 1 93.5 532 LEU B O 1
ATOM 8777 N N . GLN B 1 533 ? 6.68 -34.25 -13.602 1 92.5 533 GLN B N 1
ATOM 8778 C CA . GLN B 1 533 ? 5.43 -34.844 -14.055 1 92.5 533 GLN B CA 1
ATOM 8779 C C . GLN B 1 533 ? 5.66 -36.219 -14.648 1 92.5 533 GLN B C 1
ATOM 8781 O O . GLN B 1 533 ? 4.719 -36.875 -15.117 1 92.5 533 GLN B O 1
ATOM 8786 N N . GLU B 1 534 ? 6.93 -36.688 -14.648 1 90.69 534 GLU B N 1
ATOM 8787 C CA . GLU B 1 534 ? 7.32 -38 -15.172 1 90.69 534 GLU B CA 1
ATOM 8788 C C . GLU B 1 534 ? 7.031 -38.125 -16.672 1 90.69 534 GLU B C 1
ATOM 8790 O O . GLU B 1 534 ? 6.621 -39.156 -17.156 1 90.69 534 GLU B O 1
ATOM 8795 N N . MET B 1 535 ? 7.098 -36.969 -17.359 1 89.5 535 MET B N 1
ATOM 8796 C CA . MET B 1 535 ? 6.992 -36.875 -18.812 1 89.5 535 MET B CA 1
ATOM 8797 C C . MET B 1 535 ? 8.164 -36.094 -19.406 1 89.5 535 MET B C 1
ATOM 8799 O O . MET B 1 535 ? 7.969 -35.031 -19.984 1 89.5 535 MET B O 1
ATOM 8803 N N . PRO B 1 536 ? 9.312 -36.719 -19.328 1 89.94 536 PRO B N 1
ATOM 8804 C CA . PRO B 1 536 ? 10.477 -36 -19.828 1 89.94 536 PRO B CA 1
ATOM 8805 C C . PRO B 1 536 ? 10.359 -35.688 -21.328 1 89.94 536 PRO B C 1
ATOM 8807 O O . PRO B 1 536 ? 9.805 -36.469 -22.094 1 89.94 536 PRO B O 1
ATOM 8810 N N . VAL B 1 537 ? 10.797 -34.531 -21.672 1 93.5 537 VAL B N 1
ATOM 8811 C CA . VAL B 1 537 ? 10.68 -34.062 -23.047 1 93.5 537 VAL B CA 1
ATOM 8812 C C . VAL B 1 537 ? 12.07 -33.938 -23.672 1 93.5 537 VAL B C 1
ATOM 8814 O O . VAL B 1 537 ? 13.062 -33.75 -22.969 1 93.5 537 VAL B O 1
ATOM 8817 N N . SER B 1 538 ? 12.109 -34.062 -24.984 1 94.69 538 SER B N 1
ATOM 8818 C CA . SER B 1 538 ? 13.336 -33.844 -25.734 1 94.69 538 SER B CA 1
ATOM 8819 C C . SER B 1 538 ? 13.727 -32.375 -25.719 1 94.69 538 SER B C 1
ATOM 8821 O O . SER B 1 538 ? 12.945 -31.516 -25.297 1 94.69 538 SER B O 1
ATOM 8823 N N . PHE B 1 539 ? 14.961 -32.125 -26.078 1 94.31 539 PHE B N 1
ATOM 8824 C CA . PHE B 1 539 ? 15.453 -30.734 -26.062 1 94.31 539 PHE B CA 1
ATOM 8825 C C . PHE B 1 539 ? 14.625 -29.859 -26.984 1 94.31 539 PHE B C 1
ATOM 8827 O O . PHE B 1 539 ? 14.281 -28.719 -26.625 1 94.31 539 PHE B O 1
ATOM 8834 N N . LEU B 1 540 ? 14.289 -30.312 -28.141 1 94.12 540 LEU B N 1
ATOM 8835 C CA . LEU B 1 540 ? 13.523 -29.531 -29.109 1 94.12 540 LEU B CA 1
ATOM 8836 C C . LEU B 1 540 ? 12.109 -29.266 -28.594 1 94.12 540 LEU B C 1
ATOM 8838 O O . LEU B 1 540 ? 11.609 -28.141 -28.703 1 94.12 540 LEU B O 1
ATOM 8842 N N . ASP B 1 541 ? 11.539 -30.328 -28.016 1 94.62 541 ASP B N 1
ATOM 8843 C CA . ASP B 1 541 ? 10.203 -30.172 -27.469 1 94.62 541 ASP B CA 1
ATOM 8844 C C . ASP B 1 541 ? 10.211 -29.234 -26.266 1 94.62 541 ASP B C 1
ATOM 8846 O O . ASP B 1 541 ? 9.281 -28.453 -26.078 1 94.62 541 ASP B O 1
ATOM 8850 N N . GLY B 1 542 ? 11.227 -29.406 -25.562 1 94.81 542 GLY B N 1
ATOM 8851 C CA . GLY B 1 542 ? 11.367 -28.531 -24.406 1 94.81 542 GLY B CA 1
ATOM 8852 C C . GLY B 1 542 ? 11.555 -27.062 -24.797 1 94.81 542 GLY B C 1
ATOM 8853 O O . GLY B 1 542 ? 11.023 -26.172 -24.125 1 94.81 542 GLY B O 1
ATOM 8854 N N . TRP B 1 543 ? 12.266 -26.828 -25.859 1 94.5 543 TRP B N 1
ATOM 8855 C CA . TRP B 1 543 ? 12.484 -25.484 -26.375 1 94.5 543 TRP B CA 1
ATOM 8856 C C . TRP B 1 543 ? 11.172 -24.859 -26.844 1 94.5 543 TRP B C 1
ATOM 8858 O O . TRP B 1 543 ? 10.891 -23.688 -26.562 1 94.5 543 TRP B O 1
ATOM 8868 N N . LEU B 1 544 ? 10.391 -25.656 -27.531 1 94.31 544 LEU B N 1
ATOM 8869 C CA . LEU B 1 544 ? 9.102 -25.172 -28 1 94.31 544 LEU B CA 1
ATOM 8870 C C . LEU B 1 544 ? 8.172 -24.859 -26.828 1 94.31 544 LEU B C 1
ATOM 8872 O O . LEU B 1 544 ? 7.43 -23.875 -26.859 1 94.31 544 LEU B O 1
ATOM 8876 N N . LEU B 1 545 ? 8.273 -25.734 -25.859 1 95.19 545 LEU B N 1
ATOM 8877 C CA . LEU B 1 545 ? 7.488 -25.5 -24.641 1 95.19 545 LEU B CA 1
ATOM 8878 C C . LEU B 1 545 ? 7.93 -24.219 -23.953 1 95.19 545 LEU B C 1
ATOM 8880 O O . LEU B 1 545 ? 7.098 -23.469 -23.438 1 95.19 545 LEU B O 1
ATOM 8884 N N . TYR B 1 546 ? 9.219 -24.078 -23.969 1 96.31 546 TYR B N 1
ATOM 8885 C CA . TYR B 1 546 ? 9.789 -22.859 -23.391 1 96.31 546 TYR B CA 1
ATOM 8886 C C . TYR B 1 546 ? 9.242 -21.625 -24.062 1 96.31 546 TYR B C 1
ATOM 8888 O O . TYR B 1 546 ? 8.82 -20.672 -23.406 1 96.31 546 TYR B O 1
ATOM 8896 N N . LEU B 1 547 ? 9.18 -21.531 -25.391 1 95.62 547 LEU B N 1
ATOM 8897 C CA . LEU B 1 547 ? 8.648 -20.406 -26.141 1 95.62 547 LEU B CA 1
ATOM 8898 C C . LEU B 1 547 ? 7.168 -20.203 -25.859 1 95.62 547 LEU B C 1
ATOM 8900 O O . LEU B 1 547 ? 6.703 -19.078 -25.719 1 95.62 547 LEU B O 1
ATOM 8904 N N . SER B 1 548 ? 6.488 -21.297 -25.672 1 95.44 548 SER B N 1
ATOM 8905 C CA . SER B 1 548 ? 5.062 -21.25 -25.359 1 95.44 548 SER B CA 1
ATOM 8906 C C . SER B 1 548 ? 4.82 -20.672 -23.969 1 95.44 548 SER B C 1
ATOM 8908 O O . SER B 1 548 ? 3.877 -19.906 -23.766 1 95.44 548 SER B O 1
ATOM 8910 N N . VAL B 1 549 ? 5.66 -21.031 -23.047 1 96.06 549 VAL B N 1
ATOM 8911 C CA . VAL B 1 549 ? 5.527 -20.562 -21.672 1 96.06 549 VAL B CA 1
ATOM 8912 C C . VAL B 1 549 ? 5.742 -19.062 -21.609 1 96.06 549 VAL B C 1
ATOM 8914 O O . VAL B 1 549 ? 5.078 -18.359 -20.844 1 96.06 549 VAL B O 1
ATOM 8917 N N . ILE B 1 550 ? 6.625 -18.531 -22.422 1 96.06 550 ILE B N 1
ATOM 8918 C CA . ILE B 1 550 ? 6.875 -17.094 -22.469 1 96.06 550 ILE B CA 1
ATOM 8919 C C . ILE B 1 550 ? 5.629 -16.375 -22.969 1 96.06 550 ILE B C 1
ATOM 8921 O O . ILE B 1 550 ? 5.172 -15.406 -22.344 1 96.06 550 ILE B O 1
ATOM 8925 N N . SER B 1 551 ? 5.059 -16.828 -24.078 1 96.06 551 SER B N 1
ATOM 8926 C CA . SER B 1 551 ? 3.861 -16.188 -24.625 1 96.06 551 SER B CA 1
ATOM 8927 C C . SER B 1 551 ? 2.688 -16.297 -23.656 1 96.06 551 SER B C 1
ATOM 8929 O O . SER B 1 551 ? 1.952 -15.336 -23.453 1 96.06 551 SER B O 1
ATOM 8931 N N . GLN B 1 552 ? 2.576 -17.484 -23.016 1 95.62 552 GLN B N 1
ATOM 8932 C CA . GLN B 1 552 ? 1.484 -17.672 -22.062 1 95.62 552 GLN B CA 1
ATOM 8933 C C . GLN B 1 552 ? 1.66 -16.797 -20.828 1 95.62 552 GLN B C 1
ATOM 8935 O O . GLN B 1 552 ? 0.679 -16.328 -20.25 1 95.62 552 GLN B O 1
ATOM 8940 N N . GLY B 1 553 ? 2.943 -16.656 -20.422 1 95.44 553 GLY B N 1
ATOM 8941 C CA . GLY B 1 553 ? 3.207 -15.781 -19.281 1 95.44 553 GLY B CA 1
ATOM 8942 C C . GLY B 1 553 ? 2.791 -14.344 -19.531 1 95.44 553 GLY B C 1
ATOM 8943 O O . GLY B 1 553 ? 2.262 -13.68 -18.641 1 95.44 553 GLY B O 1
ATOM 8944 N N . ILE B 1 554 ? 2.984 -13.867 -20.734 1 95.12 554 ILE B N 1
ATOM 8945 C CA . ILE B 1 554 ? 2.584 -12.516 -21.109 1 95.12 554 ILE B CA 1
ATOM 8946 C C . ILE B 1 554 ? 1.061 -12.414 -21.141 1 95.12 554 ILE B C 1
ATOM 8948 O O . ILE B 1 554 ? 0.481 -11.461 -20.609 1 95.12 554 ILE B O 1
ATOM 8952 N N . LEU B 1 555 ? 0.431 -13.438 -21.641 1 94.12 555 LEU B N 1
ATOM 8953 C CA . LEU B 1 555 ? -1.025 -13.445 -21.734 1 94.12 555 LEU B CA 1
ATOM 8954 C C . LEU B 1 555 ? -1.646 -13.508 -20.344 1 94.12 555 LEU B C 1
ATOM 8956 O O . LEU B 1 555 ? -2.641 -12.828 -20.062 1 94.12 555 LEU B O 1
ATOM 8960 N N . ASP B 1 556 ? -1.069 -14.352 -19.5 1 94.31 556 ASP B N 1
ATOM 8961 C CA . ASP B 1 556 ? -1.581 -14.477 -18.125 1 94.31 556 ASP B CA 1
ATOM 8962 C C . ASP B 1 556 ? -1.584 -13.125 -17.422 1 94.31 556 ASP B C 1
ATOM 8964 O O . ASP B 1 556 ? -2.467 -12.852 -16.609 1 94.31 556 ASP B O 1
ATOM 8968 N N . HIS B 1 557 ? -0.636 -12.312 -17.688 1 93.19 557 HIS B N 1
ATOM 8969 C CA . HIS B 1 557 ? -0.559 -10.984 -17.078 1 93.19 557 HIS B CA 1
ATOM 8970 C C . HIS B 1 557 ? -1.685 -10.086 -17.578 1 93.19 557 HIS B C 1
ATOM 8972 O O . HIS B 1 557 ? -2.389 -9.461 -16.781 1 93.19 557 HIS B O 1
ATOM 8978 N N . PHE B 1 558 ? -1.938 -10.047 -18.828 1 90.25 558 PHE B N 1
ATOM 8979 C CA . PHE B 1 558 ? -2.898 -9.109 -19.391 1 90.25 558 PHE B CA 1
ATOM 8980 C C . PHE B 1 558 ? -4.324 -9.617 -19.219 1 90.25 558 PHE B C 1
ATOM 8982 O O . PHE B 1 558 ? -5.266 -8.828 -19.125 1 90.25 558 PHE B O 1
ATOM 8989 N N . LEU B 1 559 ? -4.465 -10.961 -19.109 1 89.88 559 LEU B N 1
ATOM 8990 C CA . LEU B 1 559 ? -5.805 -11.531 -19.031 1 89.88 559 LEU B CA 1
ATOM 8991 C C . LEU B 1 559 ? -6.25 -11.648 -17.578 1 89.88 559 LEU B C 1
ATOM 8993 O O . LEU B 1 559 ? -7.418 -11.398 -17.25 1 89.88 559 LEU B O 1
ATOM 8997 N N . TYR B 1 560 ? -5.305 -12.039 -16.703 1 91.38 560 TYR B N 1
ATOM 8998 C CA . TYR B 1 560 ? -5.738 -12.414 -15.359 1 91.38 560 TYR B CA 1
ATOM 8999 C C . TYR B 1 560 ? -5.008 -11.594 -14.305 1 91.38 560 TYR B C 1
ATOM 9001 O O . TYR B 1 560 ? -5.352 -11.656 -13.125 1 91.38 560 TYR B O 1
ATOM 9009 N N . GLY B 1 561 ? -3.934 -10.883 -14.664 1 88.81 561 GLY B N 1
ATOM 9010 C CA . GLY B 1 561 ? -3.24 -10.039 -13.703 1 88.81 561 GLY B CA 1
ATOM 9011 C C . GLY B 1 561 ? -2.098 -10.742 -13 1 88.81 561 GLY B C 1
ATOM 9012 O O . GLY B 1 561 ? -1.757 -10.398 -11.867 1 88.81 561 GLY B O 1
ATOM 9013 N N . SER B 1 562 ? -1.559 -11.758 -13.656 1 93.44 562 SER B N 1
ATOM 9014 C CA . SER B 1 562 ? -0.368 -12.383 -13.094 1 93.44 562 SER B CA 1
ATOM 9015 C C . SER B 1 562 ? 0.792 -11.398 -13.008 1 93.44 562 SER B C 1
ATOM 9017 O O . SER B 1 562 ? 1.038 -10.641 -13.945 1 93.44 562 SER B O 1
ATOM 9019 N N . LEU B 1 563 ? 1.524 -11.406 -11.938 1 93.56 563 LEU B N 1
ATOM 9020 C CA . LEU B 1 563 ? 2.568 -10.414 -11.711 1 93.56 563 LEU B CA 1
ATOM 9021 C C . LEU B 1 563 ? 3.938 -10.961 -12.086 1 93.56 563 LEU B C 1
ATOM 9023 O O . LEU B 1 563 ? 4.945 -10.266 -11.977 1 93.56 563 LEU B O 1
ATOM 9027 N N . VAL B 1 564 ? 4.004 -12.133 -12.625 1 96 564 VAL B N 1
ATOM 9028 C CA . VAL B 1 564 ? 5.285 -12.773 -12.891 1 96 564 VAL B CA 1
ATOM 9029 C C . VAL B 1 564 ? 5.977 -12.07 -14.055 1 96 564 VAL B C 1
ATOM 9031 O O . VAL B 1 564 ? 7.16 -11.719 -13.969 1 96 564 VAL B O 1
ATOM 9034 N N . TYR B 1 565 ? 5.25 -11.734 -15.133 1 96.25 565 TYR B N 1
ATOM 9035 C CA . TYR B 1 565 ? 5.828 -11.086 -16.312 1 96.25 565 TYR B CA 1
ATOM 9036 C C . TYR B 1 565 ? 6.344 -9.695 -15.961 1 96.25 565 TYR B C 1
ATOM 9038 O O . TYR B 1 565 ? 7.512 -9.383 -16.203 1 96.25 565 TYR B O 1
ATOM 9046 N N . PRO B 1 566 ? 5.562 -8.836 -15.391 1 95.62 566 PRO B N 1
ATOM 9047 C CA . PRO B 1 566 ? 6.082 -7.516 -15.016 1 95.62 566 PRO B CA 1
ATOM 9048 C C . PRO B 1 566 ? 7.211 -7.594 -13.992 1 95.62 566 PRO B C 1
ATOM 9050 O O . PRO B 1 566 ? 8.148 -6.789 -14.031 1 95.62 566 PRO B O 1
ATOM 9053 N N . LEU B 1 567 ? 7.137 -8.539 -13.07 1 96.5 567 LEU B N 1
ATOM 9054 C CA . LEU B 1 567 ? 8.188 -8.703 -12.07 1 96.5 567 LEU B CA 1
ATOM 9055 C C . LEU B 1 567 ? 9.523 -9.039 -12.734 1 96.5 567 LEU B C 1
ATOM 9057 O O . LEU B 1 567 ? 10.547 -8.438 -12.414 1 96.5 567 LEU B O 1
ATOM 9061 N N . ILE B 1 568 ? 9.484 -9.938 -13.656 1 97 568 ILE B N 1
ATOM 9062 C CA . ILE B 1 568 ? 10.703 -10.398 -14.312 1 97 568 ILE B CA 1
ATOM 9063 C C . ILE B 1 568 ? 11.227 -9.32 -15.25 1 97 568 ILE B C 1
ATOM 9065 O O . ILE B 1 568 ? 12.422 -9.023 -15.266 1 97 568 ILE B O 1
ATOM 9069 N N . ALA B 1 569 ? 10.344 -8.641 -15.984 1 97.06 569 ALA B N 1
ATOM 9070 C CA . ALA B 1 569 ? 10.742 -7.676 -17 1 97.06 569 ALA B CA 1
ATOM 9071 C C . ALA B 1 569 ? 11.172 -6.355 -16.375 1 97.06 569 ALA B C 1
ATOM 9073 O O . ALA B 1 569 ? 12.195 -5.781 -16.766 1 97.06 569 ALA B O 1
ATOM 9074 N N . LEU B 1 570 ? 10.484 -5.93 -15.32 1 95.75 570 LEU B N 1
ATOM 9075 C CA . LEU B 1 570 ? 10.672 -4.566 -14.836 1 95.75 570 LEU B CA 1
ATOM 9076 C C . LEU B 1 570 ? 11.625 -4.539 -13.641 1 95.75 570 LEU B C 1
ATOM 9078 O O . LEU B 1 570 ? 12.195 -3.496 -13.328 1 95.75 570 LEU B O 1
ATOM 9082 N N . LEU B 1 571 ? 11.789 -5.691 -12.961 1 95.94 571 LEU B N 1
ATOM 9083 C CA . LEU B 1 571 ? 12.57 -5.637 -11.727 1 95.94 571 LEU B CA 1
ATOM 9084 C C . LEU B 1 571 ? 13.695 -6.66 -11.75 1 95.94 571 LEU B C 1
ATOM 9086 O O . LEU B 1 571 ? 14.875 -6.301 -11.633 1 95.94 571 LEU B O 1
ATOM 9090 N N . VAL B 1 572 ? 13.477 -7.934 -12.07 1 97.38 572 VAL B N 1
ATOM 9091 C CA . VAL B 1 572 ? 14.461 -9 -11.945 1 97.38 572 VAL B CA 1
ATOM 9092 C C . VAL B 1 572 ? 15.508 -8.875 -13.047 1 97.38 572 VAL B C 1
ATOM 9094 O O . VAL B 1 572 ? 16.719 -8.914 -12.781 1 97.38 572 VAL B O 1
ATOM 9097 N N . TYR B 1 573 ? 15.023 -8.688 -14.258 1 97.25 573 TYR B N 1
ATOM 9098 C CA . TYR B 1 573 ? 15.922 -8.57 -15.398 1 97.25 573 TYR B CA 1
ATOM 9099 C C . TYR B 1 573 ? 16.812 -7.34 -15.281 1 97.25 573 TYR B C 1
ATOM 9101 O O . TYR B 1 573 ? 18.031 -7.43 -15.406 1 97.25 573 TYR B O 1
ATOM 9109 N N . PRO B 1 574 ? 16.25 -6.148 -14.945 1 95.5 574 PRO B N 1
ATOM 9110 C CA . PRO B 1 574 ? 17.109 -4.98 -14.734 1 95.5 574 PRO B CA 1
ATOM 9111 C C . PRO B 1 574 ? 18.125 -5.188 -13.617 1 95.5 574 PRO B C 1
ATOM 9113 O O . PRO B 1 574 ? 19.266 -4.73 -13.719 1 95.5 574 PRO B O 1
ATOM 9116 N N . CYS B 1 575 ? 17.719 -5.836 -12.57 1 95.25 575 CYS B N 1
ATOM 9117 C CA . CYS B 1 575 ? 18.641 -6.125 -11.477 1 95.25 575 CYS B CA 1
ATOM 9118 C C . CYS B 1 575 ? 19.797 -7.012 -11.945 1 95.25 575 CYS B C 1
ATOM 9120 O O . CYS B 1 575 ? 20.953 -6.75 -11.641 1 95.25 575 CYS B O 1
ATOM 9122 N N . TRP B 1 576 ? 19.516 -8.062 -12.703 1 95.88 576 TRP B N 1
ATOM 9123 C CA . TRP B 1 576 ? 20.531 -8.961 -13.258 1 95.88 576 TRP B CA 1
ATOM 9124 C C . TRP B 1 576 ? 21.453 -8.211 -14.211 1 95.88 576 TRP B C 1
ATOM 9126 O O . TRP B 1 576 ? 22.672 -8.445 -14.227 1 95.88 576 TRP B O 1
ATOM 9136 N N . LEU B 1 577 ? 20.875 -7.215 -14.977 1 94.19 577 LEU B N 1
ATOM 9137 C CA . LEU B 1 577 ? 21.656 -6.426 -15.922 1 94.19 577 LEU B CA 1
ATOM 9138 C C . LEU B 1 577 ? 22.703 -5.578 -15.188 1 94.19 577 LEU B C 1
ATOM 9140 O O . LEU B 1 577 ? 23.781 -5.32 -15.719 1 94.19 577 LEU B O 1
ATOM 9144 N N . LEU B 1 578 ? 22.359 -5.168 -13.992 1 91.75 578 LEU B N 1
ATOM 9145 C CA . LEU B 1 578 ? 23.344 -4.414 -13.211 1 91.75 578 LEU B CA 1
ATOM 9146 C C . LEU B 1 578 ? 24.562 -5.266 -12.922 1 91.75 578 LEU B C 1
ATOM 9148 O O . LEU B 1 578 ? 25.703 -4.781 -13.023 1 91.75 578 LEU B O 1
ATOM 9152 N N . PHE B 1 579 ? 24.391 -6.543 -12.555 1 92.75 579 PHE B N 1
ATOM 9153 C CA . PHE B 1 579 ? 25.516 -7.441 -12.297 1 92.75 579 PHE B CA 1
ATOM 9154 C C . PHE B 1 579 ? 26.266 -7.746 -13.586 1 92.75 579 PHE B C 1
ATOM 9156 O O . PHE B 1 579 ? 27.5 -7.879 -13.57 1 92.75 579 PHE B O 1
ATOM 9163 N N . TRP B 1 580 ? 25.484 -7.812 -14.656 1 92.56 580 TRP B N 1
ATOM 9164 C CA . TRP B 1 580 ? 26.094 -7.98 -15.969 1 92.56 580 TRP B CA 1
ATOM 9165 C C . TRP B 1 580 ? 27 -6.797 -16.312 1 92.56 580 TRP B C 1
ATOM 9167 O O . TRP B 1 580 ? 28.109 -6.977 -16.797 1 92.56 580 TRP B O 1
ATOM 9177 N N . ASN B 1 581 ? 26.531 -5.629 -15.984 1 89.44 581 ASN B N 1
ATOM 9178 C CA . ASN B 1 581 ? 27.297 -4.41 -16.203 1 89.44 581 ASN B CA 1
ATOM 9179 C C . ASN B 1 581 ? 28.562 -4.398 -15.352 1 89.44 581 ASN B C 1
ATOM 9181 O O . ASN B 1 581 ? 29.625 -3.936 -15.805 1 89.44 581 ASN B O 1
ATOM 9185 N N . ILE B 1 582 ? 28.5 -4.898 -14.195 1 88.19 582 ILE B N 1
ATOM 9186 C CA . ILE B 1 582 ? 29.641 -4.934 -13.289 1 88.19 582 ILE B CA 1
ATOM 9187 C C . ILE B 1 582 ? 30.719 -5.863 -13.844 1 88.19 582 ILE B C 1
ATOM 9189 O O . ILE B 1 582 ? 31.906 -5.562 -13.758 1 88.19 582 ILE B O 1
ATOM 9193 N N . LEU B 1 583 ? 30.328 -6.98 -14.391 1 89.81 583 LEU B N 1
ATOM 9194 C CA . LEU B 1 583 ? 31.266 -7.938 -14.961 1 89.81 583 LEU B CA 1
ATOM 9195 C C . LEU B 1 583 ? 32.125 -7.285 -16.047 1 89.81 583 LEU B C 1
ATOM 9197 O O . LEU B 1 583 ? 33.312 -7.562 -16.172 1 89.81 583 LEU B O 1
ATOM 9201 N N . PHE B 1 584 ? 31.547 -6.363 -16.734 1 87 584 PHE B N 1
ATOM 9202 C CA . PHE B 1 584 ? 32.25 -5.781 -17.875 1 87 584 PHE B CA 1
ATOM 9203 C C . PHE B 1 584 ? 32.656 -4.348 -17.578 1 87 584 PHE B C 1
ATOM 9205 O O . PHE B 1 584 ? 32.906 -3.555 -18.484 1 87 584 PHE B O 1
ATOM 9212 N N . TRP B 1 585 ? 32.688 -4.156 -16.281 1 81.38 585 TRP B N 1
ATOM 9213 C CA . TRP B 1 585 ? 33.156 -2.844 -15.852 1 81.38 585 TRP B CA 1
ATOM 9214 C C . TRP B 1 585 ? 34.625 -2.639 -16.219 1 81.38 585 TRP B C 1
ATOM 9216 O O . TRP B 1 585 ? 35.469 -3.521 -15.992 1 81.38 585 TRP B O 1
ATOM 9226 N N . LYS B 1 586 ? 35 -1.52 -16.953 1 74.06 586 LYS B N 1
ATOM 9227 C CA . LYS B 1 586 ? 36.375 -1.224 -17.344 1 74.06 586 LYS B CA 1
ATOM 9228 C C . LYS B 1 586 ? 37 -0.201 -16.391 1 74.06 586 LYS B C 1
ATOM 9230 O O . LYS B 1 586 ? 36.344 0.776 -16.016 1 74.06 586 LYS B O 1
#

Sequence (1172 aa):
MGLLSDPNRRRALINLLTRLNAPICVVCYMAGVAWFMGLAFEPFTLRTYMSENAMGSTMVEERFPSGERAVATGREFAAHKKKVSGMPVEWLVKTMQARGLEVYTQRFSRTLPFPDENKERYMVKGTNVYGILRAPRAPRTEALVLSAPCTPGDNNNQAVGLLLGLAQYFRNQIYWAKDIIFLVNDHDLIGMQAWLEGYHHTNTTGMDWSPLQGRGGSIQAALSLELSSDVVTSMDLVLEGLNGQLPNLDLANLFYAFCQKIGVLCTIQGKLQRNDWDSVSGYSHAVQTMMLMVMKQASGRPWGDHGLFLRYHIEAATIKGINSFRQYKTDATTIGRLLEGMYRKLNNLLERLHQSYFFYLMPSLSHFVSIGYYMPAFGLLAVILLPGVLSVLTPLVISHLTGAALYMLPIRFQEMAVEHFPVSETEAVVLTAIAVYTAGLALPHNTHRLLSGEGTEQGWRVLKLVALLYLAVLLGCTALINFSLGFILALTLVPAAAFVTPHVPKVLSAFVLVILSPACTLLFSVFFFQELQEMPVSFLDGWLLYLSVISQGILDHFLYGSLVYPLIALLVYPCWLLFWNILFWKMGLLSDPNRRRALINLLTRLNAPICVVCYMAGVAWFMGLAFEPFTLRTYMSENAMGSTMVEERFPSGERAVATGREFAAHKKKVSGMPVEWLVKTMQARGLEVYTQRFSRTLPFPDENKERYMVKGTNVYGILRAPRAPRTEALVLSAPCTPGDNNNQAVGLLLGLAQYFRNQIYWAKDIIFLVNDHDLIGMQAWLEGYHHTNTTGMDWSPLQGRGGSIQAALSLELSSDVVTSMDLVLEGLNGQLPNLDLANLFYAFCQKIGVLCTIQGKLQRNDWDSVSGYSHAVQTMMLMVMKQASGRPWGDHGLFLRYHIEAATIKGINSFRQYKTDATTIGRLLEGMYRKLNNLLERLHQSYFFYLMPSLSHFVSIGYYMPAFGLLAVILLPGVLSVLTPLVISHLTGAALYMLPIRFQEMAVEHFPVSETEAVVLTAIAVYTAGLALPHNTHRLLSGEGTEQGWRVLKLVALLYLAVLLGCTALINFSLGFILALTLVPAAAFVTPHVPKVLSAFVLVILSPACTLLFSVFFFQELQEMPVSFLDGWLLYLSVISQGILDHFLYGSLVYPLIALLVYPCWLLFWNILFWK

Solvent-accessible surface area (backbone atoms only — not comparable to full-atom values): 60298 Å² total; per-residue (Å²): 129,61,75,88,61,38,67,67,52,48,40,49,47,47,48,44,46,61,70,37,39,59,60,49,36,50,50,31,44,51,49,16,53,49,46,51,64,44,42,43,35,66,90,51,37,40,71,66,69,75,63,50,60,62,56,69,72,58,87,78,86,62,74,56,77,55,20,66,60,8,51,52,44,8,51,51,49,47,53,44,21,61,71,65,72,44,84,42,57,70,59,51,49,51,55,44,38,73,49,70,30,55,64,45,65,33,50,35,40,41,72,53,95,53,49,38,75,92,77,68,45,41,71,47,74,45,54,31,40,37,30,38,40,74,31,85,82,32,72,71,56,32,18,34,38,45,33,23,43,50,46,82,79,78,38,23,31,43,24,44,11,40,53,53,38,47,49,44,54,56,64,75,49,85,81,44,46,34,20,39,34,43,35,38,23,24,67,44,59,60,31,47,49,46,49,52,27,40,73,67,71,49,76,90,58,73,63,49,58,44,72,59,86,70,80,74,27,53,57,52,36,35,41,27,41,42,19,60,53,85,59,23,35,31,41,25,52,47,50,46,6,42,44,29,39,45,37,42,44,42,59,59,42,50,51,50,53,44,26,63,72,74,68,48,52,55,27,44,86,82,39,70,74,73,87,48,58,87,39,69,68,34,31,53,50,17,40,48,37,28,49,50,52,35,52,47,24,38,60,10,46,50,80,41,71,21,14,69,38,44,83,75,72,18,38,26,30,23,43,32,49,36,70,61,100,55,88,59,71,47,52,55,30,57,53,46,24,46,51,48,44,53,50,53,40,60,47,55,44,88,62,72,88,66,76,48,50,55,53,72,46,48,37,38,86,58,30,31,28,49,52,87,67,56,48,54,24,44,48,32,40,54,53,50,54,42,75,70,40,44,78,51,41,51,60,50,49,51,25,38,51,47,11,45,43,41,63,48,42,19,68,72,43,18,67,62,41,38,73,77,37,99,50,54,54,48,52,27,25,44,51,40,33,52,48,45,56,56,52,53,70,65,54,36,59,65,59,56,62,72,51,56,70,82,71,59,70,56,56,47,53,44,42,46,38,52,44,49,52,51,47,52,52,52,42,49,57,37,29,73,63,22,47,45,37,18,41,58,49,43,70,32,45,41,62,46,61,66,66,58,42,51,83,50,66,55,70,65,48,50,54,53,44,52,57,37,26,73,70,39,48,51,47,53,48,52,53,48,50,30,47,71,71,72,52,72,67,53,72,68,57,41,49,52,48,43,53,47,49,53,47,47,40,52,46,39,26,57,67,74,60,28,53,50,45,58,44,43,25,51,46,51,48,17,51,54,42,45,50,52,28,33,39,51,52,112,130,63,77,89,60,39,67,66,52,49,40,51,47,48,48,43,46,60,69,35,38,59,61,49,34,50,50,29,43,52,47,16,53,48,46,53,64,44,42,44,35,66,90,52,35,40,72,65,68,75,62,51,60,62,58,69,72,60,87,77,87,63,76,56,77,55,20,67,60,8,48,51,45,8,51,52,47,45,53,44,21,62,72,64,72,45,83,43,58,69,60,50,49,51,54,44,40,74,50,69,29,54,64,45,64,32,50,35,40,42,72,52,94,51,49,37,75,91,77,70,43,41,72,47,74,46,54,31,39,36,29,39,43,76,31,84,83,31,72,72,57,31,18,34,38,43,31,23,46,50,46,82,80,77,39,24,31,43,23,44,11,41,53,53,38,47,48,45,53,53,65,75,49,84,81,43,46,34,20,38,34,44,34,38,23,22,68,45,59,61,31,47,50,47,50,53,26,41,74,68,70,48,76,90,58,73,64,47,57,46,71,62,85,70,81,74,27,52,58,51,37,36,40,26,42,42,20,58,53,86,57,23,35,31,40,26,51,47,52,45,5,42,46,29,40,46,38,43,45,41,59,56,41,50,53,51,52,44,26,63,73,73,67,48,52,56,26,44,88,82,38,71,75,73,86,48,58,87,41,69,68,35,31,52,50,18,40,47,38,27,49,50,50,35,53,46,24,38,60,10,46,51,80,41,70,22,14,68,38,45,82,73,73,18,37,25,30,22,43,33,49,36,70,59,100,54,88,59,71,48,52,54,28,58,53,46,23,47,51,49,44,51,49,53,39,60,48,55,44,88,64,74,88,69,76,48,50,56,53,71,46,47,37,38,87,58,29,32,26,49,52,85,68,55,50,55,24,45,48,34,41,55,53,50,53,40,74,68,40,44,75,50,40,53,59,50,48,52,25,37,51,47,11,46,44,40,63,48,43,20,67,71,43,18,65,61,41,38,74,77,37,101,49,53,54,48,54,26,25,42,51,42,34,52,48,45,56,56,55,53,69,65,57,42,49,67,58,57,59,73,49,54,71,82,70,59,70,56,53,46,54,44,41,48,38,52,44,47,52,51,46,50,53,50,41,50,55,37,29,73,62,22,46,42,36,19,42,57,51,42,69,33,43,42,60,48,61,66,66,58,42,51,84,52,64,56,69,65,47,49,53,52,45,52,59,38,26,73,70,40,48,52,48,52,48,54,54,49,50,30,46,70,70,72,52,72,67,54,72,69,56,41,50,54,48,43,54,48,49,53,47,48,41,52,47,40,26,58,66,73,60,28,53,53,46,58,45,41,25,51,46,50,46,17,51,53,43,46,52,52,29,33,40,50,51,111

Organism: Amphiprion ocellaris (NCBI:txid80972)

Foldseek 3Di:
DPDCPDLVVLVVVVVCCVVCLVVLLVVLLVVLVVLQLCCLAPVQWDFDDAQFPLLVPDDDDFDQDCQVQLQVQLVVQVVCCVVVVFHNQVVVQVLLVVLVWDKWKKWWKDADPDADPVLGDGIDIWMKMKTKQQQDPEDQAEEEEEEEEDDGDLWRSSVLSLLSSLSSVVNPDNLFHYMYMYIYAYPFQVRLLLVVCLQVVHDDPPIGMDHIPDYTHHYQAYEYETERDQWFQAKEKAAQAALLWGFFLNLLVLLVVLCVVLVGFYFYPPDGQDPPSVDPVNSVLLSVRQVSSVVSSNVRHGPGNQRSVVVVVHGYIYMYTDDDPDDDTDGSSSVSSSVVSSVSSVSSDPDHPDRGARAWTGSTSRIIRGCVSSVVSVVSNVVSCCSVCVLLVLLLVLLLVLLVCLLPVLQVCLVVQVVVDVDDSLVSSLVSSVVSLVVLLVPLDCPVSSVPDDDLQVSLVVLLVVLVVLLVVLLVVCCVVPVVVSVLLCVQVVVLSVPFALPDDQPVNVVSLVCSAPLVSLLVVQQVVCVVVVNGDDPVVSVVVSSVVLSVQSVCCVPPNDCPSSSNSRRRSSSSSSSSSRNSRD/DPDCPDLVVLVVVLCCCVVCLVVLLVVLLVVLVVLQLCCLAPVQWDFDDAQFPLLVPDDDDFDQDCQVQLQVVLVVQQVCCVVVVFHNQVVVQVLLVVLVWDKWKKWWKDADPDADPVLGDGIDIWMKMKTKQQQDPEDQAEEEEEEFEDDGDLWRSSVLSLLSSLSSVVNPDNLFHYMYMYIYAYPFQVRLLLVVCLQVVHDDPPIGMDHIPDYTHHYQAYEYETERDQWFQAKEKAAQAALLWGFFLNLLVLLVVLCVVLVGFYFYPPDGQDPPSVDPVNSVLLSVRQVSSVVSSNVRHGPGNQRSVVVVVHGYIYMYGDDDPDDDTDGSSSVSSSVVSSVSSVSSDPDHPDRGARAWTGSTSRIIRGCVSSVVSVVSNVVSCCSVCVLLVLLLVLLLVLLVCLLPVLQVCLVVQVVVDVDDSLVSSLVSSVVSLVVLLVPLPCPVSSVPDDDLQVSLVVLLVVLVVLLVVLLVVCCVVPVVVSVLLCVQVVVLSVPFALPDDLVVNVVSLVCSAPLVSLLVVLQVVCVVVVNHDDPVVSVVVSSVVLSVQSVCCVPPNDCPSSSNSRRRSSSSSSSSSRNSRD

Radius of gyration: 34.37 Å; Cα contacts (8 Å, |Δi|>4): 2087; chains: 2; bounding box: 83×98×82 Å